Protein AF-0000000075092125 (afdb_homodimer)

InterPro domains:
  IPR002656 Acyltransferase 3 domain [PF01757] (256-634)
  IPR006621 Nose resistant-to-fluoxetine protein, N-terminal [PF20146] (38-159)
  IPR052728 Oxygen and lipid transport regulator [PTHR11161] (35-660)

Foldseek 3Di:
DDPPPPDPPPPPPPPQDLLNVLLVLLVPDDDDPLAVVQNVVLNVLSVVVVVVHDLSVLQVQQFDADDLLLLQWQEAARNPCSLQCDPCCPVCVQSWKKKWKKKWFLDDLVPADADPDDDPVDDVVNSQSHAFQQRRHSRMHIGMHMGGPSGDQVNVFVSVLSVNCSVVVDNRRDGMGTDDMDIHPDDDDADPLQVVLVVQLVVLVVLLVVLQCCVVPPDDPPDDCFDPSNLSSVLLRLVVLVCVLLPDDPPDLLLLLLLLLVLLLVVLLVLLVLLLVLLTASRVNVVRVCCLPPVVLCLQVLLSLLLVLLQLLLCLLLVCLVDPDDLVVVLVLLLLLQLFLVVSLLSCLQRPLLNLFDEDLSVCSCVQARVLSVVQVVCVSVLNDLQCLRHHPNLCLVVSLSSVLSVVSSVLVVLCVVPVVRSVVVLVVLLVQLLQQLLVVCLVVVNALGDSSHSNVCSVQPSNPVCCSRQPSHNSNSNNSNSNSNVLSVVVNVDDDPLQQAQDEQVVLQVLLVVLVVLLSVLSCVSVVCSPDDRDSNVSSNSSSPSSNSNSNSSSSNSSSVRRYPDDPSVCSSSPSVSSSVSVLSSQLSSCLSSVSNRVSSNDSGRHHDDPVVSVVSSVVSNVVSSVVSSVSSSSINSSSSSSCCSPPPPPPPPPPPPPPPPPPPPPPPPDPPPDDDD/DDPPPPDPPPPPPPPQDLLNVLLVLLVPDDDDPLAVVQNVVSNVLSVVVVVVHDLSVLQVQQFDADDLLLLQWQEAARNPCSLQCDPCCPVCVQSWKKKWKKKWFLDDLVPADADPDDDPVDDVVNSQRHAFQQRRHSRMHIGMHMGGPSGDQVNVQVSVQSVNCSVVVDPSTTRMGTDDMDIHPDDDDADPLQVVLVVQLVVLVVLLVVLQCCVVPPDDPPDDCFDPSNLSSVLLRLVVLVCVLLPDDPPDLLLLLLLLLVLLLVVLLVLLVLLLVLLTASRVNVVRVCCLPPVVLCLQVLLSLLLVLLQLLLCLLLVCLVDPDDLVVVLVLLLLLQLFLVVSLLSCLQRPLLNLFDEDLSVCSCVQARVLSVVQVVCVSVLNDLQCLRHHPNLCLSVSLSSVLSVVSSVLVVLCVVPVVRSVVVLVVLLVQLLQQLLVVCLVVVNALGDSSHSNVCSVQPSNPVCCSRQPSHNSLSNNSNSNSNVLSVVVNPDDDPLQQAQDEQVVLQVLLVVLVVLLSVLSCVSVVCSPDDRDSNVSSNSSSPSSNSNSNSSSSNSSSVRRYPHPPSVCSSSPSVSSSVSVLSSQLSSCLSSVSNRVSSNDSGRHHDDPVVSVVSSVVSNVVSSVVSSVSSSSINSSSSSSCCSPPPPPPPPPPPPPPPPPPPPVPDPPPDDDDDD

Sequence (1358 aa):
MPWHVYPLATNKPQADTFLDSLAHKLKLEKWEKDEVPCLENILNIFENVKNHTLWATWILNANALPTGNLYGSYVHYASFDQCMKPPWLLTHPELKTKYCMTEVQLSDISNMKKLPNYDPFGPSKEFINSPTASGMPVNYILWGVCIPASCSSSAVSKLSRVVYEAATFSTIASDVTVKHCQEAGESLPYSTGFYIFIAMTLSLAAIAVASTYYRMHVSSEDQSSNSLITIITKSFCMYKNREDLIKDNKDEIRVMNGIKFLNAVTVISVHVLFYMALSGISNSRDYDLAIEGMGGLFLHIDIIVDTFFAISGLLHIKGLLGRRQNLLSVLLKRYIRLIGPFAVIIFYLISVSKHTGDGPGWYLGVEEETNVCEKTWPKSLLMINTDIKEICHAVTWYVPCDYQLAILGTVLFFFYQKNRRFGFGVYAAAAVFSIIIPGVLTYWFRLPAVHFMDIGKIIREIRDAWEVTYTYTSPFSRASAYLVGVAMGYFMAIYKPADYRKSVSMAWSIFGTALSLGAMLAMLSIGYITKYREYNPLEAAFLAGTNRIVWAAAICCIIGMCEYGTVPIVSHILGWSVFTPLSRLSYGIYMIHPIIVQRHKFAQRVPHKFDPYGVVLDTTSTLVISIVLSYAMWLFVEAPLINITNQLFFNKSKNPQPDKGRGENGIQHQNGVTKTKVSMPWHVYPLATNKPQADTFLDSLAHKLKLEKWEKDEVPCLENILNIFENVKNHTLWATWILNANALPTGNLYGSYVHYASFDQCMKPPWLLTHPELKTKYCMTEVQLSDISNMKKLPNYDPFGPSKEFINSPTASGMPVNYILWGVCIPASCSSSAVSKLSRVVYEAATFSTIASDVTVKHCQEAGESLPYSTGFYIFIAMTLSLAAIAVASTYYRMHVSSEDQSSNSLITIITKSFCMYKNREDLIKDNKDEIRVMNGIKFLNAVTVISVHVLFYMALSGISNSRDYDLAIEGMGGLFLHIDIIVDTFFAISGLLHIKGLLGRRQNLLSVLLKRYIRLIGPFAVIIFYLISVSKHTGDGPGWYLGVEEETNVCEKTWPKSLLMINTDIKEICHAVTWYVPCDYQLAILGTVLFFFYQKNRRFGFGVYAAAAVFSIIIPGVLTYWFRLPAVHFMDIGKIIREIRDAWEVTYTYTSPFSRASAYLVGVAMGYFMAIYKPADYRKSVSMAWSIFGTALSLGAMLAMLSIGYITKYREYNPLEAAFLAGTNRIVWAAAICCIIGMCEYGTVPIVSHILGWSVFTPLSRLSYGIYMIHPIIVQRHKFAQRVPHKFDPYGVVLDTTSTLVISIVLSYAMWLFVEAPLINITNQLFFNKSKNPQPDKGRGENGIQHQNGVTKTKVS

Structure (mmCIF, N/CA/C/O backbone):
data_AF-0000000075092125-model_v1
#
loop_
_entity.id
_entity.type
_entity.pdbx_description
1 polymer 'Nose resistant to fluoxetine protein 6-like'
#
loop_
_atom_site.group_PDB
_atom_site.id
_atom_site.type_symbol
_atom_site.label_atom_id
_atom_site.label_alt_id
_atom_site.label_comp_id
_atom_site.label_asym_id
_atom_site.label_entity_id
_atom_site.label_seq_id
_atom_site.pdbx_PDB_ins_code
_atom_site.Cartn_x
_atom_site.Cartn_y
_atom_site.Cartn_z
_atom_site.occupancy
_atom_site.B_iso_or_equiv
_atom_site.auth_seq_id
_atom_site.auth_comp_id
_atom_site.auth_asym_id
_atom_site.auth_atom_id
_atom_site.pdbx_PDB_model_num
ATOM 1 N N . MET A 1 1 ? -19.141 -40.125 -45.469 1 22.38 1 MET A N 1
ATOM 2 C CA . MET A 1 1 ? -17.75 -40.375 -45.125 1 22.38 1 MET A CA 1
ATOM 3 C C . MET A 1 1 ? -17.625 -40.969 -43.719 1 22.38 1 MET A C 1
ATOM 5 O O . MET A 1 1 ? -18.266 -40.469 -42.781 1 22.38 1 MET A O 1
ATOM 9 N N . PRO A 1 2 ? -17.188 -42.25 -43.594 1 23.75 2 PRO A N 1
ATOM 10 C CA . PRO A 1 2 ? -17.25 -43.062 -42.344 1 23.75 2 PRO A CA 1
ATOM 11 C C . PRO A 1 2 ? -16.5 -42.406 -41.188 1 23.75 2 PRO A C 1
ATOM 13 O O . PRO A 1 2 ? -15.5 -41.719 -41.406 1 23.75 2 PRO A O 1
ATOM 16 N N . TRP A 1 3 ? -17.203 -42.125 -40.125 1 25.88 3 TRP A N 1
ATOM 17 C CA . TRP A 1 3 ? -16.812 -41.625 -38.812 1 25.88 3 TRP A CA 1
ATOM 18 C C . TRP A 1 3 ? -15.773 -42.562 -38.156 1 25.88 3 TRP A C 1
ATOM 20 O O . TRP A 1 3 ? -16.016 -43.75 -38 1 25.88 3 TRP A O 1
ATOM 30 N N . HIS A 1 4 ? -14.5 -42.469 -38.594 1 27.33 4 HIS A N 1
ATOM 31 C CA . HIS A 1 4 ? -13.43 -43.281 -38 1 27.33 4 HIS A CA 1
ATOM 32 C C . HIS A 1 4 ? -13.531 -43.344 -36.5 1 27.33 4 HIS A C 1
ATOM 34 O O . HIS A 1 4 ? -13.352 -42.312 -35.812 1 27.33 4 HIS A O 1
ATOM 40 N N . VAL A 1 5 ? -14.367 -44.156 -35.938 1 29.06 5 VAL A N 1
ATOM 41 C CA . VAL A 1 5 ? -14.398 -44.594 -34.562 1 29.06 5 VAL A CA 1
ATOM 42 C C . VAL A 1 5 ? -13.031 -45.125 -34.156 1 29.06 5 VAL A C 1
ATOM 44 O O . VAL A 1 5 ? -12.523 -46.062 -34.75 1 29.06 5 VAL A O 1
ATOM 47 N N . TYR A 1 6 ? -12.156 -44.344 -33.656 1 30.52 6 TYR A N 1
ATOM 48 C CA . TYR A 1 6 ? -10.922 -44.906 -33.094 1 30.52 6 TYR A CA 1
ATOM 49 C C . TYR A 1 6 ? -11.219 -46.062 -32.156 1 30.52 6 TYR A C 1
ATOM 51 O O . TYR A 1 6 ? -12.164 -46.031 -31.375 1 30.52 6 TYR A O 1
ATOM 59 N N . PRO A 1 7 ? -10.875 -47.344 -32.562 1 29.94 7 PRO A N 1
ATOM 60 C CA . PRO A 1 7 ? -11.102 -48.531 -31.75 1 29.94 7 PRO A CA 1
ATOM 61 C C . PRO A 1 7 ? -10.68 -48.344 -30.297 1 29.94 7 PRO A C 1
ATOM 63 O O . PRO A 1 7 ? -9.75 -47.594 -30.016 1 29.94 7 PRO A O 1
ATOM 66 N N . LEU A 1 8 ? -11.578 -48.719 -29.344 1 32.59 8 LEU A N 1
ATOM 67 C CA . LEU A 1 8 ? -11.414 -48.781 -27.891 1 32.59 8 LEU A CA 1
ATOM 68 C C . LEU A 1 8 ? -10.305 -49.75 -27.5 1 32.59 8 LEU A C 1
ATOM 70 O O . LEU A 1 8 ? -10.406 -50.938 -27.75 1 32.59 8 LEU A O 1
ATOM 74 N N . ALA A 1 9 ? -9.008 -49.562 -27.672 1 34.97 9 ALA A N 1
ATOM 75 C CA . ALA A 1 9 ? -7.973 -50.469 -27.172 1 34.97 9 ALA A CA 1
ATOM 76 C C . ALA A 1 9 ? -8.258 -50.906 -25.734 1 34.97 9 ALA A C 1
ATOM 78 O O . ALA A 1 9 ? -8.398 -50.062 -24.844 1 34.97 9 ALA A O 1
ATOM 79 N N . THR A 1 10 ? -8.781 -52 -25.438 1 32.81 10 THR A N 1
ATOM 80 C CA . THR A 1 10 ? -9.125 -52.656 -24.172 1 32.81 10 THR A CA 1
ATOM 81 C C . THR A 1 10 ? -7.922 -52.719 -23.25 1 32.81 10 THR A C 1
ATOM 83 O O . THR A 1 10 ? -8.078 -52.781 -22.016 1 32.81 10 THR A O 1
ATOM 86 N N . ASN A 1 11 ? -6.82 -53.5 -23.641 1 34.22 11 ASN A N 1
ATOM 87 C CA . ASN A 1 11 ? -5.789 -53.812 -22.656 1 34.22 11 ASN A CA 1
ATOM 88 C C . ASN A 1 11 ? -5.023 -52.562 -22.234 1 34.22 11 ASN A C 1
ATOM 90 O O . ASN A 1 11 ? -4.223 -52.031 -23 1 34.22 11 ASN A O 1
ATOM 94 N N . LYS A 1 12 ? -5.477 -51.812 -21.328 1 41.41 12 LYS A N 1
ATOM 95 C CA . LYS A 1 12 ? -4.949 -50.5 -21.016 1 41.41 12 LYS A CA 1
ATOM 96 C C . LYS A 1 12 ? -3.533 -50.594 -20.453 1 41.41 12 LYS A C 1
ATOM 98 O O . LYS A 1 12 ? -3.336 -51.031 -19.328 1 41.41 12 LYS A O 1
ATOM 103 N N . PRO A 1 13 ? -2.543 -51.031 -21.172 1 37.97 13 PRO A N 1
ATOM 104 C CA . PRO A 1 13 ? -1.256 -50.906 -20.5 1 37.97 13 PRO A CA 1
ATOM 105 C C . PRO A 1 13 ? -1.191 -49.656 -19.609 1 37.97 13 PRO A C 1
ATOM 107 O O . PRO A 1 13 ? -1.675 -48.594 -20 1 37.97 13 PRO A O 1
ATOM 110 N N . GLN A 1 14 ? -1.151 -49.812 -18.266 1 43.62 14 GLN A N 1
ATOM 111 C CA . GLN A 1 14 ? -1.014 -48.719 -17.328 1 43.62 14 GLN A CA 1
ATOM 112 C C . GLN A 1 14 ? 0.028 -47.719 -17.812 1 43.62 14 GLN A C 1
ATOM 114 O O . GLN A 1 14 ? 1.22 -48.031 -17.875 1 43.62 14 GLN A O 1
ATOM 119 N N . ALA A 1 15 ? -0.141 -47 -18.828 1 48.59 15 ALA A N 1
ATOM 120 C CA . ALA A 1 15 ? 0.672 -45.906 -19.344 1 48.59 15 ALA A CA 1
ATOM 121 C C . ALA A 1 15 ? 1.474 -45.25 -18.219 1 48.59 15 ALA A C 1
ATOM 123 O O . ALA A 1 15 ? 0.938 -44.969 -17.141 1 48.59 15 ALA A O 1
ATOM 124 N N . ASP A 1 16 ? 2.805 -45.406 -18.297 1 57.84 16 ASP A N 1
ATOM 125 C CA . ASP A 1 16 ? 3.783 -44.812 -17.391 1 57.84 16 ASP A CA 1
ATOM 126 C C . ASP A 1 16 ? 3.426 -43.344 -17.094 1 57.84 16 ASP A C 1
ATOM 128 O O . ASP A 1 16 ? 3.105 -42.594 -18 1 57.84 16 ASP A O 1
ATOM 132 N N . THR A 1 17 ? 3.168 -43.062 -15.734 1 71.56 17 THR A N 1
ATOM 133 C CA . THR A 1 17 ? 2.863 -41.719 -15.266 1 71.56 17 THR A CA 1
ATOM 134 C C . THR A 1 17 ? 4.086 -40.812 -15.406 1 71.56 17 THR A C 1
ATOM 136 O O . THR A 1 17 ? 5.184 -41.281 -15.695 1 71.56 17 THR A O 1
ATOM 139 N N . PHE A 1 18 ? 3.906 -39.625 -15.602 1 75.62 18 PHE A N 1
ATOM 140 C CA . PHE A 1 18 ? 4.977 -38.625 -15.625 1 75.62 18 PHE A CA 1
ATOM 141 C C . PHE A 1 18 ? 6.012 -38.938 -14.547 1 75.62 18 PHE A C 1
ATOM 143 O O . PHE A 1 18 ? 7.215 -38.844 -14.797 1 75.62 18 PHE A O 1
ATOM 150 N N . LEU A 1 19 ? 5.566 -39.406 -13.414 1 85.56 19 LEU A N 1
ATOM 151 C CA . LEU A 1 19 ? 6.469 -39.656 -12.297 1 85.56 19 LEU A CA 1
ATOM 152 C C . LEU A 1 19 ? 7.344 -40.875 -12.57 1 85.56 19 LEU A C 1
ATOM 154 O O . LEU A 1 19 ? 8.5 -40.938 -12.156 1 85.56 19 LEU A O 1
ATOM 158 N N . ASP A 1 20 ? 6.789 -41.812 -13.258 1 84.12 20 ASP A N 1
ATOM 159 C CA . ASP A 1 20 ? 7.574 -43 -13.609 1 84.12 20 ASP A CA 1
ATOM 160 C C . ASP A 1 20 ? 8.688 -42.656 -14.594 1 84.12 20 ASP A C 1
ATOM 162 O O . ASP A 1 20 ? 9.812 -43.156 -14.469 1 84.12 20 ASP A O 1
ATOM 166 N N . SER A 1 21 ? 8.273 -41.812 -15.547 1 81.94 21 SER A N 1
ATOM 167 C CA . SER A 1 21 ? 9.273 -41.375 -16.516 1 81.94 21 SER A CA 1
ATOM 168 C C . SER A 1 21 ? 10.375 -40.562 -15.836 1 81.94 21 SER A C 1
ATOM 170 O O . SER A 1 21 ? 11.547 -40.719 -16.172 1 81.94 21 SER A O 1
ATOM 172 N N . LEU A 1 22 ? 10.008 -39.781 -14.953 1 87.62 22 LEU A N 1
ATOM 173 C CA . LEU A 1 22 ? 10.969 -38.969 -14.219 1 87.62 22 LEU A CA 1
ATOM 174 C C . LEU A 1 22 ? 11.859 -39.844 -13.344 1 87.62 22 LEU A C 1
ATOM 176 O O . LEU A 1 22 ? 13.07 -39.625 -13.258 1 87.62 22 LEU A O 1
ATOM 180 N N . ALA A 1 23 ? 11.266 -40.781 -12.664 1 90.75 23 ALA A N 1
ATOM 181 C CA . ALA A 1 23 ? 12.031 -41.719 -11.828 1 90.75 23 ALA A CA 1
ATOM 182 C C . ALA A 1 23 ? 13.078 -42.438 -12.656 1 90.75 23 ALA A C 1
ATOM 184 O O . ALA A 1 23 ? 14.211 -42.625 -12.203 1 90.75 23 ALA A O 1
ATOM 185 N N . HIS A 1 24 ? 12.688 -42.844 -13.797 1 88.25 24 HIS A N 1
ATOM 186 C CA . HIS A 1 24 ? 13.602 -43.562 -14.68 1 88.25 24 HIS A CA 1
ATOM 187 C C . HIS A 1 24 ? 14.773 -42.656 -15.086 1 88.25 24 HIS A C 1
ATOM 189 O O . HIS A 1 24 ? 15.93 -43.094 -15.078 1 88.25 24 HIS A O 1
ATOM 195 N N . LYS A 1 25 ? 14.492 -41.438 -15.414 1 88.12 25 LYS A N 1
ATOM 196 C CA . LYS A 1 25 ? 15.539 -40.5 -15.805 1 88.12 25 LYS A CA 1
ATOM 197 C C . LYS A 1 25 ? 16.484 -40.219 -14.641 1 88.12 25 LYS A C 1
ATOM 199 O O . LYS A 1 25 ? 17.688 -40.062 -14.844 1 88.12 25 LYS A O 1
ATOM 204 N N . LEU A 1 26 ? 15.93 -40.156 -13.523 1 92.06 26 LEU A N 1
ATOM 205 C CA . LEU A 1 26 ? 16.734 -39.875 -12.336 1 92.06 26 LEU A CA 1
ATOM 206 C C . LEU A 1 26 ? 17.656 -41.062 -12.031 1 92.06 26 LEU A C 1
ATOM 208 O O . LEU A 1 26 ? 18.812 -40.844 -11.625 1 92.06 26 LEU A O 1
ATOM 212 N N . LYS A 1 27 ? 17.203 -42.219 -12.227 1 91.94 27 LYS A N 1
ATOM 213 C CA . LYS A 1 27 ? 17.984 -43.406 -11.945 1 91.94 27 LYS A CA 1
ATOM 214 C C . LYS A 1 27 ? 19.141 -43.562 -12.938 1 91.94 27 LYS A C 1
ATOM 216 O O . LYS A 1 27 ? 20.156 -44.188 -12.641 1 91.94 27 LYS A O 1
ATOM 221 N N . LEU A 1 28 ? 19 -42.906 -14.102 1 90.19 28 LEU A N 1
ATOM 222 C CA . LEU A 1 28 ? 20.016 -43.031 -15.148 1 90.19 28 LEU A CA 1
ATOM 223 C C . LEU A 1 28 ? 21.141 -42.031 -14.891 1 90.19 28 LEU A C 1
ATOM 225 O O . LEU A 1 28 ? 22.234 -42.188 -15.453 1 90.19 28 LEU A O 1
ATOM 229 N N . GLU A 1 29 ? 20.922 -41.125 -14.016 1 91.06 29 GLU A N 1
ATOM 230 C CA . GLU A 1 29 ? 21.953 -40.125 -13.695 1 91.06 29 GLU A CA 1
ATOM 231 C C . GLU A 1 29 ? 23.016 -40.719 -12.766 1 91.06 29 GLU A C 1
ATOM 233 O O . GLU A 1 29 ? 22.734 -41.656 -12.023 1 91.06 29 GLU A O 1
ATOM 238 N N . LYS A 1 30 ? 24.281 -40.125 -12.805 1 92.69 30 LYS A N 1
ATOM 239 C CA . LYS A 1 30 ? 25.344 -40.5 -11.883 1 92.69 30 LYS A CA 1
ATOM 240 C C . LYS A 1 30 ? 25.234 -39.75 -10.562 1 92.69 30 LYS A C 1
ATOM 242 O O . LYS A 1 30 ? 25.344 -38.531 -10.531 1 92.69 30 LYS A O 1
ATOM 247 N N . TRP A 1 31 ? 24.969 -40.531 -9.516 1 94.12 31 TRP A N 1
ATOM 248 C CA . TRP A 1 31 ? 24.828 -39.906 -8.195 1 94.12 31 TRP A CA 1
ATOM 249 C C . TRP A 1 31 ? 26.031 -40.25 -7.316 1 94.12 31 TRP A C 1
ATOM 251 O O . TRP A 1 31 ? 26.453 -41.406 -7.238 1 94.12 31 TRP A O 1
ATOM 261 N N . GLU A 1 32 ? 26.578 -39.25 -6.707 1 94.69 32 GLU A N 1
ATOM 262 C CA . GLU A 1 32 ? 27.656 -39.469 -5.734 1 94.69 32 GLU A CA 1
ATOM 263 C C . GLU A 1 32 ? 27.094 -40.062 -4.438 1 94.69 32 GLU A C 1
ATOM 265 O O . GLU A 1 32 ? 25.891 -40.062 -4.215 1 94.69 32 GLU A O 1
ATOM 270 N N . LYS A 1 33 ? 28.031 -40.5 -3.607 1 93.44 33 LYS A N 1
ATOM 271 C CA . LYS A 1 33 ? 27.641 -41.188 -2.373 1 93.44 33 LYS A CA 1
ATOM 272 C C . LYS A 1 33 ? 26.812 -40.25 -1.476 1 93.44 33 LYS A C 1
ATOM 274 O O . LYS A 1 33 ? 25.844 -40.688 -0.859 1 93.44 33 LYS A O 1
ATOM 279 N N . ASP A 1 34 ? 27.172 -39.062 -1.425 1 92.69 34 ASP A N 1
ATOM 280 C CA . ASP A 1 34 ? 26.5 -38.094 -0.547 1 92.69 34 ASP A CA 1
ATOM 281 C C . ASP A 1 34 ? 25.156 -37.656 -1.14 1 92.69 34 ASP A C 1
ATOM 283 O O . ASP A 1 34 ? 24.312 -37.094 -0.437 1 92.69 34 ASP A O 1
ATOM 287 N N . GLU A 1 35 ? 24.875 -38.062 -2.346 1 94.88 35 GLU A N 1
ATOM 288 C CA . GLU A 1 35 ? 23.656 -37.625 -3.045 1 94.88 35 GLU A CA 1
ATOM 289 C C . GLU A 1 35 ? 22.609 -38.75 -3.049 1 94.88 35 GLU A C 1
ATOM 291 O O . GLU A 1 35 ? 21.422 -38.5 -3.287 1 94.88 35 GLU A O 1
ATOM 296 N N . VAL A 1 36 ? 22.984 -39.906 -2.799 1 94.31 36 VAL A N 1
ATOM 297 C CA . VAL A 1 36 ? 22.141 -41.094 -2.969 1 94.31 36 VAL A CA 1
ATOM 298 C C . VAL A 1 36 ? 20.953 -41.031 -2.025 1 94.31 36 VAL A C 1
ATOM 300 O O . VAL A 1 36 ? 19.828 -41.375 -2.408 1 94.31 36 VAL A O 1
ATOM 303 N N . PRO A 1 37 ? 21.188 -40.594 -0.769 1 94.38 37 PRO A N 1
ATOM 304 C CA . PRO A 1 37 ? 20.031 -40.5 0.111 1 94.38 37 PRO A CA 1
ATOM 305 C C . PRO A 1 37 ? 18.938 -39.594 -0.458 1 94.38 37 PRO A C 1
ATOM 307 O O . PRO A 1 37 ? 17.75 -39.875 -0.267 1 94.38 37 PRO A O 1
ATOM 310 N N . CYS A 1 38 ? 19.281 -38.562 -1.055 1 95.81 38 CYS A N 1
ATOM 311 C CA . CYS A 1 38 ? 18.312 -37.688 -1.667 1 95.81 38 CYS A CA 1
ATOM 312 C C . CYS A 1 38 ? 17.531 -38.406 -2.76 1 95.81 38 CYS A C 1
ATOM 314 O O . CYS A 1 38 ? 16.297 -38.312 -2.811 1 95.81 38 CYS A O 1
ATOM 316 N N . LEU A 1 39 ? 18.219 -39.125 -3.621 1 95.69 39 LEU A N 1
ATOM 317 C CA . LEU A 1 39 ? 17.578 -39.875 -4.695 1 95.69 39 LEU A CA 1
ATOM 318 C C . LEU A 1 39 ? 16.594 -40.875 -4.137 1 95.69 39 LEU A C 1
ATOM 320 O O . LEU A 1 39 ? 15.461 -40.969 -4.621 1 95.69 39 LEU A O 1
ATOM 324 N N . GLU A 1 40 ? 17.016 -41.594 -3.129 1 95.81 40 GLU A N 1
ATOM 325 C CA . GLU A 1 40 ? 16.156 -42.625 -2.529 1 95.81 40 GLU A CA 1
ATOM 326 C C . GLU A 1 40 ? 14.883 -42 -1.942 1 95.81 40 GLU A C 1
ATOM 328 O O . GLU A 1 40 ? 13.789 -42.531 -2.088 1 95.81 40 GLU A O 1
ATOM 333 N N . ASN A 1 41 ? 15.062 -40.938 -1.287 1 96.44 41 ASN A N 1
ATOM 334 C CA . ASN A 1 41 ? 13.906 -40.25 -0.703 1 96.44 41 ASN A CA 1
ATOM 335 C C . ASN A 1 41 ? 12.953 -39.75 -1.777 1 96.44 41 ASN A C 1
ATOM 337 O O . ASN A 1 41 ? 11.734 -39.781 -1.598 1 96.44 41 ASN A O 1
ATOM 341 N N . ILE A 1 42 ? 13.508 -39.25 -2.848 1 96.19 42 ILE A N 1
ATOM 342 C CA . ILE A 1 42 ? 12.68 -38.719 -3.938 1 96.19 42 ILE A CA 1
ATOM 343 C C . ILE A 1 42 ? 11.891 -39.875 -4.57 1 96.19 42 ILE A C 1
ATOM 345 O O . ILE A 1 42 ? 10.703 -39.719 -4.855 1 96.19 42 ILE A O 1
ATOM 349 N N . LEU A 1 43 ? 12.562 -40.938 -4.777 1 95.56 43 LEU A N 1
ATOM 350 C CA . LEU A 1 43 ? 11.883 -42.125 -5.34 1 95.56 43 LEU A CA 1
ATOM 351 C C . LEU A 1 43 ? 10.797 -42.625 -4.395 1 95.56 43 LEU A C 1
ATOM 353 O O . LEU A 1 43 ? 9.727 -43.031 -4.84 1 95.56 43 LEU A O 1
ATOM 357 N N . ASN A 1 44 ? 11.102 -42.531 -3.156 1 95.69 44 ASN A N 1
ATOM 358 C CA . ASN A 1 44 ? 10.109 -42.906 -2.15 1 95.69 44 ASN A CA 1
ATOM 359 C C . ASN A 1 44 ? 8.898 -41.969 -2.203 1 95.69 44 ASN A C 1
ATOM 361 O O . ASN A 1 44 ? 7.766 -42.406 -2.037 1 95.69 44 ASN A O 1
ATOM 365 N N . ILE A 1 45 ? 9.125 -40.75 -2.395 1 95.62 45 ILE A N 1
ATOM 366 C CA . ILE A 1 45 ? 8.055 -39.75 -2.518 1 95.62 45 ILE A CA 1
ATOM 367 C C . ILE A 1 45 ? 7.18 -40.094 -3.727 1 95.62 45 ILE A C 1
ATOM 369 O O . ILE A 1 45 ? 5.953 -40.094 -3.633 1 95.62 45 ILE A O 1
ATOM 373 N N . PHE A 1 46 ? 7.812 -40.406 -4.84 1 92.88 46 PHE A N 1
ATOM 374 C CA . PHE A 1 46 ? 7.066 -40.719 -6.055 1 92.88 46 PHE A CA 1
ATOM 375 C C . PHE A 1 46 ? 6.16 -41.906 -5.844 1 92.88 46 PHE A C 1
ATOM 377 O O . PHE A 1 46 ? 4.996 -41.906 -6.258 1 92.88 46 PHE A O 1
ATOM 384 N N . GLU A 1 47 ? 6.652 -42.875 -5.145 1 92.56 47 GLU A N 1
ATOM 385 C CA . GLU A 1 47 ? 5.867 -44.094 -4.883 1 92.56 47 GLU A CA 1
ATOM 386 C C . GLU A 1 47 ? 4.691 -43.781 -3.953 1 92.56 47 GLU A C 1
ATOM 388 O O . GLU A 1 47 ? 3.582 -44.281 -4.176 1 92.56 47 GLU A O 1
ATOM 393 N N . ASN A 1 48 ? 4.953 -43.031 -2.996 1 93.75 48 ASN A N 1
ATOM 394 C CA . ASN A 1 48 ? 3.912 -42.719 -2.018 1 93.75 48 ASN A CA 1
ATOM 395 C C . ASN A 1 48 ? 2.879 -41.75 -2.576 1 93.75 48 ASN A C 1
ATOM 397 O O . ASN A 1 48 ? 1.727 -41.75 -2.137 1 93.75 48 ASN A O 1
ATOM 401 N N . VAL A 1 49 ? 3.258 -40.906 -3.527 1 92.5 49 VAL A N 1
ATOM 402 C CA . VAL A 1 49 ? 2.303 -40.031 -4.199 1 92.5 49 VAL A CA 1
ATOM 403 C C . VAL A 1 49 ? 1.302 -40.875 -4.992 1 92.5 49 VAL A C 1
ATOM 405 O O . VAL A 1 49 ? 0.105 -40.594 -5.004 1 92.5 49 VAL A O 1
ATOM 408 N N . LYS A 1 50 ? 1.799 -41.875 -5.656 1 87.38 50 LYS A N 1
ATOM 409 C CA . LYS A 1 50 ? 0.937 -42.75 -6.43 1 87.38 50 LYS A CA 1
ATOM 410 C C . LYS A 1 50 ? -0.07 -43.469 -5.527 1 87.38 50 LYS A C 1
ATOM 412 O O . LYS A 1 50 ? -1.188 -43.781 -5.949 1 87.38 50 LYS A O 1
ATOM 417 N N . ASN A 1 51 ? 0.381 -43.625 -4.25 1 88.44 51 ASN A N 1
ATOM 418 C CA . ASN A 1 51 ? -0.501 -44.25 -3.273 1 88.44 51 ASN A CA 1
ATOM 419 C C . ASN A 1 51 ? -1.37 -43.219 -2.557 1 88.44 51 ASN A C 1
ATOM 421 O O . ASN A 1 51 ? -2.072 -43.562 -1.6 1 88.44 51 ASN A O 1
ATOM 425 N N . HIS A 1 52 ? -1.252 -42 -2.855 1 89.94 52 HIS A N 1
ATOM 426 C CA . HIS A 1 52 ? -2.045 -40.906 -2.322 1 89.94 52 HIS A CA 1
ATOM 427 C C . HIS A 1 52 ? -1.8 -40.719 -0.829 1 89.94 52 HIS A C 1
ATOM 429 O O . HIS A 1 52 ? -2.742 -40.5 -0.064 1 89.94 52 HIS A O 1
ATOM 435 N N . THR A 1 53 ? -0.577 -40.938 -0.474 1 93.25 53 THR A N 1
ATOM 436 C CA . THR A 1 53 ? -0.191 -40.656 0.908 1 93.25 53 THR A CA 1
ATOM 437 C C . THR A 1 53 ? -0.025 -39.188 1.15 1 93.25 53 THR A C 1
ATOM 439 O O . THR A 1 53 ? 0.48 -38.438 0.288 1 93.25 53 THR A O 1
ATOM 442 N N . LEU A 1 54 ? -0.357 -38.688 2.279 1 94.38 54 LEU A N 1
ATOM 443 C CA . LEU A 1 54 ? -0.47 -37.25 2.553 1 94.38 54 LEU A CA 1
ATOM 444 C C . LEU A 1 54 ? 0.9 -36.594 2.527 1 94.38 54 LEU A C 1
ATOM 446 O O . LEU A 1 54 ? 1.085 -35.562 1.862 1 94.38 54 LEU A O 1
ATOM 450 N N . TRP A 1 55 ? 1.909 -37.094 3.287 1 96.5 55 TRP A N 1
ATOM 451 C CA . TRP A 1 55 ? 3.201 -36.438 3.398 1 96.5 55 TRP A CA 1
ATOM 452 C C . TRP A 1 55 ? 3.863 -36.281 2.033 1 96.5 55 TRP A C 1
ATOM 454 O O . TRP A 1 55 ? 4.457 -35.25 1.728 1 96.5 55 TRP A O 1
ATOM 464 N N . ALA A 1 56 ? 3.791 -37.344 1.184 1 95.81 56 ALA A N 1
ATOM 465 C CA . ALA A 1 56 ? 4.402 -37.312 -0.144 1 95.81 56 ALA A CA 1
ATOM 466 C C . ALA A 1 56 ? 3.648 -36.375 -1.082 1 95.81 56 ALA A C 1
ATOM 468 O O . ALA A 1 56 ? 4.262 -35.625 -1.824 1 95.81 56 ALA A O 1
ATOM 469 N N . THR A 1 57 ? 2.338 -36.438 -1.006 1 94.31 57 THR A N 1
ATOM 470 C CA . THR A 1 57 ? 1.517 -35.531 -1.812 1 94.31 57 THR A CA 1
ATOM 471 C C . THR A 1 57 ? 1.755 -34.094 -1.416 1 94.31 57 THR A C 1
ATOM 473 O O . THR A 1 57 ? 1.758 -33.188 -2.27 1 94.31 57 THR A O 1
ATOM 476 N N . TRP A 1 58 ? 1.939 -33.875 -0.115 1 95.75 58 TRP A N 1
ATOM 477 C CA . TRP A 1 58 ? 2.229 -32.562 0.43 1 95.75 58 TRP A CA 1
ATOM 478 C C . TRP A 1 58 ? 3.494 -31.969 -0.194 1 95.75 58 TRP A C 1
ATOM 480 O O . TRP A 1 58 ? 3.5 -30.828 -0.642 1 95.75 58 TRP A O 1
ATOM 490 N N . ILE A 1 59 ? 4.512 -32.75 -0.272 1 96.81 59 ILE A N 1
ATOM 491 C CA . ILE A 1 59 ? 5.801 -32.281 -0.773 1 96.81 59 ILE A CA 1
ATOM 492 C C . ILE A 1 59 ? 5.711 -32.031 -2.277 1 96.81 59 ILE A C 1
ATOM 494 O O . ILE A 1 59 ? 6.168 -31.016 -2.773 1 96.81 59 ILE A O 1
ATOM 498 N N . LEU A 1 60 ? 5.117 -32.969 -3.01 1 94.5 60 LEU A N 1
ATOM 499 C CA . LEU A 1 60 ? 4.977 -32.781 -4.449 1 94.5 60 LEU A CA 1
ATOM 500 C C . LEU A 1 60 ? 4.137 -31.547 -4.77 1 94.5 60 LEU A C 1
ATOM 502 O O . LEU A 1 60 ? 4.484 -30.766 -5.656 1 94.5 60 LEU A O 1
ATOM 506 N N . ASN A 1 61 ? 3.047 -31.391 -4.027 1 94.5 61 ASN A N 1
ATOM 507 C CA . ASN A 1 61 ? 2.119 -30.297 -4.242 1 94.5 61 ASN A CA 1
ATOM 508 C C . ASN A 1 61 ? 2.752 -28.953 -3.883 1 94.5 61 ASN A C 1
ATOM 510 O O . ASN A 1 61 ? 2.277 -27.906 -4.316 1 94.5 61 ASN A O 1
ATOM 514 N N . ALA A 1 62 ? 3.803 -28.938 -3.109 1 97 62 ALA A N 1
ATOM 515 C CA . ALA A 1 62 ? 4.5 -27.719 -2.738 1 97 62 ALA A CA 1
ATOM 516 C C . ALA A 1 62 ? 5.41 -27.234 -3.865 1 97 62 ALA A C 1
ATOM 518 O O . ALA A 1 62 ? 5.895 -26.109 -3.844 1 97 62 ALA A O 1
ATOM 519 N N . ASN A 1 63 ? 5.629 -28.078 -4.828 1 96 63 ASN A N 1
ATOM 520 C CA . ASN A 1 63 ? 6.516 -27.75 -5.941 1 96 63 ASN A CA 1
ATOM 521 C C . ASN A 1 63 ? 5.73 -27.281 -7.16 1 96 63 ASN A C 1
ATOM 523 O O . ASN A 1 63 ? 4.547 -27.594 -7.301 1 96 63 ASN A O 1
ATOM 527 N N . ALA A 1 64 ? 6.332 -26.438 -7.938 1 93.75 64 ALA A N 1
ATOM 528 C CA . ALA A 1 64 ? 5.77 -25.938 -9.188 1 93.75 64 ALA A CA 1
ATOM 529 C C . ALA A 1 64 ? 6.855 -25.75 -10.242 1 93.75 64 ALA A C 1
ATOM 531 O O . ALA A 1 64 ? 7.965 -25.297 -9.938 1 93.75 64 ALA A O 1
ATOM 532 N N . LEU A 1 65 ? 6.555 -26.125 -11.445 1 91.56 65 LEU A N 1
ATOM 533 C CA . LEU A 1 65 ? 7.48 -25.875 -12.539 1 91.56 65 LEU A CA 1
ATOM 534 C C . LEU A 1 65 ? 7.453 -24.406 -12.945 1 91.56 65 LEU A C 1
ATOM 536 O O . LEU A 1 65 ? 6.41 -23.75 -12.852 1 91.56 65 LEU A O 1
ATOM 540 N N . PRO A 1 66 ? 8.562 -23.859 -13.352 1 91.44 66 PRO A N 1
ATOM 541 C CA . PRO A 1 66 ? 8.57 -22.469 -13.805 1 91.44 66 PRO A CA 1
ATOM 542 C C . PRO A 1 66 ? 7.703 -22.25 -15.039 1 91.44 66 PRO A C 1
ATOM 544 O O . PRO A 1 66 ? 7.789 -23.016 -16 1 91.44 66 PRO A O 1
ATOM 547 N N . THR A 1 67 ? 6.859 -21.344 -14.969 1 91.56 67 THR A N 1
ATOM 548 C CA . THR A 1 67 ? 5.992 -20.969 -16.078 1 91.56 67 THR A CA 1
ATOM 549 C C . THR A 1 67 ? 5.922 -19.453 -16.219 1 91.56 67 THR A C 1
ATOM 551 O O . THR A 1 67 ? 6.32 -18.719 -15.305 1 91.56 67 THR A O 1
ATOM 554 N N . GLY A 1 68 ? 5.625 -18.953 -17.375 1 93.12 68 GLY A N 1
ATOM 555 C CA . GLY A 1 68 ? 5.422 -17.531 -17.594 1 93.12 68 GLY A CA 1
ATOM 556 C C . GLY A 1 68 ? 6.715 -16.781 -17.844 1 93.12 68 GLY A C 1
ATOM 557 O O . GLY A 1 68 ? 6.703 -15.562 -18.031 1 93.12 68 GLY A O 1
ATOM 558 N N . ASN A 1 69 ? 7.848 -17.484 -17.906 1 91.56 69 ASN A N 1
ATOM 559 C CA . ASN A 1 69 ? 9.133 -16.812 -18.047 1 91.56 69 ASN A CA 1
ATOM 560 C C . ASN A 1 69 ? 9.289 -16.203 -19.438 1 91.56 69 ASN A C 1
ATOM 562 O O . ASN A 1 69 ? 10.07 -15.266 -19.641 1 91.56 69 ASN A O 1
ATOM 566 N N . LEU A 1 70 ? 8.508 -16.703 -20.422 1 92.88 70 LEU A N 1
ATOM 567 C CA . LEU A 1 70 ? 8.594 -16.125 -21.766 1 92.88 70 LEU A CA 1
ATOM 568 C C . LEU A 1 70 ? 7.988 -14.734 -21.797 1 92.88 70 LEU A C 1
ATOM 570 O O . LEU A 1 70 ? 8.25 -13.961 -22.719 1 92.88 70 LEU A O 1
ATOM 574 N N . TYR A 1 71 ? 7.227 -14.453 -20.797 1 94.12 71 TYR A N 1
ATOM 575 C CA . TYR A 1 71 ? 6.707 -13.094 -20.688 1 94.12 71 TYR A CA 1
ATOM 576 C C . TYR A 1 71 ? 7.453 -12.305 -19.625 1 94.12 71 TYR A C 1
ATOM 578 O O . TYR A 1 71 ? 6.926 -11.336 -19.078 1 94.12 71 TYR A O 1
ATOM 586 N N . GLY A 1 72 ? 8.523 -12.805 -19.234 1 90.88 72 GLY A N 1
ATOM 587 C CA . GLY A 1 72 ? 9.469 -12.047 -18.422 1 90.88 72 GLY A CA 1
ATOM 588 C C . GLY A 1 72 ? 9.359 -12.352 -16.938 1 90.88 72 GLY A C 1
ATOM 589 O O . GLY A 1 72 ? 9.922 -11.641 -16.109 1 90.88 72 GLY A O 1
ATOM 590 N N . SER A 1 73 ? 8.617 -13.359 -16.484 1 92.62 73 SER A N 1
ATOM 591 C CA . SER A 1 73 ? 8.602 -13.781 -15.094 1 92.62 73 SER A CA 1
ATOM 592 C C . SER A 1 73 ? 9.82 -14.641 -14.758 1 92.62 73 SER A C 1
ATOM 594 O O . SER A 1 73 ? 9.82 -15.844 -15 1 92.62 73 SER A O 1
ATOM 596 N N . TYR A 1 74 ? 10.797 -14.109 -14.148 1 91.06 74 TYR A N 1
ATOM 597 C CA . TYR A 1 74 ? 12.031 -14.875 -13.984 1 91.06 74 TYR A CA 1
ATOM 598 C C . TYR A 1 74 ? 12.086 -15.508 -12.594 1 91.06 74 TYR A C 1
ATOM 600 O O . TYR A 1 74 ? 12.969 -16.328 -12.32 1 91.06 74 TYR A O 1
ATOM 608 N N . VAL A 1 75 ? 11.188 -15.188 -11.727 1 93.25 75 VAL A N 1
ATOM 609 C CA . VAL A 1 75 ? 11.195 -15.758 -10.383 1 93.25 75 VAL A CA 1
ATOM 610 C C . VAL A 1 75 ? 9.984 -16.672 -10.203 1 93.25 75 VAL A C 1
ATOM 612 O O . VAL A 1 75 ? 8.852 -16.281 -10.484 1 93.25 75 VAL A O 1
ATOM 615 N N . HIS A 1 76 ? 10.188 -17.812 -9.734 1 94.56 76 HIS A N 1
ATOM 616 C CA . HIS A 1 76 ? 9.164 -18.812 -9.43 1 94.56 76 HIS A CA 1
ATOM 617 C C . HIS A 1 76 ? 9.406 -19.453 -8.062 1 94.56 76 HIS A C 1
ATOM 619 O O . HIS A 1 76 ? 10.172 -20.406 -7.941 1 94.56 76 HIS A O 1
ATOM 625 N N . TYR A 1 77 ? 8.641 -19.047 -7.086 1 95.62 77 TYR A N 1
ATOM 626 C CA . TYR A 1 77 ? 8.922 -19.391 -5.695 1 95.62 77 TYR A CA 1
ATOM 627 C C . TYR A 1 77 ? 8.234 -20.688 -5.301 1 95.62 77 TYR A C 1
ATOM 629 O O . TYR A 1 77 ? 8.516 -21.25 -4.234 1 95.62 77 TYR A O 1
ATOM 637 N N . ALA A 1 78 ? 7.406 -21.234 -6.16 1 95.69 78 ALA A N 1
ATOM 638 C CA . ALA A 1 78 ? 6.582 -22.359 -5.738 1 95.69 78 ALA A CA 1
ATOM 639 C C . ALA A 1 78 ? 5.875 -22.062 -4.418 1 95.69 78 ALA A C 1
ATOM 641 O O . ALA A 1 78 ? 5.434 -20.938 -4.184 1 95.69 78 ALA A O 1
ATOM 642 N N . SER A 1 79 ? 5.535 -23.125 -3.609 1 96.62 79 SER A N 1
ATOM 643 C CA . SER A 1 79 ? 4.82 -22.875 -2.361 1 96.62 79 SER A CA 1
ATOM 644 C C . SER A 1 79 ? 5.758 -22.953 -1.163 1 96.62 79 SER A C 1
ATOM 646 O O . SER A 1 79 ? 5.879 -24.016 -0.528 1 96.62 79 SER A O 1
ATOM 648 N N . PHE A 1 80 ? 6.398 -21.906 -0.841 1 97 80 PHE A N 1
ATOM 649 C CA . PHE A 1 80 ? 7.383 -21.812 0.23 1 97 80 PHE A CA 1
ATOM 650 C C . PHE A 1 80 ? 6.777 -22.219 1.563 1 97 80 PHE A C 1
ATOM 652 O O . PHE A 1 80 ? 7.363 -23.016 2.297 1 97 80 PHE A O 1
ATOM 659 N N . ASP A 1 81 ? 5.602 -21.656 1.901 1 96.81 81 ASP A N 1
ATOM 660 C CA . ASP A 1 81 ? 4.98 -21.891 3.201 1 96.81 81 ASP A CA 1
ATOM 661 C C . ASP A 1 81 ? 4.57 -23.344 3.365 1 96.81 81 ASP A C 1
ATOM 663 O O . ASP A 1 81 ? 4.727 -23.922 4.441 1 96.81 81 ASP A O 1
ATOM 667 N N . GLN A 1 82 ? 4.012 -23.922 2.311 1 96.94 82 GLN A N 1
ATOM 668 C CA . GLN A 1 82 ? 3.658 -25.344 2.371 1 96.94 82 GLN A CA 1
ATOM 669 C C . GLN A 1 82 ? 4.891 -26.203 2.627 1 96.94 82 GLN A C 1
ATOM 671 O O . GLN A 1 82 ? 4.816 -27.203 3.352 1 96.94 82 GLN A O 1
ATOM 676 N N . CYS A 1 83 ? 5.992 -25.828 2.037 1 97.81 83 CYS A N 1
ATOM 677 C CA . CYS A 1 83 ? 7.242 -26.562 2.199 1 97.81 83 CYS A CA 1
ATOM 678 C C . CYS A 1 83 ? 7.785 -26.406 3.615 1 97.81 83 CYS A C 1
ATOM 680 O O . CYS A 1 83 ? 8.273 -27.375 4.203 1 97.81 83 CYS A O 1
ATOM 682 N N . MET A 1 84 ? 7.656 -25.25 4.184 1 96.94 84 MET A N 1
ATOM 683 C CA . MET A 1 84 ? 8.375 -24.922 5.414 1 96.94 84 MET A CA 1
ATOM 684 C C . MET A 1 84 ? 7.52 -25.234 6.641 1 96.94 84 MET A C 1
ATOM 686 O O . MET A 1 84 ? 8.039 -25.328 7.754 1 96.94 84 MET A O 1
ATOM 690 N N . LYS A 1 85 ? 6.176 -25.438 6.426 1 95.06 85 LYS A N 1
ATOM 691 C CA . LYS A 1 85 ? 5.312 -25.547 7.598 1 95.06 85 LYS A CA 1
ATOM 692 C C . LYS A 1 85 ? 4.395 -26.766 7.484 1 95.06 85 LYS A C 1
ATOM 694 O O . LYS A 1 85 ? 3.18 -26.641 7.656 1 95.06 85 LYS A O 1
ATOM 699 N N . PRO A 1 86 ? 4.969 -27.922 7.328 1 95.38 86 PRO A N 1
ATOM 700 C CA . PRO A 1 86 ? 4.094 -29.094 7.398 1 95.38 86 PRO A CA 1
ATOM 701 C C . PRO A 1 86 ? 3.496 -29.312 8.789 1 95.38 86 PRO A C 1
ATOM 703 O O . PRO A 1 86 ? 4.164 -29.062 9.797 1 95.38 86 PRO A O 1
ATOM 706 N N . PRO A 1 87 ? 2.262 -29.719 8.883 1 91.56 87 PRO A N 1
ATOM 707 C CA . PRO A 1 87 ? 1.6 -29.859 10.18 1 91.56 87 PRO A CA 1
ATOM 708 C C . PRO A 1 87 ? 2.256 -30.906 11.07 1 91.56 87 PRO A C 1
ATOM 710 O O . PRO A 1 87 ? 2.062 -30.906 12.289 1 91.56 87 PRO A O 1
ATOM 713 N N . TRP A 1 88 ? 3.055 -31.797 10.594 1 94.06 88 TRP A N 1
ATOM 714 C CA . TRP A 1 88 ? 3.656 -32.906 11.352 1 94.06 88 TRP A CA 1
ATOM 715 C C . TRP A 1 88 ? 5.129 -32.625 11.633 1 94.06 88 TRP A C 1
ATOM 717 O O . TRP A 1 88 ? 5.887 -33.531 11.969 1 94.06 88 TRP A O 1
ATOM 727 N N . LEU A 1 89 ? 5.551 -31.438 11.469 1 92.62 89 LEU A N 1
ATOM 728 C CA . LEU A 1 89 ? 6.953 -31.047 11.578 1 92.62 89 LEU A CA 1
ATOM 729 C C . LEU A 1 89 ? 7.527 -31.484 12.93 1 92.62 89 LEU A C 1
ATOM 731 O O . LEU A 1 89 ? 8.672 -31.938 13 1 92.62 89 LEU A O 1
ATOM 735 N N . LEU A 1 90 ? 6.785 -31.406 14.047 1 90.31 90 LEU A N 1
ATOM 736 C CA . LEU A 1 90 ? 7.258 -31.719 15.391 1 90.31 90 LEU A CA 1
ATOM 737 C C . LEU A 1 90 ? 7.07 -33.188 15.711 1 90.31 90 LEU A C 1
ATOM 739 O O . LEU A 1 90 ? 7.906 -33.812 16.391 1 90.31 90 LEU A O 1
ATOM 743 N N . THR A 1 91 ? 6.039 -33.812 15.18 1 92.44 91 THR A N 1
ATOM 744 C CA . THR A 1 91 ? 5.703 -35.188 15.523 1 92.44 91 THR A CA 1
ATOM 745 C C . THR A 1 91 ? 6.484 -36.156 14.648 1 92.44 91 THR A C 1
ATOM 747 O O . THR A 1 91 ? 6.793 -37.281 15.078 1 92.44 91 THR A O 1
ATOM 750 N N . HIS A 1 92 ? 6.812 -35.688 13.391 1 94.56 92 HIS A N 1
ATOM 751 C CA . HIS A 1 92 ? 7.535 -36.562 12.461 1 94.56 92 HIS A CA 1
ATOM 752 C C . HIS A 1 92 ? 8.734 -35.844 11.867 1 94.56 92 HIS A C 1
ATOM 754 O O . HIS A 1 92 ? 8.758 -35.531 10.664 1 94.56 92 HIS A O 1
ATOM 760 N N . PRO A 1 93 ? 9.797 -35.688 12.648 1 92.75 93 PRO A N 1
ATOM 761 C CA . PRO A 1 93 ? 10.977 -34.938 12.172 1 92.75 93 PRO A CA 1
ATOM 762 C C . PRO A 1 93 ? 11.672 -35.656 11.008 1 92.75 93 PRO A C 1
ATOM 764 O O . PRO A 1 93 ? 12.438 -35.031 10.273 1 92.75 93 PRO A O 1
ATOM 767 N N . GLU A 1 94 ? 11.422 -36.938 10.766 1 92.62 94 GLU A N 1
ATOM 768 C CA . GLU A 1 94 ? 12.023 -37.688 9.672 1 92.62 94 GLU A CA 1
ATOM 769 C C . GLU A 1 94 ? 11.516 -37.219 8.32 1 92.62 94 GLU A C 1
ATOM 771 O O . GLU A 1 94 ? 12.148 -37.438 7.289 1 92.62 94 GLU A O 1
ATOM 776 N N . LEU A 1 95 ? 10.367 -36.531 8.344 1 95.44 95 LEU A N 1
ATOM 777 C CA . LEU A 1 95 ? 9.766 -36.062 7.105 1 95.44 95 LEU A CA 1
ATOM 778 C C . LEU A 1 95 ? 10.07 -34.594 6.891 1 95.44 95 LEU A C 1
ATOM 780 O O . LEU A 1 95 ? 9.383 -33.906 6.125 1 95.44 95 LEU A O 1
ATOM 784 N N . LYS A 1 96 ? 11.078 -34.125 7.531 1 95.44 96 LYS A N 1
ATOM 785 C CA . LYS A 1 96 ? 11.461 -32.719 7.445 1 95.44 96 LYS A CA 1
ATOM 786 C C . LYS A 1 96 ? 11.82 -32.344 6.012 1 95.44 96 LYS A C 1
ATOM 788 O O . LYS A 1 96 ? 12.484 -33.125 5.309 1 95.44 96 LYS A O 1
ATOM 793 N N . THR A 1 97 ? 11.32 -31.125 5.59 1 97.5 97 THR A N 1
ATOM 794 C CA . THR A 1 97 ? 11.57 -30.641 4.238 1 97.5 97 THR A CA 1
ATOM 795 C C . THR A 1 97 ? 12.539 -29.453 4.258 1 97.5 97 THR A C 1
ATOM 797 O O . THR A 1 97 ? 12.836 -28.922 5.32 1 97.5 97 THR A O 1
ATOM 800 N N . LYS A 1 98 ? 13.039 -29.25 3.127 1 96.69 98 LYS A N 1
ATOM 801 C CA . LYS A 1 98 ? 13.93 -28.125 2.887 1 96.69 98 LYS A CA 1
ATOM 802 C C . LYS A 1 98 ? 13.531 -27.375 1.623 1 96.69 98 LYS A C 1
ATOM 804 O O . LYS A 1 98 ? 13.102 -27.969 0.641 1 96.69 98 LYS A O 1
ATOM 809 N N . TYR A 1 99 ? 13.562 -26.031 1.751 1 97.62 99 TYR A N 1
ATOM 810 C CA . TYR A 1 99 ? 13.281 -25.172 0.609 1 97.62 99 TYR A CA 1
ATOM 811 C C . TYR A 1 99 ? 14.562 -24.562 0.051 1 97.62 99 TYR A C 1
ATOM 813 O O . TYR A 1 99 ? 15.297 -23.891 0.771 1 97.62 99 TYR A O 1
ATOM 821 N N . CYS A 1 100 ? 14.859 -24.766 -1.232 1 97.69 100 CYS A N 1
ATOM 822 C CA . CYS A 1 100 ? 16.078 -24.25 -1.847 1 97.69 100 CYS A CA 1
ATOM 823 C C . CYS A 1 100 ? 15.758 -23.375 -3.053 1 97.69 100 CYS A C 1
ATOM 825 O O . CYS A 1 100 ? 14.922 -23.734 -3.885 1 97.69 100 CYS A O 1
ATOM 827 N N . MET A 1 101 ? 16.344 -22.234 -3.072 1 95.81 101 MET A N 1
ATOM 828 C CA . MET A 1 101 ? 16.281 -21.375 -4.25 1 95.81 101 MET A CA 1
ATOM 829 C C . MET A 1 101 ? 17.375 -21.719 -5.246 1 95.81 101 MET A C 1
ATOM 831 O O . MET A 1 101 ? 18.562 -21.688 -4.914 1 95.81 101 MET A O 1
ATOM 835 N N . THR A 1 102 ? 16.984 -22.078 -6.453 1 95.38 102 THR A N 1
ATOM 836 C CA . THR A 1 102 ? 17.938 -22.469 -7.477 1 95.38 102 THR A CA 1
ATOM 837 C C . THR A 1 102 ? 17.953 -21.484 -8.633 1 95.38 102 THR A C 1
ATOM 839 O O . THR A 1 102 ? 16.953 -20.797 -8.883 1 95.38 102 THR A O 1
ATOM 842 N N . GLU A 1 103 ? 19.047 -21.328 -9.234 1 91.62 103 GLU A N 1
ATOM 843 C CA . GLU A 1 103 ? 19.234 -20.516 -10.438 1 91.62 103 GLU A CA 1
ATOM 844 C C . GLU A 1 103 ? 19.391 -21.406 -11.672 1 91.62 103 GLU A C 1
ATOM 846 O O . GLU A 1 103 ? 20.266 -22.266 -11.711 1 91.62 103 GLU A O 1
ATOM 851 N N . VAL A 1 104 ? 18.516 -21.203 -12.602 1 90.56 104 VAL A N 1
ATOM 852 C CA . VAL A 1 104 ? 18.531 -22 -13.828 1 90.56 104 VAL A CA 1
ATOM 853 C C . VAL A 1 104 ? 18.906 -21.109 -15.008 1 90.56 104 VAL A C 1
ATOM 855 O O . VAL A 1 104 ? 18.188 -20.172 -15.352 1 90.56 104 VAL A O 1
ATOM 858 N N . GLN A 1 105 ? 19.984 -21.406 -15.641 1 86.62 105 GLN A N 1
ATOM 859 C CA . GLN A 1 105 ? 20.406 -20.688 -16.844 1 86.62 105 GLN A CA 1
ATOM 860 C C . GLN A 1 105 ? 20.016 -21.453 -18.094 1 86.62 105 GLN A C 1
ATOM 862 O O . GLN A 1 105 ? 20.422 -22.594 -18.297 1 86.62 105 GLN A O 1
ATOM 867 N N . LEU A 1 106 ? 19.203 -20.828 -18.906 1 83.5 106 LEU A N 1
ATOM 868 C CA . LEU A 1 106 ? 18.672 -21.5 -20.094 1 83.5 106 LEU A CA 1
ATOM 869 C C . LEU A 1 106 ? 19.625 -21.344 -21.281 1 83.5 106 LEU A C 1
ATOM 871 O O . LEU A 1 106 ? 19.609 -22.156 -22.203 1 83.5 106 LEU A O 1
ATOM 875 N N . SER A 1 107 ? 20.297 -20.266 -21.375 1 77.12 107 SER A N 1
ATOM 876 C CA . SER A 1 107 ? 21.266 -20.062 -22.438 1 77.12 107 SER A CA 1
ATOM 877 C C . SER A 1 107 ? 22.391 -19.141 -21.969 1 77.12 107 SER A C 1
ATOM 879 O O . SER A 1 107 ? 22.328 -18.547 -20.891 1 77.12 107 SER A O 1
ATOM 881 N N . ASP A 1 108 ? 23.391 -19.234 -22.797 1 65.88 108 ASP A N 1
ATOM 882 C CA . ASP A 1 108 ? 24.516 -18.375 -22.484 1 65.88 108 ASP A CA 1
ATOM 883 C C . ASP A 1 108 ? 24.141 -16.891 -22.672 1 65.88 108 ASP A C 1
ATOM 885 O O . ASP A 1 108 ? 23.625 -16.516 -23.719 1 65.88 108 ASP A O 1
ATOM 889 N N . ILE A 1 109 ? 24.188 -16.188 -21.672 1 61.34 109 ILE A N 1
ATOM 890 C CA . ILE A 1 109 ? 23.844 -14.773 -21.609 1 61.34 109 ILE A CA 1
ATOM 891 C C . ILE A 1 109 ? 24.672 -14 -22.625 1 61.34 109 ILE A C 1
ATOM 893 O O . ILE A 1 109 ? 24.219 -12.977 -23.156 1 61.34 109 ILE A O 1
ATOM 897 N N . SER A 1 110 ? 25.828 -14.5 -22.953 1 60.88 110 SER A N 1
ATOM 898 C CA . SER A 1 110 ? 26.766 -13.766 -23.781 1 60.88 110 SER A CA 1
ATOM 899 C C . SER A 1 110 ? 26.312 -13.766 -25.25 1 60.88 110 SER A C 1
ATOM 901 O O . SER A 1 110 ? 26.734 -12.906 -26.031 1 60.88 110 SER A O 1
ATOM 903 N N . ASN A 1 111 ? 25.359 -14.578 -25.562 1 63.31 111 ASN A N 1
ATOM 904 C CA . ASN A 1 111 ? 25.016 -14.695 -26.969 1 63.31 111 ASN A CA 1
ATOM 905 C C . ASN A 1 111 ? 23.641 -14.109 -27.266 1 63.31 111 ASN A C 1
ATOM 907 O O . ASN A 1 111 ? 22.891 -14.633 -28.109 1 63.31 111 ASN A O 1
ATOM 911 N N . MET A 1 112 ? 23.328 -13.008 -26.625 1 71.44 112 MET A N 1
ATOM 912 C CA . MET A 1 112 ? 22 -12.445 -26.859 1 71.44 112 MET A CA 1
ATOM 913 C C . MET A 1 112 ? 22 -11.594 -28.125 1 71.44 112 MET A C 1
ATOM 915 O O . MET A 1 112 ? 22.906 -10.789 -28.344 1 71.44 112 MET A O 1
ATOM 919 N N . LYS A 1 113 ? 21.156 -11.906 -29.078 1 70.5 113 LYS A N 1
ATOM 920 C CA . LYS A 1 113 ? 20.984 -11.164 -30.328 1 70.5 113 LYS A CA 1
ATOM 921 C C . LYS A 1 113 ? 19.562 -10.609 -30.453 1 70.5 113 LYS A C 1
ATOM 923 O O . LYS A 1 113 ? 18.594 -11.32 -30.188 1 70.5 113 LYS A O 1
ATOM 928 N N . LYS A 1 114 ? 19.531 -9.305 -30.766 1 66.81 114 LYS A N 1
ATOM 929 C CA . LYS A 1 114 ? 18.234 -8.656 -30.938 1 66.81 114 LYS A CA 1
ATOM 930 C C . LYS A 1 114 ? 17.562 -9.078 -32.25 1 66.81 114 LYS A C 1
ATOM 932 O O . LYS A 1 114 ? 18.188 -9.008 -33.312 1 66.81 114 LYS A O 1
ATOM 937 N N . LEU A 1 115 ? 16.391 -9.711 -32.062 1 66.94 115 LEU A N 1
ATOM 938 C CA . LEU A 1 115 ? 15.625 -10.016 -33.25 1 66.94 115 LEU A CA 1
ATOM 939 C C . LEU A 1 115 ? 14.516 -9 -33.469 1 66.94 115 LEU A C 1
ATOM 941 O O . LEU A 1 115 ? 13.812 -8.625 -32.531 1 66.94 115 LEU A O 1
ATOM 945 N N . PRO A 1 116 ? 14.43 -8.438 -34.656 1 63.44 116 PRO A N 1
ATOM 946 C CA . PRO A 1 116 ? 13.406 -7.422 -34.906 1 63.44 116 PRO A CA 1
ATOM 947 C C . PRO A 1 116 ? 11.984 -7.973 -34.812 1 63.44 116 PRO A C 1
ATOM 949 O O . PRO A 1 116 ? 11.086 -7.285 -34.312 1 63.44 116 PRO A O 1
ATOM 952 N N . ASN A 1 117 ? 11.734 -9.102 -35.438 1 75.81 117 ASN A N 1
ATOM 953 C CA . ASN A 1 117 ? 10.414 -9.727 -35.438 1 75.81 117 ASN A CA 1
ATOM 954 C C . ASN A 1 117 ? 10.492 -11.195 -35.062 1 75.81 117 ASN A C 1
ATOM 956 O O . ASN A 1 117 ? 11.383 -11.922 -35.531 1 75.81 117 ASN A O 1
ATOM 960 N N . TYR A 1 118 ? 9.625 -11.438 -34.188 1 83.75 118 TYR A N 1
ATOM 961 C CA . TYR A 1 118 ? 9.617 -12.836 -33.781 1 83.75 118 TYR A CA 1
ATOM 962 C C . TYR A 1 118 ? 8.727 -13.672 -34.688 1 83.75 118 TYR A C 1
ATOM 964 O O . TYR A 1 118 ? 7.566 -13.32 -34.938 1 83.75 118 TYR A O 1
ATOM 972 N N . ASP A 1 119 ? 9.297 -14.672 -35.281 1 89.94 119 ASP A N 1
ATOM 973 C CA . ASP A 1 119 ? 8.531 -15.664 -36.031 1 89.94 119 ASP A CA 1
ATOM 974 C C . ASP A 1 119 ? 7.961 -16.734 -35.094 1 89.94 119 ASP A C 1
ATOM 976 O O . ASP A 1 119 ? 8.719 -17.5 -34.5 1 89.94 119 ASP A O 1
ATOM 980 N N . PRO A 1 120 ? 6.664 -16.781 -35.031 1 95.06 120 PRO A N 1
ATOM 981 C CA . PRO A 1 120 ? 6.078 -17.766 -34.125 1 95.06 120 PRO A CA 1
ATOM 982 C C . PR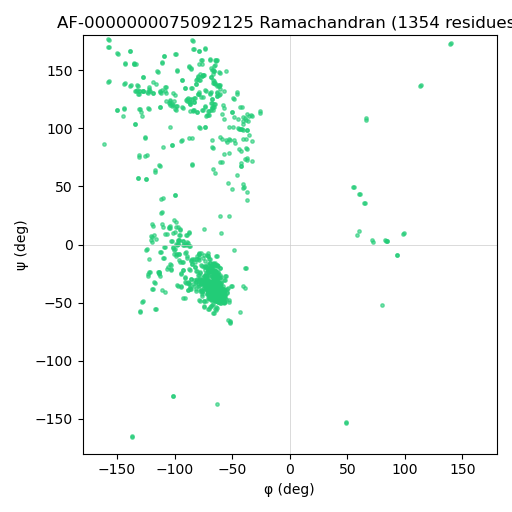O A 1 120 ? 6.387 -19.203 -34.531 1 95.06 120 PRO A C 1
ATOM 984 O O . PRO A 1 120 ? 6.355 -20.109 -33.688 1 95.06 120 PRO A O 1
ATOM 987 N N . PHE A 1 121 ? 6.684 -19.453 -35.781 1 94.81 121 PHE A N 1
ATOM 988 C CA . PHE A 1 121 ? 6.953 -20.812 -36.25 1 94.81 121 PHE A CA 1
ATOM 989 C C . PHE A 1 121 ? 8.445 -21.109 -36.188 1 94.81 121 PHE A C 1
ATOM 991 O O . PHE A 1 121 ? 8.867 -22.234 -36.5 1 94.81 121 PHE A O 1
ATOM 998 N N . GLY A 1 122 ? 9.234 -20.156 -35.688 1 92.06 122 GLY A N 1
ATOM 999 C CA . GLY A 1 122 ? 10.656 -20.344 -35.5 1 92.06 122 GLY A CA 1
ATOM 1000 C C . GLY A 1 122 ? 11 -21.016 -34.188 1 92.06 122 GLY A C 1
ATOM 1001 O O . GLY A 1 122 ? 10.109 -21.344 -33.406 1 92.06 122 GLY A O 1
ATOM 1002 N N . PRO A 1 123 ? 12.273 -21.297 -33.969 1 89.94 123 PRO A N 1
ATOM 1003 C CA . PRO A 1 123 ? 12.703 -21.922 -32.719 1 89.94 123 PRO A CA 1
ATOM 1004 C C . PRO A 1 123 ? 12.516 -21.016 -31.516 1 89.94 123 PRO A C 1
ATOM 1006 O O . PRO A 1 123 ? 12.789 -19.812 -31.594 1 89.94 123 PRO A O 1
ATOM 1009 N N . SER A 1 124 ? 12.055 -21.594 -30.422 1 89.62 124 SER A N 1
ATOM 1010 C CA . SER A 1 124 ? 11.82 -20.828 -29.188 1 89.62 124 SER A CA 1
ATOM 1011 C C . SER A 1 124 ? 13.125 -20.297 -28.609 1 89.62 124 SER A C 1
ATOM 1013 O O . SER A 1 124 ? 13.125 -19.266 -27.922 1 89.62 124 SER A O 1
ATOM 1015 N N . LYS A 1 125 ? 14.227 -20.906 -28.906 1 86.12 125 LYS A N 1
ATOM 1016 C CA . LYS A 1 125 ? 15.539 -20.531 -28.391 1 86.12 125 LYS A CA 1
ATOM 1017 C C . LYS A 1 125 ? 15.906 -19.109 -28.828 1 86.12 125 LYS A C 1
ATOM 1019 O O . LYS A 1 125 ? 16.562 -18.375 -28.078 1 86.12 125 LYS A O 1
ATOM 1024 N N . GLU A 1 126 ? 15.477 -18.766 -29.938 1 86.56 126 GLU A N 1
ATOM 1025 C CA . GLU A 1 126 ? 15.781 -17.438 -30.438 1 86.56 126 GLU A CA 1
ATOM 1026 C C . GLU A 1 126 ? 15.086 -16.359 -29.594 1 86.56 126 GLU A C 1
ATOM 1028 O O . GLU A 1 126 ? 15.664 -15.305 -29.328 1 86.56 126 GLU A O 1
ATOM 1033 N N . PHE A 1 127 ? 13.93 -16.688 -29.234 1 88.75 127 PHE A N 1
ATOM 1034 C CA . PHE A 1 127 ? 13.188 -15.742 -28.406 1 88.75 127 PHE A CA 1
ATOM 1035 C C . PHE A 1 127 ? 13.797 -15.664 -27.016 1 88.75 127 PHE A C 1
ATOM 1037 O O . PHE A 1 127 ? 13.945 -14.578 -26.453 1 88.75 127 PHE A O 1
ATOM 1044 N N . ILE A 1 128 ? 14.156 -16.766 -26.438 1 87.69 128 ILE A N 1
ATOM 1045 C CA . ILE A 1 128 ? 14.703 -16.875 -25.094 1 87.69 128 ILE A CA 1
ATOM 1046 C C . ILE A 1 128 ? 16.031 -16.125 -25.031 1 87.69 128 ILE A C 1
ATOM 1048 O O . ILE A 1 128 ? 16.359 -15.5 -24.016 1 87.69 128 ILE A O 1
ATOM 1052 N N . ASN A 1 129 ? 16.75 -16.062 -26.125 1 84.69 129 ASN A N 1
ATOM 1053 C CA . ASN A 1 129 ? 18.062 -15.422 -26.156 1 84.69 129 ASN A CA 1
ATOM 1054 C C . ASN A 1 129 ? 17.969 -13.984 -26.672 1 84.69 129 ASN A C 1
ATOM 1056 O O . ASN A 1 129 ? 19 -13.367 -26.969 1 84.69 129 ASN A O 1
ATOM 1060 N N . SER A 1 130 ? 16.828 -13.445 -26.719 1 83.38 130 SER A N 1
ATOM 1061 C CA . SER A 1 130 ? 16.672 -12.07 -27.172 1 83.38 130 SER A CA 1
ATOM 1062 C C . SER A 1 130 ? 16.75 -11.086 -26 1 83.38 130 SER A C 1
ATOM 1064 O O . SER A 1 130 ? 16.203 -11.336 -24.938 1 83.38 130 SER A O 1
ATOM 1066 N N . PRO A 1 131 ? 17.5 -10.055 -26.234 1 78 131 PRO A N 1
ATOM 1067 C CA . PRO A 1 131 ? 17.578 -9.047 -25.172 1 78 131 PRO A CA 1
ATOM 1068 C C . PRO A 1 131 ? 16.266 -8.297 -24.969 1 78 131 PRO A C 1
ATOM 1070 O O . PRO A 1 131 ? 15.531 -8.062 -25.953 1 78 131 PRO A O 1
ATOM 1073 N N . THR A 1 132 ? 15.93 -7.957 -23.766 1 82.69 132 THR A N 1
ATOM 1074 C CA . THR A 1 132 ? 14.75 -7.156 -23.453 1 82.69 132 THR A CA 1
ATOM 1075 C C . THR A 1 132 ? 15.133 -5.699 -23.219 1 82.69 132 THR A C 1
ATOM 1077 O O . THR A 1 132 ? 16.297 -5.383 -23 1 82.69 132 THR A O 1
ATOM 1080 N N . ALA A 1 133 ? 14.195 -4.793 -23.25 1 77.38 133 ALA A N 1
ATOM 1081 C CA . ALA A 1 133 ? 14.453 -3.365 -23.078 1 77.38 133 ALA A CA 1
ATOM 1082 C C . ALA A 1 133 ? 14.992 -3.059 -21.688 1 77.38 133 ALA A C 1
ATOM 1084 O O . ALA A 1 133 ? 15.859 -2.197 -21.531 1 77.38 133 ALA A O 1
ATOM 1085 N N . SER A 1 134 ? 14.523 -3.676 -20.703 1 76.81 134 SER A N 1
ATOM 1086 C CA . SER A 1 134 ? 14.938 -3.43 -19.328 1 76.81 134 SER A CA 1
ATOM 1087 C C . SER A 1 134 ? 16.125 -4.301 -18.938 1 76.81 134 SER A C 1
ATOM 1089 O O . SER A 1 134 ? 16.734 -4.094 -17.891 1 76.81 134 SER A O 1
ATOM 1091 N N . GLY A 1 135 ? 16.422 -5.223 -19.781 1 76.88 135 GLY A N 1
ATOM 1092 C CA . GLY A 1 135 ? 17.484 -6.156 -19.469 1 76.88 135 GLY A CA 1
ATOM 1093 C C . GLY A 1 135 ? 17.031 -7.297 -18.578 1 76.88 135 GLY A C 1
ATOM 1094 O O . GLY A 1 135 ? 17.844 -8.148 -18.188 1 76.88 135 GLY A O 1
ATOM 1095 N N . MET A 1 136 ? 15.734 -7.312 -18.281 1 82.25 136 MET A N 1
ATOM 1096 C CA . MET A 1 136 ? 15.234 -8.445 -17.5 1 82.25 136 MET A CA 1
ATOM 1097 C C . MET A 1 136 ? 15.422 -9.75 -18.25 1 82.25 136 MET A C 1
ATOM 1099 O O . MET A 1 136 ? 15.188 -9.812 -19.469 1 82.25 136 MET A O 1
ATOM 1103 N N . PRO A 1 137 ? 15.82 -10.688 -17.594 1 77.5 137 PRO A N 1
ATOM 1104 C CA . PRO A 1 137 ? 16.219 -11.922 -18.281 1 77.5 137 PRO A CA 1
ATOM 1105 C C . PRO A 1 137 ? 15.023 -12.805 -18.641 1 77.5 137 PRO A C 1
ATOM 1107 O O . PRO A 1 137 ? 14.055 -12.883 -17.875 1 77.5 137 PRO A O 1
ATOM 1110 N N . VAL A 1 138 ? 15.125 -13.383 -19.781 1 85.38 138 VAL A N 1
ATOM 1111 C CA . VAL A 1 138 ? 14.18 -14.43 -20.172 1 85.38 138 VAL A CA 1
ATOM 1112 C C . VAL A 1 138 ? 14.867 -15.797 -20.109 1 85.38 138 VAL A C 1
ATOM 1114 O O . VAL A 1 138 ? 14.211 -16.812 -19.891 1 85.38 138 VAL A O 1
ATOM 1117 N N . ASN A 1 139 ? 16.188 -15.734 -20.156 1 85.5 139 ASN A N 1
ATOM 1118 C CA . ASN A 1 139 ? 16.969 -16.969 -20.203 1 85.5 139 ASN A CA 1
ATOM 1119 C C . ASN A 1 139 ? 17.516 -17.328 -18.828 1 85.5 139 ASN A C 1
ATOM 1121 O O . ASN A 1 139 ? 18.469 -18.125 -18.734 1 85.5 139 ASN A O 1
ATOM 1125 N N . TYR A 1 140 ? 17.078 -16.688 -17.891 1 85.81 140 TYR A N 1
ATOM 1126 C CA . TYR A 1 140 ? 17.469 -16.891 -16.5 1 85.81 140 TYR A CA 1
ATOM 1127 C C . TYR A 1 140 ? 16.25 -16.969 -15.594 1 85.81 140 TYR A C 1
ATOM 1129 O O . TYR A 1 140 ? 15.352 -16.141 -15.664 1 85.81 140 TYR A O 1
ATOM 1137 N N . ILE A 1 141 ? 16.25 -18.047 -14.766 1 90.25 141 ILE A N 1
ATOM 1138 C CA . ILE A 1 141 ? 15.086 -18.219 -13.898 1 90.25 141 ILE A CA 1
ATOM 1139 C C . ILE A 1 141 ? 15.539 -18.547 -12.477 1 90.25 141 ILE A C 1
ATOM 1141 O O . ILE A 1 141 ? 16.5 -19.297 -12.281 1 90.25 141 ILE A O 1
ATOM 1145 N N . LEU A 1 142 ? 15.016 -17.906 -11.523 1 92.88 142 LEU A N 1
ATOM 1146 C CA . LEU A 1 142 ? 15.109 -18.312 -10.133 1 92.88 142 LEU A CA 1
ATOM 1147 C C . LEU A 1 142 ? 13.953 -19.234 -9.758 1 92.88 142 LEU A C 1
ATOM 1149 O O . LEU A 1 142 ? 12.781 -18.875 -9.922 1 92.88 142 LEU A O 1
ATOM 1153 N N . TRP A 1 143 ? 14.297 -20.406 -9.281 1 95.25 143 TRP A N 1
ATOM 1154 C CA . TRP A 1 143 ? 13.297 -21.453 -9.102 1 95.25 143 TRP A CA 1
ATOM 1155 C C . TRP A 1 143 ? 13.391 -22.047 -7.703 1 95.25 143 TRP A C 1
ATOM 1157 O O . TRP A 1 143 ? 14.43 -22.609 -7.332 1 95.25 143 TRP A O 1
ATOM 1167 N N . GLY A 1 144 ? 12.266 -21.859 -6.918 1 96.69 144 GLY A N 1
ATOM 1168 C CA . GLY A 1 144 ? 12.203 -22.5 -5.609 1 96.69 144 GLY A CA 1
ATOM 1169 C C . GLY A 1 144 ? 11.773 -23.953 -5.664 1 96.69 144 GLY A C 1
ATOM 1170 O O . GLY A 1 144 ? 10.852 -24.297 -6.398 1 96.69 144 GLY A O 1
ATOM 1171 N N . VAL A 1 145 ? 12.492 -24.828 -4.82 1 97.06 145 VAL A N 1
ATOM 1172 C CA . VAL A 1 145 ? 12.211 -26.266 -4.816 1 97.06 145 VAL A CA 1
ATOM 1173 C C . VAL A 1 145 ? 12.047 -26.75 -3.381 1 97.06 145 VAL A C 1
ATOM 1175 O O . VAL A 1 145 ? 12.797 -26.359 -2.492 1 97.06 145 VAL A O 1
ATOM 1178 N N . CYS A 1 146 ? 11.016 -27.484 -3.174 1 98 146 CYS A N 1
ATOM 1179 C CA . CYS A 1 146 ? 10.758 -28.125 -1.889 1 98 146 CYS A CA 1
ATOM 1180 C C . CYS A 1 146 ? 11.195 -29.578 -1.908 1 98 146 CYS A C 1
ATOM 1182 O O . CYS A 1 146 ? 10.648 -30.391 -2.664 1 98 146 CYS A O 1
ATOM 1184 N N . ILE A 1 147 ? 12.164 -29.984 -1.116 1 97.5 147 ILE A N 1
ATOM 1185 C CA . ILE A 1 147 ? 12.742 -31.328 -1.121 1 97.5 147 ILE A CA 1
ATOM 1186 C C . ILE A 1 147 ? 12.969 -31.797 0.315 1 97.5 147 ILE A C 1
ATOM 1188 O O . ILE A 1 147 ? 12.867 -31.016 1.257 1 97.5 147 ILE A O 1
ATOM 1192 N N . PRO A 1 148 ? 13.211 -33.062 0.448 1 96.69 148 PRO A N 1
ATOM 1193 C CA . PRO A 1 148 ? 13.547 -33.562 1.788 1 96.69 148 PRO A CA 1
ATOM 1194 C C . PRO A 1 148 ? 14.805 -32.906 2.354 1 96.69 148 PRO A C 1
ATOM 1196 O O . PRO A 1 148 ? 15.742 -32.594 1.607 1 96.69 148 PRO A O 1
ATOM 1199 N N . ALA A 1 149 ? 14.828 -32.75 3.639 1 95.62 149 ALA A N 1
ATOM 1200 C CA . ALA A 1 149 ? 15.914 -32.062 4.316 1 95.62 149 ALA A CA 1
ATOM 1201 C C . ALA A 1 149 ? 17.234 -32.781 4.125 1 95.62 149 ALA A C 1
ATOM 1203 O O . ALA A 1 149 ? 18.312 -32.188 4.23 1 95.62 149 ALA A O 1
ATOM 1204 N N . SER A 1 150 ? 17.25 -34.031 3.75 1 93.38 150 SER A N 1
ATOM 1205 C CA . SER A 1 150 ? 18.453 -34.844 3.619 1 93.38 150 SER A CA 1
ATOM 1206 C C . SER A 1 150 ? 19.203 -34.562 2.324 1 93.38 150 SER A C 1
ATOM 1208 O O . SER A 1 150 ? 20.344 -34.938 2.154 1 93.38 150 SER A O 1
ATOM 1210 N N . CYS A 1 151 ? 18.625 -33.812 1.497 1 96.25 151 CYS A N 1
ATOM 1211 C CA . CYS A 1 151 ? 19.219 -33.562 0.185 1 96.25 151 CYS A CA 1
ATOM 1212 C C . CYS A 1 151 ? 20.328 -32.531 0.268 1 96.25 151 CYS A C 1
ATOM 1214 O O . CYS A 1 151 ? 20.125 -31.438 0.81 1 96.25 151 CYS A O 1
ATOM 1216 N N . SER A 1 152 ? 21.422 -32.844 -0.267 1 95.31 152 SER A N 1
ATOM 1217 C CA . SER A 1 152 ? 22.516 -31.906 -0.361 1 95.31 152 SER A CA 1
ATOM 1218 C C . SER A 1 152 ? 22.312 -30.922 -1.507 1 95.31 152 SER A C 1
ATOM 1220 O O . SER A 1 152 ? 21.453 -31.141 -2.367 1 95.31 152 SER A O 1
ATOM 1222 N N . SER A 1 153 ? 23.094 -29.875 -1.515 1 94.94 153 SER A N 1
ATOM 1223 C CA . SER A 1 153 ? 22.969 -28.844 -2.545 1 94.94 153 SER A CA 1
ATOM 1224 C C . SER A 1 153 ? 23.281 -29.422 -3.928 1 94.94 153 SER A C 1
ATOM 1226 O O . SER A 1 153 ? 22.641 -29.047 -4.91 1 94.94 153 SER A O 1
ATOM 1228 N N . SER A 1 154 ? 24.281 -30.266 -3.982 1 94.62 154 SER A N 1
ATOM 1229 C CA . SER A 1 154 ? 24.656 -30.859 -5.262 1 94.62 154 SER A CA 1
ATOM 1230 C C . SER A 1 154 ? 23.547 -31.766 -5.781 1 94.62 154 SER A C 1
ATOM 1232 O O . SER A 1 154 ? 23.266 -31.797 -6.984 1 94.62 154 SER A O 1
ATOM 1234 N N . ALA A 1 155 ? 22.922 -32.469 -4.895 1 96.06 155 ALA A N 1
ATOM 1235 C CA . ALA A 1 155 ? 21.812 -33.344 -5.273 1 96.06 155 ALA A CA 1
ATOM 1236 C C . ALA A 1 155 ? 20.641 -32.531 -5.789 1 96.06 155 ALA A C 1
ATOM 1238 O O . ALA A 1 155 ? 19.969 -32.906 -6.754 1 96.06 155 ALA A O 1
ATOM 1239 N N . VAL A 1 156 ? 20.438 -31.438 -5.109 1 96.31 156 VAL A N 1
ATOM 1240 C CA . VAL A 1 156 ? 19.328 -30.562 -5.5 1 96.31 156 VAL A CA 1
ATOM 1241 C C . VAL A 1 156 ? 19.578 -30.016 -6.902 1 96.31 156 VAL A C 1
ATOM 1243 O O . VAL A 1 156 ? 18.656 -29.922 -7.715 1 96.31 156 VAL A O 1
ATOM 1246 N N . SER A 1 157 ? 20.766 -29.578 -7.168 1 94.88 157 SER A N 1
ATOM 1247 C CA . SER A 1 157 ? 21.125 -29.062 -8.484 1 94.88 157 SER A CA 1
ATOM 1248 C C . SER A 1 157 ? 20.875 -30.109 -9.57 1 94.88 157 SER A C 1
ATOM 1250 O O . SER A 1 157 ? 20.281 -29.781 -10.609 1 94.88 157 SER A O 1
ATOM 1252 N N . LYS A 1 158 ? 21.25 -31.328 -9.359 1 92.75 158 LYS A N 1
ATOM 1253 C CA . LYS A 1 158 ? 21.062 -32.406 -10.328 1 92.75 158 LYS A CA 1
ATOM 1254 C C . LYS A 1 158 ? 19.578 -32.719 -10.5 1 92.75 158 LYS A C 1
ATOM 1256 O O . LYS A 1 158 ? 19.109 -32.906 -11.625 1 92.75 158 LYS A O 1
ATOM 1261 N N . LEU A 1 159 ? 18.938 -32.844 -9.383 1 93.81 159 LEU A N 1
ATOM 1262 C CA . LEU A 1 159 ? 17.5 -33.125 -9.414 1 93.81 159 LEU A CA 1
ATOM 1263 C C . LEU A 1 159 ? 16.75 -32.062 -10.211 1 93.81 159 LEU A C 1
ATOM 1265 O O . LEU A 1 159 ? 15.93 -32.406 -11.07 1 93.81 159 LEU A O 1
ATOM 1269 N N . SER A 1 160 ? 17.031 -30.797 -9.883 1 93.25 160 SER A N 1
ATOM 1270 C CA . SER A 1 160 ? 16.344 -29.703 -10.547 1 93.25 160 SER A CA 1
ATOM 1271 C C . SER A 1 160 ? 16.625 -29.688 -12.039 1 93.25 160 SER A C 1
ATOM 1273 O O . SER A 1 160 ? 15.75 -29.375 -12.852 1 93.25 160 SER A O 1
ATOM 1275 N N . ARG A 1 161 ? 17.812 -29.969 -12.414 1 91.44 161 ARG A N 1
ATOM 1276 C CA . ARG A 1 161 ? 18.172 -30.016 -13.828 1 91.44 161 ARG A CA 1
ATOM 1277 C C . ARG A 1 161 ? 17.375 -31.094 -14.555 1 91.44 161 ARG A C 1
ATOM 1279 O O . ARG A 1 161 ? 16.828 -30.844 -15.625 1 91.44 161 ARG A O 1
ATOM 1286 N N . VAL A 1 162 ? 17.281 -32.281 -13.969 1 90.31 162 VAL A N 1
ATOM 1287 C CA . VAL A 1 162 ? 16.594 -33.406 -14.594 1 90.31 162 VAL A CA 1
ATOM 1288 C C . VAL A 1 162 ? 15.102 -33.125 -14.703 1 90.31 162 VAL A C 1
ATOM 1290 O O . VAL A 1 162 ? 14.484 -33.375 -15.742 1 90.31 162 VAL A O 1
ATOM 1293 N N . VAL A 1 163 ? 14.57 -32.594 -13.664 1 89.62 163 VAL A N 1
ATOM 1294 C CA . VAL A 1 163 ? 13.141 -32.281 -13.648 1 89.62 163 VAL A CA 1
ATOM 1295 C C . VAL A 1 163 ? 12.836 -31.219 -14.695 1 89.62 163 VAL A C 1
ATOM 1297 O O . VAL A 1 163 ? 11.844 -31.312 -15.422 1 89.62 163 VAL A O 1
ATOM 1300 N N . TYR A 1 164 ? 13.648 -30.188 -14.734 1 88.88 164 TYR A N 1
ATOM 1301 C CA . TYR A 1 164 ? 13.43 -29.109 -15.688 1 88.88 164 TYR A CA 1
ATOM 1302 C C . TYR A 1 164 ? 13.516 -29.625 -17.125 1 88.88 164 TYR A C 1
ATOM 1304 O O . TYR A 1 164 ? 12.68 -29.266 -17.953 1 88.88 164 TYR A O 1
ATOM 1312 N N . GLU A 1 165 ? 14.469 -30.406 -17.422 1 85.06 165 GLU A N 1
ATOM 1313 C CA . GLU A 1 165 ? 14.656 -30.953 -18.766 1 85.06 165 GLU A CA 1
ATOM 1314 C C . GLU A 1 165 ? 13.484 -31.844 -19.156 1 85.06 165 GLU A C 1
ATOM 1316 O O . GLU A 1 165 ? 13.023 -31.797 -20.297 1 85.06 165 GLU A O 1
ATOM 1321 N N . ALA A 1 166 ? 13.086 -32.594 -18.203 1 80.88 166 ALA A N 1
ATOM 1322 C CA . ALA A 1 166 ? 11.969 -33.469 -18.469 1 80.88 166 ALA A CA 1
ATOM 1323 C C . ALA A 1 166 ? 10.68 -32.688 -18.719 1 80.88 166 ALA A C 1
ATOM 1325 O O . ALA A 1 166 ? 9.859 -33.094 -19.547 1 80.88 166 ALA A O 1
ATOM 1326 N N . ALA A 1 167 ? 10.57 -31.625 -18.062 1 77.12 167 ALA A N 1
ATOM 1327 C CA . ALA A 1 167 ? 9.32 -30.875 -18.125 1 77.12 167 ALA A CA 1
ATOM 1328 C C . ALA A 1 167 ? 9.297 -29.969 -19.359 1 77.12 167 ALA A C 1
ATOM 1330 O O . ALA A 1 167 ? 8.227 -29.688 -19.906 1 77.12 167 ALA A O 1
ATOM 1331 N N . THR A 1 168 ? 10.453 -29.406 -19.75 1 74.25 168 THR A N 1
ATOM 1332 C CA . THR A 1 168 ? 10.477 -28.422 -20.844 1 74.25 168 THR A CA 1
ATOM 1333 C C . THR A 1 168 ? 10.922 -29.078 -22.141 1 74.25 168 THR A C 1
ATOM 1335 O O . THR A 1 168 ? 10.875 -28.453 -23.203 1 74.25 168 THR A O 1
ATOM 1338 N N . PHE A 1 169 ? 11.258 -30.25 -22.141 1 63.5 169 PHE A N 1
ATOM 1339 C CA . PHE A 1 169 ? 11.703 -31 -23.312 1 63.5 169 PHE A CA 1
ATOM 1340 C C . PHE A 1 169 ? 12.945 -30.359 -23.922 1 63.5 169 PHE A C 1
ATOM 1342 O O . PHE A 1 169 ? 13.07 -30.297 -25.141 1 63.5 169 PHE A O 1
ATOM 1349 N N . SER A 1 170 ? 13.484 -29.484 -23.219 1 63.75 170 SER A N 1
ATOM 1350 C CA . SER A 1 170 ? 14.641 -28.781 -23.75 1 63.75 170 SER A CA 1
ATOM 1351 C C . SER A 1 170 ? 15.93 -29.219 -23.047 1 63.75 170 SER A C 1
ATOM 1353 O O . SER A 1 170 ? 15.914 -29.484 -21.844 1 63.75 170 SER A O 1
ATOM 1355 N N . THR A 1 171 ? 16.797 -29.656 -23.875 1 59.22 171 THR A N 1
ATOM 1356 C CA . THR A 1 171 ? 18.109 -29.969 -23.312 1 59.22 171 THR A CA 1
ATOM 1357 C C . THR A 1 171 ? 18.891 -28.688 -23 1 59.22 171 THR A C 1
ATOM 1359 O O . THR A 1 171 ? 20.094 -28.734 -22.812 1 59.22 171 THR A O 1
ATOM 1362 N N . ILE A 1 172 ? 18.109 -27.641 -23.047 1 56.41 172 ILE A N 1
ATOM 1363 C CA . ILE A 1 172 ? 18.766 -26.344 -22.984 1 56.41 172 ILE A CA 1
ATOM 1364 C C . ILE A 1 172 ? 19.266 -26.078 -21.562 1 56.41 172 ILE A C 1
ATOM 1366 O O . ILE A 1 172 ? 20.094 -25.219 -21.328 1 56.41 172 ILE A O 1
ATOM 1370 N N . ALA A 1 173 ? 18.625 -26.812 -20.484 1 59.5 173 ALA A N 1
ATOM 1371 C CA . ALA A 1 173 ? 19 -26.391 -19.141 1 59.5 173 ALA A CA 1
ATOM 1372 C C . ALA A 1 173 ? 20.469 -26.734 -18.859 1 59.5 173 ALA A C 1
ATOM 1374 O O . ALA A 1 173 ? 20.828 -27.922 -18.797 1 59.5 173 ALA A O 1
ATOM 1375 N N . SER A 1 174 ? 21.484 -25.781 -19.172 1 61.16 174 SER A N 1
ATOM 1376 C CA . SER A 1 174 ? 22.922 -26.062 -19.062 1 61.16 174 SER A CA 1
ATOM 1377 C C . SER A 1 174 ? 23.359 -26.125 -17.609 1 61.16 174 SER A C 1
ATOM 1379 O O . SER A 1 174 ? 24.125 -27.016 -17.219 1 61.16 174 SER A O 1
ATOM 1381 N N . ASP A 1 175 ? 22.984 -25.141 -16.766 1 78.25 175 ASP A N 1
ATOM 1382 C CA . ASP A 1 175 ? 23.641 -25.078 -15.461 1 78.25 175 ASP A CA 1
ATOM 1383 C C . ASP A 1 175 ? 22.672 -24.609 -14.383 1 78.25 175 ASP A C 1
ATOM 1385 O O . ASP A 1 175 ? 21.969 -23.609 -14.555 1 78.25 175 ASP A O 1
ATOM 1389 N N . VAL A 1 176 ? 22.281 -25.594 -13.406 1 90.88 176 VAL A N 1
ATOM 1390 C CA . VAL A 1 176 ? 21.469 -25.234 -12.25 1 90.88 176 VAL A CA 1
ATOM 1391 C C . VAL A 1 176 ? 22.359 -25.078 -11.016 1 90.88 176 VAL A C 1
ATOM 1393 O O . VAL A 1 176 ? 23.156 -25.969 -10.703 1 90.88 176 VAL A O 1
ATOM 1396 N N . THR A 1 177 ? 22.312 -23.953 -10.391 1 93.12 177 THR A N 1
ATOM 1397 C CA . THR A 1 177 ? 23.078 -23.703 -9.172 1 93.12 177 THR A CA 1
ATOM 1398 C C . THR A 1 177 ? 22.141 -23.391 -8.008 1 93.12 177 THR A C 1
ATOM 1400 O O . THR A 1 177 ? 21.125 -22.719 -8.188 1 93.12 177 THR A O 1
ATOM 1403 N N . VAL A 1 178 ? 22.453 -23.922 -6.836 1 95.62 178 VAL A N 1
ATOM 1404 C CA . VAL A 1 178 ? 21.672 -23.656 -5.637 1 95.62 178 VAL A CA 1
ATOM 1405 C C . VAL A 1 178 ? 22.172 -22.375 -4.969 1 95.62 178 VAL A C 1
ATOM 1407 O O . VAL A 1 178 ? 23.359 -22.266 -4.645 1 95.62 178 VAL A O 1
ATOM 1410 N N . LYS A 1 179 ? 21.312 -21.422 -4.734 1 91.94 179 LYS A N 1
ATOM 1411 C CA . LYS A 1 179 ? 21.703 -20.141 -4.148 1 91.94 179 LYS A CA 1
ATOM 1412 C C . LYS A 1 179 ? 21.562 -20.172 -2.629 1 91.94 179 LYS A C 1
ATOM 1414 O O . LYS A 1 179 ? 22.453 -19.703 -1.912 1 91.94 179 LYS A O 1
ATOM 1419 N N . HIS A 1 180 ? 20.453 -20.672 -2.191 1 93.88 180 HIS A N 1
ATOM 1420 C CA . HIS A 1 180 ? 20.156 -20.656 -0.762 1 93.88 180 HIS A CA 1
ATOM 1421 C C . HIS A 1 180 ? 19.141 -21.734 -0.39 1 93.88 180 HIS A C 1
ATOM 1423 O O . HIS A 1 180 ? 18.188 -21.969 -1.13 1 93.88 180 HIS A O 1
ATOM 1429 N N . CYS A 1 181 ? 19.359 -22.359 0.732 1 96 181 CYS A N 1
ATOM 1430 C CA . CYS A 1 181 ? 18.406 -23.344 1.235 1 96 181 CYS A CA 1
ATOM 1431 C C . CYS A 1 181 ? 18.016 -23.031 2.674 1 96 181 CYS A C 1
ATOM 1433 O O . CYS A 1 181 ? 18.812 -22.469 3.432 1 96 181 CYS A O 1
ATOM 1435 N N . GLN A 1 182 ? 16.797 -23.281 2.971 1 94.5 182 GLN A N 1
ATOM 1436 C CA . GLN A 1 182 ? 16.25 -23.141 4.309 1 94.5 182 GLN A CA 1
ATOM 1437 C C . GLN A 1 182 ? 15.539 -24.422 4.758 1 94.5 182 GLN A C 1
ATOM 1439 O O . GLN A 1 182 ? 14.75 -24.984 4.008 1 94.5 182 GLN A O 1
ATOM 1444 N N . GLU A 1 183 ? 15.828 -24.875 5.926 1 95.5 183 GLU A N 1
ATOM 1445 C CA . GLU A 1 183 ? 15.203 -26.094 6.449 1 95.5 183 GLU A CA 1
ATOM 1446 C C . GLU A 1 183 ? 13.961 -25.75 7.277 1 95.5 183 GLU A C 1
ATOM 1448 O O . GLU A 1 183 ? 13.953 -24.781 8.023 1 95.5 183 GLU A O 1
ATOM 1453 N N . ALA A 1 184 ? 12.938 -26.562 7.148 1 95.94 184 ALA A N 1
ATOM 1454 C CA . ALA A 1 184 ? 11.695 -26.375 7.895 1 95.94 184 ALA A CA 1
ATOM 1455 C C . ALA A 1 184 ? 11.93 -26.516 9.398 1 95.94 184 ALA A C 1
ATOM 1457 O O . ALA A 1 184 ? 12.602 -27.438 9.844 1 95.94 184 ALA A O 1
ATOM 1458 N N . GLY A 1 185 ? 11.43 -25.547 10.156 1 90.25 185 GLY A N 1
ATOM 1459 C CA . GLY A 1 185 ? 11.531 -25.578 11.609 1 90.25 185 GLY A CA 1
ATOM 1460 C C . GLY A 1 185 ? 12.742 -24.844 12.141 1 90.25 185 GLY A C 1
ATOM 1461 O O . GLY A 1 185 ? 12.898 -24.688 13.352 1 90.25 185 GLY A O 1
ATOM 1462 N N . GLU A 1 186 ? 13.586 -24.469 11.266 1 86.19 186 GLU A N 1
ATOM 1463 C CA . GLU A 1 186 ? 14.75 -23.703 11.695 1 86.19 186 GLU A CA 1
ATOM 1464 C C . GLU A 1 186 ? 14.359 -22.297 12.117 1 86.19 186 GLU A C 1
ATOM 1466 O O . GLU A 1 186 ? 13.656 -21.594 11.383 1 86.19 186 GLU A O 1
ATOM 1471 N N . SER A 1 187 ? 14.461 -22 13.367 1 83.12 187 SER A N 1
ATOM 1472 C CA . SER A 1 187 ? 14.164 -20.656 13.844 1 83.12 187 SER A CA 1
ATOM 1473 C C . SER A 1 187 ? 15.445 -19.922 14.242 1 83.12 187 SER A C 1
ATOM 1475 O O . SER A 1 187 ? 16.391 -20.547 14.75 1 83.12 187 SER A O 1
ATOM 1477 N N . LEU A 1 188 ? 15.578 -18.75 13.883 1 86.75 188 LEU A N 1
ATOM 1478 C CA . LEU A 1 188 ? 16.703 -17.906 14.281 1 86.75 188 LEU A CA 1
ATOM 1479 C C . LEU A 1 188 ? 16.484 -17.344 15.688 1 86.75 188 LEU A C 1
ATOM 1481 O O . LEU A 1 188 ? 15.562 -16.562 15.906 1 86.75 188 LEU A O 1
ATOM 1485 N N . PRO A 1 189 ? 17.328 -17.766 16.594 1 91.75 189 PRO A N 1
ATOM 1486 C CA . PRO A 1 189 ? 17.156 -17.219 17.938 1 91.75 189 PRO A CA 1
ATOM 1487 C C . PRO A 1 189 ? 17.438 -15.719 18.016 1 91.75 189 PRO A C 1
ATOM 1489 O O . PRO A 1 189 ? 18.234 -15.195 17.234 1 91.75 189 PRO A O 1
ATOM 1492 N N . TYR A 1 190 ? 16.797 -15.062 18.875 1 94 190 TYR A N 1
ATOM 1493 C CA . TYR A 1 190 ? 17.016 -13.641 19.078 1 94 190 TYR A CA 1
ATOM 1494 C C . TYR A 1 190 ? 18.375 -13.383 19.703 1 94 190 TYR A C 1
ATOM 1496 O O . TYR A 1 190 ? 18.766 -14.047 20.672 1 94 190 TYR A O 1
ATOM 1504 N N . SER A 1 191 ? 19.172 -12.547 19.219 1 93.06 191 SER A N 1
ATOM 1505 C CA . SER A 1 191 ? 20.5 -12.227 19.703 1 93.06 191 SER A CA 1
ATOM 1506 C C . SER A 1 191 ? 20.453 -11.227 20.844 1 93.06 191 SER A C 1
ATOM 1508 O O . SER A 1 191 ? 19.406 -10.648 21.125 1 93.06 191 SER A O 1
ATOM 1510 N N . THR A 1 192 ? 21.578 -11.086 21.484 1 95.69 192 THR A N 1
ATOM 1511 C CA . THR A 1 192 ? 21.719 -10.07 22.531 1 95.69 192 THR A CA 1
ATOM 1512 C C . THR A 1 192 ? 21.484 -8.672 21.953 1 95.69 192 THR A C 1
ATOM 1514 O O . THR A 1 192 ? 20.906 -7.812 22.625 1 95.69 192 THR A O 1
ATOM 1517 N N . GLY A 1 193 ? 21.922 -8.562 20.703 1 96.38 193 GLY A N 1
ATOM 1518 C CA . GLY A 1 193 ? 21.719 -7.281 20.047 1 96.38 193 GLY A CA 1
ATOM 1519 C C . GLY A 1 193 ? 20.25 -6.918 19.891 1 96.38 193 GLY A C 1
ATOM 1520 O O . GLY A 1 193 ? 19.875 -5.75 20 1 96.38 193 GLY A O 1
ATOM 1521 N N . PHE A 1 194 ? 19.469 -7.91 19.656 1 97.06 194 PHE A N 1
ATOM 1522 C CA . PHE A 1 194 ? 18.031 -7.699 19.516 1 97.06 194 PHE A CA 1
ATOM 1523 C C . PHE A 1 194 ? 17.438 -7.125 20.797 1 97.06 194 PHE A C 1
ATOM 1525 O O . PHE A 1 194 ? 16.734 -6.117 20.766 1 97.06 194 PHE A O 1
ATOM 1532 N N . TYR A 1 195 ? 17.75 -7.648 21.969 1 97.56 195 TYR A N 1
ATOM 1533 C CA . TYR A 1 195 ? 17.203 -7.223 23.25 1 97.56 195 TYR A CA 1
ATOM 1534 C C . TYR A 1 195 ? 17.734 -5.848 23.641 1 97.56 195 TYR A C 1
ATOM 1536 O O . TYR A 1 195 ? 17 -5.039 24.219 1 97.56 195 TYR A O 1
ATOM 1544 N N . ILE A 1 196 ? 18.969 -5.602 23.312 1 98.06 196 ILE A N 1
ATOM 1545 C CA . ILE A 1 196 ? 19.547 -4.297 23.609 1 98.06 196 ILE A CA 1
ATOM 1546 C C . ILE A 1 196 ? 18.844 -3.219 22.797 1 98.06 196 ILE A C 1
ATOM 1548 O O . ILE A 1 196 ? 18.562 -2.129 23.297 1 98.06 196 ILE A O 1
ATOM 1552 N N . PHE A 1 197 ? 18.625 -3.568 21.562 1 97.94 197 PHE A N 1
ATOM 1553 C CA . PHE A 1 197 ? 17.938 -2.605 20.703 1 97.94 197 PHE A CA 1
ATOM 1554 C C . PHE A 1 197 ? 16.547 -2.281 21.25 1 97.94 197 PHE A C 1
ATOM 1556 O O . PHE A 1 197 ? 16.156 -1.115 21.297 1 97.94 197 PHE A O 1
ATOM 1563 N N . ILE A 1 198 ? 15.805 -3.301 21.625 1 97.75 198 ILE A N 1
ATOM 1564 C CA . ILE A 1 198 ? 14.453 -3.113 22.141 1 97.75 198 ILE A CA 1
ATOM 1565 C C . ILE A 1 198 ? 14.516 -2.316 23.438 1 97.75 198 ILE A C 1
ATOM 1567 O O . ILE A 1 198 ? 13.727 -1.389 23.641 1 97.75 198 ILE A O 1
ATOM 1571 N N . ALA A 1 199 ? 15.43 -2.658 24.297 1 97.81 199 ALA A N 1
ATOM 1572 C CA . ALA A 1 199 ? 15.594 -1.947 25.562 1 97.81 199 ALA A CA 1
ATOM 1573 C C . ALA A 1 199 ? 15.953 -0.483 25.328 1 97.81 199 ALA A C 1
ATOM 1575 O O . ALA A 1 199 ? 15.453 0.405 26.016 1 97.81 199 ALA A O 1
ATOM 1576 N N . MET A 1 200 ? 16.812 -0.299 24.375 1 97.56 200 MET A N 1
ATOM 1577 C CA . MET A 1 200 ? 17.234 1.062 24.047 1 97.56 200 MET A CA 1
ATOM 1578 C C . MET A 1 200 ? 16.047 1.886 23.547 1 97.56 200 MET A C 1
ATOM 1580 O O . MET A 1 200 ? 15.844 3.02 23.984 1 97.56 200 MET A O 1
ATOM 1584 N N . THR A 1 201 ? 15.289 1.358 22.625 1 97.19 201 THR A N 1
ATOM 1585 C CA . THR A 1 201 ? 14.156 2.064 22.047 1 97.19 201 THR A CA 1
ATOM 1586 C C . THR A 1 201 ? 13.102 2.365 23.094 1 97.19 201 THR A C 1
ATOM 1588 O O . THR A 1 201 ? 12.578 3.479 23.156 1 97.19 201 THR A O 1
ATOM 1591 N N . LEU A 1 202 ? 12.844 1.433 23.984 1 97.44 202 LEU A N 1
ATOM 1592 C CA . LEU A 1 202 ? 11.859 1.621 25.047 1 97.44 202 LEU A CA 1
ATOM 1593 C C . LEU A 1 202 ? 12.359 2.625 26.078 1 97.44 202 LEU A C 1
ATOM 1595 O O . LEU A 1 202 ? 11.578 3.422 26.609 1 97.44 202 LEU A O 1
ATOM 1599 N N . SER A 1 203 ? 13.625 2.568 26.375 1 97.5 203 SER A N 1
ATOM 1600 C CA . SER A 1 203 ? 14.203 3.506 27.328 1 97.5 203 SER A CA 1
ATOM 1601 C C . SER A 1 203 ? 14.148 4.938 26.797 1 97.5 203 SER A C 1
ATOM 1603 O O . SER A 1 203 ? 13.812 5.863 27.531 1 97.5 203 SER A O 1
ATOM 1605 N N . LEU A 1 204 ? 14.492 5.109 25.547 1 97.31 204 LEU A N 1
ATOM 1606 C CA . LEU A 1 204 ? 14.445 6.441 24.953 1 97.31 204 LEU A CA 1
ATOM 1607 C C . LEU A 1 204 ? 13.016 6.984 24.953 1 97.31 204 LEU A C 1
ATOM 1609 O O . LEU A 1 204 ? 12.797 8.156 25.25 1 97.31 204 LEU A O 1
ATOM 1613 N N . ALA A 1 205 ? 12.078 6.113 24.625 1 97 205 ALA A N 1
ATOM 1614 C CA . ALA A 1 205 ? 10.672 6.516 24.641 1 97 205 ALA A CA 1
ATOM 1615 C C . ALA A 1 205 ? 10.219 6.863 26.047 1 97 205 ALA A C 1
ATOM 1617 O O . ALA A 1 205 ? 9.523 7.859 26.266 1 97 205 ALA A O 1
ATOM 1618 N N . ALA A 1 206 ? 10.664 6.086 27.016 1 97.25 206 ALA A N 1
ATOM 1619 C CA . ALA A 1 206 ? 10.297 6.316 28.422 1 97.25 206 ALA A CA 1
ATOM 1620 C C . ALA A 1 206 ? 10.891 7.625 28.922 1 97.25 206 ALA A C 1
ATOM 1622 O O . ALA A 1 206 ? 10.227 8.383 29.641 1 97.25 206 ALA A O 1
ATOM 1623 N N . ILE A 1 207 ? 12.086 7.887 28.578 1 96.88 207 ILE A N 1
ATOM 1624 C CA . ILE A 1 207 ? 12.75 9.117 28.984 1 96.88 207 ILE A CA 1
ATOM 1625 C C . ILE A 1 207 ? 12.023 10.32 28.375 1 96.88 207 ILE A C 1
ATOM 1627 O O . ILE A 1 207 ? 11.828 11.336 29.047 1 96.88 207 ILE A O 1
ATOM 1631 N N . ALA A 1 208 ? 11.688 10.211 27.109 1 97.06 208 ALA A N 1
ATOM 1632 C CA . ALA A 1 208 ? 10.984 11.305 26.422 1 97.06 208 ALA A CA 1
ATOM 1633 C C . ALA A 1 208 ? 9.641 11.578 27.094 1 97.06 208 ALA A C 1
ATOM 1635 O O . ALA A 1 208 ? 9.281 12.734 27.312 1 97.06 208 ALA A O 1
ATOM 1636 N N . VAL A 1 209 ? 8.914 10.508 27.438 1 94.88 209 VAL A N 1
ATOM 1637 C CA . VAL A 1 209 ? 7.605 10.656 28.062 1 94.88 209 VAL A CA 1
ATOM 1638 C C . VAL A 1 209 ? 7.77 11.234 29.469 1 94.88 209 VAL A C 1
ATOM 1640 O O . VAL A 1 209 ? 7.035 12.141 29.859 1 94.88 209 VAL A O 1
ATOM 1643 N N . ALA A 1 210 ? 8.719 10.734 30.234 1 95.38 210 ALA A N 1
ATOM 1644 C CA . ALA A 1 210 ? 8.969 11.203 31.594 1 95.38 210 ALA A CA 1
ATOM 1645 C C . ALA A 1 210 ? 9.414 12.664 31.594 1 95.38 210 ALA A C 1
ATOM 1647 O O . ALA A 1 210 ? 8.977 13.453 32.438 1 95.38 210 ALA A O 1
ATOM 1648 N N . SER A 1 211 ? 10.289 12.961 30.656 1 95.69 211 SER A N 1
ATOM 1649 C CA . SER A 1 211 ? 10.766 14.336 30.562 1 95.69 211 SER A CA 1
ATOM 1650 C C . SER A 1 211 ? 9.641 15.289 30.172 1 95.69 211 SER A C 1
ATOM 1652 O O . SER A 1 211 ? 9.57 16.406 30.688 1 95.69 211 SER A O 1
ATOM 1654 N N . THR A 1 212 ? 8.805 14.914 29.281 1 94.12 212 THR A N 1
ATOM 1655 C CA . THR A 1 212 ? 7.664 15.734 28.875 1 94.12 212 THR A CA 1
ATOM 1656 C C . THR A 1 212 ? 6.707 15.938 30.047 1 94.12 212 THR A C 1
ATOM 1658 O O . THR A 1 212 ? 6.25 17.062 30.297 1 94.12 212 THR A O 1
ATOM 1661 N N . TYR A 1 213 ? 6.418 14.852 30.812 1 91.75 213 TYR A N 1
ATOM 1662 C CA . TYR A 1 213 ? 5.555 14.945 31.984 1 91.75 213 TYR A CA 1
ATOM 1663 C C . TYR A 1 213 ? 6.164 15.859 33.031 1 91.75 213 TYR A C 1
ATOM 1665 O O . TYR A 1 213 ? 5.473 16.688 33.625 1 91.75 213 TYR A O 1
ATOM 1673 N N . TYR A 1 214 ? 7.445 15.719 33.281 1 91.56 214 TYR A N 1
ATOM 1674 C CA . TYR A 1 214 ? 8.156 16.516 34.281 1 91.56 214 TYR A CA 1
ATOM 1675 C C . TYR A 1 214 ? 8.117 18 33.906 1 91.56 214 TYR A C 1
ATOM 1677 O O . TYR A 1 214 ? 7.867 18.844 34.781 1 91.56 214 TYR A O 1
ATOM 1685 N N . ARG A 1 215 ? 8.336 18.328 32.688 1 90.81 215 ARG A N 1
ATOM 1686 C CA . ARG A 1 215 ? 8.383 19.719 32.25 1 90.81 215 ARG A CA 1
ATOM 1687 C C . ARG A 1 215 ? 6.984 20.328 32.219 1 90.81 215 ARG A C 1
ATOM 1689 O O . ARG A 1 215 ? 6.828 21.531 32.469 1 90.81 215 ARG A O 1
ATOM 1696 N N . MET A 1 216 ? 6.043 19.578 31.953 1 87.06 216 MET A N 1
ATOM 1697 C CA . MET A 1 216 ? 4.684 20.109 31.828 1 87.06 216 MET A CA 1
ATOM 1698 C C . MET A 1 216 ? 4.031 20.234 33.219 1 87.06 216 MET A C 1
ATOM 1700 O O . MET A 1 216 ? 3.24 21.141 33.438 1 87.06 216 MET A O 1
ATOM 1704 N N . HIS A 1 217 ? 4.344 19.406 34.188 1 85.81 217 HIS A N 1
ATOM 1705 C CA . HIS A 1 217 ? 3.547 19.359 35.406 1 85.81 217 HIS A CA 1
ATOM 1706 C C . HIS A 1 217 ? 4.406 19.625 36.656 1 85.81 217 HIS A C 1
ATOM 1708 O O . HIS A 1 217 ? 3.889 20 37.719 1 85.81 217 HIS A O 1
ATOM 1714 N N . VAL A 1 218 ? 5.703 19.359 36.594 1 83.38 218 VAL A N 1
ATOM 1715 C CA . VAL A 1 218 ? 6.504 19.375 37.812 1 83.38 218 VAL A CA 1
ATOM 1716 C C . VAL A 1 218 ? 7.461 20.562 37.781 1 83.38 218 VAL A C 1
ATOM 1718 O O . VAL A 1 218 ? 7.684 21.203 38.812 1 83.38 218 VAL A O 1
ATOM 1721 N N . SER A 1 219 ? 8.023 20.828 36.562 1 78.31 219 SER A N 1
ATOM 1722 C CA . SER A 1 219 ? 9.133 21.766 36.5 1 78.31 219 SER A CA 1
ATOM 1723 C C . SER A 1 219 ? 8.688 23.172 36.844 1 78.31 219 SER A C 1
ATOM 1725 O O . SER A 1 219 ? 7.641 23.641 36.406 1 78.31 219 SER A O 1
ATOM 1727 N N . SER A 1 220 ? 9.305 23.656 37.938 1 69.94 220 SER A N 1
ATOM 1728 C CA . SER A 1 220 ? 9.133 25.062 38.312 1 69.94 220 SER A CA 1
ATOM 1729 C C . SER A 1 220 ? 10.016 25.969 37.469 1 69.94 220 SER A C 1
ATOM 1731 O O . SER A 1 220 ? 11.062 25.547 36.969 1 69.94 220 SER A O 1
ATOM 1733 N N . GLU A 1 221 ? 9.539 27.047 36.875 1 61.94 221 GLU A N 1
ATOM 1734 C CA . GLU A 1 221 ? 10.219 28.047 36.062 1 61.94 221 GLU A CA 1
ATOM 1735 C C . GLU A 1 221 ? 11.602 28.359 36.625 1 61.94 221 GLU A C 1
ATOM 1737 O O . GLU A 1 221 ? 12.5 28.766 35.875 1 61.94 221 GLU A O 1
ATOM 1742 N N . ASP A 1 222 ? 11.914 28.062 37.938 1 59.5 222 ASP A N 1
ATOM 1743 C CA . ASP A 1 222 ? 13.109 28.594 38.594 1 59.5 222 ASP A CA 1
ATOM 1744 C C . ASP A 1 222 ? 14.258 27.578 38.531 1 59.5 222 ASP A C 1
ATOM 1746 O O . ASP A 1 222 ? 15.258 27.75 39.25 1 59.5 222 ASP A O 1
ATOM 1750 N N . GLN A 1 223 ? 14.18 26.578 37.875 1 64.88 223 GLN A N 1
ATOM 1751 C CA . GLN A 1 223 ? 15.25 25.594 37.906 1 64.88 223 GLN A CA 1
ATOM 1752 C C . GLN A 1 223 ? 16.484 26.078 37.156 1 64.88 223 GLN A C 1
ATOM 1754 O O . GLN A 1 223 ? 16.359 26.812 36.156 1 64.88 223 GLN A O 1
ATOM 1759 N N . SER A 1 224 ? 17.625 25.938 37.812 1 67.31 224 SER A N 1
ATOM 1760 C CA . SER A 1 224 ? 18.891 26.344 37.188 1 67.31 224 SER A CA 1
ATOM 1761 C C . SER A 1 224 ? 19.031 25.781 35.781 1 67.31 224 SER A C 1
ATOM 1763 O O . SER A 1 224 ? 18.797 24.594 35.562 1 67.31 224 SER A O 1
ATOM 1765 N N . SER A 1 225 ? 19.281 26.578 34.812 1 67.19 225 SER A N 1
ATOM 1766 C CA . SER A 1 225 ? 19.344 26.297 33.375 1 67.19 225 SER A CA 1
ATOM 1767 C C . SER A 1 225 ? 20.484 25.328 33.062 1 67.19 225 SER A C 1
ATOM 1769 O O . SER A 1 225 ? 20.438 24.641 32.031 1 67.19 225 SER A O 1
ATOM 1771 N N . ASN A 1 226 ? 21.406 25.031 34.125 1 74.75 226 ASN A N 1
ATOM 1772 C CA . ASN A 1 226 ? 22.609 24.312 33.719 1 74.75 226 ASN A CA 1
ATOM 1773 C C . ASN A 1 226 ? 22.672 22.938 34.406 1 74.75 226 ASN A C 1
ATOM 1775 O O . ASN A 1 226 ? 23.672 22.219 34.25 1 74.75 226 ASN A O 1
ATOM 1779 N N . SER A 1 227 ? 21.734 22.562 35.031 1 83.88 227 SER A N 1
ATOM 1780 C CA . SER A 1 227 ? 21.781 21.234 35.656 1 83.88 227 SER A CA 1
ATOM 1781 C C . SER A 1 227 ? 21.531 20.141 34.594 1 83.88 227 SER A C 1
ATOM 1783 O O . SER A 1 227 ? 20.859 20.375 33.594 1 83.88 227 SER A O 1
ATOM 1785 N N . LEU A 1 228 ? 22.219 19.016 34.844 1 86.06 228 LEU A N 1
ATOM 1786 C CA . LEU A 1 228 ? 22.109 17.891 33.938 1 86.06 228 LEU A CA 1
ATOM 1787 C C . LEU A 1 228 ? 20.656 17.469 33.781 1 86.06 228 LEU A C 1
ATOM 1789 O O . LEU A 1 228 ? 20.234 17.094 32.656 1 86.06 228 LEU A O 1
ATOM 1793 N N . ILE A 1 229 ? 19.953 17.5 34.781 1 86.62 229 ILE A N 1
ATOM 1794 C CA . ILE A 1 229 ? 18.562 17.094 34.75 1 86.62 229 ILE A CA 1
ATOM 1795 C C . ILE A 1 229 ? 17.766 18.062 33.875 1 86.62 229 ILE A C 1
ATOM 1797 O O . ILE A 1 229 ? 16.875 17.641 33.125 1 86.62 229 ILE A O 1
ATOM 1801 N N . THR A 1 230 ? 18.125 19.297 33.969 1 89 230 THR A N 1
ATOM 1802 C CA . THR A 1 230 ? 17.438 20.281 33.156 1 89 230 THR A CA 1
ATOM 1803 C C . THR A 1 230 ? 17.781 20.109 31.688 1 89 230 THR A C 1
ATOM 1805 O O . THR A 1 230 ? 16.906 20.219 30.812 1 89 230 THR A O 1
ATOM 1808 N N . ILE A 1 231 ? 19.016 19.766 31.5 1 91 231 ILE A N 1
ATOM 1809 C CA . ILE A 1 231 ? 19.453 19.594 30.125 1 91 231 ILE A CA 1
ATOM 1810 C C . ILE A 1 231 ? 18.75 18.391 29.5 1 91 231 ILE A C 1
ATOM 1812 O O . ILE A 1 231 ? 18.219 18.484 28.391 1 91 231 ILE A O 1
ATOM 1816 N N . ILE A 1 232 ? 18.688 17.375 30.219 1 92.44 232 ILE A N 1
ATOM 1817 C CA . ILE A 1 232 ? 18.094 16.141 29.703 1 92.44 232 ILE A CA 1
ATOM 1818 C C . ILE A 1 232 ? 16.578 16.328 29.531 1 92.44 232 ILE A C 1
ATOM 1820 O O . ILE A 1 232 ? 16.016 15.977 28.5 1 92.44 232 ILE A O 1
ATOM 1824 N N . THR A 1 233 ? 15.93 16.859 30.484 1 93.31 233 THR A N 1
ATOM 1825 C CA . THR A 1 233 ? 14.477 17 30.438 1 93.31 233 THR A CA 1
ATOM 1826 C C . THR A 1 233 ? 14.062 17.984 29.359 1 93.31 233 THR A C 1
ATOM 1828 O O . THR A 1 233 ? 13.039 17.797 28.688 1 93.31 233 THR A O 1
ATOM 1831 N N . LYS A 1 234 ? 14.867 19 29.125 1 92.69 234 LYS A N 1
ATOM 1832 C CA . LYS A 1 234 ? 14.555 19.953 28.078 1 92.69 234 LYS A CA 1
ATOM 1833 C C . LYS A 1 234 ? 14.812 19.359 26.688 1 92.69 234 LYS A C 1
ATOM 1835 O O . LYS A 1 234 ? 14.062 19.609 25.75 1 92.69 234 LYS A O 1
ATOM 1840 N N . SER A 1 235 ? 15.852 18.594 26.641 1 95.19 235 SER A N 1
ATOM 1841 C CA . SER A 1 235 ? 16.25 18.031 25.359 1 95.19 235 SER A CA 1
ATOM 1842 C C . SER A 1 235 ? 15.273 16.953 24.906 1 95.19 235 SER A C 1
ATOM 1844 O O . SER A 1 235 ? 15.023 16.797 23.703 1 95.19 235 SER A O 1
ATOM 1846 N N . PHE A 1 236 ? 14.68 16.188 25.844 1 96.81 236 PHE A N 1
ATOM 1847 C CA . PHE A 1 236 ? 13.812 15.07 25.5 1 96.81 236 PHE A CA 1
ATOM 1848 C C . PHE A 1 236 ? 12.344 15.477 25.547 1 96.81 236 PHE A C 1
ATOM 1850 O O . PHE A 1 236 ? 11.453 14.656 25.328 1 96.81 236 PHE A O 1
ATOM 1857 N N . CYS A 1 237 ? 12.07 16.781 25.812 1 96.06 237 CYS A N 1
ATOM 1858 C CA . CYS A 1 237 ? 10.688 17.234 25.891 1 96.06 237 CYS A CA 1
ATOM 1859 C C . CYS A 1 237 ? 10.023 17.172 24.516 1 96.06 237 CYS A C 1
ATOM 1861 O O . CYS A 1 237 ? 10.383 17.938 23.609 1 96.06 237 CYS A O 1
ATOM 1863 N N . MET A 1 238 ? 9.055 16.359 24.391 1 95.94 238 MET A N 1
ATOM 1864 C CA . MET A 1 238 ? 8.422 16.094 23.094 1 95.94 238 MET A CA 1
ATOM 1865 C C . MET A 1 238 ? 7.637 17.312 22.625 1 95.94 238 MET A C 1
ATOM 1867 O O . MET A 1 238 ? 7.547 17.562 21.422 1 95.94 238 MET A O 1
ATOM 1871 N N . TYR A 1 239 ? 7.09 18.062 23.469 1 93.38 239 TYR A N 1
ATOM 1872 C CA . TYR A 1 239 ? 6.332 19.266 23.094 1 93.38 239 TYR A CA 1
ATOM 1873 C C . TYR A 1 239 ? 7.242 20.312 22.469 1 93.38 239 TYR A C 1
ATOM 1875 O O . TYR A 1 239 ? 6.91 20.875 21.422 1 93.38 239 TYR A O 1
ATOM 1883 N N . LYS A 1 240 ? 8.312 20.516 23.109 1 93.88 240 LYS A N 1
ATOM 1884 C CA . LYS A 1 240 ? 9.273 21.484 22.578 1 93.88 240 LYS A CA 1
ATOM 1885 C C . LYS A 1 240 ? 9.836 21.031 21.234 1 93.88 240 LYS A C 1
ATOM 1887 O O . LYS A 1 240 ? 9.938 21.812 20.297 1 93.88 240 LYS A O 1
ATOM 1892 N N . ASN A 1 241 ? 10.172 19.734 21.172 1 96.25 241 ASN A N 1
ATOM 1893 C CA . ASN A 1 241 ? 10.758 19.188 19.953 1 96.25 241 ASN A CA 1
ATOM 1894 C C . ASN A 1 241 ? 9.75 19.219 18.797 1 96.25 241 ASN A C 1
ATOM 1896 O O . ASN A 1 241 ? 10.133 19.391 17.641 1 96.25 241 ASN A O 1
ATOM 1900 N N . ARG A 1 242 ? 8.484 18.969 19.125 1 94.88 242 ARG A N 1
ATOM 1901 C CA . ARG A 1 242 ? 7.438 19.078 18.109 1 94.88 242 ARG A CA 1
ATOM 1902 C C . ARG A 1 242 ? 7.305 20.516 17.609 1 94.88 242 ARG A C 1
ATOM 1904 O O . ARG A 1 242 ? 7.188 20.75 16.406 1 94.88 242 ARG A O 1
ATOM 1911 N N . GLU A 1 243 ? 7.367 21.516 18.469 1 93.94 243 GLU A N 1
ATOM 1912 C CA . GLU A 1 243 ? 7.258 22.922 18.109 1 93.94 243 GLU A CA 1
ATOM 1913 C C . GLU A 1 243 ? 8.438 23.359 17.234 1 93.94 243 GLU A C 1
ATOM 1915 O O . GLU A 1 243 ? 8.266 24.141 16.297 1 93.94 243 GLU A O 1
ATOM 1920 N N . ASP A 1 244 ? 9.539 22.766 17.609 1 93.31 244 ASP A N 1
ATOM 1921 C CA . ASP A 1 244 ? 10.734 23.094 16.828 1 93.31 244 ASP A CA 1
ATOM 1922 C C . ASP A 1 244 ? 10.617 22.578 15.398 1 93.31 244 ASP A C 1
ATOM 1924 O O . ASP A 1 244 ? 11.148 23.172 14.461 1 93.31 244 ASP A O 1
ATOM 1928 N N . LEU A 1 245 ? 9.984 21.531 15.258 1 94.06 245 LEU A N 1
ATOM 1929 C CA . LEU A 1 245 ? 9.82 20.891 13.953 1 94.06 245 LEU A CA 1
ATOM 1930 C C . LEU A 1 245 ? 8.883 21.719 13.07 1 94.06 245 LEU A C 1
ATOM 1932 O O . LEU A 1 245 ? 9.109 21.828 11.867 1 94.06 245 LEU A O 1
ATOM 1936 N N . ILE A 1 246 ? 7.824 22.328 13.664 1 92.56 246 ILE A N 1
ATOM 1937 C CA . ILE A 1 246 ? 6.777 23 12.898 1 92.56 246 ILE A CA 1
ATOM 1938 C C . ILE A 1 246 ? 7.086 24.484 12.797 1 92.56 246 ILE A C 1
ATOM 1940 O O . ILE A 1 246 ? 6.547 25.188 11.93 1 92.56 246 ILE A O 1
ATOM 1944 N N . LYS A 1 247 ? 7.961 24.969 13.57 1 89.88 247 LYS A N 1
ATOM 1945 C CA . LYS A 1 247 ? 8.234 26.406 13.672 1 89.88 247 LYS A CA 1
ATOM 1946 C C . LYS A 1 247 ? 8.695 26.969 12.328 1 89.88 247 LYS A C 1
ATOM 1948 O O . LYS A 1 247 ? 9.547 26.375 11.664 1 89.88 247 LYS A O 1
ATOM 1953 N N . ASP A 1 248 ? 8.047 28.016 11.969 1 84.75 248 ASP A N 1
ATOM 1954 C CA . ASP A 1 248 ? 8.391 28.688 10.727 1 84.75 248 ASP A CA 1
ATOM 1955 C C . ASP A 1 248 ? 9.578 29.641 10.93 1 84.75 248 ASP A C 1
ATOM 1957 O O . ASP A 1 248 ? 9.672 30.312 11.953 1 84.75 248 ASP A O 1
ATOM 1961 N N . ASN A 1 249 ? 10.562 29.422 10.086 1 80.81 249 ASN A N 1
ATOM 1962 C CA . ASN A 1 249 ? 11.711 30.312 10.078 1 80.81 249 ASN A CA 1
ATOM 1963 C C . ASN A 1 249 ? 11.641 31.297 8.914 1 80.81 249 ASN A C 1
ATOM 1965 O O . ASN A 1 249 ? 11.57 30.891 7.754 1 80.81 249 ASN A O 1
ATOM 1969 N N . LYS A 1 250 ? 11.602 32.625 9.242 1 76.75 250 LYS A N 1
ATOM 1970 C CA . LYS A 1 250 ? 11.469 33.656 8.25 1 76.75 250 LYS A CA 1
ATOM 1971 C C . LYS A 1 250 ? 12.656 33.688 7.293 1 76.75 250 LYS A C 1
ATOM 1973 O O . LYS A 1 250 ? 12.523 34.094 6.137 1 76.75 250 LYS A O 1
ATOM 1978 N N . ASP A 1 251 ? 13.781 33.219 7.738 1 77.12 251 ASP A N 1
ATOM 1979 C CA . ASP A 1 251 ? 14.992 33.25 6.918 1 77.12 251 ASP A CA 1
ATOM 1980 C C . ASP A 1 251 ? 15.094 32.031 6.023 1 77.12 251 ASP A C 1
ATOM 1982 O O . ASP A 1 251 ? 15.977 31.938 5.168 1 77.12 251 ASP A O 1
ATOM 1986 N N . GLU A 1 252 ? 14.172 31.219 6.145 1 85.94 252 GLU A N 1
ATOM 1987 C CA . GLU A 1 252 ? 14.227 29.969 5.387 1 85.94 252 GLU A CA 1
ATOM 1988 C C . GLU A 1 252 ? 13.656 30.141 3.984 1 85.94 252 GLU A C 1
ATOM 1990 O O . GLU A 1 252 ? 12.695 30.891 3.789 1 85.94 252 GLU A O 1
ATOM 1995 N N . ILE A 1 253 ? 14.359 29.625 3.029 1 90.81 253 ILE A N 1
ATOM 1996 C CA . ILE A 1 253 ? 13.867 29.609 1.655 1 90.81 253 ILE A CA 1
ATOM 1997 C C . ILE A 1 253 ? 12.766 28.562 1.522 1 90.81 253 ILE A C 1
ATOM 1999 O O . ILE A 1 253 ? 13.039 27.375 1.309 1 90.81 253 ILE A O 1
ATOM 2003 N N . ARG A 1 254 ? 11.602 28.953 1.518 1 90.69 254 ARG A N 1
ATOM 2004 C CA . ARG A 1 254 ? 10.445 28.078 1.637 1 90.69 254 ARG A CA 1
ATOM 2005 C C . ARG A 1 254 ? 10.32 27.156 0.421 1 90.69 254 ARG A C 1
ATOM 2007 O O . ARG A 1 254 ? 9.906 26 0.545 1 90.69 254 ARG A O 1
ATOM 2014 N N . VAL A 1 255 ? 10.695 27.688 -0.732 1 94.12 255 VAL A N 1
ATOM 2015 C CA . VAL A 1 255 ? 10.531 26.922 -1.965 1 94.12 255 VAL A CA 1
ATOM 2016 C C . VAL A 1 255 ? 11.398 25.672 -1.923 1 94.12 255 VAL A C 1
ATOM 2018 O O . VAL A 1 255 ? 11.047 24.641 -2.506 1 94.12 255 VAL A O 1
ATOM 2021 N N . MET A 1 256 ? 12.469 25.703 -1.225 1 95.69 256 MET A N 1
ATOM 2022 C CA . MET A 1 256 ? 13.367 24.562 -1.117 1 95.69 256 MET A CA 1
ATOM 2023 C C . MET A 1 256 ? 12.703 23.422 -0.357 1 95.69 256 MET A C 1
ATOM 2025 O O . MET A 1 256 ? 13.008 22.25 -0.603 1 95.69 256 MET A O 1
ATOM 2029 N N . ASN A 1 257 ? 11.805 23.781 0.568 1 95.56 257 ASN A N 1
ATOM 2030 C CA . ASN A 1 257 ? 11.109 22.75 1.334 1 95.56 257 ASN A CA 1
ATOM 2031 C C . ASN A 1 257 ? 10.227 21.891 0.439 1 95.56 257 ASN A C 1
ATOM 2033 O O . ASN A 1 257 ? 10.219 20.656 0.56 1 95.56 257 ASN A O 1
ATOM 2037 N N . GLY A 1 258 ? 9.57 22.547 -0.439 1 96.31 258 GLY A N 1
ATOM 2038 C CA . GLY A 1 258 ? 8.742 21.797 -1.38 1 96.31 258 GLY A CA 1
ATOM 2039 C C . GLY A 1 258 ? 9.547 20.953 -2.342 1 96.31 258 GLY A C 1
ATOM 2040 O O . GLY A 1 258 ? 9.172 19.812 -2.633 1 96.31 258 GLY A O 1
ATOM 2041 N N . ILE A 1 259 ? 10.648 21.453 -2.789 1 96.88 259 ILE A N 1
ATOM 2042 C CA . ILE A 1 259 ? 11.508 20.734 -3.721 1 96.88 259 ILE A CA 1
ATOM 2043 C C . ILE A 1 259 ? 12.07 19.484 -3.041 1 96.88 259 ILE A C 1
ATOM 2045 O O . ILE A 1 259 ? 12.055 18.406 -3.617 1 96.88 259 ILE A O 1
ATOM 2049 N N . LYS A 1 260 ? 12.492 19.656 -1.841 1 96.5 260 LYS A N 1
ATOM 2050 C CA . LYS A 1 260 ? 13.062 18.531 -1.095 1 96.5 260 LYS A CA 1
ATOM 2051 C C . LYS A 1 260 ? 12.039 17.422 -0.892 1 96.5 260 LYS A C 1
ATOM 2053 O O . LYS A 1 260 ? 12.328 16.25 -1.132 1 96.5 260 LYS A O 1
ATOM 2058 N N . PHE A 1 261 ? 10.898 17.828 -0.48 1 96.25 261 PHE A N 1
ATOM 2059 C CA . PHE A 1 261 ? 9.891 16.828 -0.158 1 96.25 261 PHE A CA 1
ATOM 2060 C C . PHE A 1 261 ? 9.438 16.094 -1.414 1 96.25 261 PHE A C 1
ATOM 2062 O O . PHE A 1 261 ? 9.312 14.867 -1.412 1 96.25 261 PHE A O 1
ATOM 2069 N N . LEU A 1 262 ? 9.172 16.781 -2.477 1 95.62 262 LEU A N 1
ATOM 2070 C CA . LEU A 1 262 ? 8.711 16.172 -3.713 1 95.62 262 LEU A CA 1
ATOM 2071 C C . LEU A 1 262 ? 9.781 15.242 -4.297 1 95.62 262 LEU A C 1
ATOM 2073 O O . LEU A 1 262 ? 9.461 14.195 -4.863 1 95.62 262 LEU A O 1
ATOM 2077 N N . ASN A 1 263 ? 11 15.664 -4.156 1 95.81 263 ASN A N 1
ATOM 2078 C CA . ASN A 1 263 ? 12.094 14.797 -4.582 1 95.81 263 ASN A CA 1
ATOM 2079 C C . ASN A 1 263 ? 12.188 13.547 -3.707 1 95.81 263 ASN A C 1
ATOM 2081 O O . ASN A 1 263 ? 12.516 12.461 -4.195 1 95.81 263 ASN A O 1
ATOM 2085 N N . ALA A 1 264 ? 11.906 13.727 -2.432 1 96.44 264 ALA A N 1
ATOM 2086 C CA . ALA A 1 264 ? 11.898 12.57 -1.538 1 96.44 264 ALA A CA 1
ATOM 2087 C C . ALA A 1 264 ? 10.82 11.562 -1.955 1 96.44 264 ALA A C 1
ATOM 2089 O O . ALA A 1 264 ? 11.055 10.352 -1.938 1 96.44 264 ALA A O 1
ATOM 2090 N N . VAL A 1 265 ? 9.68 12.016 -2.316 1 96.62 265 VAL A N 1
ATOM 2091 C CA . VAL A 1 265 ? 8.594 11.156 -2.773 1 96.62 265 VAL A CA 1
ATOM 2092 C C . VAL A 1 265 ? 9.031 10.383 -4.016 1 96.62 265 VAL A C 1
ATOM 2094 O O . VAL A 1 265 ? 8.766 9.188 -4.137 1 96.62 265 VAL A O 1
ATOM 2097 N N . THR A 1 266 ? 9.719 11.086 -4.879 1 95.75 266 THR A N 1
ATOM 2098 C CA . THR A 1 266 ? 10.195 10.453 -6.105 1 95.75 266 THR A CA 1
ATOM 2099 C C . THR A 1 266 ? 11.227 9.375 -5.797 1 95.75 266 THR A C 1
ATOM 2101 O O . THR A 1 266 ? 11.211 8.297 -6.395 1 95.75 266 THR A O 1
ATOM 2104 N N . VAL A 1 267 ? 12.086 9.648 -4.875 1 96 267 VAL A N 1
ATOM 2105 C CA . VAL A 1 267 ? 13.094 8.68 -4.469 1 96 267 VAL A CA 1
ATOM 2106 C C . VAL A 1 267 ? 12.414 7.426 -3.924 1 96 267 VAL A C 1
ATOM 2108 O O . VAL A 1 267 ? 12.82 6.305 -4.242 1 96 267 VAL A O 1
ATOM 2111 N N . ILE A 1 268 ? 11.391 7.57 -3.129 1 97.5 268 ILE A N 1
ATOM 2112 C CA . ILE A 1 268 ? 10.656 6.441 -2.574 1 97.5 268 ILE A CA 1
ATOM 2113 C C . ILE A 1 268 ? 10.039 5.617 -3.707 1 97.5 268 ILE A C 1
ATOM 2115 O O . ILE A 1 268 ? 10.133 4.391 -3.709 1 97.5 268 ILE A O 1
ATOM 2119 N N . SER A 1 269 ? 9.461 6.27 -4.66 1 96.25 269 SER A N 1
ATOM 2120 C CA . SER A 1 269 ? 8.82 5.586 -5.781 1 96.25 269 SER A CA 1
ATOM 2121 C C . SER A 1 269 ? 9.828 4.758 -6.57 1 96.25 269 SER A C 1
ATOM 2123 O O . SER A 1 269 ? 9.531 3.635 -6.98 1 96.25 269 SER A O 1
ATOM 2125 N N . VAL A 1 270 ? 10.984 5.332 -6.777 1 93.38 270 VAL A N 1
ATOM 2126 C CA . VAL A 1 270 ? 12.031 4.641 -7.523 1 93.38 270 VAL A CA 1
ATOM 2127 C C . VAL A 1 270 ? 12.469 3.395 -6.758 1 93.38 270 VAL A C 1
ATOM 2129 O O . VAL A 1 270 ? 12.688 2.336 -7.355 1 93.38 270 VAL A O 1
ATOM 2132 N N . HIS A 1 271 ? 12.586 3.512 -5.492 1 95.12 271 HIS A N 1
ATOM 2133 C CA . HIS A 1 271 ? 13.031 2.369 -4.703 1 95.12 271 HIS A CA 1
ATOM 2134 C C . HIS A 1 271 ? 11.938 1.313 -4.594 1 95.12 271 HIS A C 1
ATOM 2136 O O . HIS A 1 271 ? 12.234 0.118 -4.512 1 95.12 271 HIS A O 1
ATOM 2142 N N . VAL A 1 272 ? 10.703 1.719 -4.621 1 96.12 272 VAL A N 1
ATOM 2143 C CA . VAL A 1 272 ? 9.609 0.754 -4.68 1 96.12 272 VAL A CA 1
ATOM 2144 C C . VAL A 1 272 ? 9.719 -0.075 -5.957 1 96.12 272 VAL A C 1
ATOM 2146 O O . VAL A 1 272 ? 9.633 -1.305 -5.914 1 96.12 272 VAL A O 1
ATOM 2149 N N . LEU A 1 273 ? 9.969 0.605 -7.035 1 92.06 273 LEU A N 1
ATOM 2150 C CA . LEU A 1 273 ? 10.086 -0.075 -8.32 1 92.06 273 LEU A CA 1
ATOM 2151 C C . LEU A 1 273 ? 11.336 -0.957 -8.359 1 92.06 273 LEU A C 1
ATOM 2153 O O . LEU A 1 273 ? 11.289 -2.074 -8.883 1 92.06 273 LEU A O 1
ATOM 2157 N N . PHE A 1 274 ? 12.391 -0.476 -7.816 1 90.38 274 PHE A N 1
ATOM 2158 C CA . PHE A 1 274 ? 13.656 -1.2 -7.824 1 90.38 274 PHE A CA 1
ATOM 2159 C C . PHE A 1 274 ? 13.539 -2.508 -7.051 1 90.38 274 PHE A C 1
ATOM 2161 O O . PHE A 1 274 ? 13.922 -3.568 -7.555 1 90.38 274 PHE A O 1
ATOM 2168 N N . TYR A 1 275 ? 13.008 -2.453 -5.871 1 93.38 275 TYR A N 1
ATOM 2169 C CA . TYR A 1 275 ? 12.906 -3.65 -5.047 1 93.38 275 TYR A CA 1
ATOM 2170 C C . TYR A 1 275 ? 11.82 -4.582 -5.562 1 93.38 275 TYR A C 1
ATOM 2172 O O . TYR A 1 275 ? 11.891 -5.801 -5.375 1 93.38 275 TYR A O 1
ATOM 2180 N N . MET A 1 276 ? 10.852 -4.027 -6.203 1 92.75 276 MET A N 1
ATOM 2181 C CA . MET A 1 276 ? 9.875 -4.859 -6.895 1 92.75 276 MET A CA 1
ATOM 2182 C C . MET A 1 276 ? 10.547 -5.688 -7.988 1 92.75 276 MET A C 1
ATOM 2184 O O . MET A 1 276 ? 10.273 -6.883 -8.117 1 92.75 276 MET A O 1
ATOM 2188 N N . ALA A 1 277 ? 11.406 -5.051 -8.727 1 89.81 277 ALA A N 1
ATOM 2189 C CA . ALA A 1 277 ? 12.125 -5.746 -9.797 1 89.81 277 ALA A CA 1
ATOM 2190 C C . ALA A 1 277 ? 13.062 -6.805 -9.227 1 89.81 277 ALA A C 1
ATOM 2192 O O . ALA A 1 277 ? 13.18 -7.902 -9.773 1 89.81 277 ALA A O 1
ATOM 2193 N N . LEU A 1 278 ? 13.695 -6.469 -8.133 1 89.25 278 LEU A N 1
ATOM 2194 C CA . LEU A 1 278 ? 14.633 -7.395 -7.504 1 89.25 278 LEU A CA 1
ATOM 2195 C C . LEU A 1 278 ? 13.906 -8.625 -6.98 1 89.25 278 LEU A C 1
ATOM 2197 O O . LEU A 1 278 ? 14.461 -9.727 -6.984 1 89.25 278 LEU A O 1
ATOM 2201 N N . SER A 1 279 ? 12.664 -8.422 -6.52 1 91 279 SER A N 1
ATOM 2202 C CA . SER A 1 279 ? 11.891 -9.516 -5.941 1 91 279 SER A CA 1
ATOM 2203 C C . SER A 1 279 ? 11.156 -10.305 -7.02 1 91 279 SER A C 1
ATOM 2205 O O . SER A 1 279 ? 10.672 -11.414 -6.77 1 91 279 SER A O 1
ATOM 2207 N N . GLY A 1 280 ? 11.07 -9.773 -8.188 1 91.19 280 GLY A N 1
ATOM 2208 C CA . GLY A 1 280 ? 10.461 -10.477 -9.305 1 91.19 280 GLY A CA 1
ATOM 2209 C C . GLY A 1 280 ? 9.18 -9.836 -9.789 1 91.19 280 GLY A C 1
ATOM 2210 O O . GLY A 1 280 ? 8.336 -9.43 -8.984 1 91.19 280 GLY A O 1
ATOM 2211 N N . ILE A 1 281 ? 9.078 -9.773 -11.078 1 92.56 281 ILE A N 1
ATOM 2212 C CA . ILE A 1 281 ? 7.891 -9.234 -11.742 1 92.56 281 ILE A CA 1
ATOM 2213 C C . ILE A 1 281 ? 7.289 -10.297 -12.656 1 92.56 281 ILE A C 1
ATOM 2215 O O . ILE A 1 281 ? 8.008 -10.93 -13.438 1 92.56 281 ILE A O 1
ATOM 2219 N N . SER A 1 282 ? 5.996 -10.492 -12.562 1 93.44 282 SER A N 1
ATOM 2220 C CA . SER A 1 282 ? 5.332 -11.539 -13.336 1 93.44 282 SER A CA 1
ATOM 2221 C C . SER A 1 282 ? 5.105 -11.102 -14.781 1 93.44 282 SER A C 1
ATOM 2223 O O . SER A 1 282 ? 5.016 -11.945 -15.68 1 93.44 282 SER A O 1
ATOM 2225 N N . ASN A 1 283 ? 5.004 -9.82 -15.047 1 94.19 283 ASN A N 1
ATOM 2226 C CA . ASN A 1 283 ? 4.75 -9.281 -16.375 1 94.19 283 ASN A CA 1
ATOM 2227 C C . ASN A 1 283 ? 5.816 -8.266 -1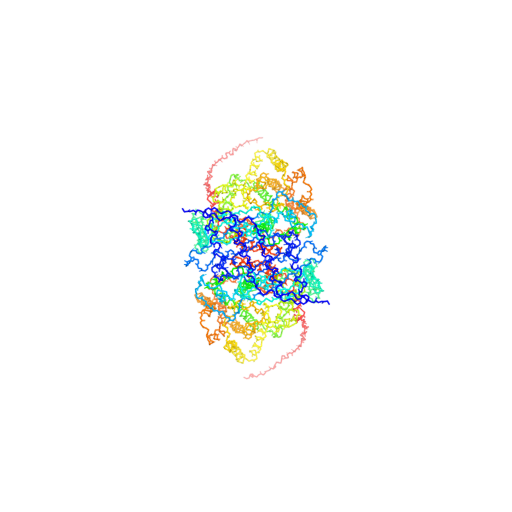6.781 1 94.19 283 ASN A C 1
ATOM 2229 O O . ASN A 1 283 ? 5.496 -7.152 -17.203 1 94.19 283 ASN A O 1
ATOM 2233 N N . SER A 1 284 ? 7.043 -8.688 -16.766 1 92.56 284 SER A N 1
ATOM 2234 C CA . SER A 1 284 ? 8.172 -7.805 -17.031 1 92.56 284 SER A CA 1
ATOM 2235 C C . SER A 1 284 ? 8.117 -7.234 -18.438 1 92.56 284 SER A C 1
ATOM 2237 O O . SER A 1 284 ? 8.664 -6.16 -18.703 1 92.56 284 SER A O 1
ATOM 2239 N N . ARG A 1 285 ? 7.453 -7.895 -19.328 1 92.69 285 ARG A N 1
ATOM 2240 C CA . ARG A 1 285 ? 7.316 -7.371 -20.688 1 92.69 285 ARG A CA 1
ATOM 2241 C C . ARG A 1 285 ? 6.523 -6.07 -20.688 1 92.69 285 ARG A C 1
ATOM 2243 O O . ARG A 1 285 ? 6.793 -5.172 -21.5 1 92.69 285 ARG A O 1
ATOM 2250 N N . ASP A 1 286 ? 5.527 -6.027 -19.828 1 93 286 ASP A N 1
ATOM 2251 C CA . ASP A 1 286 ? 4.789 -4.773 -19.703 1 93 286 ASP A CA 1
ATOM 2252 C C . ASP A 1 286 ? 5.695 -3.648 -19.203 1 93 286 ASP A C 1
ATOM 2254 O O . ASP A 1 286 ? 5.535 -2.494 -19.609 1 93 286 ASP A O 1
ATOM 2258 N N . TYR A 1 287 ? 6.566 -3.979 -18.312 1 90.88 287 TYR A N 1
ATOM 2259 C CA . TYR A 1 287 ? 7.555 -3.014 -17.859 1 90.88 287 TYR A CA 1
ATOM 2260 C C . TYR A 1 287 ? 8.453 -2.561 -19 1 90.88 287 TYR A C 1
ATOM 2262 O O . TYR A 1 287 ? 8.766 -1.371 -19.125 1 90.88 287 TYR A O 1
ATOM 2270 N N . ASP A 1 288 ? 8.844 -3.455 -19.844 1 90.75 288 ASP A N 1
ATOM 2271 C CA . ASP A 1 288 ? 9.656 -3.146 -21.016 1 90.75 288 ASP A CA 1
ATOM 2272 C C . ASP A 1 288 ? 8.914 -2.205 -21.969 1 90.75 288 ASP A C 1
ATOM 2274 O O . ASP A 1 288 ? 9.5 -1.258 -22.5 1 90.75 288 ASP A O 1
ATOM 2278 N N . LEU A 1 289 ? 7.688 -2.482 -22.156 1 90.19 289 LEU A N 1
ATOM 2279 C CA . LEU A 1 289 ? 6.883 -1.64 -23.047 1 90.19 289 LEU A CA 1
ATOM 2280 C C . LEU A 1 289 ? 6.746 -0.233 -22.469 1 90.19 289 LEU A C 1
ATOM 2282 O O . LEU A 1 289 ? 6.738 0.748 -23.219 1 90.19 289 LEU A O 1
ATOM 2286 N N . ALA A 1 290 ? 6.645 -0.198 -21.188 1 89.81 290 ALA A N 1
ATOM 2287 C CA . ALA A 1 290 ? 6.578 1.107 -20.531 1 89.81 290 ALA A CA 1
ATOM 2288 C C . ALA A 1 290 ? 7.871 1.892 -20.734 1 89.81 290 ALA A C 1
ATOM 2290 O O . ALA A 1 290 ? 7.836 3.1 -20.984 1 89.81 290 ALA A O 1
ATOM 2291 N N . ILE A 1 291 ? 8.977 1.241 -20.641 1 86.56 291 ILE A N 1
ATOM 2292 C CA . ILE A 1 291 ? 10.281 1.86 -20.812 1 86.56 291 ILE A CA 1
ATOM 2293 C C . ILE A 1 291 ? 10.445 2.33 -22.25 1 86.56 291 ILE A C 1
ATOM 2295 O O . ILE A 1 291 ? 11.031 3.383 -22.516 1 86.56 291 ILE A O 1
ATOM 2299 N N . GLU A 1 292 ? 9.906 1.573 -23.141 1 86.88 292 GLU A N 1
ATOM 2300 C CA . GLU A 1 292 ? 9.977 1.931 -24.562 1 86.88 292 GLU A CA 1
ATOM 2301 C C . GLU A 1 292 ? 9.094 3.143 -24.859 1 86.88 292 GLU A C 1
ATOM 2303 O O . GLU A 1 292 ? 9.328 3.852 -25.844 1 86.88 292 GLU A O 1
ATOM 2308 N N . GLY A 1 293 ? 8.148 3.363 -23.969 1 86.75 293 GLY A N 1
ATOM 2309 C CA . GLY A 1 293 ? 7.293 4.527 -24.109 1 86.75 293 GLY A CA 1
ATOM 2310 C C . GLY A 1 293 ? 7.695 5.672 -23.188 1 86.75 293 GLY A C 1
ATOM 2311 O O . GLY A 1 293 ? 8.867 6.055 -23.141 1 86.75 293 GLY A O 1
ATOM 2312 N N . MET A 1 294 ? 6.762 6.215 -22.484 1 84.25 294 MET A N 1
ATOM 2313 C CA . MET A 1 294 ? 6.98 7.391 -21.641 1 84.25 294 MET A CA 1
ATOM 2314 C C . MET A 1 294 ? 7.836 7.035 -20.438 1 84.25 294 MET A C 1
ATOM 2316 O O . MET A 1 294 ? 8.508 7.902 -19.875 1 84.25 294 MET A O 1
ATOM 2320 N N . GLY A 1 295 ? 7.812 5.82 -20.125 1 85.12 295 GLY A N 1
ATOM 2321 C CA . GLY A 1 295 ? 8.609 5.371 -19 1 85.12 295 GLY A CA 1
ATOM 2322 C C . GLY A 1 295 ? 10.102 5.496 -19.234 1 85.12 295 GLY A C 1
ATOM 2323 O O . GLY A 1 295 ? 10.891 5.488 -18.281 1 85.12 295 GLY A O 1
ATOM 2324 N N . GLY A 1 296 ? 10.453 5.652 -20.453 1 84.56 296 GLY A N 1
ATOM 2325 C CA . GLY A 1 296 ? 11.859 5.836 -20.781 1 84.56 296 GLY A CA 1
ATOM 2326 C C . GLY A 1 296 ? 12.469 7.062 -20.141 1 84.56 296 GLY A C 1
ATOM 2327 O O . GLY A 1 296 ? 13.68 7.109 -19.891 1 84.56 296 GLY A O 1
ATOM 2328 N N . LEU A 1 297 ? 11.641 8.008 -19.734 1 84.62 297 LEU A N 1
ATOM 2329 C CA . LEU A 1 297 ? 12.094 9.219 -19.062 1 84.62 297 LEU A CA 1
ATOM 2330 C C . LEU A 1 297 ? 12.625 8.906 -17.672 1 84.62 297 LEU A C 1
ATOM 2332 O O . LEU A 1 297 ? 13.398 9.68 -17.109 1 84.62 297 LEU A O 1
ATOM 2336 N N . PHE A 1 298 ? 12.344 7.711 -17.25 1 82.31 298 PHE A N 1
ATOM 2337 C CA . PHE A 1 298 ? 12.703 7.363 -15.883 1 82.31 298 PHE A CA 1
ATOM 2338 C C . PHE A 1 298 ? 14.008 6.574 -15.852 1 82.31 298 PHE A C 1
ATOM 2340 O O . PHE A 1 298 ? 14.531 6.277 -14.781 1 82.31 298 PHE A O 1
ATOM 2347 N N . LEU A 1 299 ? 14.547 6.379 -17.031 1 84.75 299 LEU A N 1
ATOM 2348 C CA . LEU A 1 299 ? 15.805 5.648 -17.094 1 84.75 299 LEU A CA 1
ATOM 2349 C C . LEU A 1 299 ? 16.938 6.453 -16.453 1 84.75 299 LEU A C 1
ATOM 2351 O O . LEU A 1 299 ? 17.891 5.879 -15.914 1 84.75 299 LEU A O 1
ATOM 2355 N N . HIS A 1 300 ? 16.797 7.777 -16.469 1 88.75 300 HIS A N 1
ATOM 2356 C CA . HIS A 1 300 ? 17.797 8.641 -15.875 1 88.75 300 HIS A CA 1
ATOM 2357 C C . HIS A 1 300 ? 17.266 9.328 -14.617 1 88.75 300 HIS A C 1
ATOM 2359 O O . HIS A 1 300 ? 17.75 10.398 -14.242 1 88.75 300 HIS A O 1
ATOM 2365 N N . ILE A 1 301 ? 16.328 8.672 -13.961 1 87.44 301 ILE A N 1
ATOM 2366 C CA . ILE A 1 301 ? 15.656 9.281 -12.82 1 87.44 301 ILE A CA 1
ATOM 2367 C C . ILE A 1 301 ? 16.625 9.359 -11.633 1 87.44 301 ILE A C 1
ATOM 2369 O O . ILE A 1 301 ? 16.359 10.078 -10.664 1 87.44 301 ILE A O 1
ATOM 2373 N N . ASP A 1 302 ? 17.781 8.727 -11.711 1 88.25 302 ASP A N 1
ATOM 2374 C CA . ASP A 1 302 ? 18.781 8.773 -10.648 1 88.25 302 ASP A CA 1
ATOM 2375 C C . ASP A 1 302 ? 19.328 10.188 -10.484 1 88.25 302 ASP A C 1
ATOM 2377 O O . ASP A 1 302 ? 19.906 10.523 -9.445 1 88.25 302 ASP A O 1
ATOM 2381 N N . ILE A 1 303 ? 19.125 11.031 -11.438 1 93.19 303 ILE A N 1
ATOM 2382 C CA . ILE A 1 303 ? 19.641 12.398 -11.438 1 93.19 303 ILE A CA 1
ATOM 2383 C C . ILE A 1 303 ? 18.922 13.227 -10.375 1 93.19 303 ILE A C 1
ATOM 2385 O O . ILE A 1 303 ? 19.406 14.281 -9.969 1 93.19 303 ILE A O 1
ATOM 2389 N N . ILE A 1 304 ? 17.812 12.75 -9.891 1 94.44 304 ILE A N 1
ATOM 2390 C CA . ILE A 1 304 ? 17 13.492 -8.938 1 94.44 304 ILE A CA 1
ATOM 2391 C C . ILE A 1 304 ? 17.75 13.633 -7.613 1 94.44 304 ILE A C 1
ATOM 2393 O O . ILE A 1 304 ? 17.516 14.57 -6.852 1 94.44 304 ILE A O 1
ATOM 2397 N N . VAL A 1 305 ? 18.672 12.75 -7.301 1 94.94 305 VAL A N 1
ATOM 2398 C CA . VAL A 1 305 ? 19.453 12.789 -6.07 1 94.94 305 VAL A CA 1
ATOM 2399 C C . VAL A 1 305 ? 20.344 14.023 -6.062 1 94.94 305 VAL A C 1
ATOM 2401 O O . VAL A 1 305 ? 20.656 14.578 -5 1 94.94 305 VAL A O 1
ATOM 2404 N N . ASP A 1 306 ? 20.734 14.5 -7.219 1 97.19 306 ASP A N 1
ATOM 2405 C CA . ASP A 1 306 ? 21.625 15.656 -7.348 1 97.19 306 ASP A CA 1
ATOM 2406 C C . ASP A 1 306 ? 20.922 16.938 -6.883 1 97.19 306 ASP A C 1
ATOM 2408 O O . ASP A 1 306 ? 21.578 17.922 -6.566 1 97.19 306 ASP A O 1
ATOM 2412 N N . THR A 1 307 ? 19.594 16.875 -6.871 1 97.94 307 THR A N 1
ATOM 2413 C CA . THR A 1 307 ? 18.859 17.984 -6.285 1 97.94 307 THR A CA 1
ATOM 2414 C C . THR A 1 307 ? 19.25 18.188 -4.824 1 97.94 307 THR A C 1
ATOM 2416 O O . THR A 1 307 ? 19.438 19.328 -4.383 1 97.94 307 THR A O 1
ATOM 2419 N N . PHE A 1 308 ? 19.422 17.141 -4.125 1 97.5 308 PHE A N 1
ATOM 2420 C CA . PHE A 1 308 ? 19.766 17.203 -2.709 1 97.5 308 PHE A CA 1
ATOM 2421 C C . PHE A 1 308 ? 21.188 17.719 -2.523 1 97.5 308 PHE A C 1
ATOM 2423 O O . PHE A 1 308 ? 21.469 18.469 -1.588 1 97.5 308 PHE A O 1
ATOM 2430 N N . PHE A 1 309 ? 22.094 17.312 -3.404 1 98.19 309 PHE A N 1
ATOM 2431 C CA . PHE A 1 309 ? 23.469 17.781 -3.318 1 98.19 309 PHE A CA 1
ATOM 2432 C C . PHE A 1 309 ? 23.547 19.281 -3.598 1 98.19 309 PHE A C 1
ATOM 2434 O O . PHE A 1 309 ? 24.281 20 -2.922 1 98.19 309 PHE A O 1
ATOM 2441 N N . ALA A 1 310 ? 22.781 19.703 -4.598 1 98.5 310 ALA A N 1
ATOM 2442 C CA . ALA A 1 310 ? 22.766 21.125 -4.918 1 98.5 310 ALA A CA 1
ATOM 2443 C C . ALA A 1 310 ? 22.25 21.953 -3.744 1 98.5 310 ALA A C 1
ATOM 2445 O O . ALA A 1 310 ? 22.844 22.969 -3.381 1 98.5 310 ALA A O 1
ATOM 2446 N N . ILE A 1 311 ? 21.188 21.484 -3.15 1 97.62 311 ILE A N 1
ATOM 2447 C CA . ILE A 1 311 ? 20.578 22.203 -2.029 1 97.62 311 ILE A CA 1
ATOM 2448 C C . ILE A 1 311 ? 21.516 22.172 -0.83 1 97.62 311 ILE A C 1
ATOM 2450 O O . ILE A 1 311 ? 21.656 23.172 -0.116 1 97.62 311 ILE A O 1
ATOM 2454 N N . SER A 1 312 ? 22.172 21.062 -0.601 1 97.38 312 SER A N 1
ATOM 2455 C CA . SER A 1 312 ? 23.125 20.922 0.492 1 97.38 312 SER A CA 1
ATOM 2456 C C . SER A 1 312 ? 24.281 21.922 0.352 1 97.38 312 SER A C 1
ATOM 2458 O O . SER A 1 312 ? 24.641 22.578 1.319 1 97.38 312 SER A O 1
ATOM 2460 N N . GLY A 1 313 ? 24.844 22.031 -0.867 1 98.19 313 GLY A N 1
ATOM 2461 C CA . GLY A 1 313 ? 25.906 23 -1.11 1 98.19 313 GLY A CA 1
ATOM 2462 C C . GLY A 1 313 ? 25.453 24.422 -0.906 1 98.19 313 GLY A C 1
ATOM 2463 O O . GLY A 1 313 ? 26.188 25.234 -0.311 1 98.19 313 GLY A O 1
ATOM 2464 N N . LEU A 1 314 ? 24.281 24.703 -1.366 1 97.88 314 LEU A N 1
ATOM 2465 C CA . LEU A 1 314 ? 23.703 26.047 -1.249 1 97.88 314 LEU A CA 1
ATOM 2466 C C . LEU A 1 314 ? 23.562 26.453 0.215 1 97.88 314 LEU A C 1
ATOM 2468 O O . LEU A 1 314 ? 24.031 27.5 0.626 1 97.88 314 LEU A O 1
ATOM 2472 N N . LEU A 1 315 ? 22.953 25.578 1.015 1 94.81 315 LEU A N 1
ATOM 2473 C CA . LEU A 1 315 ? 22.688 25.875 2.416 1 94.81 315 LEU A CA 1
ATOM 2474 C C . LEU A 1 315 ? 23.984 25.922 3.223 1 94.81 315 LEU A C 1
ATOM 2476 O O . LEU A 1 315 ? 24.109 26.719 4.156 1 94.81 315 LEU A O 1
ATOM 2480 N N . HIS A 1 316 ? 24.922 25.047 2.859 1 96.06 316 HIS A N 1
ATOM 2481 C CA . HIS A 1 316 ? 26.188 24.969 3.578 1 96.06 316 HIS A CA 1
ATOM 2482 C C . HIS A 1 316 ? 26.953 26.281 3.459 1 96.06 316 HIS A C 1
ATOM 2484 O O . HIS A 1 316 ? 27.375 26.859 4.469 1 96.06 316 HIS A O 1
ATOM 2490 N N . ILE A 1 317 ? 27.109 26.844 2.266 1 96.06 317 ILE A N 1
ATOM 2491 C CA . ILE A 1 317 ? 27.906 28.047 2.035 1 96.06 317 ILE A CA 1
ATOM 2492 C C . ILE A 1 317 ? 27.141 29.281 2.506 1 96.06 317 ILE A C 1
ATOM 2494 O O . ILE A 1 317 ? 27.719 30.203 3.08 1 96.06 317 ILE A O 1
ATOM 2498 N N . LYS A 1 318 ? 25.859 29.297 2.26 1 93.56 318 LYS A N 1
ATOM 2499 C CA . LYS A 1 318 ? 25.031 30.406 2.75 1 93.56 318 LYS A CA 1
ATOM 2500 C C . LYS A 1 318 ? 25.109 30.516 4.27 1 93.56 318 LYS A C 1
ATOM 2502 O O . LYS A 1 318 ? 25.203 31.625 4.812 1 93.56 318 LYS A O 1
ATOM 2507 N N . GLY A 1 319 ? 25.109 29.406 4.938 1 91.62 319 GLY A N 1
ATOM 2508 C CA . GLY A 1 319 ? 25.219 29.375 6.387 1 91.62 319 GLY A CA 1
ATOM 2509 C C . GLY A 1 319 ? 26.578 29.859 6.887 1 91.62 319 GLY A C 1
ATOM 2510 O O . GLY A 1 319 ? 26.656 30.562 7.891 1 91.62 319 GLY A O 1
ATOM 2511 N N . LEU A 1 320 ? 27.609 29.516 6.199 1 93.75 320 LEU A N 1
ATOM 2512 C CA . LEU A 1 320 ? 28.969 29.875 6.594 1 93.75 320 LEU A CA 1
ATOM 2513 C C . LEU A 1 320 ? 29.219 31.359 6.391 1 93.75 320 LEU A C 1
ATOM 2515 O O . LEU A 1 320 ? 29.953 31.984 7.168 1 93.75 320 LEU A O 1
ATOM 2519 N N . LEU A 1 321 ? 28.656 31.922 5.398 1 91.88 321 LEU A N 1
ATOM 2520 C CA . LEU A 1 321 ? 28.844 33.344 5.094 1 91.88 321 LEU A CA 1
ATOM 2521 C C . LEU A 1 321 ? 28 34.219 6.012 1 91.88 321 LEU A C 1
ATOM 2523 O O . LEU A 1 321 ? 28.328 35.375 6.23 1 91.88 321 LEU A O 1
ATOM 2527 N N . GLY A 1 322 ? 26.969 33.719 6.527 1 83.62 322 GLY A N 1
ATOM 2528 C CA . GLY A 1 322 ? 26.078 34.5 7.352 1 83.62 322 GLY A CA 1
ATOM 2529 C C . GLY A 1 322 ? 26.562 34.688 8.781 1 83.62 322 GLY A C 1
ATOM 2530 O O . GLY A 1 322 ? 26.188 35.625 9.461 1 83.62 322 GLY A O 1
ATOM 2531 N N . ARG A 1 323 ? 27.266 33.75 9.305 1 78.5 323 ARG A N 1
ATOM 2532 C CA . ARG A 1 323 ? 27.703 33.812 10.703 1 78.5 323 ARG A CA 1
ATOM 2533 C C . ARG A 1 323 ? 29.141 33.344 10.852 1 78.5 323 ARG A C 1
ATOM 2535 O O . ARG A 1 323 ? 29.578 32.406 10.18 1 78.5 323 ARG A O 1
ATOM 2542 N N . ARG A 1 324 ? 29.828 34.156 11.664 1 80.12 324 ARG A N 1
ATOM 2543 C CA . ARG A 1 324 ? 31.188 33.719 11.984 1 80.12 324 ARG A CA 1
ATOM 2544 C C . ARG A 1 324 ? 31.172 32.531 12.922 1 80.12 324 ARG A C 1
ATOM 2546 O O . ARG A 1 324 ? 30.594 32.594 14 1 80.12 324 ARG A O 1
ATOM 2553 N N . GLN A 1 325 ? 31.609 31.375 12.352 1 83.56 325 GLN A N 1
ATOM 2554 C CA . GLN A 1 325 ? 31.625 30.156 13.148 1 83.56 325 GLN A CA 1
ATOM 2555 C C . GLN A 1 325 ? 32.938 29.391 12.953 1 83.56 325 GLN A C 1
ATOM 2557 O O . GLN A 1 325 ? 33.656 29.625 11.984 1 83.56 325 GLN A O 1
ATOM 2562 N N . ASN A 1 326 ? 33.219 28.609 14.016 1 91.31 326 ASN A N 1
ATOM 2563 C CA . ASN A 1 326 ? 34.312 27.672 13.891 1 91.31 326 ASN A CA 1
ATOM 2564 C C . ASN A 1 326 ? 34 26.562 12.883 1 91.31 326 ASN A C 1
ATOM 2566 O O . ASN A 1 326 ? 32.969 25.891 12.992 1 91.31 326 ASN A O 1
ATOM 2570 N N . LEU A 1 327 ? 34.844 26.484 11.891 1 94.12 327 LEU A N 1
ATOM 2571 C CA . LEU A 1 327 ? 34.625 25.562 10.781 1 94.12 327 LEU A CA 1
ATOM 2572 C C . LEU A 1 327 ? 34.531 24.125 11.281 1 94.12 327 LEU A C 1
ATOM 2574 O O . LEU A 1 327 ? 33.719 23.328 10.766 1 94.12 327 LEU A O 1
ATOM 2578 N N . LEU A 1 328 ? 35.344 23.766 12.25 1 93.94 328 LEU A N 1
ATOM 2579 C CA . LEU A 1 328 ? 35.281 22.406 12.812 1 93.94 328 LEU A CA 1
ATOM 2580 C C . LEU A 1 328 ? 34 22.172 13.555 1 93.94 328 LEU A C 1
ATOM 2582 O O . LEU A 1 328 ? 33.438 21.062 13.516 1 93.94 328 LEU A O 1
ATOM 2586 N N . SER A 1 329 ? 33.531 23.156 14.219 1 92.81 329 SER A N 1
ATOM 2587 C CA . SER A 1 329 ? 32.25 23.031 14.938 1 92.81 329 SER A CA 1
ATOM 2588 C C . SER A 1 329 ? 31.094 22.828 13.984 1 92.81 329 SER A C 1
ATOM 2590 O O . SER A 1 329 ? 30.141 22.109 14.289 1 92.81 329 SER A O 1
ATOM 2592 N N . VAL A 1 330 ? 31.25 23.469 12.844 1 93.88 330 VAL A N 1
ATOM 2593 C CA . VAL A 1 330 ? 30.188 23.328 11.852 1 93.88 330 VAL A CA 1
ATOM 2594 C C . VAL A 1 330 ? 30.141 21.891 11.344 1 93.88 330 VAL A C 1
ATOM 2596 O O . VAL A 1 330 ? 29.047 21.312 11.234 1 93.88 330 VAL A O 1
ATOM 2599 N N . LEU A 1 331 ? 31.266 21.344 11.055 1 95.75 331 LEU A N 1
ATOM 2600 C CA . LEU A 1 331 ? 31.328 19.969 10.555 1 95.75 331 LEU A CA 1
ATOM 2601 C C . LEU A 1 331 ? 30.891 18.984 11.633 1 95.75 331 LEU A C 1
ATOM 2603 O O . LEU A 1 331 ? 30.234 17.984 11.336 1 95.75 331 LEU A O 1
ATOM 2607 N N . LEU A 1 332 ? 31.219 19.312 12.867 1 95.12 332 LEU A N 1
ATOM 2608 C CA . LEU A 1 332 ? 30.828 18.422 13.961 1 95.12 332 LEU A CA 1
ATOM 2609 C C . LEU A 1 332 ? 29.328 18.469 14.203 1 95.12 332 LEU A C 1
ATOM 2611 O O . LEU A 1 332 ? 28.719 17.438 14.492 1 95.12 332 LEU A O 1
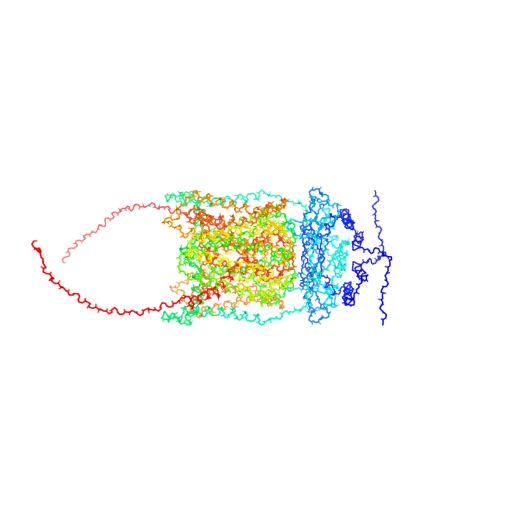ATOM 2615 N N . LYS A 1 333 ? 28.781 19.594 14.156 1 93.81 333 LYS A N 1
ATOM 2616 C CA . LYS A 1 333 ? 27.328 19.719 14.305 1 93.81 333 LYS A CA 1
ATOM 2617 C C . LYS A 1 333 ? 26.594 18.953 13.219 1 93.81 333 LYS A C 1
ATOM 2619 O O . LYS A 1 333 ? 25.594 18.297 13.492 1 93.81 333 LYS A O 1
ATOM 2624 N N . ARG A 1 334 ? 27.109 19.062 12.031 1 95 334 ARG A N 1
ATOM 2625 C CA . ARG A 1 334 ? 26.516 18.312 10.93 1 95 334 ARG A CA 1
ATOM 2626 C C . ARG A 1 334 ? 26.641 16.812 11.156 1 95 334 ARG A C 1
ATOM 2628 O O . ARG A 1 334 ? 25.688 16.062 10.906 1 95 334 ARG A O 1
ATOM 2635 N N . TYR A 1 335 ? 27.828 16.422 11.586 1 96.19 335 TYR A N 1
ATOM 2636 C CA . TYR A 1 335 ? 28.047 15.016 11.883 1 96.19 335 TYR A CA 1
ATOM 2637 C C . TYR A 1 335 ? 27.047 14.508 12.914 1 96.19 335 TYR A C 1
ATOM 2639 O O . TYR A 1 335 ? 26.469 13.43 12.758 1 96.19 335 TYR A O 1
ATOM 2647 N N . ILE A 1 336 ? 26.812 15.258 13.922 1 94.88 336 ILE A N 1
ATOM 2648 C CA . ILE A 1 336 ? 25.922 14.867 15.008 1 94.88 336 ILE A CA 1
ATOM 2649 C C . ILE A 1 336 ? 24.5 14.781 14.484 1 94.88 336 ILE A C 1
ATOM 2651 O O . ILE A 1 336 ? 23.75 13.867 14.859 1 94.88 336 ILE A O 1
ATOM 2655 N N . ARG A 1 337 ? 24.125 15.617 13.641 1 93.56 337 ARG A N 1
ATOM 2656 C CA . ARG A 1 337 ? 22.781 15.625 13.055 1 93.56 337 ARG A CA 1
ATOM 2657 C C . ARG A 1 337 ? 22.547 14.375 12.211 1 93.56 337 ARG A C 1
ATOM 2659 O O . ARG A 1 337 ? 21.438 13.852 12.156 1 93.56 337 ARG A O 1
ATOM 2666 N N . LEU A 1 338 ? 23.562 13.852 11.594 1 95.5 338 LEU A N 1
ATOM 2667 C CA . LEU A 1 338 ? 23.438 12.734 10.672 1 95.5 338 LEU A CA 1
ATOM 2668 C C . LEU A 1 338 ? 23.578 11.406 11.406 1 95.5 338 LEU A C 1
ATOM 2670 O O . LEU A 1 338 ? 22.938 10.414 11.039 1 95.5 338 LEU A O 1
ATOM 2674 N N . ILE A 1 339 ? 24.391 11.375 12.453 1 95.44 339 ILE A N 1
ATOM 2675 C CA . ILE A 1 339 ? 24.812 10.102 13.023 1 95.44 339 ILE A CA 1
ATOM 2676 C C . ILE A 1 339 ? 23.688 9.5 13.867 1 95.44 339 ILE A C 1
ATOM 2678 O O . ILE A 1 339 ? 23.562 8.281 13.953 1 95.44 339 ILE A O 1
ATOM 2682 N N . GLY A 1 340 ? 22.844 10.305 14.531 1 94.56 340 GLY A N 1
ATOM 2683 C CA . GLY A 1 340 ? 21.781 9.797 15.383 1 94.56 340 GLY A CA 1
ATOM 2684 C C . GLY A 1 340 ? 20.906 8.781 14.688 1 94.56 340 GLY A C 1
ATOM 2685 O O . GLY A 1 340 ? 20.938 7.59 15.008 1 94.56 340 GLY A O 1
ATOM 2686 N N . PRO A 1 341 ? 20.141 9.203 13.656 1 95.56 341 PRO A N 1
ATOM 2687 C CA . PRO A 1 341 ? 19.281 8.273 12.922 1 95.56 341 PRO A CA 1
ATOM 2688 C C . PRO A 1 341 ? 20.062 7.168 12.219 1 95.56 341 PRO A C 1
ATOM 2690 O O . PRO A 1 341 ? 19.609 6.023 12.164 1 95.56 341 PRO A O 1
ATOM 2693 N N . PHE A 1 342 ? 21.25 7.504 11.719 1 96.31 342 PHE A N 1
ATOM 2694 C CA . PHE A 1 342 ? 22.078 6.539 10.992 1 96.31 342 PHE A CA 1
ATOM 2695 C C . PHE A 1 342 ? 22.484 5.387 11.898 1 96.31 342 PHE A C 1
ATOM 2697 O O . PHE A 1 342 ? 22.422 4.223 11.5 1 96.31 342 PHE A O 1
ATOM 2704 N N . ALA A 1 343 ? 22.875 5.707 13.078 1 96.69 343 ALA A N 1
ATOM 2705 C CA . ALA A 1 343 ? 23.297 4.691 14.039 1 96.69 343 ALA A CA 1
ATOM 2706 C C . ALA A 1 343 ? 22.125 3.787 14.422 1 96.69 343 ALA A C 1
ATOM 2708 O O . ALA A 1 343 ? 22.297 2.574 14.57 1 96.69 343 ALA A O 1
ATOM 2709 N N . VAL A 1 344 ? 20.938 4.328 14.625 1 96.94 344 VAL A N 1
ATOM 2710 C CA . VAL A 1 344 ? 19.766 3.553 14.992 1 96.94 344 VAL A CA 1
ATOM 2711 C C . VAL A 1 344 ? 19.422 2.582 13.867 1 96.94 344 VAL A C 1
ATOM 2713 O O . VAL A 1 344 ? 19.109 1.412 14.117 1 96.94 344 VAL A O 1
ATOM 2716 N N . ILE A 1 345 ? 19.5 3.01 12.648 1 96.5 345 ILE A N 1
ATOM 2717 C CA . ILE A 1 345 ? 19.141 2.188 11.5 1 96.5 345 ILE A CA 1
ATOM 2718 C C . ILE A 1 345 ? 20.156 1.064 11.328 1 96.5 345 ILE A C 1
ATOM 2720 O O . ILE A 1 345 ? 19.797 -0.073 11.023 1 96.5 345 ILE A O 1
ATOM 2724 N N . ILE A 1 346 ? 21.422 1.41 11.484 1 96.19 346 ILE A N 1
ATOM 2725 C CA . ILE A 1 346 ? 22.484 0.405 11.398 1 96.19 346 ILE A CA 1
ATOM 2726 C C . ILE A 1 346 ? 22.266 -0.664 12.461 1 96.19 346 ILE A C 1
ATOM 2728 O O . ILE A 1 346 ? 22.312 -1.861 12.172 1 96.19 346 ILE A O 1
ATOM 2732 N N . PHE A 1 347 ? 22.016 -0.212 13.656 1 97.19 347 PHE A N 1
ATOM 2733 C CA . PHE A 1 347 ? 21.766 -1.141 14.758 1 97.19 347 PHE A CA 1
ATOM 2734 C C . PHE A 1 347 ? 20.547 -1.998 14.469 1 97.19 347 PHE A C 1
ATOM 2736 O O . PHE A 1 347 ? 20.547 -3.203 14.734 1 97.19 347 PHE A O 1
ATOM 2743 N N . TYR A 1 348 ? 19.531 -1.454 13.961 1 97.31 348 TYR A N 1
ATOM 2744 C CA . TYR A 1 348 ? 18.328 -2.176 13.586 1 97.31 348 TYR A CA 1
ATOM 2745 C C . TYR A 1 348 ? 18.625 -3.238 12.539 1 97.31 348 TYR A C 1
ATOM 2747 O O . TYR A 1 348 ? 18.156 -4.371 12.641 1 97.31 348 TYR A O 1
ATOM 2755 N N . LEU A 1 349 ? 19.391 -2.865 11.523 1 96.44 349 LEU A N 1
ATOM 2756 C CA . LEU A 1 349 ? 19.703 -3.766 10.414 1 96.44 349 LEU A CA 1
ATOM 2757 C C . LEU A 1 349 ? 20.516 -4.965 10.906 1 96.44 349 LEU A C 1
ATOM 2759 O O . LEU A 1 349 ? 20.281 -6.094 10.453 1 96.44 349 LEU A O 1
ATOM 2763 N N . ILE A 1 350 ? 21.344 -4.742 11.797 1 96.38 350 ILE A N 1
ATOM 2764 C CA . ILE A 1 350 ? 22.25 -5.793 12.266 1 96.38 350 ILE A CA 1
ATOM 2765 C C . ILE A 1 350 ? 21.516 -6.715 13.234 1 96.38 350 ILE A C 1
ATOM 2767 O O . ILE A 1 350 ? 21.641 -7.938 13.156 1 96.38 350 ILE A O 1
ATOM 2771 N N . SER A 1 351 ? 20.609 -6.156 14.055 1 96.69 351 SER A N 1
ATOM 2772 C CA . SER A 1 351 ? 20.156 -6.922 15.211 1 96.69 351 SER A CA 1
ATOM 2773 C C . SER A 1 351 ? 18.672 -7.293 15.086 1 96.69 351 SER A C 1
ATOM 2775 O O . SER A 1 351 ? 18.219 -8.273 15.68 1 96.69 351 SER A O 1
ATOM 2777 N N . VAL A 1 352 ? 17.906 -6.57 14.336 1 97 352 VAL A N 1
ATOM 2778 C CA . VAL A 1 352 ? 16.469 -6.746 14.422 1 97 352 VAL A CA 1
ATOM 2779 C C . VAL A 1 352 ? 15.914 -7.18 13.062 1 97 352 VAL A C 1
ATOM 2781 O O . VAL A 1 352 ? 15.023 -8.031 12.984 1 97 352 VAL A O 1
ATOM 2784 N N . SER A 1 353 ? 16.406 -6.668 11.984 1 95.44 353 SER A N 1
ATOM 2785 C CA . SER A 1 353 ? 15.836 -6.797 10.648 1 95.44 353 SER A CA 1
ATOM 2786 C C . SER A 1 353 ? 15.633 -8.266 10.273 1 95.44 353 SER A C 1
ATOM 2788 O O . SER A 1 353 ? 14.609 -8.625 9.68 1 95.44 353 SER A O 1
ATOM 2790 N N . LYS A 1 354 ? 16.562 -9.156 10.57 1 94.12 354 LYS A N 1
ATOM 2791 C CA . LYS A 1 354 ? 16.516 -10.555 10.156 1 94.12 354 LYS A CA 1
ATOM 2792 C C . LYS A 1 354 ? 15.336 -11.281 10.812 1 94.12 354 LYS A C 1
ATOM 2794 O O . LYS A 1 354 ? 14.891 -12.32 10.32 1 94.12 354 LYS A O 1
ATOM 2799 N N . HIS A 1 355 ? 14.758 -10.719 11.906 1 94.5 355 HIS A N 1
ATOM 2800 C CA . HIS A 1 355 ? 13.695 -11.375 12.664 1 94.5 355 HIS A CA 1
ATOM 2801 C C . HIS A 1 355 ? 12.328 -10.867 12.234 1 94.5 355 HIS A C 1
ATOM 2803 O O . HIS A 1 355 ? 11.305 -11.336 12.742 1 94.5 355 HIS A O 1
ATOM 2809 N N . THR A 1 356 ? 12.203 -9.992 11.32 1 93.69 356 THR A N 1
ATOM 2810 C CA . THR A 1 356 ? 10.945 -9.305 11.062 1 93.69 356 THR A CA 1
ATOM 2811 C C . THR A 1 356 ? 10.234 -9.914 9.852 1 93.69 356 THR A C 1
ATOM 2813 O O . THR A 1 356 ? 9.102 -9.539 9.539 1 93.69 356 THR A O 1
ATOM 2816 N N . GLY A 1 357 ? 10.844 -10.859 9.219 1 91.94 357 GLY A N 1
ATOM 2817 C CA . GLY A 1 357 ? 10.219 -11.438 8.047 1 91.94 357 GLY A CA 1
ATOM 2818 C C . GLY A 1 357 ? 10.719 -12.828 7.719 1 91.94 357 GLY A C 1
ATOM 2819 O O . GLY A 1 357 ? 11.523 -13.398 8.469 1 91.94 357 GLY A O 1
ATOM 2820 N N . ASP A 1 358 ? 10.156 -13.414 6.738 1 93.25 358 ASP A N 1
ATOM 2821 C CA . ASP A 1 358 ? 10.531 -14.695 6.148 1 93.25 358 ASP A CA 1
ATOM 2822 C C . ASP A 1 358 ? 10.023 -14.805 4.715 1 93.25 358 ASP A C 1
ATOM 2824 O O . ASP A 1 358 ? 9.32 -13.922 4.227 1 93.25 358 ASP A O 1
ATOM 2828 N N . GLY A 1 359 ? 10.492 -15.812 4.066 1 93.56 359 GLY A N 1
ATOM 2829 C CA . GLY A 1 359 ? 10.078 -16.016 2.688 1 93.56 359 GLY A CA 1
ATOM 2830 C C . GLY A 1 359 ? 11.211 -16.453 1.782 1 93.56 359 GLY A C 1
ATOM 2831 O O . GLY A 1 359 ? 12.367 -16.516 2.209 1 93.56 359 GLY A O 1
ATOM 2832 N N . PRO A 1 360 ? 10.836 -16.797 0.565 1 94.75 360 PRO A N 1
ATOM 2833 C CA . PRO A 1 360 ? 11.844 -17.281 -0.376 1 94.75 360 PRO A CA 1
ATOM 2834 C C . PRO A 1 360 ? 12.914 -16.25 -0.7 1 94.75 360 PRO A C 1
ATOM 2836 O O . PRO A 1 360 ? 14.086 -16.594 -0.868 1 94.75 360 PRO A O 1
ATOM 2839 N N . GLY A 1 361 ? 12.516 -14.992 -0.772 1 92.94 361 GLY A N 1
ATOM 2840 C CA . GLY A 1 361 ? 13.445 -13.93 -1.128 1 92.94 361 GLY A CA 1
ATOM 2841 C C . GLY A 1 361 ? 14.023 -13.219 0.078 1 92.94 361 GLY A C 1
ATOM 2842 O O . GLY A 1 361 ? 14.812 -12.281 -0.068 1 92.94 361 GLY A O 1
ATOM 2843 N N . TRP A 1 362 ? 13.711 -13.648 1.278 1 93.5 362 TRP A N 1
ATOM 2844 C CA . TRP A 1 362 ? 14.102 -12.953 2.498 1 93.5 362 TRP A CA 1
ATOM 2845 C C . TRP A 1 362 ? 15.609 -12.984 2.686 1 93.5 362 TRP A C 1
ATOM 2847 O O . TRP A 1 362 ? 16.203 -12.055 3.234 1 93.5 362 TRP A O 1
ATOM 2857 N N . TYR A 1 363 ? 16.297 -14.023 2.148 1 91.69 363 TYR A N 1
ATOM 2858 C CA . TYR A 1 363 ? 17.734 -14.18 2.297 1 91.69 363 TYR A CA 1
ATOM 2859 C C . TYR A 1 363 ? 18.484 -13.047 1.609 1 91.69 363 TYR A C 1
ATOM 2861 O O . TYR A 1 363 ? 19.609 -12.703 1.999 1 91.69 363 TYR A O 1
ATOM 2869 N N . LEU A 1 364 ? 17.875 -12.453 0.612 1 89.94 364 LEU A N 1
ATOM 2870 C CA . LEU A 1 364 ? 18.5 -11.328 -0.071 1 89.94 364 LEU A CA 1
ATOM 2871 C C . LEU A 1 364 ? 18.719 -10.164 0.892 1 89.94 364 LEU A C 1
ATOM 2873 O O . LEU A 1 364 ? 19.781 -9.547 0.891 1 89.94 364 LEU A O 1
ATOM 2877 N N . GLY A 1 365 ? 17.703 -9.875 1.712 1 90.06 365 GLY A N 1
ATOM 2878 C CA . GLY A 1 365 ? 17.844 -8.82 2.705 1 90.06 365 GLY A CA 1
ATOM 2879 C C . GLY A 1 365 ? 18.875 -9.141 3.773 1 90.06 365 GLY A C 1
ATOM 2880 O O . GLY A 1 365 ? 19.609 -8.258 4.223 1 90.06 365 GLY A O 1
ATOM 2881 N N . VAL A 1 366 ? 19 -10.398 4.07 1 92 366 VAL A N 1
ATOM 2882 C CA . VAL A 1 366 ? 19.922 -10.805 5.117 1 92 366 VAL A CA 1
ATOM 2883 C C . VAL A 1 366 ? 21.344 -10.812 4.57 1 92 366 VAL A C 1
ATOM 2885 O O . VAL A 1 366 ? 22.25 -10.188 5.148 1 92 366 VAL A O 1
ATOM 2888 N N . GLU A 1 367 ? 21.531 -11.406 3.426 1 90.31 367 GLU A N 1
ATOM 2889 C CA . GLU A 1 367 ? 22.875 -11.562 2.857 1 90.31 367 GLU A CA 1
ATOM 2890 C C . GLU A 1 367 ? 23.406 -10.234 2.342 1 90.31 367 GLU A C 1
ATOM 2892 O O . GLU A 1 367 ? 24.594 -9.922 2.533 1 90.31 367 GLU A O 1
ATOM 2897 N N . GLU A 1 368 ? 22.516 -9.461 1.754 1 89.75 368 GLU A N 1
ATOM 2898 C CA . GLU A 1 368 ? 23 -8.258 1.067 1 89.75 368 GLU A CA 1
ATOM 2899 C C . GLU A 1 368 ? 22.969 -7.047 1.992 1 89.75 368 GLU A C 1
ATOM 2901 O O . GLU A 1 368 ? 23.672 -6.066 1.758 1 89.75 368 GLU A O 1
ATOM 2906 N N . GLU A 1 369 ? 22.203 -7.023 3.014 1 92.69 369 GLU A N 1
ATOM 2907 C CA . GLU A 1 369 ? 22.078 -5.844 3.867 1 92.69 369 GLU A CA 1
ATOM 2908 C C . GLU A 1 369 ? 22.578 -6.133 5.277 1 92.69 369 GLU A C 1
ATOM 2910 O O . GLU A 1 369 ? 23.578 -5.547 5.727 1 92.69 369 GLU A O 1
ATOM 2915 N N . THR A 1 370 ? 22.062 -7.141 5.957 1 93.56 370 THR A N 1
ATOM 2916 C CA . THR A 1 370 ? 22.391 -7.426 7.352 1 93.56 370 THR A CA 1
ATOM 2917 C C . THR A 1 370 ? 23.844 -7.887 7.484 1 93.56 370 THR A C 1
ATOM 2919 O O . THR A 1 370 ? 24.609 -7.324 8.273 1 93.56 370 THR A O 1
ATOM 2922 N N . ASN A 1 371 ? 24.25 -8.875 6.719 1 93.81 371 ASN A N 1
ATOM 2923 C CA . ASN A 1 371 ? 25.594 -9.43 6.82 1 93.81 371 ASN A CA 1
ATOM 2924 C C . ASN A 1 371 ? 26.656 -8.414 6.422 1 93.81 371 ASN A C 1
ATOM 2926 O O . ASN A 1 371 ? 27.703 -8.312 7.066 1 93.81 371 ASN A O 1
ATOM 2930 N N . VAL A 1 372 ? 26.406 -7.656 5.414 1 93.56 372 VAL A N 1
ATOM 2931 C CA . VAL A 1 372 ? 27.344 -6.629 4.973 1 93.56 372 VAL A CA 1
ATOM 2932 C C . VAL A 1 372 ? 27.469 -5.551 6.047 1 93.56 372 VAL A C 1
ATOM 2934 O O . VAL A 1 372 ? 28.578 -5.121 6.375 1 93.56 372 VAL A O 1
ATOM 2937 N N . CYS A 1 373 ? 26.375 -5.16 6.578 1 94.56 373 CYS A N 1
ATOM 2938 C CA . CYS A 1 373 ? 26.375 -4.109 7.59 1 94.56 373 CYS A CA 1
ATOM 2939 C C . CYS A 1 373 ? 27.125 -4.562 8.844 1 94.56 373 CYS A C 1
ATOM 2941 O O . CYS A 1 373 ? 27.781 -3.762 9.5 1 94.56 373 CYS A O 1
ATOM 2943 N N . GLU A 1 374 ? 27 -5.812 9.195 1 95 374 GLU A N 1
ATOM 2944 C CA . GLU A 1 374 ? 27.688 -6.355 10.359 1 95 374 GLU A CA 1
ATOM 2945 C C . GLU A 1 374 ? 29.203 -6.242 10.211 1 95 374 GLU A C 1
ATOM 2947 O O . GLU A 1 374 ? 29.922 -6.012 11.188 1 95 374 GLU A O 1
ATOM 2952 N N . LYS A 1 375 ? 29.641 -6.27 9.031 1 94.44 375 LYS A N 1
ATOM 2953 C CA . LYS A 1 375 ? 31.078 -6.242 8.773 1 94.44 375 LYS A CA 1
ATOM 2954 C C . LYS A 1 375 ? 31.578 -4.812 8.594 1 94.44 375 LYS A C 1
ATOM 2956 O O . LYS A 1 375 ? 32.719 -4.504 8.922 1 94.44 375 LYS A O 1
ATOM 2961 N N . THR A 1 376 ? 30.734 -3.91 8.133 1 94.38 376 THR A N 1
ATOM 2962 C CA . THR A 1 376 ? 31.25 -2.633 7.664 1 94.38 376 THR A CA 1
ATOM 2963 C C . THR A 1 376 ? 30.656 -1.479 8.469 1 94.38 376 THR A C 1
ATOM 2965 O O . THR A 1 376 ? 30.906 -0.31 8.156 1 94.38 376 THR A O 1
ATOM 2968 N N . TRP A 1 377 ? 29.891 -1.664 9.539 1 94.88 377 TRP A N 1
ATOM 2969 C CA . TRP A 1 377 ? 29.125 -0.632 10.242 1 94.88 377 TRP A CA 1
ATOM 2970 C C . TRP A 1 377 ? 30.062 0.436 10.805 1 94.88 377 TRP A C 1
ATOM 2972 O O . TRP A 1 377 ? 29.734 1.623 10.805 1 94.88 377 TRP A O 1
ATOM 2982 N N . PRO A 1 378 ? 31.344 0.13 11.25 1 95.25 378 PRO A N 1
ATOM 2983 C CA . PRO A 1 378 ? 32.188 1.201 11.773 1 95.25 378 PRO A CA 1
ATOM 2984 C C . PRO A 1 378 ? 32.594 2.225 10.703 1 95.25 378 PRO A C 1
ATOM 2986 O O . PRO A 1 378 ? 32.594 3.428 10.977 1 95.25 378 PRO A O 1
ATOM 2989 N N . LYS A 1 379 ? 32.812 1.725 9.477 1 94.62 379 LYS A N 1
ATOM 2990 C CA . LYS A 1 379 ? 33.188 2.625 8.391 1 94.62 379 LYS A CA 1
ATOM 2991 C C . LYS A 1 379 ? 32 3.514 7.996 1 94.62 379 LYS A C 1
ATOM 2993 O O . LYS A 1 379 ? 32.188 4.664 7.594 1 94.62 379 LYS A O 1
ATOM 2998 N N . SER A 1 380 ? 30.875 2.971 8.109 1 93.75 380 SER A N 1
ATOM 2999 C CA . SER A 1 380 ? 29.672 3.746 7.785 1 93.75 380 SER A CA 1
ATOM 3000 C C . SER A 1 380 ? 29.422 4.828 8.828 1 93.75 380 SER A C 1
ATOM 3002 O O . SER A 1 380 ? 29.062 5.957 8.492 1 93.75 380 SER A O 1
ATOM 3004 N N . LEU A 1 381 ? 29.656 4.531 10.102 1 94.44 381 LEU A N 1
ATOM 3005 C CA . LEU A 1 381 ? 29.438 5.512 11.164 1 94.44 381 LEU A CA 1
ATOM 3006 C C . LEU A 1 381 ? 30.484 6.617 11.102 1 94.44 381 LEU A C 1
ATOM 3008 O O . LEU A 1 381 ? 30.234 7.746 11.516 1 94.44 381 LEU A O 1
ATOM 3012 N N . LEU A 1 382 ? 31.609 6.281 10.492 1 95.31 382 LEU A N 1
ATOM 3013 C CA . LEU A 1 382 ? 32.656 7.273 10.336 1 95.31 382 LEU A CA 1
ATOM 3014 C C . LEU A 1 382 ? 32.5 8.062 9.047 1 95.31 382 LEU A C 1
ATOM 3016 O O . LEU A 1 382 ? 33.281 8.953 8.742 1 95.31 382 LEU A O 1
ATOM 3020 N N . MET A 1 383 ? 31.516 7.844 8.281 1 95.25 383 MET A N 1
ATOM 3021 C CA . MET A 1 383 ? 31.141 8.539 7.055 1 95.25 383 MET A CA 1
ATOM 3022 C C . MET A 1 383 ? 32.25 8.445 6.016 1 95.25 383 MET A C 1
ATOM 3024 O O . MET A 1 383 ? 32.562 9.422 5.324 1 95.25 383 MET A O 1
ATOM 3028 N N . ILE A 1 384 ? 32.844 7.219 5.875 1 92.19 384 ILE A N 1
ATOM 3029 C CA . ILE A 1 384 ? 33.969 7.062 4.945 1 92.19 384 ILE A CA 1
ATOM 3030 C C . ILE A 1 384 ? 33.562 6.184 3.773 1 92.19 384 ILE A C 1
ATOM 3032 O O . ILE A 1 384 ? 34.031 6.367 2.648 1 92.19 384 ILE A O 1
ATOM 3036 N N . ASN A 1 385 ? 32.656 5.359 3.979 1 90.31 385 ASN A N 1
ATOM 3037 C CA . ASN A 1 385 ? 32.344 4.336 2.994 1 90.31 385 ASN A CA 1
ATOM 3038 C C . ASN A 1 385 ? 31.219 4.797 2.051 1 90.31 385 ASN A C 1
ATOM 3040 O O . ASN A 1 385 ? 30.094 5.043 2.484 1 90.31 385 ASN A O 1
ATOM 3044 N N . THR A 1 386 ? 31.547 4.902 0.704 1 91.88 386 THR A N 1
ATOM 3045 C CA . THR A 1 386 ? 30.562 5.223 -0.314 1 91.88 386 THR A CA 1
ATOM 3046 C C . THR A 1 386 ? 30.453 4.102 -1.346 1 91.88 386 THR A C 1
ATOM 3048 O O . THR A 1 386 ? 29.719 4.211 -2.318 1 91.88 386 THR A O 1
ATOM 3051 N N . ASP A 1 387 ? 31.25 3.037 -1.07 1 90.69 387 ASP A N 1
ATOM 3052 C CA . ASP A 1 387 ? 31.25 1.894 -1.979 1 90.69 387 ASP A CA 1
ATOM 3053 C C . ASP A 1 387 ? 29.984 1.049 -1.8 1 90.69 387 ASP A C 1
ATOM 3055 O O . ASP A 1 387 ? 29.719 0.562 -0.701 1 90.69 387 ASP A O 1
ATOM 3059 N N . ILE A 1 388 ? 29.359 0.839 -2.854 1 88 388 ILE A N 1
ATOM 3060 C CA . ILE A 1 388 ? 28.094 0.128 -2.803 1 88 388 ILE A CA 1
ATOM 3061 C C . ILE A 1 388 ? 28.312 -1.305 -2.328 1 88 388 ILE A C 1
ATOM 3063 O O . ILE A 1 388 ? 27.438 -1.911 -1.719 1 88 388 ILE A O 1
ATOM 3067 N N . LYS A 1 389 ? 29.469 -1.841 -2.584 1 88.06 389 LYS A N 1
ATOM 3068 C CA . LYS A 1 389 ? 29.797 -3.213 -2.199 1 88.06 389 LYS A CA 1
ATOM 3069 C C . LYS A 1 389 ? 29.953 -3.338 -0.688 1 88.06 389 LYS A C 1
ATOM 3071 O O . LYS A 1 389 ? 29.656 -4.383 -0.109 1 88.06 389 LYS A O 1
ATOM 3076 N N . GLU A 1 390 ? 30.328 -2.193 -0.075 1 89.19 390 GLU A N 1
ATOM 3077 C CA . GLU A 1 390 ? 30.734 -2.326 1.321 1 89.19 390 GLU A CA 1
ATOM 3078 C C . GLU A 1 390 ? 29.922 -1.407 2.223 1 89.19 390 GLU A C 1
ATOM 3080 O O . GLU A 1 390 ? 30.047 -1.455 3.449 1 89.19 390 GLU A O 1
ATOM 3085 N N . ILE A 1 391 ? 29.156 -0.682 1.72 1 89.31 391 ILE A N 1
ATOM 3086 C CA . ILE A 1 391 ? 28.438 0.28 2.553 1 89.31 391 ILE A CA 1
ATOM 3087 C C . ILE A 1 391 ? 27.297 -0.419 3.285 1 89.31 391 ILE A C 1
ATOM 3089 O O . ILE A 1 391 ? 26.688 -1.346 2.75 1 89.31 391 ILE A O 1
ATOM 3093 N N . CYS A 1 392 ? 27.141 0.02 4.516 1 91.19 392 CYS A N 1
ATOM 3094 C CA . CYS A 1 392 ? 26.016 -0.495 5.285 1 91.19 392 CYS A CA 1
ATOM 3095 C C . CYS A 1 392 ? 24.688 0.055 4.754 1 91.19 392 CYS A C 1
ATOM 3097 O O . CYS A 1 392 ? 24.453 1.26 4.82 1 91.19 392 CYS A O 1
ATOM 3099 N N . HIS A 1 393 ? 23.891 -0.828 4.238 1 90 393 HIS A N 1
ATOM 3100 C CA . HIS A 1 393 ? 22.625 -0.505 3.578 1 90 393 HIS A CA 1
ATOM 3101 C C . HIS A 1 393 ? 22.875 0.274 2.289 1 90 393 HIS A C 1
ATOM 3103 O O . HIS A 1 393 ? 23.062 1.491 2.322 1 90 393 HIS A O 1
ATOM 3109 N N . ALA A 1 394 ? 22.703 -0.21 1.257 1 87.25 394 ALA A N 1
ATOM 3110 C CA . ALA A 1 394 ? 23.141 0.273 -0.053 1 87.25 394 ALA A CA 1
ATOM 3111 C C . ALA A 1 394 ? 22.562 1.658 -0.342 1 87.25 394 ALA A C 1
ATOM 3113 O O . ALA A 1 394 ? 23.266 2.523 -0.88 1 87.25 394 ALA A O 1
ATOM 3114 N N . VAL A 1 395 ? 21.375 1.948 0.072 1 90 395 VAL A N 1
ATOM 3115 C CA . VAL A 1 395 ? 20.688 3.191 -0.266 1 90 395 VAL A CA 1
ATOM 3116 C C . VAL A 1 395 ? 21.312 4.352 0.514 1 90 395 VAL A C 1
ATOM 3118 O O . VAL A 1 395 ? 21.234 5.504 0.083 1 90 395 VAL A O 1
ATOM 3121 N N . THR A 1 396 ? 22.062 4.109 1.602 1 92.81 396 THR A N 1
ATOM 3122 C CA . THR A 1 396 ? 22.531 5.164 2.488 1 92.81 396 THR A CA 1
ATOM 3123 C C . THR A 1 396 ? 23.859 5.73 1.995 1 92.81 396 THR A C 1
ATOM 3125 O O . THR A 1 396 ? 24.484 6.547 2.676 1 92.81 396 THR A O 1
ATOM 3128 N N . TRP A 1 397 ? 24.312 5.383 0.793 1 92.94 397 TRP A N 1
ATOM 3129 C CA . TRP A 1 397 ? 25.562 5.895 0.237 1 92.94 397 TRP A CA 1
ATOM 3130 C C . TRP A 1 397 ? 25.562 7.418 0.199 1 92.94 397 TRP A C 1
ATOM 3132 O O . TRP A 1 397 ? 26.609 8.055 0.288 1 92.94 397 TRP A O 1
ATOM 3142 N N . TYR A 1 398 ? 24.422 7.996 0.049 1 95.06 398 TYR A N 1
ATOM 3143 C CA . TYR A 1 398 ? 24.266 9.445 -0.063 1 95.06 398 TYR A CA 1
ATOM 3144 C C . TYR A 1 398 ? 24.797 10.148 1.18 1 95.06 398 TYR A C 1
ATOM 3146 O O . TYR A 1 398 ? 25.359 11.242 1.089 1 95.06 398 TYR A O 1
ATOM 3154 N N . VAL A 1 399 ? 24.688 9.531 2.359 1 95.62 399 VAL A N 1
ATOM 3155 C CA . VAL A 1 399 ? 24.969 10.188 3.631 1 95.62 399 VAL A CA 1
ATOM 3156 C C . VAL A 1 399 ? 26.469 10.445 3.762 1 95.62 399 VAL A C 1
ATOM 3158 O O . VAL A 1 399 ? 26.891 11.586 3.953 1 95.62 399 VAL A O 1
ATOM 3161 N N . PRO A 1 400 ? 27.297 9.406 3.635 1 95.81 400 PRO A N 1
ATOM 3162 C CA . PRO A 1 400 ? 28.719 9.703 3.686 1 95.81 400 PRO A CA 1
ATOM 3163 C C . PRO A 1 400 ? 29.188 10.594 2.533 1 95.81 400 PRO A C 1
ATOM 3165 O O . PRO A 1 400 ? 30.078 11.422 2.707 1 95.81 400 PRO A O 1
ATOM 3168 N N . CYS A 1 401 ? 28.594 10.461 1.42 1 96.12 401 CYS A N 1
ATOM 3169 C CA . CYS A 1 401 ? 28.938 11.297 0.276 1 96.12 401 CYS A CA 1
ATOM 3170 C C . CYS A 1 401 ? 28.641 12.766 0.564 1 96.12 401 CYS A C 1
ATOM 3172 O O . CYS A 1 401 ? 29.469 13.633 0.298 1 96.12 401 CYS A O 1
ATOM 3174 N N . ASP A 1 402 ? 27.5 13.047 1.088 1 96.12 402 ASP A N 1
ATOM 3175 C CA . ASP A 1 402 ? 27.094 14.406 1.437 1 96.12 402 ASP A CA 1
ATOM 3176 C C . ASP A 1 402 ? 28.016 15 2.5 1 96.12 402 ASP A C 1
ATOM 3178 O O . ASP A 1 402 ? 28.391 16.172 2.426 1 96.12 402 ASP A O 1
ATOM 3182 N N . TYR A 1 403 ? 28.344 14.219 3.48 1 97.25 403 TYR A N 1
ATOM 3183 C CA . TYR A 1 403 ? 29.234 14.688 4.539 1 97.25 403 TYR A CA 1
ATOM 3184 C C . TYR A 1 403 ? 30.625 15.016 3.984 1 97.25 403 TYR A C 1
ATOM 3186 O O . TYR A 1 403 ? 31.219 16.031 4.359 1 97.25 403 TYR A O 1
ATOM 3194 N N . GLN A 1 404 ? 31.156 14.18 3.111 1 97.5 404 GLN A N 1
ATOM 3195 C CA . GLN A 1 404 ? 32.469 14.414 2.498 1 97.5 404 GLN A CA 1
ATOM 3196 C C . GLN A 1 404 ? 32.438 15.672 1.635 1 97.5 404 GLN A C 1
ATOM 3198 O O . GLN A 1 404 ? 33.406 16.422 1.605 1 97.5 404 GLN A O 1
ATOM 3203 N N . LEU A 1 405 ? 31.375 15.891 0.981 1 97.94 405 LEU A N 1
ATOM 3204 C CA . LEU A 1 405 ? 31.25 17.109 0.181 1 97.94 405 LEU A CA 1
ATOM 3205 C C . LEU A 1 405 ? 31.125 18.328 1.074 1 97.94 405 LEU A C 1
ATOM 3207 O O . LEU A 1 405 ? 31.594 19.422 0.718 1 97.94 405 LEU A O 1
ATOM 3211 N N . ALA A 1 406 ? 30.484 18.172 2.203 1 97.5 406 ALA A N 1
ATOM 3212 C CA . ALA A 1 406 ? 30.438 19.266 3.166 1 97.5 406 ALA A CA 1
ATOM 3213 C C . ALA A 1 406 ? 31.844 19.625 3.658 1 97.5 406 ALA A C 1
ATOM 3215 O O . ALA A 1 406 ? 32.125 20.797 3.906 1 97.5 406 ALA A O 1
ATOM 3216 N N . ILE A 1 407 ? 32.625 18.594 3.822 1 97.62 407 ILE A N 1
ATOM 3217 C CA . ILE A 1 407 ? 34 18.844 4.172 1 97.62 407 ILE A CA 1
ATOM 3218 C C . ILE A 1 407 ? 34.688 19.641 3.059 1 97.62 407 ILE A C 1
ATOM 3220 O O . ILE A 1 407 ? 35.375 20.609 3.324 1 97.62 407 ILE A O 1
ATOM 3224 N N . LEU A 1 408 ? 34.438 19.234 1.844 1 97.44 408 LEU A N 1
ATOM 3225 C CA . LEU A 1 408 ? 34.969 19.969 0.703 1 97.44 408 LEU A CA 1
ATOM 3226 C C . LEU A 1 408 ? 34.531 21.422 0.727 1 97.44 408 LEU A C 1
ATOM 3228 O O . LEU A 1 408 ? 35.312 22.328 0.547 1 97.44 408 LEU A O 1
ATOM 3232 N N . GLY A 1 409 ? 33.219 21.609 0.917 1 97.56 409 GLY A N 1
ATOM 3233 C CA . GLY A 1 409 ? 32.688 22.969 0.999 1 97.56 409 GLY A CA 1
ATOM 3234 C C . GLY A 1 409 ? 33.344 23.797 2.092 1 97.56 409 GLY A C 1
ATOM 3235 O O . GLY A 1 409 ? 33.625 24.969 1.894 1 97.56 409 GLY A O 1
ATOM 3236 N N . THR A 1 410 ? 33.562 23.203 3.244 1 97.06 410 THR A N 1
ATOM 3237 C CA . THR A 1 410 ? 34.188 23.891 4.367 1 97.06 410 THR A CA 1
ATOM 3238 C C . THR A 1 410 ? 35.656 24.25 4.039 1 97.06 410 THR A C 1
ATOM 3240 O O . THR A 1 410 ? 36.125 25.344 4.387 1 97.06 410 THR A O 1
ATOM 3243 N N . VAL A 1 411 ? 36.344 23.375 3.379 1 96.88 411 VAL A N 1
ATOM 3244 C CA . VAL A 1 411 ? 37.75 23.609 2.984 1 96.88 411 VAL A CA 1
ATOM 3245 C C . VAL A 1 411 ? 37.781 24.75 1.968 1 96.88 411 VAL A C 1
ATOM 3247 O O . VAL A 1 411 ? 38.656 25.625 2.053 1 96.88 411 VAL A O 1
ATOM 3250 N N . LEU A 1 412 ? 36.906 24.734 1.013 1 97.38 412 LEU A N 1
ATOM 3251 C CA . LEU A 1 412 ? 36.812 25.812 0.034 1 97.38 412 LEU A CA 1
ATOM 3252 C C . LEU A 1 412 ? 36.594 27.141 0.721 1 97.38 412 LEU A C 1
ATOM 3254 O O . LEU A 1 412 ? 37.219 28.156 0.372 1 97.38 412 LEU A O 1
ATOM 3258 N N . PHE A 1 413 ? 35.688 27.156 1.648 1 96.69 413 PHE A N 1
ATOM 3259 C CA . PHE A 1 413 ? 35.406 28.375 2.389 1 96.69 413 PHE A CA 1
ATOM 3260 C C . PHE A 1 413 ? 36.594 28.844 3.193 1 96.69 413 PHE A C 1
ATOM 3262 O O . PHE A 1 413 ? 36.844 30.047 3.318 1 96.69 413 PHE A O 1
ATOM 3269 N N . PHE A 1 414 ? 37.312 27.906 3.785 1 96 414 PHE A N 1
ATOM 3270 C CA . PHE A 1 414 ? 38.531 28.219 4.527 1 96 414 PHE A CA 1
ATOM 3271 C C . PHE A 1 414 ? 39.531 28.984 3.652 1 96 414 PHE A C 1
ATOM 3273 O O . PHE A 1 414 ? 40.062 30.016 4.07 1 96 414 PHE A O 1
ATOM 3280 N N . PHE A 1 415 ? 39.75 28.531 2.467 1 96.62 415 PHE A N 1
ATOM 3281 C CA . PHE A 1 415 ? 40.656 29.203 1.546 1 96.62 415 PHE A CA 1
ATOM 3282 C C . PHE A 1 415 ? 40.094 30.547 1.121 1 96.62 415 PHE A C 1
ATOM 3284 O O . PHE A 1 415 ? 40.875 31.5 0.921 1 96.62 415 PHE A O 1
ATOM 3291 N N . TYR A 1 416 ? 38.844 30.625 0.959 1 95.69 416 TYR A N 1
ATOM 3292 C CA . TYR A 1 416 ? 38.188 31.891 0.618 1 95.69 416 TYR A CA 1
ATOM 3293 C C . TYR A 1 416 ? 38.375 32.938 1.724 1 95.69 416 TYR A C 1
ATOM 3295 O O . TYR A 1 416 ? 38.625 34.094 1.447 1 95.69 416 TYR A O 1
ATOM 3303 N N . GLN A 1 417 ? 38.312 32.5 2.986 1 93.69 417 GLN A N 1
ATOM 3304 C CA . GLN A 1 417 ? 38.469 33.406 4.129 1 93.69 417 GLN A CA 1
ATOM 3305 C C . GLN A 1 417 ? 39.906 33.906 4.234 1 93.69 417 GLN A C 1
ATOM 3307 O O . GLN A 1 417 ? 40.125 35.062 4.645 1 93.69 417 GLN A O 1
ATOM 3312 N N . LYS A 1 418 ? 40.812 33.094 3.879 1 94.62 418 LYS A N 1
ATOM 3313 C CA . LYS A 1 418 ? 42.219 33.5 3.957 1 94.62 418 LYS A CA 1
ATOM 3314 C C . LYS A 1 418 ? 42.594 34.469 2.846 1 94.62 418 LYS A C 1
ATOM 3316 O O . LYS A 1 418 ? 43.281 35.469 3.084 1 94.62 418 LYS A O 1
ATOM 3321 N N . ASN A 1 419 ? 42.281 34 1.662 1 96.44 419 ASN A N 1
ATOM 3322 C CA . ASN A 1 419 ? 42.5 34.844 0.478 1 96.44 419 ASN A CA 1
ATOM 3323 C C . ASN A 1 419 ? 41.406 34.625 -0.556 1 96.44 419 ASN A C 1
ATOM 3325 O O . ASN A 1 419 ? 41.281 33.562 -1.155 1 96.44 419 ASN A O 1
ATOM 3329 N N . ARG A 1 420 ? 40.656 35.656 -0.836 1 95.06 420 ARG A N 1
ATOM 3330 C CA . ARG A 1 420 ? 39.469 35.594 -1.697 1 95.06 420 ARG A CA 1
ATOM 3331 C C . ARG A 1 420 ? 39.844 35.094 -3.088 1 95.06 420 ARG A C 1
ATOM 3333 O O . ARG A 1 420 ? 39.188 34.219 -3.641 1 95.06 420 ARG A O 1
ATOM 3340 N N . ARG A 1 421 ? 40.938 35.625 -3.656 1 96.75 421 ARG A N 1
ATOM 3341 C CA . ARG A 1 421 ? 41.375 35.25 -4.996 1 96.75 421 ARG A CA 1
ATOM 3342 C C . ARG A 1 421 ? 41.781 33.781 -5.027 1 96.75 421 ARG A C 1
ATOM 3344 O O . ARG A 1 421 ? 41.469 33.062 -5.969 1 96.75 421 ARG A O 1
ATOM 3351 N N . PHE A 1 422 ? 42.5 33.375 -4.012 1 95.69 422 PHE A N 1
ATOM 3352 C CA . PHE A 1 422 ? 42.906 31.984 -3.91 1 95.69 422 PHE A CA 1
ATOM 3353 C C . PHE A 1 422 ? 41.719 31.062 -3.717 1 95.69 422 PHE A C 1
ATOM 3355 O O . PHE A 1 422 ? 41.656 29.969 -4.293 1 95.69 422 PHE A O 1
ATOM 3362 N N . GLY A 1 423 ? 40.812 31.531 -2.896 1 96.06 423 GLY A N 1
ATOM 3363 C CA . GLY A 1 423 ? 39.594 30.766 -2.682 1 96.06 423 GLY A CA 1
ATOM 3364 C C . GLY A 1 423 ? 38.812 30.516 -3.959 1 96.06 423 GLY A C 1
ATOM 3365 O O . GLY A 1 423 ? 38.344 29.391 -4.207 1 96.06 423 GLY A O 1
ATOM 3366 N N . PHE A 1 424 ? 38.656 31.5 -4.77 1 97.56 424 PHE A N 1
ATOM 3367 C CA . PHE A 1 424 ? 37.969 31.359 -6.043 1 97.56 424 PHE A CA 1
ATOM 3368 C C . PHE A 1 424 ? 38.75 30.469 -6.996 1 97.56 424 PHE A C 1
ATOM 3370 O O . PHE A 1 424 ? 38.156 29.734 -7.785 1 97.56 424 PHE A O 1
ATOM 3377 N N . GLY A 1 425 ? 40.062 30.578 -6.957 1 97.5 425 GLY A N 1
ATOM 3378 C CA . GLY A 1 425 ? 40.906 29.703 -7.762 1 97.5 425 GLY A CA 1
ATOM 3379 C C . GLY A 1 425 ? 40.75 28.234 -7.41 1 97.5 425 GLY A C 1
ATOM 3380 O O . GLY A 1 425 ? 40.625 27.391 -8.297 1 97.5 425 GLY A O 1
ATOM 3381 N N . VAL A 1 426 ? 40.656 27.938 -6.145 1 97.62 426 VAL A N 1
ATOM 3382 C CA . VAL A 1 426 ? 40.5 26.562 -5.688 1 97.62 426 VAL A CA 1
ATOM 3383 C C . VAL A 1 426 ? 39.094 26.062 -6.066 1 97.62 426 VAL A C 1
ATOM 3385 O O . VAL A 1 426 ? 38.938 24.906 -6.445 1 97.62 426 VAL A O 1
ATOM 3388 N N . TYR A 1 427 ? 38.094 26.906 -5.914 1 98.06 427 TYR A N 1
ATOM 3389 C CA . TYR A 1 427 ? 36.75 26.547 -6.328 1 98.06 427 TYR A CA 1
ATOM 3390 C C . TYR A 1 427 ? 36.719 26.203 -7.812 1 98.06 427 TYR A C 1
ATOM 3392 O O . TYR A 1 427 ? 36.094 25.203 -8.203 1 98.06 427 TYR A O 1
ATOM 3400 N N . ALA A 1 428 ? 37.312 27.016 -8.594 1 98 428 ALA A N 1
ATOM 3401 C CA . ALA A 1 428 ? 37.344 26.797 -10.039 1 98 428 ALA A CA 1
ATOM 3402 C C . ALA A 1 428 ? 38.062 25.484 -10.375 1 98 428 ALA A C 1
ATOM 3404 O O . ALA A 1 428 ? 37.594 24.75 -11.266 1 98 428 ALA A O 1
ATOM 3405 N N . ALA A 1 429 ? 39.094 25.234 -9.727 1 97.62 429 ALA A N 1
ATOM 3406 C CA . ALA A 1 429 ? 39.812 23.969 -9.93 1 97.62 429 ALA A CA 1
ATOM 3407 C C . ALA A 1 429 ? 38.938 22.781 -9.562 1 97.62 429 ALA A C 1
ATOM 3409 O O . ALA A 1 429 ? 38.875 21.797 -10.305 1 97.62 429 ALA A O 1
ATOM 3410 N N . ALA A 1 430 ? 38.312 22.875 -8.414 1 97.75 430 ALA A N 1
ATOM 3411 C CA . ALA A 1 430 ? 37.406 21.812 -7.984 1 97.75 430 ALA A CA 1
ATOM 3412 C C . ALA A 1 430 ? 36.281 21.594 -8.992 1 97.75 430 ALA A C 1
ATOM 3414 O O . ALA A 1 430 ? 35.875 20.469 -9.273 1 97.75 430 ALA A O 1
ATOM 3415 N N . ALA A 1 431 ? 35.688 22.641 -9.516 1 97.56 431 ALA A N 1
ATOM 3416 C CA . ALA A 1 431 ? 34.625 22.578 -10.5 1 97.56 431 ALA A CA 1
ATOM 3417 C C . ALA A 1 431 ? 35.094 21.891 -11.781 1 97.56 431 ALA A C 1
ATOM 3419 O O . ALA A 1 431 ? 34.375 21.047 -12.328 1 97.56 431 ALA A O 1
ATOM 3420 N N . VAL A 1 432 ? 36.25 22.266 -12.188 1 96.88 432 VAL A N 1
ATOM 3421 C CA . VAL A 1 432 ? 36.781 21.688 -13.414 1 96.88 432 VAL A CA 1
ATOM 3422 C C . VAL A 1 432 ? 37.062 20.188 -13.211 1 96.88 432 VAL A C 1
ATOM 3424 O O . VAL A 1 432 ? 36.719 19.375 -14.062 1 96.88 432 VAL A O 1
ATOM 3427 N N . PHE A 1 433 ? 37.625 19.828 -12.094 1 96.31 433 PHE A N 1
ATOM 3428 C CA . PHE A 1 433 ? 37.906 18.422 -11.805 1 96.31 433 PHE A CA 1
ATOM 3429 C C . PHE A 1 433 ? 36.625 17.625 -11.68 1 96.31 433 PHE A C 1
ATOM 3431 O O . PHE A 1 433 ? 36.562 16.453 -12.047 1 96.31 433 PHE A O 1
ATOM 3438 N N . SER A 1 434 ? 35.594 18.234 -11.148 1 95.81 434 SER A N 1
ATOM 3439 C CA . SER A 1 434 ? 34.312 17.547 -10.992 1 95.81 434 SER A CA 1
ATOM 3440 C C . SER A 1 434 ? 33.688 17.219 -12.344 1 95.81 434 SER A C 1
ATOM 3442 O O . SER A 1 434 ? 32.844 16.312 -12.445 1 95.81 434 SER A O 1
ATOM 3444 N N . ILE A 1 435 ? 34.062 17.922 -13.383 1 95.69 435 ILE A N 1
ATOM 3445 C CA . ILE A 1 435 ? 33.594 17.656 -14.734 1 95.69 435 ILE A CA 1
ATOM 3446 C C . ILE A 1 435 ? 34.5 16.641 -15.414 1 95.69 435 ILE A C 1
ATOM 3448 O O . ILE A 1 435 ? 34 15.695 -16.047 1 95.69 435 ILE A O 1
ATOM 3452 N N . ILE A 1 436 ? 35.781 16.734 -15.203 1 95.81 436 ILE A N 1
ATOM 3453 C CA . ILE A 1 436 ? 36.781 15.969 -15.93 1 95.81 436 ILE A CA 1
ATOM 3454 C C . ILE A 1 436 ? 36.812 14.531 -15.414 1 95.81 436 ILE A C 1
ATOM 3456 O O . ILE A 1 436 ? 36.906 13.586 -16.203 1 95.81 436 ILE A O 1
ATOM 3460 N N . ILE A 1 437 ? 36.719 14.281 -14.172 1 94.94 437 ILE A N 1
ATOM 3461 C CA . ILE A 1 437 ? 36.906 12.961 -13.578 1 94.94 437 ILE A CA 1
ATOM 3462 C C . ILE A 1 437 ? 35.812 12.016 -14.078 1 94.94 437 ILE A C 1
ATOM 3464 O O . ILE A 1 437 ? 36.094 10.961 -14.648 1 94.94 437 ILE A O 1
ATOM 3468 N N . PRO A 1 438 ? 34.531 12.359 -13.945 1 93.25 438 PRO A N 1
ATOM 3469 C CA . PRO A 1 438 ? 33.5 11.438 -14.461 1 93.25 438 PRO A CA 1
ATOM 3470 C C . PRO A 1 438 ? 33.594 11.25 -15.977 1 93.25 438 PRO A C 1
ATOM 3472 O O . PRO A 1 438 ? 33.344 10.156 -16.484 1 93.25 438 PRO A O 1
ATOM 3475 N N . GLY A 1 439 ? 33.938 12.32 -16.688 1 93.94 439 GLY A N 1
ATOM 3476 C CA . GLY A 1 439 ? 34.125 12.203 -18.125 1 93.94 439 GLY A CA 1
ATOM 3477 C C . GLY A 1 439 ? 35.219 11.25 -18.531 1 93.94 439 GLY A C 1
ATOM 3478 O O . GLY A 1 439 ? 35.031 10.391 -19.391 1 93.94 439 GLY A O 1
ATOM 3479 N N . VAL A 1 440 ? 36.312 11.375 -17.875 1 94.88 440 VAL A N 1
ATOM 3480 C CA . VAL A 1 440 ? 37.469 10.547 -18.188 1 94.88 440 VAL A CA 1
ATOM 3481 C C . VAL A 1 440 ? 37.188 9.094 -17.797 1 94.88 440 VAL A C 1
ATOM 3483 O O . VAL A 1 440 ? 37.531 8.172 -18.547 1 94.88 440 VAL A O 1
ATOM 3486 N N . LEU A 1 441 ? 36.594 8.883 -16.688 1 92.56 441 LEU A N 1
ATOM 3487 C CA . LEU A 1 441 ? 36.219 7.531 -16.266 1 92.56 441 LEU A CA 1
ATOM 3488 C C . LEU A 1 441 ? 35.25 6.887 -17.25 1 92.56 441 LEU A C 1
ATOM 3490 O O . LEU A 1 441 ? 35.438 5.719 -17.609 1 92.56 441 LEU A O 1
ATOM 3494 N N . THR A 1 442 ? 34.281 7.633 -17.703 1 92.38 442 THR A N 1
ATOM 3495 C CA . THR A 1 442 ? 33.281 7.117 -18.641 1 92.38 442 THR A CA 1
ATOM 3496 C C . THR A 1 442 ? 33.938 6.797 -19.984 1 92.38 442 THR A C 1
ATOM 3498 O O . THR A 1 442 ? 33.656 5.766 -20.594 1 92.38 442 THR A O 1
ATOM 3501 N N . TYR A 1 443 ? 34.844 7.676 -20.391 1 93.88 443 TYR A N 1
ATOM 3502 C CA . TYR A 1 443 ? 35.531 7.477 -21.672 1 93.88 443 TYR A CA 1
ATOM 3503 C C . TYR A 1 443 ? 36.469 6.285 -21.594 1 93.88 443 TYR A C 1
ATOM 3505 O O . TYR A 1 443 ? 36.469 5.422 -22.484 1 93.88 443 TYR A O 1
ATOM 3513 N N . TRP A 1 444 ? 37.219 6.176 -20.578 1 93.19 444 TRP A N 1
ATOM 3514 C CA . TRP A 1 444 ? 38.281 5.18 -20.453 1 93.19 444 TRP A CA 1
ATOM 3515 C C . TRP A 1 444 ? 37.688 3.783 -20.266 1 93.19 444 TRP A C 1
ATOM 3517 O O . TRP A 1 444 ? 38.219 2.807 -20.797 1 93.19 444 TRP A O 1
ATOM 3527 N N . PHE A 1 445 ? 36.625 3.676 -19.531 1 90.06 445 PHE A N 1
ATOM 3528 C CA . PHE A 1 445 ? 36.062 2.367 -19.25 1 90.06 445 PHE A CA 1
ATOM 3529 C C . PHE A 1 445 ? 34.844 2.1 -20.109 1 90.06 445 PHE A C 1
ATOM 3531 O O . PHE A 1 445 ? 34.156 1.093 -19.922 1 90.06 445 PHE A O 1
ATOM 3538 N N . ARG A 1 446 ? 34.469 2.932 -20.969 1 89.38 446 ARG A N 1
ATOM 3539 C CA . ARG A 1 446 ? 33.344 2.783 -21.891 1 89.38 446 ARG A CA 1
ATOM 3540 C C . ARG A 1 446 ? 32.062 2.512 -21.141 1 89.38 446 ARG A C 1
ATOM 3542 O O . ARG A 1 446 ? 31.359 1.545 -21.438 1 89.38 446 ARG A O 1
ATOM 3549 N N . LEU A 1 447 ? 31.922 3.354 -20.203 1 88.19 447 LEU A N 1
ATOM 3550 C CA . LEU A 1 447 ? 30.719 3.223 -19.359 1 88.19 447 LEU A CA 1
ATOM 3551 C C . LEU A 1 447 ? 29.547 3.957 -20 1 88.19 447 LEU A C 1
ATOM 3553 O O . LEU A 1 447 ? 29.734 4.867 -20.797 1 88.19 447 LEU A O 1
ATOM 3557 N N . PRO A 1 448 ? 28.344 3.428 -19.688 1 84.56 448 PRO A N 1
ATOM 3558 C CA . PRO A 1 448 ? 27.188 4.164 -20.188 1 84.56 448 PRO A CA 1
ATOM 3559 C C . PRO A 1 448 ? 27.047 5.551 -19.547 1 84.56 448 PRO A C 1
ATOM 3561 O O . PRO A 1 448 ? 27.516 5.766 -18.438 1 84.56 448 PRO A O 1
ATOM 3564 N N . ALA A 1 449 ? 26.406 6.41 -20.312 1 82.94 449 ALA A N 1
ATOM 3565 C CA . ALA A 1 449 ? 26.203 7.773 -19.828 1 82.94 449 ALA A CA 1
ATOM 3566 C C . ALA A 1 449 ? 25.266 7.793 -18.625 1 82.94 449 ALA A C 1
ATOM 3568 O O . ALA A 1 449 ? 25.375 8.664 -17.766 1 82.94 449 ALA A O 1
ATOM 3569 N N . VAL A 1 450 ? 24.266 6.762 -18.703 1 81 450 VAL A N 1
ATOM 3570 C CA . VAL A 1 450 ? 23.266 6.668 -17.625 1 81 450 VAL A CA 1
ATOM 3571 C C . VAL A 1 450 ? 23.328 5.285 -17 1 81 450 VAL A C 1
ATOM 3573 O O . VAL A 1 450 ? 23.453 4.273 -17.688 1 81 450 VAL A O 1
ATOM 3576 N N . HIS A 1 451 ? 23.328 5.191 -15.703 1 70.88 451 HIS A N 1
ATOM 3577 C CA . HIS A 1 451 ? 23.609 3.967 -14.969 1 70.88 451 HIS A CA 1
ATOM 3578 C C . HIS A 1 451 ? 22.422 3.02 -14.977 1 70.88 451 HIS A C 1
ATOM 3580 O O . HIS A 1 451 ? 22.594 1.799 -15.008 1 70.88 451 HIS A O 1
ATOM 3586 N N . PHE A 1 452 ? 21.25 3.414 -14.867 1 65.38 452 PHE A N 1
ATOM 3587 C CA . PHE A 1 452 ? 20.156 2.504 -14.586 1 65.38 452 PHE A CA 1
ATOM 3588 C C . PHE A 1 452 ? 19.406 2.148 -15.867 1 65.38 452 PHE A C 1
ATOM 3590 O O . PHE A 1 452 ? 18.203 1.905 -15.836 1 65.38 452 PHE A O 1
ATOM 3597 N N . MET A 1 453 ? 20.281 1.913 -16.875 1 65.44 453 MET A N 1
ATOM 3598 C CA . MET A 1 453 ? 19.703 1.553 -18.156 1 65.44 453 MET A CA 1
ATOM 3599 C C . MET A 1 453 ? 19.469 0.047 -18.25 1 65.44 453 MET A C 1
ATOM 3601 O O . MET A 1 453 ? 18.625 -0.411 -19.031 1 65.44 453 MET A O 1
ATOM 3605 N N . ASP A 1 454 ? 20.219 -0.688 -17.391 1 72.38 454 ASP A N 1
ATOM 3606 C CA . ASP A 1 454 ? 20.125 -2.145 -17.406 1 72.38 454 ASP A CA 1
ATOM 3607 C C . ASP A 1 454 ? 19.797 -2.678 -16.016 1 72.38 454 ASP A C 1
ATOM 3609 O O . ASP A 1 454 ? 20.688 -3.059 -15.258 1 72.38 454 ASP A O 1
ATOM 3613 N N . ILE A 1 455 ? 18.562 -2.816 -15.789 1 74.62 455 ILE A N 1
ATOM 3614 C CA . ILE A 1 455 ? 18.094 -3.266 -14.484 1 74.62 455 ILE A CA 1
ATOM 3615 C C . ILE A 1 455 ? 18.438 -4.742 -14.297 1 74.62 455 ILE A C 1
ATOM 3617 O O . ILE A 1 455 ? 18.734 -5.18 -13.188 1 74.62 455 ILE A O 1
ATOM 3621 N N . GLY A 1 456 ? 18.453 -5.449 -15.422 1 75.12 456 GLY A N 1
ATOM 3622 C CA . GLY A 1 456 ? 18.797 -6.863 -15.359 1 75.12 456 GLY A CA 1
ATOM 3623 C C . GLY A 1 456 ? 20.203 -7.109 -14.867 1 75.12 456 GLY A C 1
ATOM 3624 O O . GLY A 1 456 ? 20.438 -8.016 -14.07 1 75.12 456 GLY A O 1
ATOM 3625 N N . LYS A 1 457 ? 21.047 -6.293 -15.312 1 74.75 457 LYS A N 1
ATOM 3626 C CA . LYS A 1 457 ? 22.438 -6.414 -14.859 1 74.75 457 LYS A CA 1
ATOM 3627 C C . LYS A 1 457 ? 22.562 -6.09 -13.375 1 74.75 457 LYS A C 1
ATOM 3629 O O . LYS A 1 457 ? 23.266 -6.785 -12.641 1 74.75 457 LYS A O 1
ATOM 3634 N N . ILE A 1 458 ? 21.828 -5.125 -13.031 1 74.06 458 ILE A N 1
ATOM 3635 C CA . ILE A 1 458 ? 21.891 -4.699 -11.633 1 74.06 458 ILE A CA 1
ATOM 3636 C C . ILE A 1 458 ? 21.328 -5.797 -10.734 1 74.06 458 ILE A C 1
ATOM 3638 O O . ILE A 1 458 ? 21.844 -6.043 -9.648 1 74.06 458 ILE A O 1
ATOM 3642 N N . ILE A 1 459 ? 20.391 -6.457 -11.242 1 74 459 ILE A N 1
ATOM 3643 C CA . ILE A 1 459 ? 19.75 -7.527 -10.492 1 74 459 ILE A CA 1
ATOM 3644 C C . ILE A 1 459 ? 20.688 -8.719 -10.359 1 74 459 ILE A C 1
ATOM 3646 O O . ILE A 1 459 ? 20.781 -9.328 -9.297 1 74 459 ILE A O 1
ATOM 3650 N N . ARG A 1 460 ? 21.422 -8.93 -11.352 1 73.19 460 ARG A N 1
ATOM 3651 C CA . ARG A 1 460 ? 22.297 -10.094 -11.367 1 73.19 460 ARG A CA 1
ATOM 3652 C C . ARG A 1 460 ? 23.562 -9.828 -10.562 1 73.19 460 ARG A C 1
ATOM 3654 O O . ARG A 1 460 ? 24.125 -10.734 -9.945 1 73.19 460 ARG A O 1
ATOM 3661 N N . GLU A 1 461 ? 23.906 -8.555 -10.578 1 76.75 461 GLU A N 1
ATOM 3662 C CA . GLU A 1 461 ? 25.109 -8.156 -9.867 1 76.75 461 GLU A CA 1
ATOM 3663 C C . GLU A 1 461 ? 24.797 -7.191 -8.734 1 76.75 461 GLU A C 1
ATOM 3665 O O . GLU A 1 461 ? 25.359 -6.094 -8.672 1 76.75 461 GLU A O 1
ATOM 3670 N N . ILE A 1 462 ? 24.078 -7.758 -7.867 1 69.38 462 ILE A N 1
ATOM 3671 C CA . ILE A 1 462 ? 23.641 -6.887 -6.785 1 69.38 462 ILE A CA 1
ATOM 3672 C C . ILE A 1 462 ? 24.844 -6.434 -5.957 1 69.38 462 ILE A C 1
ATOM 3674 O O . ILE A 1 462 ? 25.641 -7.262 -5.516 1 69.38 462 ILE A O 1
ATOM 3678 N N . ARG A 1 463 ? 25.125 -5.293 -5.82 1 74.56 463 ARG A N 1
ATOM 3679 C CA . ARG A 1 463 ? 26.172 -4.652 -5.035 1 74.56 463 ARG A CA 1
ATOM 3680 C C . ARG A 1 463 ? 27.547 -4.895 -5.648 1 74.56 463 ARG A C 1
ATOM 3682 O O . ARG A 1 463 ? 28.562 -4.527 -5.062 1 74.56 463 ARG A O 1
ATOM 3689 N N . ASP A 1 464 ? 27.609 -5.562 -6.82 1 75.31 464 ASP A N 1
ATOM 3690 C CA . ASP A 1 464 ? 28.906 -5.844 -7.43 1 75.31 464 ASP A CA 1
ATOM 3691 C C . ASP A 1 464 ? 29.094 -5.035 -8.711 1 75.31 464 ASP A C 1
ATOM 3693 O O . ASP A 1 464 ? 29.969 -5.352 -9.523 1 75.31 464 ASP A O 1
ATOM 3697 N N . ALA A 1 465 ? 28.344 -4.129 -8.773 1 74.75 465 ALA A N 1
ATOM 3698 C CA . ALA A 1 465 ? 28.484 -3.271 -9.953 1 74.75 465 ALA A CA 1
ATOM 3699 C C . ALA A 1 465 ? 29.516 -2.174 -9.703 1 74.75 465 ALA A C 1
ATOM 3701 O O . ALA A 1 465 ? 29.172 -1.093 -9.219 1 74.75 465 ALA A O 1
ATOM 3702 N N . TRP A 1 466 ? 30.812 -2.41 -10.047 1 75.31 466 TRP A N 1
ATOM 3703 C CA . TRP A 1 466 ? 31.906 -1.475 -9.797 1 75.31 466 TRP A CA 1
ATOM 3704 C C . TRP A 1 466 ? 31.656 -0.149 -10.508 1 75.31 466 TRP A C 1
ATOM 3706 O O . TRP A 1 466 ? 32.094 0.907 -10.023 1 75.31 466 TRP A O 1
ATOM 3716 N N . GLU A 1 467 ? 30.953 -0.181 -11.562 1 79.88 467 GLU A N 1
ATOM 3717 C CA . GLU A 1 467 ? 30.656 1.023 -12.336 1 79.88 467 GLU A CA 1
ATOM 3718 C C . GLU A 1 467 ? 29.797 2 -11.539 1 79.88 467 GLU A C 1
ATOM 3720 O O . GLU A 1 467 ? 29.969 3.215 -11.641 1 79.88 467 GLU A O 1
ATOM 3725 N N . VAL A 1 468 ? 28.984 1.445 -10.68 1 81.5 468 VAL A N 1
ATOM 3726 C CA . VAL A 1 468 ? 28.109 2.289 -9.891 1 81.5 468 VAL A CA 1
ATOM 3727 C C . VAL A 1 468 ? 28.906 3.002 -8.797 1 81.5 468 VAL A C 1
ATOM 3729 O O . VAL A 1 468 ? 28.656 4.172 -8.5 1 81.5 468 VAL A O 1
ATOM 3732 N N . THR A 1 469 ? 29.922 2.361 -8.273 1 83.38 469 THR A N 1
ATOM 3733 C CA . THR A 1 469 ? 30.734 2.938 -7.215 1 83.38 469 THR A CA 1
ATOM 3734 C C . THR A 1 469 ? 31.547 4.121 -7.742 1 83.38 469 THR A C 1
ATOM 3736 O O . THR A 1 469 ? 31.641 5.152 -7.078 1 83.38 469 THR A O 1
ATOM 3739 N N . TYR A 1 470 ? 32 4.055 -8.922 1 81.56 470 TYR A N 1
ATOM 3740 C CA . TYR A 1 470 ? 32.938 5.086 -9.398 1 81.56 470 TYR A CA 1
ATOM 3741 C C . TYR A 1 470 ? 32.188 6.191 -10.125 1 81.56 470 TYR A C 1
ATOM 3743 O O . TYR A 1 470 ? 32.594 7.348 -10.117 1 81.56 470 TYR A O 1
ATOM 3751 N N . THR A 1 471 ? 31.062 5.836 -10.617 1 84.25 471 THR A N 1
ATOM 3752 C CA . THR A 1 471 ? 30.438 6.855 -11.445 1 84.25 471 THR A CA 1
ATOM 3753 C C . THR A 1 471 ? 29.156 7.379 -10.781 1 84.25 471 THR A C 1
ATOM 3755 O O . THR A 1 471 ? 28.609 8.391 -11.211 1 84.25 471 THR A O 1
ATOM 3758 N N . TYR A 1 472 ? 28.781 6.754 -9.711 1 88.38 472 TYR A N 1
ATOM 3759 C CA . TYR A 1 472 ? 27.5 7.156 -9.164 1 88.38 472 TYR A CA 1
ATOM 3760 C C . TYR A 1 472 ? 27.609 7.5 -7.68 1 88.38 472 TYR A C 1
ATOM 3762 O O . TYR A 1 472 ? 27.219 8.586 -7.25 1 88.38 472 TYR A O 1
ATOM 3770 N N . THR A 1 473 ? 28.234 6.648 -6.855 1 91.38 473 THR A N 1
ATOM 3771 C CA . THR A 1 473 ? 28.156 6.812 -5.406 1 91.38 473 THR A CA 1
ATOM 3772 C C . THR A 1 473 ? 29.375 7.566 -4.879 1 91.38 473 THR A C 1
ATOM 3774 O O . THR A 1 473 ? 29.406 7.992 -3.725 1 91.38 473 THR A O 1
ATOM 3777 N N . SER A 1 474 ? 30.375 7.824 -5.707 1 91.94 474 SER A N 1
ATOM 3778 C CA . SER A 1 474 ? 31.578 8.508 -5.262 1 91.94 474 SER A CA 1
ATOM 3779 C C . SER A 1 474 ? 31.375 10.016 -5.18 1 91.94 474 SER A C 1
ATOM 3781 O O . SER A 1 474 ? 30.656 10.594 -6.004 1 91.94 474 SER A O 1
ATOM 3783 N N . PRO A 1 475 ? 32 10.641 -4.199 1 94.38 475 PRO A N 1
ATOM 3784 C CA . PRO A 1 475 ? 31.875 12.086 -4.047 1 94.38 475 PRO A CA 1
ATOM 3785 C C . PRO A 1 475 ? 32.406 12.859 -5.25 1 94.38 475 PRO A C 1
ATOM 3787 O O . PRO A 1 475 ? 31.875 13.922 -5.59 1 94.38 475 PRO A O 1
ATOM 3790 N N . PHE A 1 476 ? 33.438 12.32 -5.895 1 92.06 476 PHE A N 1
ATOM 3791 C CA . PHE A 1 476 ? 34 13.062 -7.012 1 92.06 476 PHE A CA 1
ATOM 3792 C C . PHE A 1 476 ? 33.062 13.062 -8.211 1 92.06 476 PHE A C 1
ATOM 3794 O O . PHE A 1 476 ? 33.125 13.945 -9.062 1 92.06 476 PHE A O 1
ATOM 3801 N N . SER A 1 477 ? 32.188 12.07 -8.289 1 90.69 477 SER A N 1
ATOM 3802 C CA . SER A 1 477 ? 31.219 12.023 -9.375 1 90.69 477 SER A CA 1
ATOM 3803 C C . SER A 1 477 ? 30.016 12.914 -9.078 1 90.69 477 SER A C 1
ATOM 3805 O O . SER A 1 477 ? 29.281 13.312 -9.992 1 90.69 477 SER A O 1
ATOM 3807 N N . ARG A 1 478 ? 29.781 13.273 -7.809 1 94.56 478 ARG A N 1
ATOM 3808 C CA . ARG A 1 478 ? 28.594 14.039 -7.422 1 94.56 478 ARG A CA 1
ATOM 3809 C C . ARG A 1 478 ? 28.969 15.469 -7.051 1 94.56 478 ARG A C 1
ATOM 3811 O O . ARG A 1 478 ? 28.078 16.297 -6.789 1 94.56 478 ARG A O 1
ATOM 3818 N N . ALA A 1 479 ? 30.234 15.766 -7.09 1 97.44 479 ALA A N 1
ATOM 3819 C CA . ALA A 1 479 ? 30.75 17.062 -6.637 1 97.44 479 ALA A CA 1
ATOM 3820 C C . ALA A 1 479 ? 30.234 18.188 -7.516 1 97.44 479 ALA A C 1
ATOM 3822 O O . ALA A 1 479 ? 30.047 19.312 -7.039 1 97.44 479 ALA A O 1
ATOM 3823 N N . SER A 1 480 ? 30.031 17.906 -8.789 1 97.44 480 SER A N 1
ATOM 3824 C CA . SER A 1 480 ? 29.609 18.953 -9.711 1 97.44 480 SER A CA 1
ATOM 3825 C C . SER A 1 480 ? 28.281 19.562 -9.258 1 97.44 480 SER A C 1
ATOM 3827 O O . SER A 1 480 ? 28.141 20.781 -9.227 1 97.44 480 SER A O 1
ATOM 3829 N N . ALA A 1 481 ? 27.312 18.719 -8.922 1 98.06 481 ALA A N 1
ATOM 3830 C CA . ALA A 1 481 ? 26.016 19.219 -8.469 1 98.06 481 ALA A CA 1
ATOM 3831 C C . ALA A 1 481 ? 26.156 20.016 -7.168 1 98.06 481 ALA A C 1
ATOM 3833 O O . ALA A 1 481 ? 25.547 21.062 -7.012 1 98.06 481 ALA A O 1
ATOM 3834 N N . TYR A 1 482 ? 26.953 19.547 -6.246 1 98.5 482 TYR A N 1
ATOM 3835 C CA . TYR A 1 482 ? 27.203 20.203 -4.973 1 98.5 482 TYR A CA 1
ATOM 3836 C C . TYR A 1 482 ? 27.844 21.578 -5.191 1 98.5 482 TYR A C 1
ATOM 3838 O O . TYR A 1 482 ? 27.453 22.562 -4.547 1 98.5 482 TYR A O 1
ATOM 3846 N N . LEU A 1 483 ? 28.781 21.672 -6.098 1 98.62 483 LEU A N 1
ATOM 3847 C CA . LEU A 1 483 ? 29.516 22.906 -6.34 1 98.62 483 LEU A CA 1
ATOM 3848 C C . LEU A 1 483 ? 28.641 23.938 -7.012 1 98.62 483 LEU A C 1
ATOM 3850 O O . LEU A 1 483 ? 28.797 25.141 -6.781 1 98.62 483 LEU A O 1
ATOM 3854 N N . VAL A 1 484 ? 27.719 23.453 -7.832 1 98.62 484 VAL A N 1
ATOM 3855 C CA . VAL A 1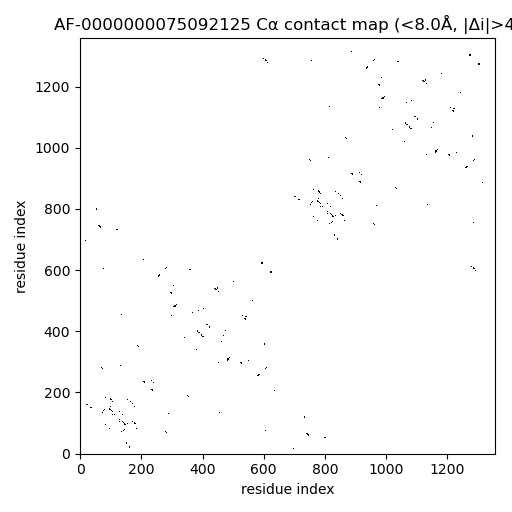 484 ? 26.734 24.391 -8.367 1 98.62 484 VAL A CA 1
ATOM 3856 C C . VAL A 1 484 ? 25.922 25 -7.23 1 98.62 484 VAL A C 1
ATOM 3858 O O . VAL A 1 484 ? 25.641 26.203 -7.227 1 98.62 484 VAL A O 1
ATOM 3861 N N . GLY A 1 485 ? 25.547 24.188 -6.281 1 98.62 485 GLY A N 1
ATOM 3862 C CA . GLY A 1 485 ? 24.875 24.672 -5.094 1 98.62 485 GLY A CA 1
ATOM 3863 C C . GLY A 1 485 ? 25.703 25.672 -4.297 1 98.62 485 GLY A C 1
ATOM 3864 O O . GLY A 1 485 ? 25.188 26.688 -3.838 1 98.62 485 GLY A O 1
ATOM 3865 N N . VAL A 1 486 ? 26.953 25.391 -4.23 1 98.31 486 VAL A N 1
ATOM 3866 C CA . VAL A 1 486 ? 27.891 26.281 -3.533 1 98.31 486 VAL A CA 1
ATOM 3867 C C . VAL A 1 486 ? 27.891 27.656 -4.199 1 98.31 486 VAL A C 1
ATOM 3869 O O . VAL A 1 486 ? 27.828 28.688 -3.52 1 98.31 486 VAL A O 1
ATOM 3872 N N . ALA A 1 487 ? 27.953 27.641 -5.496 1 98.06 487 ALA A N 1
ATOM 3873 C CA . ALA A 1 487 ? 27.953 28.891 -6.242 1 98.06 487 ALA A CA 1
ATOM 3874 C C . ALA A 1 487 ? 26.656 29.688 -5.988 1 98.06 487 ALA A C 1
ATOM 3876 O O . ALA A 1 487 ? 26.703 30.891 -5.785 1 98.06 487 ALA A O 1
ATOM 3877 N N . MET A 1 488 ? 25.578 29 -6.02 1 97.75 488 MET A N 1
ATOM 3878 C CA . MET A 1 488 ? 24.312 29.656 -5.781 1 97.75 488 MET A CA 1
ATOM 3879 C C . MET A 1 488 ? 24.219 30.188 -4.355 1 97.75 488 MET A C 1
ATOM 3881 O O . MET A 1 488 ? 23.703 31.281 -4.121 1 97.75 488 MET A O 1
ATOM 3885 N N . GLY A 1 489 ? 24.688 29.375 -3.381 1 96.62 489 GLY A N 1
ATOM 3886 C CA . GLY A 1 489 ? 24.719 29.828 -2 1 96.62 489 GLY A CA 1
ATOM 3887 C C . GLY A 1 489 ? 25.547 31.078 -1.801 1 96.62 489 GLY A C 1
ATOM 3888 O O . GLY A 1 489 ? 25.141 31.984 -1.062 1 96.62 489 GLY A O 1
ATOM 3889 N N . TYR A 1 490 ? 26.672 31.125 -2.471 1 96.56 490 TYR A N 1
ATOM 3890 C CA . TYR A 1 490 ? 27.531 32.312 -2.438 1 96.56 490 TYR A CA 1
ATOM 3891 C C . TYR A 1 490 ? 26.812 33.5 -3.021 1 96.56 490 TYR A C 1
ATOM 3893 O O . TYR A 1 490 ? 26.797 34.594 -2.42 1 96.56 490 TYR A O 1
ATOM 3901 N N . PHE A 1 491 ? 26.234 33.281 -4.117 1 95.25 491 PHE A N 1
ATOM 3902 C CA . PHE A 1 491 ? 25.516 34.344 -4.797 1 95.25 491 PHE A CA 1
ATOM 3903 C C . PHE A 1 491 ? 24.391 34.875 -3.916 1 95.25 491 PHE A C 1
ATOM 3905 O O . PHE A 1 491 ? 24.234 36.094 -3.785 1 95.25 491 PHE A O 1
ATOM 3912 N N . MET A 1 492 ? 23.641 34.094 -3.266 1 93 492 MET A N 1
ATOM 3913 C CA . MET A 1 492 ? 22.5 34.5 -2.451 1 93 492 MET A CA 1
ATOM 3914 C C . MET A 1 492 ? 22.953 35.188 -1.167 1 93 492 MET A C 1
ATOM 3916 O O . MET A 1 492 ? 22.234 36 -0.606 1 93 492 MET A O 1
ATOM 3920 N N . ALA A 1 493 ? 24.109 34.844 -0.737 1 91.88 493 ALA A N 1
ATOM 3921 C CA . ALA A 1 493 ? 24.625 35.469 0.481 1 91.88 493 ALA A CA 1
ATOM 3922 C C . ALA A 1 493 ? 25.109 36.875 0.222 1 91.88 493 ALA A C 1
ATOM 3924 O O . ALA A 1 493 ? 25 37.75 1.092 1 91.88 493 ALA A O 1
ATOM 3925 N N . ILE A 1 494 ? 25.578 37.125 -0.958 1 90.62 494 ILE A N 1
ATOM 3926 C CA . ILE A 1 494 ? 26.172 38.438 -1.251 1 90.62 494 ILE A CA 1
ATOM 3927 C C . ILE A 1 494 ? 25.109 39.344 -1.863 1 90.62 494 ILE A C 1
ATOM 3929 O O . ILE A 1 494 ? 25.109 40.562 -1.6 1 90.62 494 ILE A O 1
ATOM 3933 N N . TYR A 1 495 ? 24.312 38.75 -2.615 1 89.56 495 TYR A N 1
ATOM 3934 C CA . TYR A 1 495 ? 23.328 39.562 -3.314 1 89.56 495 TYR A CA 1
ATOM 3935 C C . TYR A 1 495 ? 22.031 39.625 -2.525 1 89.56 495 TYR A C 1
ATOM 3937 O O . TYR A 1 495 ? 21.109 38.844 -2.76 1 89.56 495 TYR A O 1
ATOM 3945 N N . LYS A 1 496 ? 21.891 40.625 -1.619 1 85.44 496 LYS A N 1
ATOM 3946 C CA . LYS A 1 496 ? 20.688 40.844 -0.819 1 85.44 496 LYS A CA 1
ATOM 3947 C C . LYS A 1 496 ? 20.172 42.281 -0.994 1 85.44 496 LYS A C 1
ATOM 3949 O O . LYS A 1 496 ? 20.297 43.094 -0.087 1 85.44 496 LYS A O 1
ATOM 3954 N N . PRO A 1 497 ? 19.562 42.469 -2.102 1 80.44 497 PRO A N 1
ATOM 3955 C CA . PRO A 1 497 ? 19.016 43.844 -2.27 1 80.44 497 PRO A CA 1
ATOM 3956 C C . PRO A 1 497 ? 17.844 44.125 -1.328 1 80.44 497 PRO A C 1
ATOM 3958 O O . PRO A 1 497 ? 17.312 43.188 -0.715 1 80.44 497 PRO A O 1
ATOM 3961 N N . ALA A 1 498 ? 17.453 45.375 -1.008 1 75 498 ALA A N 1
ATOM 3962 C CA . ALA A 1 498 ? 16.422 45.812 -0.072 1 75 498 ALA A CA 1
ATOM 3963 C C . ALA A 1 498 ? 15.094 45.125 -0.377 1 75 498 ALA A C 1
ATOM 3965 O O . ALA A 1 498 ? 14.445 44.562 0.522 1 75 498 ALA A O 1
ATOM 3966 N N . ASP A 1 499 ? 14.672 45.156 -1.697 1 81.62 499 ASP A N 1
ATOM 3967 C CA . ASP A 1 499 ? 13.469 44.469 -2.121 1 81.62 499 ASP A CA 1
ATOM 3968 C C . ASP A 1 499 ? 13.805 43.312 -3.043 1 81.62 499 ASP A C 1
ATOM 3970 O O . ASP A 1 499 ? 13.375 43.281 -4.199 1 81.62 499 ASP A O 1
ATOM 3974 N N . TYR A 1 500 ? 14.453 42.344 -2.396 1 79.31 500 TYR A N 1
ATOM 3975 C CA . TYR A 1 500 ? 15.055 41.312 -3.262 1 79.31 500 TYR A CA 1
ATOM 3976 C C . TYR A 1 500 ? 13.992 40.406 -3.859 1 79.31 500 TYR A C 1
ATOM 3978 O O . TYR A 1 500 ? 14.188 39.844 -4.934 1 79.31 500 TYR A O 1
ATOM 3986 N N . ARG A 1 501 ? 12.781 40.375 -3.256 1 79.69 501 ARG A N 1
ATOM 3987 C CA . ARG A 1 501 ? 11.727 39.5 -3.779 1 79.69 501 ARG A CA 1
ATOM 3988 C C . ARG A 1 501 ? 11.141 40.062 -5.066 1 79.69 501 ARG A C 1
ATOM 3990 O O . ARG A 1 501 ? 10.422 39.375 -5.789 1 79.69 501 ARG A O 1
ATOM 3997 N N . LYS A 1 502 ? 11.547 41.312 -5.387 1 83.56 502 LYS A N 1
ATOM 3998 C CA . LYS A 1 502 ? 11.062 41.969 -6.605 1 83.56 502 LYS A CA 1
ATOM 3999 C C . LYS A 1 502 ? 12.219 42.281 -7.547 1 83.56 502 LYS A C 1
ATOM 4001 O O . LYS A 1 502 ? 12.062 43.125 -8.453 1 83.56 502 LYS A O 1
ATOM 4006 N N . SER A 1 503 ? 13.297 41.688 -7.332 1 89 503 SER A N 1
ATOM 4007 C CA . SER A 1 503 ? 14.492 42 -8.109 1 89 503 SER A CA 1
ATOM 4008 C C . SER A 1 503 ? 14.359 41.469 -9.547 1 89 503 SER A C 1
ATOM 4010 O O . SER A 1 503 ? 14.992 42.031 -10.453 1 89 503 SER A O 1
ATOM 4012 N N . VAL A 1 504 ? 13.664 40.406 -9.719 1 92.19 504 VAL A N 1
ATOM 4013 C CA . VAL A 1 504 ? 13.438 39.844 -11.047 1 92.19 504 VAL A CA 1
ATOM 4014 C C . VAL A 1 504 ? 11.969 39.969 -11.43 1 92.19 504 VAL A C 1
ATOM 4016 O O . VAL A 1 504 ? 11.078 39.75 -10.609 1 92.19 504 VAL A O 1
ATOM 4019 N N . SER A 1 505 ? 11.727 40.438 -12.609 1 93.06 505 SER A N 1
ATOM 4020 C CA . SER A 1 505 ? 10.352 40.625 -13.07 1 93.06 505 SER A CA 1
ATOM 4021 C C . SER A 1 505 ? 9.617 39.312 -13.156 1 93.06 505 SER A C 1
ATOM 4023 O O . SER A 1 505 ? 10.234 38.25 -13.258 1 93.06 505 SER A O 1
ATOM 4025 N N . MET A 1 506 ? 8.336 39.375 -13.133 1 92.56 506 MET A N 1
ATOM 4026 C CA . MET A 1 506 ? 7.496 38.188 -13.188 1 92.56 506 MET A CA 1
ATOM 4027 C C . MET A 1 506 ? 7.688 37.438 -14.5 1 92.56 506 MET A C 1
ATOM 4029 O O . MET A 1 506 ? 7.773 36.219 -14.516 1 92.56 506 MET A O 1
ATOM 4033 N N . ALA A 1 507 ? 7.762 38.156 -15.594 1 93.94 507 ALA A N 1
ATOM 4034 C CA . ALA A 1 507 ? 7.914 37.531 -16.906 1 93.94 507 ALA A CA 1
ATOM 4035 C C . ALA A 1 507 ? 9.219 36.75 -17 1 93.94 507 ALA A C 1
ATOM 4037 O O . ALA A 1 507 ? 9.242 35.625 -17.5 1 93.94 507 ALA A O 1
ATOM 4038 N N . TRP A 1 508 ? 10.211 37.375 -16.469 1 94.56 508 TRP A N 1
ATOM 4039 C CA . TRP A 1 508 ? 11.516 36.719 -16.5 1 94.56 508 TRP A CA 1
ATOM 4040 C C . TRP A 1 508 ? 11.57 35.531 -15.539 1 94.56 508 TRP A C 1
ATOM 4042 O O . TRP A 1 508 ? 12.234 34.531 -15.812 1 94.56 508 TRP A O 1
ATOM 4052 N N . SER A 1 509 ? 10.898 35.719 -14.445 1 95.5 509 SER A N 1
ATOM 4053 C CA . SER A 1 509 ? 10.844 34.625 -13.484 1 95.5 509 SER A CA 1
ATOM 4054 C C . SER A 1 509 ? 10.117 33.438 -14.062 1 95.5 509 SER A C 1
ATOM 4056 O O . SER A 1 509 ? 10.562 32.281 -13.891 1 95.5 509 SER A O 1
ATOM 4058 N N . ILE A 1 510 ? 9.031 33.656 -14.734 1 95.38 510 ILE A N 1
ATOM 4059 C CA . ILE A 1 510 ? 8.266 32.594 -15.359 1 95.38 510 ILE A CA 1
ATOM 4060 C C . ILE A 1 510 ? 9.078 31.969 -16.484 1 95.38 510 ILE A C 1
ATOM 4062 O O . ILE A 1 510 ? 9.133 30.734 -16.609 1 95.38 510 ILE A O 1
ATOM 4066 N N . PHE A 1 511 ? 9.711 32.812 -17.234 1 96.5 511 PHE A N 1
ATOM 4067 C CA . PHE A 1 511 ? 10.531 32.312 -18.328 1 96.5 511 PHE A CA 1
ATOM 4068 C C . PHE A 1 511 ? 11.695 31.484 -17.812 1 96.5 511 PHE A C 1
ATOM 4070 O O . PHE A 1 511 ? 11.984 30.406 -18.344 1 96.5 511 PHE A O 1
ATOM 4077 N N . GLY A 1 512 ? 12.375 32 -16.828 1 96.75 512 GLY A N 1
ATOM 4078 C CA . GLY A 1 512 ? 13.484 31.281 -16.234 1 96.75 512 GLY A CA 1
ATOM 4079 C C . GLY A 1 512 ? 13.078 29.938 -15.664 1 96.75 512 GLY A C 1
ATOM 4080 O O . GLY A 1 512 ? 13.797 28.938 -15.812 1 96.75 512 GLY A O 1
ATOM 4081 N N . THR A 1 513 ? 12 29.906 -15.023 1 96.81 513 THR A N 1
ATOM 4082 C CA . THR A 1 513 ? 11.492 28.656 -14.461 1 96.81 513 THR A CA 1
ATOM 4083 C C . THR A 1 513 ? 11.117 27.688 -15.57 1 96.81 513 THR A C 1
ATOM 4085 O O . THR A 1 513 ? 11.422 26.484 -15.477 1 96.81 513 THR A O 1
ATOM 4088 N N . ALA A 1 514 ? 10.438 28.141 -16.609 1 97.12 514 ALA A N 1
ATOM 4089 C CA . ALA A 1 514 ? 10.062 27.281 -17.719 1 97.12 514 ALA A CA 1
ATOM 4090 C C . ALA A 1 514 ? 11.297 26.719 -18.422 1 97.12 514 ALA A C 1
ATOM 4092 O O . ALA A 1 514 ? 11.32 25.547 -18.797 1 97.12 514 ALA A O 1
ATOM 4093 N N . LEU A 1 515 ? 12.273 27.578 -18.594 1 97.75 515 LEU A N 1
ATOM 4094 C CA . LEU A 1 515 ? 13.523 27.141 -19.203 1 97.75 515 LEU A CA 1
ATOM 4095 C C . LEU A 1 515 ? 14.203 26.078 -18.344 1 97.75 515 LEU A C 1
ATOM 4097 O O . LEU A 1 515 ? 14.773 25.125 -18.859 1 97.75 515 LEU A O 1
ATOM 4101 N N . SER A 1 516 ? 14.172 26.297 -17.062 1 97.94 516 SER A N 1
ATOM 4102 C CA . SER A 1 516 ? 14.758 25.344 -16.141 1 97.94 516 SER A CA 1
ATOM 4103 C C . SER A 1 516 ? 14.031 24 -16.188 1 97.94 516 SER A C 1
ATOM 4105 O O . SER A 1 516 ? 14.664 22.938 -16.203 1 97.94 516 SER A O 1
ATOM 4107 N N . LEU A 1 517 ? 12.727 24.016 -16.203 1 96.81 517 LEU A N 1
ATOM 4108 C CA . LEU A 1 517 ? 11.945 22.797 -16.312 1 96.81 517 LEU A CA 1
ATOM 4109 C C . LEU A 1 517 ? 12.219 22.094 -17.625 1 96.81 517 LEU A C 1
ATOM 4111 O O . LEU A 1 517 ? 12.281 20.859 -17.688 1 96.81 517 LEU A O 1
ATOM 4115 N N . GLY A 1 518 ? 12.305 22.906 -18.688 1 97.38 518 GLY A N 1
ATOM 4116 C CA . GLY A 1 518 ? 12.672 22.344 -19.969 1 97.38 518 GLY A CA 1
ATOM 4117 C C . GLY A 1 518 ? 14.031 21.656 -19.953 1 97.38 518 GLY A C 1
ATOM 4118 O O . GLY A 1 518 ? 14.203 20.594 -20.531 1 97.38 518 GLY A O 1
ATOM 4119 N N . ALA A 1 519 ? 15 22.281 -19.297 1 97.69 519 ALA A N 1
ATOM 4120 C CA . ALA A 1 519 ? 16.344 21.703 -19.172 1 97.69 519 ALA A CA 1
ATOM 4121 C C . ALA A 1 519 ? 16.297 20.406 -18.375 1 97.69 519 ALA A C 1
ATOM 4123 O O . ALA A 1 519 ? 17.016 19.453 -18.703 1 97.69 519 ALA A O 1
ATOM 4124 N N . MET A 1 520 ? 15.539 20.359 -17.359 1 96.94 520 MET A N 1
ATOM 4125 C CA . MET A 1 520 ? 15.391 19.156 -16.547 1 96.94 520 MET A CA 1
ATOM 4126 C C . MET A 1 520 ? 14.789 18.016 -17.375 1 96.94 520 MET A C 1
ATOM 4128 O O . MET A 1 520 ? 15.242 16.875 -17.297 1 96.94 520 MET A O 1
ATOM 4132 N N . LEU A 1 521 ? 13.773 18.359 -18.156 1 95.44 521 LEU A N 1
ATOM 4133 C CA . LEU A 1 521 ? 13.148 17.359 -19.016 1 95.44 521 LEU A CA 1
ATOM 4134 C C . LEU A 1 521 ? 14.141 16.844 -20.062 1 95.44 521 LEU A C 1
ATOM 4136 O O . LEU A 1 521 ? 14.133 15.664 -20.406 1 95.44 521 LEU A O 1
ATOM 4140 N N . ALA A 1 522 ? 14.93 17.734 -20.531 1 95 522 ALA A N 1
ATOM 4141 C CA . ALA A 1 522 ? 15.953 17.344 -21.484 1 95 522 ALA A CA 1
ATOM 4142 C C . ALA A 1 522 ? 16.953 16.375 -20.859 1 95 522 ALA A C 1
ATOM 4144 O O . ALA A 1 522 ? 17.359 15.398 -21.5 1 95 522 ALA A O 1
ATOM 4145 N N . MET A 1 523 ? 17.328 16.641 -19.656 1 94.56 523 MET A N 1
ATOM 4146 C CA . MET A 1 523 ? 18.266 15.742 -18.969 1 94.56 523 MET A CA 1
ATOM 4147 C C . MET A 1 523 ? 17.625 14.383 -18.719 1 94.56 523 MET A C 1
ATOM 4149 O O . MET A 1 523 ? 18.281 13.344 -18.844 1 94.56 523 MET A O 1
ATOM 4153 N N . LEU A 1 524 ? 16.375 14.367 -18.391 1 92.88 524 LEU A N 1
ATOM 4154 C CA . LEU A 1 524 ? 15.672 13.109 -18.156 1 92.88 524 LEU A CA 1
ATOM 4155 C C . LEU A 1 524 ? 15.57 12.297 -19.438 1 92.88 524 LEU A C 1
ATOM 4157 O O . LEU A 1 524 ? 15.531 11.062 -19.406 1 92.88 524 LEU A O 1
ATOM 4161 N N . SER A 1 525 ? 15.562 12.977 -20.547 1 91.38 525 SER A N 1
ATOM 4162 C CA . SER A 1 525 ? 15.391 12.32 -21.844 1 91.38 525 SER A CA 1
ATOM 4163 C C . SER A 1 525 ? 16.688 11.68 -22.312 1 91.38 525 SER A C 1
ATOM 4165 O O . SER A 1 525 ? 16.688 10.875 -23.25 1 91.38 525 SER A O 1
ATOM 4167 N N . ILE A 1 526 ? 17.781 11.977 -21.656 1 89.81 526 ILE A N 1
ATOM 4168 C CA . ILE A 1 526 ? 19.078 11.469 -22.062 1 89.81 526 ILE A CA 1
ATOM 4169 C C . ILE A 1 526 ? 19.078 9.945 -22.016 1 89.81 526 ILE A C 1
ATOM 4171 O O . ILE A 1 526 ? 19.656 9.289 -22.891 1 89.81 526 ILE A O 1
ATOM 4175 N N . GLY A 1 527 ? 18.438 9.398 -21 1 83.75 527 GLY A N 1
ATOM 4176 C CA . GLY A 1 527 ? 18.375 7.949 -20.906 1 83.75 527 GLY A CA 1
ATOM 4177 C C . GLY A 1 527 ? 17.703 7.297 -22.094 1 83.75 527 GLY A C 1
ATOM 4178 O O . GLY A 1 527 ? 18.219 6.324 -22.641 1 83.75 527 GLY A O 1
ATOM 4179 N N . TYR A 1 528 ? 16.688 7.859 -22.484 1 82.69 528 TYR A N 1
ATOM 4180 C CA . TYR A 1 528 ? 15.922 7.34 -23.609 1 82.69 528 TYR A CA 1
ATOM 4181 C C . TYR A 1 528 ? 16.703 7.496 -24.922 1 82.69 528 TYR A C 1
ATOM 4183 O O . TYR A 1 528 ? 16.75 6.57 -25.734 1 82.69 528 TYR A O 1
ATOM 4191 N N . ILE A 1 529 ? 17.359 8.578 -25.109 1 85.69 529 ILE A N 1
ATOM 4192 C CA . ILE A 1 529 ? 18.062 8.898 -26.344 1 85.69 529 ILE A CA 1
ATOM 4193 C C . ILE A 1 529 ? 19.297 8.016 -26.469 1 85.69 529 ILE A C 1
ATOM 4195 O O . ILE A 1 529 ? 19.578 7.492 -27.547 1 85.69 529 ILE A O 1
ATOM 4199 N N . THR A 1 530 ? 19.953 7.77 -25.406 1 86.56 530 THR A N 1
ATOM 4200 C CA . THR A 1 530 ? 21.203 7.02 -25.453 1 86.56 530 THR A CA 1
ATOM 4201 C C . THR A 1 530 ? 20.938 5.516 -25.516 1 86.56 530 THR A C 1
ATOM 4203 O O . THR A 1 530 ? 21.797 4.742 -25.953 1 86.56 530 THR A O 1
ATOM 4206 N N . LYS A 1 531 ? 19.781 5.129 -25.062 1 82.56 531 LYS A N 1
ATOM 4207 C CA . LYS A 1 531 ? 19.453 3.707 -25.094 1 82.56 531 LYS A CA 1
ATOM 4208 C C . LYS A 1 531 ? 19.266 3.213 -26.516 1 82.56 531 LYS A C 1
ATOM 4210 O O . LYS A 1 531 ? 19.656 2.094 -26.859 1 82.56 531 LYS A O 1
ATOM 4215 N N . TYR A 1 532 ? 18.719 4.012 -27.375 1 80.5 532 TYR A N 1
ATOM 4216 C CA . TYR A 1 532 ? 18.328 3.535 -28.703 1 80.5 532 TYR A CA 1
ATOM 4217 C C . TYR A 1 532 ? 19.266 4.09 -29.781 1 80.5 532 TYR A C 1
ATOM 4219 O O . TYR A 1 532 ? 19.062 3.867 -30.969 1 80.5 532 TYR A O 1
ATOM 4227 N N . ARG A 1 533 ? 20.312 4.703 -29.281 1 84.5 533 ARG A N 1
ATOM 4228 C CA . ARG A 1 533 ? 21.344 5.18 -30.203 1 84.5 533 ARG A CA 1
ATOM 4229 C C . ARG A 1 533 ? 22.625 4.383 -30.047 1 84.5 533 ARG A C 1
ATOM 4231 O O . ARG A 1 533 ? 22.875 3.799 -28.984 1 84.5 533 ARG A O 1
ATOM 4238 N N . GLU A 1 534 ? 23.406 4.387 -31.062 1 88.31 534 GLU A N 1
ATOM 4239 C CA . GLU A 1 534 ? 24.703 3.707 -31 1 88.31 534 GLU A CA 1
ATOM 4240 C C . GLU A 1 534 ? 25.625 4.371 -29.984 1 88.31 534 GLU A C 1
ATOM 4242 O O . GLU A 1 534 ? 25.656 5.598 -29.875 1 88.31 534 GLU A O 1
ATOM 4247 N N . TYR A 1 535 ? 26.281 3.564 -29.281 1 89.25 535 TYR A N 1
ATOM 4248 C CA . TYR A 1 535 ? 27.156 4.047 -28.219 1 89.25 535 TYR A CA 1
ATOM 4249 C C . TYR A 1 535 ? 28.344 4.816 -28.797 1 89.25 535 TYR A C 1
ATOM 4251 O O . TYR A 1 535 ? 29.016 4.34 -29.719 1 89.25 535 TYR A O 1
ATOM 4259 N N . ASN A 1 536 ? 28.516 6.012 -28.359 1 92.56 536 ASN A N 1
ATOM 4260 C CA . ASN A 1 536 ? 29.656 6.863 -28.656 1 92.56 536 ASN A CA 1
ATOM 4261 C C . ASN A 1 536 ? 30.375 7.309 -27.375 1 92.56 536 ASN A C 1
ATOM 4263 O O . ASN A 1 536 ? 29.812 8.086 -26.594 1 92.56 536 ASN A O 1
ATOM 4267 N N . PRO A 1 537 ? 31.609 6.906 -27.234 1 93.56 537 PRO A N 1
ATOM 4268 C CA . PRO A 1 537 ? 32.312 7.172 -25.984 1 93.56 537 PRO A CA 1
ATOM 4269 C C . PRO A 1 537 ? 32.469 8.664 -25.688 1 93.56 537 PRO A C 1
ATOM 4271 O O . PRO A 1 537 ? 32.406 9.086 -24.531 1 93.56 537 PRO A O 1
ATOM 4274 N N . LEU A 1 538 ? 32.781 9.453 -26.688 1 94.56 538 LEU A N 1
ATOM 4275 C CA . LEU A 1 538 ? 32.969 10.891 -26.484 1 94.56 538 LEU A CA 1
ATOM 4276 C C . LEU A 1 538 ? 31.656 11.547 -26.062 1 94.56 538 LEU A C 1
ATOM 4278 O O . LEU A 1 538 ? 31.641 12.43 -25.188 1 94.56 538 LEU A O 1
ATOM 4282 N N . GLU A 1 539 ? 30.641 11.102 -26.688 1 93.88 539 GLU A N 1
ATOM 4283 C CA . GLU A 1 539 ? 29.344 11.617 -26.312 1 93.88 539 GLU A CA 1
ATOM 4284 C C . GLU A 1 539 ? 28.984 11.211 -24.891 1 93.88 539 GLU A C 1
ATOM 4286 O O . GLU A 1 539 ? 28.484 12.023 -24.109 1 93.88 539 GLU A O 1
ATOM 4291 N N . ALA A 1 540 ? 29.234 9.953 -24.609 1 93.19 540 ALA A N 1
ATOM 4292 C CA . ALA A 1 540 ? 28.953 9.453 -23.266 1 93.19 540 ALA A CA 1
ATOM 4293 C C . ALA A 1 540 ? 29.766 10.203 -22.219 1 93.19 540 ALA A C 1
ATOM 4295 O O . ALA A 1 540 ? 29.25 10.547 -21.156 1 93.19 540 ALA A O 1
ATOM 4296 N N . ALA A 1 541 ? 30.984 10.469 -22.531 1 94.62 541 ALA A N 1
ATOM 4297 C CA . ALA A 1 541 ? 31.859 11.18 -21.609 1 94.62 541 ALA A CA 1
ATOM 4298 C C . ALA A 1 541 ? 31.391 12.609 -21.375 1 94.62 541 ALA A C 1
ATOM 4300 O O . ALA A 1 541 ? 31.406 13.109 -20.25 1 94.62 541 ALA A O 1
ATOM 4301 N N . PHE A 1 542 ? 31.016 13.281 -22.391 1 94.88 542 PHE A N 1
ATOM 4302 C CA . PHE A 1 542 ? 30.516 14.648 -22.297 1 94.88 542 PHE A CA 1
ATOM 4303 C C . PHE A 1 542 ? 29.25 14.719 -21.469 1 94.88 542 PHE A C 1
ATOM 4305 O O . PHE A 1 542 ? 29.125 15.57 -20.594 1 94.88 542 PHE A O 1
ATOM 4312 N N . LEU A 1 543 ? 28.359 13.789 -21.766 1 93.5 543 LEU A N 1
ATOM 4313 C CA . LEU A 1 543 ? 27.094 13.758 -21.031 1 93.5 543 LEU A CA 1
ATOM 4314 C C . LEU A 1 543 ? 27.328 13.406 -19.578 1 93.5 543 LEU A C 1
ATOM 4316 O O . LEU A 1 543 ? 26.688 13.984 -18.688 1 93.5 543 LEU A O 1
ATOM 4320 N N . ALA A 1 544 ? 28.203 12.508 -19.297 1 92.56 544 ALA A N 1
ATOM 4321 C CA . ALA A 1 544 ? 28.5 12.102 -17.922 1 92.56 544 ALA A CA 1
ATOM 4322 C C . ALA A 1 544 ? 29.094 13.266 -17.125 1 92.56 544 ALA A C 1
ATOM 4324 O O . ALA A 1 544 ? 28.828 13.398 -15.93 1 92.56 544 ALA A O 1
ATOM 4325 N N . GLY A 1 545 ? 29.812 14.086 -17.766 1 93.31 545 GLY A N 1
ATOM 4326 C CA . GLY A 1 545 ? 30.469 15.195 -17.094 1 93.31 545 GLY A CA 1
ATOM 4327 C C . GLY A 1 545 ? 29.578 16.406 -16.938 1 93.31 545 GLY A C 1
ATOM 4328 O O . GLY A 1 545 ? 29.812 17.25 -16.078 1 93.31 545 GLY A O 1
ATOM 4329 N N . THR A 1 546 ? 28.469 16.453 -17.703 1 95.06 546 THR A N 1
ATOM 4330 C CA . THR A 1 546 ? 27.766 17.734 -17.734 1 95.06 546 THR A CA 1
ATOM 4331 C C . THR A 1 546 ? 26.328 17.578 -17.266 1 95.06 546 THR A C 1
ATOM 4333 O O . THR A 1 546 ? 25.672 18.547 -16.891 1 95.06 546 THR A O 1
ATOM 4336 N N . ASN A 1 547 ? 25.719 16.422 -17.344 1 94.81 547 ASN A N 1
ATOM 4337 C CA . ASN A 1 547 ? 24.297 16.25 -17.094 1 94.81 547 ASN A CA 1
ATOM 4338 C C . ASN A 1 547 ? 23.922 16.703 -15.688 1 94.81 547 ASN A C 1
ATOM 4340 O O . ASN A 1 547 ? 22.906 17.375 -15.5 1 94.81 547 ASN A O 1
ATOM 4344 N N . ARG A 1 548 ? 24.75 16.391 -14.695 1 96.06 548 ARG A N 1
ATOM 4345 C CA . ARG A 1 548 ? 24.438 16.719 -13.305 1 96.06 548 ARG A CA 1
ATOM 4346 C C . ARG A 1 548 ? 24.562 18.219 -13.062 1 96.06 548 ARG A C 1
ATOM 4348 O O . ARG A 1 548 ? 23.844 18.781 -12.234 1 96.06 548 ARG A O 1
ATOM 4355 N N . ILE A 1 549 ? 25.438 18.891 -13.781 1 97.56 549 ILE A N 1
ATOM 4356 C CA . ILE A 1 549 ? 25.609 20.328 -13.688 1 97.56 549 ILE A CA 1
ATOM 4357 C C . ILE A 1 549 ? 24.359 21.031 -14.203 1 97.56 549 ILE A C 1
ATOM 4359 O O . ILE A 1 549 ? 23.859 21.969 -13.562 1 97.56 549 ILE A O 1
ATOM 4363 N N . VAL A 1 550 ? 23.938 20.547 -15.344 1 97.81 550 VAL A N 1
ATOM 4364 C CA . VAL A 1 550 ? 22.766 21.156 -15.953 1 97.81 550 VAL A CA 1
ATOM 4365 C C . VAL A 1 550 ? 21.547 20.984 -15.047 1 97.81 550 VAL A C 1
ATOM 4367 O O . VAL A 1 550 ? 20.781 21.922 -14.844 1 97.81 550 VAL A O 1
ATOM 4370 N N . TRP A 1 551 ? 21.359 19.812 -14.516 1 97.94 551 TRP A N 1
ATOM 4371 C CA . TRP A 1 551 ? 20.25 19.547 -13.602 1 97.94 551 TRP A CA 1
ATOM 4372 C C . TRP A 1 551 ? 20.328 20.438 -12.367 1 97.94 551 TRP A C 1
ATOM 4374 O O . TRP A 1 551 ? 19.359 21.094 -12 1 97.94 551 TRP A O 1
ATOM 4384 N N . ALA A 1 552 ? 21.5 20.469 -11.734 1 98.56 552 ALA A N 1
ATOM 4385 C CA . ALA A 1 552 ? 21.703 21.266 -10.531 1 98.56 552 ALA A CA 1
ATOM 4386 C C . ALA A 1 552 ? 21.484 22.75 -10.812 1 98.56 552 ALA A C 1
ATOM 4388 O O . ALA A 1 552 ? 20.891 23.469 -10 1 98.56 552 ALA A O 1
ATOM 4389 N N . ALA A 1 553 ? 21.969 23.188 -11.969 1 98.56 553 ALA A N 1
ATOM 4390 C CA . ALA A 1 553 ? 21.781 24.594 -12.359 1 98.56 553 ALA A CA 1
ATOM 4391 C C . ALA A 1 553 ? 20.297 24.922 -12.539 1 98.56 553 ALA A C 1
ATOM 4393 O O . ALA A 1 553 ? 19.859 26 -12.18 1 98.56 553 ALA A O 1
ATOM 4394 N N . ALA A 1 554 ? 19.609 24.016 -13.109 1 98.62 554 ALA A N 1
ATOM 4395 C CA . ALA A 1 554 ? 18.172 24.203 -13.297 1 98.62 554 ALA A CA 1
ATOM 4396 C C . ALA A 1 554 ? 17.453 24.328 -11.953 1 98.62 554 ALA A C 1
ATOM 4398 O O . ALA A 1 554 ? 16.625 25.203 -11.766 1 98.62 554 ALA A O 1
ATOM 4399 N N . ILE A 1 555 ? 17.781 23.484 -11.031 1 98.25 555 ILE A N 1
ATOM 4400 C CA . ILE A 1 555 ? 17.188 23.5 -9.703 1 98.25 555 ILE A CA 1
ATOM 4401 C C . ILE A 1 555 ? 17.5 24.844 -9.016 1 98.25 555 ILE A C 1
ATOM 4403 O O . ILE A 1 555 ? 16.609 25.469 -8.445 1 98.25 555 ILE A O 1
ATOM 4407 N N . CYS A 1 556 ? 18.766 25.219 -9.07 1 98.19 556 CYS A N 1
ATOM 4408 C CA . CYS A 1 556 ? 19.188 26.469 -8.453 1 98.19 556 CYS A CA 1
ATOM 4409 C C . CYS A 1 556 ? 18.5 27.656 -9.109 1 98.19 556 CYS A C 1
ATOM 4411 O O . CYS A 1 556 ? 18.141 28.625 -8.43 1 98.19 556 CYS A O 1
ATOM 4413 N N . CYS A 1 557 ? 18.344 27.562 -10.391 1 97.44 557 CYS A N 1
ATOM 4414 C CA . CYS A 1 557 ? 17.641 28.625 -11.109 1 97.44 557 CYS A CA 1
ATOM 4415 C C . CYS A 1 557 ? 16.188 28.719 -10.656 1 97.44 557 CYS A C 1
ATOM 4417 O O . CYS A 1 557 ? 15.68 29.828 -10.445 1 97.44 557 CYS A O 1
ATOM 4419 N N . ILE A 1 558 ? 15.531 27.641 -10.484 1 97.12 558 ILE A N 1
ATOM 4420 C CA . ILE A 1 558 ? 14.156 27.641 -9.992 1 97.12 558 ILE A CA 1
ATOM 4421 C C . ILE A 1 558 ? 14.102 28.281 -8.602 1 97.12 558 ILE A C 1
ATOM 4423 O O . ILE A 1 558 ? 13.25 29.125 -8.336 1 97.12 558 ILE A O 1
ATOM 4427 N N . ILE A 1 559 ? 15.008 27.906 -7.734 1 96.5 559 ILE A N 1
ATOM 4428 C CA . ILE A 1 559 ? 15.07 28.453 -6.387 1 96.5 559 ILE A CA 1
ATOM 4429 C C . ILE A 1 559 ? 15.297 29.969 -6.461 1 96.5 559 ILE A C 1
ATOM 4431 O O . ILE A 1 559 ? 14.602 30.734 -5.797 1 96.5 559 ILE A O 1
ATOM 4435 N N . GLY A 1 560 ? 16.234 30.391 -7.34 1 95.19 560 GLY A N 1
ATOM 4436 C CA . GLY A 1 560 ? 16.531 31.797 -7.496 1 95.19 560 GLY A CA 1
ATOM 4437 C C . GLY A 1 560 ? 15.367 32.594 -8.039 1 95.19 560 GLY A C 1
ATOM 4438 O O . GLY A 1 560 ? 15.062 33.688 -7.531 1 95.19 560 GLY A O 1
ATOM 4439 N N . MET A 1 561 ? 14.688 32.062 -9.031 1 95.38 561 MET A N 1
ATOM 4440 C CA . MET A 1 561 ? 13.57 32.75 -9.648 1 95.38 561 MET A CA 1
ATOM 4441 C C . MET A 1 561 ? 12.406 32.875 -8.672 1 95.38 561 MET A C 1
ATOM 4443 O O . MET A 1 561 ? 11.672 33.875 -8.703 1 95.38 561 MET A O 1
ATOM 4447 N N . CYS A 1 562 ? 12.266 31.953 -7.82 1 93.25 562 CYS A N 1
ATOM 4448 C CA . CYS A 1 562 ? 11.195 32 -6.832 1 93.25 562 CYS A CA 1
ATOM 4449 C C . CYS A 1 562 ? 11.555 32.938 -5.672 1 93.25 562 CYS A C 1
ATOM 4451 O O . CYS A 1 562 ? 10.688 33.562 -5.086 1 93.25 562 CYS A O 1
ATOM 4453 N N . GLU A 1 563 ? 12.852 32.969 -5.344 1 90.38 563 GLU A N 1
ATOM 4454 C CA . GLU A 1 563 ? 13.297 33.75 -4.203 1 90.38 563 GLU A CA 1
ATOM 4455 C C . GLU A 1 563 ? 13.445 35.219 -4.582 1 90.38 563 GLU A C 1
ATOM 4457 O O . GLU A 1 563 ? 13.102 36.125 -3.795 1 90.38 563 GLU A O 1
ATOM 4462 N N . TYR A 1 564 ? 13.93 35.5 -5.781 1 92.31 564 TYR A N 1
ATOM 4463 C CA . TYR A 1 564 ? 14.227 36.875 -6.191 1 92.31 564 TYR A CA 1
ATOM 4464 C C . TYR A 1 564 ? 13.109 37.406 -7.074 1 92.31 564 TYR A C 1
ATOM 4466 O O . TYR A 1 564 ? 13.086 38.625 -7.383 1 92.31 564 TYR A O 1
ATOM 4474 N N . GLY A 1 565 ? 12.242 36.531 -7.422 1 90.38 565 GLY A N 1
ATOM 4475 C CA . GLY A 1 565 ? 11.109 36.906 -8.242 1 90.38 565 GLY A CA 1
ATOM 4476 C C . GLY A 1 565 ? 9.805 36.281 -7.773 1 90.38 565 GLY A C 1
ATOM 4477 O O . GLY A 1 565 ? 9.609 36.062 -6.574 1 90.38 565 GLY A O 1
ATOM 4478 N N . THR A 1 566 ? 8.789 36.344 -8.719 1 83.5 566 THR A N 1
ATOM 4479 C CA . THR A 1 566 ? 7.508 35.75 -8.383 1 83.5 566 THR A CA 1
ATOM 4480 C C . THR A 1 566 ? 7.047 34.812 -9.492 1 83.5 566 THR A C 1
ATOM 4482 O O . THR A 1 566 ? 6.863 35.219 -10.633 1 83.5 566 THR A O 1
ATOM 4485 N N . VAL A 1 567 ? 7.023 33.719 -9.133 1 90.38 567 VAL A N 1
ATOM 4486 C CA . VAL A 1 567 ? 6.414 32.688 -10 1 90.38 567 VAL A CA 1
ATOM 4487 C C . VAL A 1 567 ? 5.113 32.219 -9.375 1 90.38 567 VAL A C 1
ATOM 4489 O O . VAL A 1 567 ? 5.113 31.25 -8.594 1 90.38 567 VAL A O 1
ATOM 4492 N N . PRO A 1 568 ? 4.047 32.844 -9.547 1 84 568 PRO A N 1
ATOM 4493 C CA . PRO A 1 568 ? 2.814 32.719 -8.766 1 84 568 PRO A CA 1
ATOM 4494 C C . PRO A 1 568 ? 2.473 31.266 -8.461 1 84 568 PRO A C 1
ATOM 4496 O O . PRO A 1 568 ? 2.27 30.906 -7.301 1 84 568 PRO A O 1
ATOM 4499 N N . ILE A 1 569 ? 2.273 30.266 -9.32 1 84.94 569 ILE A N 1
ATOM 4500 C CA . ILE A 1 569 ? 1.796 28.906 -9.086 1 84.94 569 ILE A CA 1
ATOM 4501 C C . ILE A 1 569 ? 2.918 28.062 -8.492 1 84.94 569 ILE A C 1
ATOM 4503 O O . ILE A 1 569 ? 2.723 27.391 -7.469 1 84.94 569 ILE A O 1
ATOM 4507 N N . VAL A 1 570 ? 4.031 28.203 -8.898 1 90.44 570 VAL A N 1
ATOM 4508 C CA . VAL A 1 570 ? 5.148 27.359 -8.484 1 90.44 570 VAL A CA 1
ATOM 4509 C C . VAL A 1 570 ? 5.617 27.75 -7.09 1 90.44 570 VAL A C 1
ATOM 4511 O O . VAL A 1 570 ? 5.828 26.906 -6.227 1 90.44 570 VAL A O 1
ATOM 4514 N N . SER A 1 571 ? 5.734 29.031 -6.824 1 90.75 571 SER A N 1
ATOM 4515 C CA . SER A 1 571 ? 6.188 29.516 -5.527 1 90.75 571 SER A CA 1
ATOM 4516 C C . SER A 1 571 ? 5.184 29.188 -4.426 1 90.75 571 SER A C 1
ATOM 4518 O O . SER A 1 571 ? 5.57 28.875 -3.301 1 90.75 571 SER A O 1
ATOM 4520 N N . HIS A 1 572 ? 3.943 29.25 -4.859 1 88.19 572 HIS A N 1
ATOM 4521 C CA . HIS A 1 572 ? 2.9 28.969 -3.881 1 88.19 572 HIS A CA 1
ATOM 4522 C C . HIS A 1 572 ? 2.855 27.5 -3.525 1 88.19 572 HIS A C 1
ATOM 4524 O O . HIS A 1 572 ? 2.68 27.141 -2.357 1 88.19 572 HIS A O 1
ATOM 4530 N N . ILE A 1 573 ? 3.037 26.672 -4.414 1 90.75 573 ILE A N 1
ATOM 4531 C CA . ILE A 1 573 ? 2.969 25.234 -4.195 1 90.75 573 ILE A CA 1
ATOM 4532 C C . ILE A 1 573 ? 4.219 24.766 -3.453 1 90.75 573 ILE A C 1
ATOM 4534 O O . ILE A 1 573 ? 4.121 24.078 -2.434 1 90.75 573 ILE A O 1
ATOM 4538 N N . LEU A 1 574 ? 5.312 25.156 -3.904 1 93.19 574 LEU A N 1
ATOM 4539 C CA . LEU A 1 574 ? 6.574 24.688 -3.334 1 93.19 574 LEU A CA 1
ATOM 4540 C C . LEU A 1 574 ? 6.824 25.328 -1.975 1 93.19 574 LEU A C 1
ATOM 4542 O O . LEU A 1 574 ? 7.539 24.781 -1.14 1 93.19 574 LEU A O 1
ATOM 4546 N N . GLY A 1 575 ? 6.266 26.5 -1.76 1 92.19 575 GLY A N 1
ATOM 4547 C CA . GLY A 1 575 ? 6.477 27.219 -0.513 1 92.19 575 GLY A CA 1
ATOM 4548 C C . GLY A 1 575 ? 5.387 26.984 0.51 1 92.19 575 GLY A C 1
ATOM 4549 O O . GLY A 1 575 ? 5.332 27.641 1.544 1 92.19 575 GLY A O 1
ATOM 4550 N N . TRP A 1 576 ? 4.57 25.984 0.244 1 91.12 576 TRP A N 1
ATOM 4551 C CA . TRP A 1 576 ? 3.477 25.672 1.154 1 91.12 576 TRP A CA 1
ATOM 4552 C C . TRP A 1 576 ? 4.008 25.281 2.531 1 91.12 576 TRP A C 1
ATOM 4554 O O . TRP A 1 576 ? 4.973 24.516 2.643 1 91.12 576 TRP A O 1
ATOM 4564 N N . SER A 1 577 ? 3.416 25.766 3.572 1 91.19 577 SER A N 1
ATOM 4565 C CA . SER A 1 577 ? 3.902 25.625 4.941 1 91.19 577 SER A CA 1
ATOM 4566 C C . SER A 1 577 ? 3.904 24.172 5.391 1 91.19 577 SER A C 1
ATOM 4568 O O . SER A 1 577 ? 4.648 23.797 6.301 1 91.19 577 SER A O 1
ATOM 4570 N N . VAL A 1 578 ? 3.111 23.375 4.766 1 90.62 578 VAL A N 1
ATOM 4571 C CA . VAL A 1 578 ? 3.031 21.953 5.133 1 90.62 578 VAL A CA 1
ATOM 4572 C C . VAL A 1 578 ? 4.359 21.266 4.836 1 90.62 578 VAL A C 1
ATOM 4574 O O . VAL A 1 578 ? 4.727 20.297 5.496 1 90.62 578 VAL A O 1
ATOM 4577 N N . PHE A 1 579 ? 5.117 21.828 3.924 1 94.75 579 PHE A N 1
ATOM 4578 C CA . PHE A 1 579 ? 6.359 21.203 3.502 1 94.75 579 PHE A CA 1
ATOM 4579 C C . PHE A 1 579 ? 7.484 21.516 4.484 1 94.75 579 PHE A C 1
ATOM 4581 O O . PHE A 1 579 ? 8.539 20.875 4.453 1 94.75 579 PHE A O 1
ATOM 4588 N N . THR A 1 580 ? 7.301 22.469 5.402 1 94.12 580 THR A N 1
ATOM 4589 C CA . THR A 1 580 ? 8.359 22.844 6.332 1 94.12 580 THR A CA 1
ATOM 4590 C C . THR A 1 580 ? 8.711 21.688 7.254 1 94.12 580 THR A C 1
ATOM 4592 O O . THR A 1 580 ? 9.844 21.203 7.258 1 94.12 580 THR A O 1
ATOM 4595 N N . PRO A 1 581 ? 7.703 21.156 7.977 1 95.19 581 PRO A N 1
ATOM 4596 C CA . PRO A 1 581 ? 8.055 20.016 8.812 1 95.19 581 PRO A CA 1
ATOM 4597 C C . PRO A 1 581 ? 8.406 18.766 7.996 1 95.19 581 PRO A C 1
ATOM 4599 O O . PRO A 1 581 ? 9.266 17.984 8.406 1 95.19 581 PRO A O 1
ATOM 4602 N N . LEU A 1 582 ? 7.816 18.578 6.875 1 96.06 582 LEU A N 1
ATOM 4603 C CA . LEU A 1 582 ? 8.062 17.406 6.047 1 96.06 582 LEU A CA 1
ATOM 4604 C C . LEU A 1 582 ? 9.477 17.422 5.48 1 96.06 582 LEU A C 1
ATOM 4606 O O . LEU A 1 582 ? 10.109 16.375 5.344 1 96.06 582 LEU A O 1
ATOM 4610 N N . SER A 1 583 ? 9.906 18.609 5.129 1 94.88 583 SER A N 1
ATOM 4611 C CA . SER A 1 583 ? 11.273 18.734 4.629 1 94.88 583 SER A CA 1
ATOM 4612 C C . SER A 1 583 ? 12.289 18.438 5.719 1 94.88 583 SER A C 1
ATOM 4614 O O . SER A 1 583 ? 13.328 17.828 5.457 1 94.88 583 SER A O 1
ATOM 4616 N N . ARG A 1 584 ? 12.008 18.844 6.934 1 94.19 584 ARG A N 1
ATOM 4617 C CA . ARG A 1 584 ? 12.906 18.578 8.055 1 94.19 584 ARG A CA 1
ATOM 4618 C C . ARG A 1 584 ? 12.938 17.094 8.406 1 94.19 584 ARG A C 1
ATOM 4620 O O . ARG A 1 584 ? 13.922 16.609 8.953 1 94.19 584 ARG A O 1
ATOM 4627 N N . LEU A 1 585 ? 11.867 16.391 8 1 96.44 585 LEU A N 1
ATOM 4628 C CA . LEU A 1 585 ? 11.789 14.961 8.25 1 96.44 585 LEU A CA 1
ATOM 4629 C C . LEU A 1 585 ? 12.344 14.172 7.062 1 96.44 585 LEU A C 1
ATOM 4631 O O . LEU A 1 585 ? 12.398 12.945 7.098 1 96.44 585 LEU A O 1
ATOM 4635 N N . SER A 1 586 ? 12.773 14.859 6.07 1 95.25 586 SER A N 1
ATOM 4636 C CA . SER A 1 586 ? 13.164 14.203 4.828 1 95.25 586 SER A CA 1
ATOM 4637 C C . SER A 1 586 ? 14.344 13.258 5.051 1 95.25 586 SER A C 1
ATOM 4639 O O . SER A 1 586 ? 14.422 12.195 4.426 1 95.25 586 SER A O 1
ATOM 4641 N N . TYR A 1 587 ? 15.289 13.633 5.938 1 94.94 587 TYR A N 1
ATOM 4642 C CA . TYR A 1 587 ? 16.422 12.766 6.219 1 94.94 587 TYR A CA 1
ATOM 4643 C C . TYR A 1 587 ? 15.969 11.469 6.883 1 94.94 587 TYR A C 1
ATOM 4645 O O . TYR A 1 587 ? 16.406 10.383 6.5 1 94.94 587 TYR A O 1
ATOM 4653 N N . GLY A 1 588 ? 15.086 11.594 7.863 1 96.44 588 GLY A N 1
ATOM 4654 C CA . GLY A 1 588 ? 14.523 10.406 8.484 1 96.44 588 GLY A CA 1
ATOM 4655 C C . GLY A 1 588 ? 13.75 9.531 7.508 1 96.44 588 GLY A C 1
ATOM 4656 O O . GLY A 1 588 ? 13.867 8.305 7.539 1 96.44 588 GLY A O 1
ATOM 4657 N N . ILE A 1 589 ? 12.945 10.172 6.652 1 97.5 589 ILE A N 1
ATOM 4658 C CA . ILE A 1 589 ? 12.188 9.453 5.629 1 97.5 589 ILE A CA 1
ATOM 4659 C C . ILE A 1 589 ? 13.148 8.695 4.715 1 97.5 589 ILE A C 1
ATOM 4661 O O . ILE A 1 589 ? 12.914 7.527 4.395 1 97.5 589 ILE A O 1
ATOM 4665 N N . TYR A 1 590 ? 14.258 9.352 4.387 1 96.25 590 TYR A N 1
ATOM 4666 C CA . TYR A 1 590 ? 15.273 8.758 3.52 1 96.25 590 TYR A CA 1
ATOM 4667 C C . TYR A 1 590 ? 15.898 7.527 4.172 1 96.25 590 TYR A C 1
ATOM 4669 O O . TYR A 1 590 ? 16.094 6.5 3.514 1 96.25 590 TYR A O 1
ATOM 4677 N N . MET A 1 591 ? 16.078 7.57 5.406 1 95.62 591 MET A N 1
ATOM 4678 C CA . MET A 1 591 ? 16.75 6.488 6.125 1 95.62 591 MET A CA 1
ATOM 4679 C C . MET A 1 591 ? 15.797 5.312 6.344 1 95.62 591 MET A C 1
ATOM 4681 O O . MET A 1 591 ? 16.219 4.156 6.316 1 95.62 591 MET A O 1
ATOM 4685 N N . ILE A 1 592 ? 14.586 5.547 6.457 1 97.5 592 ILE A N 1
ATOM 4686 C CA . ILE A 1 592 ? 13.648 4.543 6.945 1 97.5 592 ILE A CA 1
ATOM 4687 C C . ILE A 1 592 ? 12.961 3.859 5.762 1 97.5 592 ILE A C 1
ATOM 4689 O O . ILE A 1 592 ? 12.703 2.656 5.801 1 97.5 592 ILE A O 1
ATOM 4693 N N . HIS A 1 593 ? 12.672 4.527 4.684 1 98.06 593 HIS A N 1
ATOM 4694 C CA . HIS A 1 593 ? 11.781 4.043 3.633 1 98.06 593 HIS A CA 1
ATOM 4695 C C . HIS A 1 593 ? 12.305 2.752 3.018 1 98.06 593 HIS A C 1
ATOM 4697 O O . HIS A 1 593 ? 11.531 1.843 2.717 1 98.06 593 HIS A O 1
ATOM 4703 N N . PRO A 1 594 ? 13.648 2.59 2.836 1 96.56 594 PRO A N 1
ATOM 4704 C CA . PRO A 1 594 ? 14.078 1.341 2.207 1 96.56 594 PRO A CA 1
ATOM 4705 C C . PRO A 1 594 ? 13.781 0.114 3.066 1 96.56 594 PRO A C 1
ATOM 4707 O O . PRO A 1 594 ? 13.523 -0.97 2.535 1 96.56 594 PRO A O 1
ATOM 4710 N N . ILE A 1 595 ? 13.828 0.302 4.359 1 96.69 595 ILE A N 1
ATOM 4711 C CA . ILE A 1 595 ? 13.562 -0.8 5.277 1 96.69 595 ILE A CA 1
ATOM 4712 C C . ILE A 1 595 ? 12.117 -1.262 5.117 1 96.69 595 ILE A C 1
ATOM 4714 O O . ILE A 1 595 ? 11.836 -2.463 5.09 1 96.69 595 ILE A O 1
ATOM 4718 N N . ILE A 1 596 ? 11.219 -0.326 4.977 1 97.62 596 ILE A N 1
ATOM 4719 C CA . ILE A 1 596 ? 9.805 -0.634 4.824 1 97.62 596 ILE A CA 1
ATOM 4720 C C . ILE A 1 596 ? 9.578 -1.357 3.498 1 97.62 596 ILE A C 1
ATOM 4722 O O . ILE A 1 596 ? 8.875 -2.373 3.451 1 97.62 596 ILE A O 1
ATOM 4726 N N . VAL A 1 597 ? 10.188 -0.886 2.453 1 97.31 597 VAL A N 1
ATOM 4727 C CA . VAL A 1 597 ? 9.984 -1.446 1.121 1 97.31 597 VAL A CA 1
ATOM 4728 C C . VAL A 1 597 ? 10.609 -2.84 1.048 1 97.31 597 VAL A C 1
ATOM 4730 O O . VAL A 1 597 ? 9.992 -3.775 0.53 1 97.31 597 VAL A O 1
ATOM 4733 N N . GLN A 1 598 ? 11.828 -2.965 1.555 1 96.12 598 GLN A N 1
ATOM 4734 C CA . GLN A 1 598 ? 12.516 -4.25 1.526 1 96.12 598 GLN A CA 1
ATOM 4735 C C . GLN A 1 598 ? 11.734 -5.309 2.297 1 96.12 598 GLN A C 1
ATOM 4737 O O . GLN A 1 598 ? 11.57 -6.434 1.817 1 96.12 598 GLN A O 1
ATOM 4742 N N . ARG A 1 599 ? 11.258 -4.957 3.486 1 96.62 599 ARG A N 1
ATOM 4743 C CA . ARG A 1 599 ? 10.484 -5.91 4.273 1 96.62 599 ARG A CA 1
ATOM 4744 C C . ARG A 1 599 ? 9.227 -6.348 3.527 1 96.62 599 ARG A C 1
ATOM 4746 O O . ARG A 1 599 ? 8.844 -7.516 3.578 1 96.62 599 ARG A O 1
ATOM 4753 N N . HIS A 1 600 ? 8.633 -5.441 2.859 1 95.88 600 HIS A N 1
ATOM 4754 C CA . HIS A 1 600 ? 7.402 -5.727 2.129 1 95.88 600 HIS A CA 1
ATOM 4755 C C . HIS A 1 600 ? 7.684 -6.578 0.895 1 95.88 600 HIS A C 1
ATOM 4757 O O . HIS A 1 600 ? 6.969 -7.551 0.631 1 95.88 600 HIS A O 1
ATOM 4763 N N . LYS A 1 601 ? 8.727 -6.293 0.133 1 95.62 601 LYS A N 1
ATOM 4764 C CA . LYS A 1 601 ? 8.953 -6.918 -1.166 1 95.62 601 LYS A CA 1
ATOM 4765 C C . LYS A 1 601 ? 9.719 -8.234 -1.016 1 95.62 601 LYS A C 1
ATOM 4767 O O . LYS A 1 601 ? 9.43 -9.203 -1.718 1 95.62 601 LYS A O 1
ATOM 4772 N N . PHE A 1 602 ? 10.688 -8.336 -0.082 1 94.75 602 PHE A N 1
ATOM 4773 C CA . PHE A 1 602 ? 11.484 -9.547 0.063 1 94.75 602 PHE A CA 1
ATOM 4774 C C . PHE A 1 602 ? 10.695 -10.633 0.781 1 94.75 602 PHE A C 1
ATOM 4776 O O . PHE A 1 602 ? 11.07 -11.805 0.739 1 94.75 602 PHE A O 1
ATOM 4783 N N . ALA A 1 603 ? 9.625 -10.25 1.455 1 94.62 603 ALA A N 1
ATOM 4784 C CA . ALA A 1 603 ? 8.82 -11.219 2.191 1 94.62 603 ALA A CA 1
ATOM 4785 C C . ALA A 1 603 ? 7.711 -11.797 1.312 1 94.62 603 ALA A C 1
ATOM 4787 O O . ALA A 1 603 ? 6.898 -12.594 1.771 1 94.62 603 ALA A O 1
ATOM 4788 N N . GLN A 1 604 ? 7.707 -11.523 0.11 1 91.12 604 GLN A N 1
ATOM 4789 C CA . GLN A 1 604 ? 6.633 -11.961 -0.773 1 91.12 604 GLN A CA 1
ATOM 4790 C C . GLN A 1 604 ? 6.77 -13.445 -1.106 1 91.12 604 GLN A C 1
ATOM 4792 O O . GLN A 1 604 ? 7.844 -14.031 -0.939 1 91.12 604 GLN A O 1
ATOM 4797 N N . ARG A 1 605 ? 5.652 -14.055 -1.526 1 94.56 605 ARG A N 1
ATOM 4798 C CA . ARG A 1 605 ? 5.598 -15.477 -1.858 1 94.56 605 ARG A CA 1
ATOM 4799 C C . ARG A 1 605 ? 5.426 -15.68 -3.359 1 94.56 605 ARG A C 1
ATOM 4801 O O . ARG A 1 605 ? 5.57 -16.797 -3.859 1 94.56 605 ARG A O 1
ATOM 4808 N N . VAL A 1 606 ? 5.133 -14.625 -4.012 1 92.44 606 VAL A N 1
ATOM 4809 C CA . VAL A 1 606 ? 4.895 -14.656 -5.453 1 92.44 606 VAL A CA 1
ATOM 4810 C C . VAL A 1 606 ? 5.453 -13.383 -6.094 1 92.44 606 VAL A C 1
ATOM 4812 O O . VAL A 1 606 ? 5.656 -12.375 -5.418 1 92.44 606 VAL A O 1
ATOM 4815 N N . PRO A 1 607 ? 5.762 -13.477 -7.406 1 93.19 607 PRO A N 1
ATOM 4816 C CA . PRO A 1 607 ? 6.246 -12.266 -8.07 1 93.19 607 PRO A CA 1
ATOM 4817 C C . PRO A 1 607 ? 5.195 -11.156 -8.109 1 93.19 607 PRO A C 1
ATOM 4819 O O . PRO A 1 607 ? 3.998 -11.438 -7.988 1 93.19 607 PRO A O 1
ATOM 4822 N N . HIS A 1 608 ? 5.664 -9.977 -8.266 1 92.88 608 HIS A N 1
ATOM 4823 C CA . HIS A 1 608 ? 4.781 -8.812 -8.289 1 92.88 608 HIS A CA 1
ATOM 4824 C C . HIS A 1 608 ? 4.258 -8.555 -9.703 1 92.88 608 HIS A C 1
ATOM 4826 O O . HIS A 1 608 ? 4.895 -8.938 -10.688 1 92.88 608 HIS A O 1
ATOM 4832 N N . LYS A 1 609 ? 3.076 -7.93 -9.781 1 93.31 609 LYS A N 1
ATOM 4833 C CA . LYS A 1 609 ? 2.588 -7.363 -11.039 1 93.31 609 LYS A CA 1
ATOM 4834 C C . LYS A 1 609 ? 3.059 -5.922 -11.211 1 93.31 609 LYS A C 1
ATOM 4836 O O . LYS A 1 609 ? 2.906 -5.102 -10.297 1 93.31 609 LYS A O 1
ATOM 4841 N N . PHE A 1 610 ? 3.668 -5.738 -12.305 1 94 610 PHE A N 1
ATOM 4842 C CA . PHE A 1 610 ? 3.941 -4.34 -12.617 1 94 610 PHE A CA 1
ATOM 4843 C C . PHE A 1 610 ? 2.674 -3.631 -13.078 1 94 610 PHE A C 1
ATOM 4845 O O . PHE A 1 610 ? 2.082 -4.008 -14.094 1 94 610 PHE A O 1
ATOM 4852 N N . ASP A 1 611 ? 2.289 -2.656 -12.258 1 93.62 611 ASP A N 1
ATOM 4853 C CA . ASP A 1 611 ? 1.116 -1.812 -12.461 1 93.62 611 ASP A CA 1
ATOM 4854 C C . ASP A 1 611 ? 1.323 -0.427 -11.852 1 93.62 611 ASP A C 1
ATOM 4856 O O . ASP A 1 611 ? 1.475 -0.296 -10.633 1 93.62 611 ASP A O 1
ATOM 4860 N N . PRO A 1 612 ? 1.344 0.602 -12.75 1 93.38 612 PRO A N 1
ATOM 4861 C CA . PRO A 1 612 ? 1.541 1.947 -12.203 1 93.38 612 PRO A CA 1
ATOM 4862 C C . PRO A 1 612 ? 0.588 2.264 -11.055 1 93.38 612 PRO A C 1
ATOM 4864 O O . PRO A 1 612 ? 0.96 2.975 -10.117 1 93.38 612 PRO A O 1
ATOM 4867 N N . TYR A 1 613 ? -0.655 1.753 -11.156 1 95.06 613 TYR A N 1
ATOM 4868 C CA . TYR A 1 613 ? -1.623 1.935 -10.086 1 95.06 613 TYR A CA 1
ATOM 4869 C C . TYR A 1 613 ? -1.098 1.354 -8.773 1 95.06 613 TYR A C 1
ATOM 4871 O O . TYR A 1 613 ? -1.172 2.002 -7.727 1 95.06 613 TYR A O 1
ATOM 4879 N N . GLY A 1 614 ? -0.514 0.153 -8.812 1 94.94 614 GLY A N 1
ATOM 4880 C CA . GLY A 1 614 ? 0.063 -0.491 -7.641 1 94.94 614 GLY A CA 1
ATOM 4881 C C . GLY A 1 614 ? 1.293 0.223 -7.113 1 94.94 614 GLY A C 1
ATOM 4882 O O . GLY A 1 614 ? 1.499 0.303 -5.902 1 94.94 614 GLY A O 1
ATOM 4883 N N . VAL A 1 615 ? 2.076 0.785 -7.984 1 95.69 615 VAL A N 1
ATOM 4884 C CA . VAL A 1 615 ? 3.287 1.5 -7.59 1 95.69 615 VAL A CA 1
ATOM 4885 C C . VAL A 1 615 ? 2.914 2.758 -6.809 1 95.69 615 VAL A C 1
ATOM 4887 O O . VAL A 1 615 ? 3.543 3.074 -5.797 1 95.69 615 VAL A O 1
ATOM 4890 N N . VAL A 1 616 ? 1.888 3.438 -7.246 1 97.31 616 VAL A N 1
ATOM 4891 C CA . VAL A 1 616 ? 1.426 4.637 -6.555 1 97.31 616 VAL A CA 1
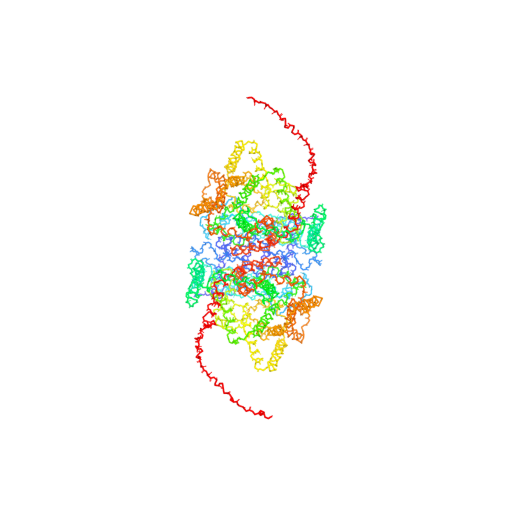ATOM 4892 C C . VAL A 1 616 ? 0.937 4.266 -5.156 1 97.31 616 VAL A C 1
ATOM 4894 O O . VAL A 1 616 ? 1.238 4.961 -4.18 1 97.31 616 VAL A O 1
ATOM 4897 N N . LEU A 1 617 ? 0.186 3.188 -5.031 1 97.69 617 LEU A N 1
ATOM 4898 C CA . LEU A 1 617 ? -0.309 2.748 -3.73 1 97.69 617 LEU A CA 1
ATOM 4899 C C . LEU A 1 617 ? 0.847 2.393 -2.801 1 97.69 617 LEU A C 1
ATOM 4901 O O . LEU A 1 617 ? 0.88 2.834 -1.649 1 97.69 617 LEU A O 1
ATOM 4905 N N . ASP A 1 618 ? 1.817 1.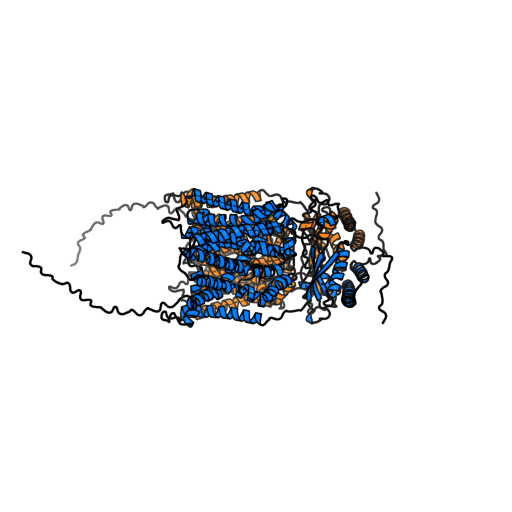66 -3.336 1 97.62 618 ASP A N 1
ATOM 4906 C CA . ASP A 1 618 ? 2.967 1.265 -2.527 1 97.62 618 ASP A CA 1
ATOM 4907 C C . ASP A 1 618 ? 3.785 2.482 -2.104 1 97.62 618 ASP A C 1
ATOM 4909 O O . ASP A 1 618 ? 4.285 2.539 -0.978 1 97.62 618 ASP A O 1
ATOM 4913 N N . THR A 1 619 ? 3.918 3.387 -3.016 1 98.31 619 THR A N 1
ATOM 4914 C CA . THR A 1 619 ? 4.66 4.602 -2.713 1 98.31 619 THR A CA 1
ATOM 4915 C C . THR A 1 619 ? 3.961 5.406 -1.623 1 98.31 619 THR A C 1
ATOM 4917 O O . THR A 1 619 ? 4.609 5.898 -0.694 1 98.31 619 THR A O 1
ATOM 4920 N N . THR A 1 620 ? 2.658 5.469 -1.723 1 98.44 620 THR A N 1
ATOM 4921 C CA . THR A 1 620 ? 1.865 6.246 -0.774 1 98.44 620 THR A CA 1
ATOM 4922 C C . THR A 1 620 ? 1.953 5.641 0.625 1 98.44 620 THR A C 1
ATOM 4924 O O . THR A 1 620 ? 2.174 6.359 1.603 1 98.44 620 THR A O 1
ATOM 4927 N N . SER A 1 621 ? 1.784 4.395 0.733 1 98.56 621 SER A N 1
ATOM 4928 C CA . SER A 1 621 ? 1.841 3.754 2.043 1 98.56 621 SER A CA 1
ATOM 4929 C C . SER A 1 621 ? 3.234 3.861 2.65 1 98.56 621 SER A C 1
ATOM 4931 O O . SER A 1 621 ? 3.379 4.156 3.838 1 98.56 621 SER A O 1
ATOM 4933 N N . THR A 1 622 ? 4.289 3.646 1.824 1 98.56 622 THR A N 1
ATOM 4934 C CA . THR A 1 622 ? 5.664 3.756 2.301 1 98.56 622 THR A CA 1
ATOM 4935 C C . THR A 1 622 ? 5.953 5.172 2.789 1 98.56 622 THR A C 1
ATOM 4937 O O . THR A 1 622 ? 6.598 5.359 3.824 1 98.56 622 THR A O 1
ATOM 4940 N N . LEU A 1 623 ? 5.473 6.117 2.018 1 98.44 623 LEU A N 1
ATOM 4941 C CA . LEU A 1 623 ? 5.684 7.516 2.377 1 98.44 623 LEU A CA 1
ATOM 4942 C C . LEU A 1 623 ? 5.051 7.832 3.727 1 98.44 623 LEU A C 1
ATOM 4944 O O . LEU A 1 623 ? 5.703 8.391 4.609 1 98.44 623 LEU A O 1
ATOM 4948 N N . VAL A 1 624 ? 3.82 7.438 3.955 1 98.25 624 VAL A N 1
ATOM 4949 C CA . VAL A 1 624 ? 3.082 7.781 5.168 1 98.25 624 VAL A CA 1
ATOM 4950 C C . VAL A 1 624 ? 3.721 7.102 6.375 1 98.25 624 VAL A C 1
ATOM 4952 O O . VAL A 1 624 ? 3.953 7.738 7.402 1 98.25 624 VAL A O 1
ATOM 4955 N N . ILE A 1 625 ? 4.059 5.859 6.227 1 98.31 625 ILE A N 1
ATOM 4956 C CA . ILE A 1 625 ? 4.652 5.137 7.344 1 98.31 625 ILE A CA 1
ATOM 4957 C C . ILE A 1 625 ? 6.047 5.688 7.637 1 98.31 625 ILE A C 1
ATOM 4959 O O . ILE A 1 625 ? 6.449 5.789 8.797 1 98.31 625 ILE A O 1
ATOM 4963 N N . SER A 1 626 ? 6.746 6.062 6.598 1 98.44 626 SER A N 1
ATOM 4964 C CA . SER A 1 626 ? 8.062 6.66 6.785 1 98.44 626 SER A CA 1
ATOM 4965 C C . SER A 1 626 ? 7.965 8.008 7.5 1 98.44 626 SER A C 1
ATOM 4967 O O . SER A 1 626 ? 8.836 8.352 8.297 1 98.44 626 SER A O 1
ATOM 4969 N N . ILE A 1 627 ? 6.957 8.773 7.16 1 98.12 627 ILE A N 1
ATOM 4970 C CA . ILE A 1 627 ? 6.758 10.062 7.816 1 98.12 627 ILE A CA 1
ATOM 4971 C C . ILE A 1 627 ? 6.504 9.844 9.305 1 98.12 627 ILE A C 1
ATOM 4973 O O . ILE A 1 627 ? 7.109 10.508 10.148 1 98.12 627 ILE A O 1
ATOM 4977 N N . VAL A 1 628 ? 5.672 8.867 9.656 1 97.62 628 VAL A N 1
ATOM 4978 C CA . VAL A 1 628 ? 5.309 8.602 11.039 1 97.62 628 VAL A CA 1
ATOM 4979 C C . VAL A 1 628 ? 6.535 8.125 11.812 1 97.62 628 VAL A C 1
ATOM 4981 O O . VAL A 1 628 ? 6.809 8.609 12.914 1 97.62 628 VAL A O 1
ATOM 4984 N N . LEU A 1 629 ? 7.266 7.27 11.234 1 97.94 629 LEU A N 1
ATOM 4985 C CA . LEU A 1 629 ? 8.438 6.723 11.906 1 97.94 629 LEU A CA 1
ATOM 4986 C C . LEU A 1 629 ? 9.555 7.758 11.977 1 97.94 629 LEU A C 1
ATOM 4988 O O . LEU A 1 629 ? 10.32 7.789 12.945 1 97.94 629 LEU A O 1
ATOM 4992 N N . SER A 1 630 ? 9.672 8.555 10.93 1 98.06 630 SER A N 1
ATOM 4993 C CA . SER A 1 630 ? 10.641 9.641 10.961 1 98.06 630 SER A CA 1
ATOM 4994 C C . SER A 1 630 ? 10.312 10.648 12.055 1 98.06 630 SER A C 1
ATOM 4996 O O . SER A 1 630 ? 11.211 11.203 12.688 1 98.06 630 SER A O 1
ATOM 4998 N N . TYR A 1 631 ? 9.039 10.945 12.273 1 97.44 631 TYR A N 1
ATOM 4999 C CA . TYR A 1 631 ? 8.602 11.828 13.352 1 97.44 631 TYR A CA 1
ATOM 5000 C C . TYR A 1 631 ? 9 11.258 14.711 1 97.44 631 TYR A C 1
ATOM 5002 O O . TYR A 1 631 ? 9.492 11.992 15.57 1 97.44 631 TYR A O 1
ATOM 5010 N N . ALA A 1 632 ? 8.82 9.969 14.859 1 97.25 632 ALA A N 1
ATOM 5011 C CA . ALA A 1 632 ? 9.258 9.312 16.094 1 97.25 632 ALA A CA 1
ATOM 5012 C C . ALA A 1 632 ? 10.773 9.406 16.25 1 97.25 632 ALA A C 1
ATOM 5014 O O . ALA A 1 632 ? 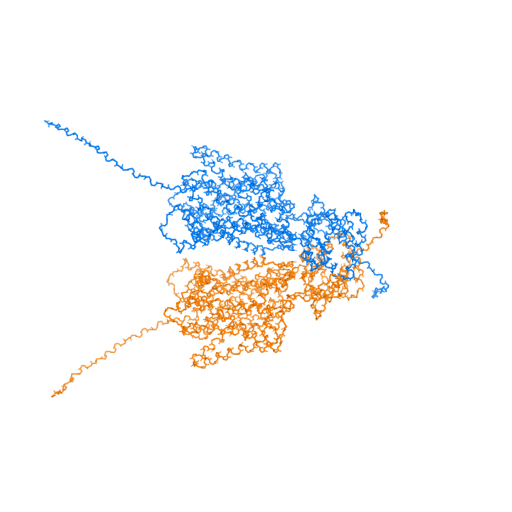11.266 9.672 17.359 1 97.25 632 ALA A O 1
ATOM 5015 N N . MET A 1 633 ? 11.5 9.195 15.18 1 97.44 633 MET A N 1
ATOM 5016 C CA . MET A 1 633 ? 12.961 9.312 15.195 1 97.44 633 MET A CA 1
ATOM 5017 C C . MET A 1 633 ? 13.391 10.711 15.602 1 97.44 633 MET A C 1
ATOM 5019 O O . MET A 1 633 ? 14.359 10.875 16.344 1 97.44 633 MET A O 1
ATOM 5023 N N . TRP A 1 634 ? 12.664 11.695 15.133 1 97.38 634 TRP A N 1
ATOM 5024 C CA . TRP A 1 634 ? 12.938 13.086 15.477 1 97.38 634 TRP A CA 1
ATOM 5025 C C . TRP A 1 634 ? 12.734 13.328 16.969 1 97.38 634 TRP A C 1
ATOM 5027 O O . TRP A 1 634 ? 13.594 13.914 17.641 1 97.38 634 TRP A O 1
ATOM 5037 N N . LEU A 1 635 ? 11.672 12.781 17.547 1 97.12 635 LEU A N 1
ATOM 5038 C CA . LEU A 1 635 ? 11.297 13.062 18.938 1 97.12 635 LEU A CA 1
ATOM 5039 C C . LEU A 1 635 ? 12.195 12.32 19.906 1 97.12 635 LEU A C 1
ATOM 5041 O O . LEU A 1 635 ? 12.531 12.844 20.969 1 97.12 635 LEU A O 1
ATOM 5045 N N . PHE A 1 636 ? 12.648 11.133 19.531 1 96.94 636 PHE A N 1
ATOM 5046 C CA . PHE A 1 636 ? 13.289 10.273 20.516 1 96.94 636 PHE A CA 1
ATOM 5047 C C . PHE A 1 636 ? 14.797 10.289 20.359 1 96.94 636 PHE A C 1
ATOM 5049 O O . PHE A 1 636 ? 15.531 9.945 21.281 1 96.94 636 PHE A O 1
ATOM 5056 N N . VAL A 1 637 ? 15.289 10.648 19.172 1 96.88 637 VAL A N 1
ATOM 5057 C CA . VAL A 1 637 ? 16.719 10.469 18.938 1 96.88 637 VAL A CA 1
ATOM 5058 C C . VAL A 1 637 ? 17.328 11.758 18.391 1 96.88 637 VAL A C 1
ATOM 5060 O O . VAL A 1 637 ? 18.172 12.375 19.047 1 96.88 637 VAL A O 1
ATOM 5063 N N . GLU A 1 638 ? 16.859 12.266 17.312 1 96.81 638 GLU A N 1
ATOM 5064 C CA . GLU A 1 638 ? 17.516 13.352 16.578 1 96.81 638 GLU A CA 1
ATOM 5065 C C . GLU A 1 638 ? 17.516 14.641 17.391 1 96.81 638 GLU A C 1
ATOM 5067 O O . GLU A 1 638 ? 18.578 15.188 17.688 1 96.81 638 GLU A O 1
ATOM 5072 N N . ALA A 1 639 ? 16.328 15.109 17.75 1 96.62 639 ALA A N 1
ATOM 5073 C CA . ALA A 1 639 ? 16.219 16.375 18.453 1 96.62 639 ALA A CA 1
ATOM 5074 C C . ALA A 1 639 ? 16.938 16.312 19.812 1 96.62 639 ALA A C 1
ATOM 5076 O O . ALA A 1 639 ? 17.719 17.203 20.141 1 96.62 639 ALA A O 1
ATOM 5077 N N . PRO A 1 640 ? 16.703 15.312 20.609 1 96.44 640 PRO A N 1
ATOM 5078 C CA . PRO A 1 640 ? 17.406 15.242 21.891 1 96.44 640 PRO A CA 1
ATOM 5079 C C . PRO A 1 640 ? 18.922 15.25 21.734 1 96.44 640 PRO A C 1
ATOM 5081 O O . PRO A 1 640 ? 19.625 15.906 22.5 1 96.44 640 PRO A O 1
ATOM 5084 N N . LEU A 1 641 ? 19.422 14.484 20.781 1 96 641 LEU A N 1
ATOM 5085 C CA . LEU A 1 641 ? 20.859 14.414 20.562 1 96 641 LEU A CA 1
ATOM 5086 C C . LEU A 1 641 ? 21.422 15.781 20.172 1 96 641 LEU A C 1
ATOM 5088 O O . LEU A 1 641 ? 22.469 16.203 20.672 1 96 641 LEU A O 1
ATOM 5092 N N . ILE A 1 642 ? 20.766 16.422 19.281 1 94.94 642 ILE A N 1
ATOM 5093 C CA . ILE A 1 642 ? 21.172 17.75 18.844 1 94.94 642 ILE A CA 1
ATOM 5094 C C . ILE A 1 642 ? 21.141 18.719 20.016 1 94.94 642 ILE A C 1
ATOM 5096 O O . ILE A 1 642 ? 22.094 19.469 20.234 1 94.94 642 ILE A O 1
ATOM 5100 N N . ASN A 1 643 ? 20.094 18.672 20.781 1 93.94 643 ASN A N 1
ATOM 5101 C CA . ASN A 1 643 ? 19.922 19.594 21.906 1 93.94 643 ASN A CA 1
ATOM 5102 C C . ASN A 1 643 ? 20.953 19.328 23 1 93.94 643 ASN A C 1
ATOM 5104 O O . ASN A 1 643 ? 21.516 20.281 23.547 1 93.94 643 ASN A O 1
ATOM 5108 N N . ILE A 1 644 ? 21.188 18.141 23.359 1 93.75 644 ILE A N 1
ATOM 5109 C CA . ILE A 1 644 ? 22.141 17.797 24.406 1 93.75 644 ILE A CA 1
ATOM 5110 C C . ILE A 1 644 ? 23.547 18.234 23.984 1 93.75 644 ILE A C 1
ATOM 5112 O O . ILE A 1 644 ? 24.266 18.859 24.781 1 93.75 644 ILE A O 1
ATOM 5116 N N . THR A 1 645 ? 23.906 17.969 22.781 1 92.31 645 THR A N 1
ATOM 5117 C CA . THR A 1 645 ? 25.25 18.297 22.312 1 92.31 645 THR A CA 1
ATOM 5118 C C . THR A 1 645 ? 25.422 19.812 22.203 1 92.31 645 THR A C 1
ATOM 5120 O O . THR A 1 645 ? 26.5 20.328 22.516 1 92.31 645 THR A O 1
ATOM 5123 N N . ASN A 1 646 ? 24.406 20.484 21.75 1 89.75 646 ASN A N 1
ATOM 5124 C CA . ASN A 1 646 ? 24.469 21.938 21.688 1 89.75 646 ASN A CA 1
ATOM 5125 C C . ASN A 1 646 ? 24.656 22.547 23.078 1 89.75 646 ASN A C 1
ATOM 5127 O O . ASN A 1 646 ? 25.422 23.484 23.25 1 89.75 646 ASN A O 1
ATOM 5131 N N . GLN A 1 647 ? 24 22.031 24.031 1 87.75 647 GLN A N 1
ATOM 5132 C CA . GLN A 1 647 ? 24.047 22.562 25.391 1 87.75 647 GLN A CA 1
ATOM 5133 C C . GLN A 1 647 ? 25.359 22.188 26.078 1 87.75 647 GLN A C 1
ATOM 5135 O O . GLN A 1 647 ? 25.922 22.984 26.844 1 87.75 647 GLN A O 1
ATOM 5140 N N . LEU A 1 648 ? 25.828 21.078 25.781 1 86.25 648 LEU A N 1
ATOM 5141 C CA . LEU A 1 648 ? 27.016 20.594 26.484 1 86.25 648 LEU A CA 1
ATOM 5142 C C . LEU A 1 648 ? 28.281 21.094 25.812 1 86.25 648 LEU A C 1
ATOM 5144 O O . LEU A 1 648 ? 29.266 21.422 26.484 1 86.25 648 LEU A O 1
ATOM 5148 N N . PHE A 1 649 ? 28.281 21.172 24.5 1 83.06 649 PHE A N 1
ATOM 5149 C CA . PHE A 1 649 ? 29.547 21.359 23.828 1 83.06 649 PHE A CA 1
ATOM 5150 C C . PHE A 1 649 ? 29.594 22.719 23.141 1 83.06 649 PHE A C 1
ATOM 5152 O O . PHE A 1 649 ? 30.672 23.281 22.906 1 83.06 649 PHE A O 1
ATOM 5159 N N . PHE A 1 650 ? 28.5 23.281 22.828 1 77.94 650 PHE A N 1
ATOM 5160 C CA . PHE A 1 650 ? 28.562 24.438 21.953 1 77.94 650 PHE A CA 1
ATOM 5161 C C . PHE A 1 650 ? 28.031 25.688 22.656 1 77.94 650 PHE A C 1
ATOM 5163 O O . PHE A 1 650 ? 28.375 26.812 22.297 1 77.94 650 PHE A O 1
ATOM 5170 N N . ASN A 1 651 ? 27.047 25.641 23.547 1 68.5 651 ASN A N 1
ATOM 5171 C CA . ASN A 1 651 ? 26.531 26.812 24.234 1 68.5 651 ASN A CA 1
ATOM 5172 C C . ASN A 1 651 ? 27.359 27.156 25.469 1 68.5 651 ASN A C 1
ATOM 5174 O O . ASN A 1 651 ? 27.453 26.359 26.406 1 68.5 651 ASN A O 1
ATOM 5178 N N . LYS A 1 652 ? 28.656 27.625 25.25 1 56.53 652 LYS A N 1
ATOM 5179 C CA . LYS A 1 652 ? 29.453 28.156 26.344 1 56.53 652 LYS A CA 1
ATOM 5180 C C . LYS A 1 652 ? 28.672 29.203 27.141 1 56.53 652 LYS A C 1
ATOM 5182 O O . LYS A 1 652 ? 28.031 30.078 26.562 1 56.53 652 LYS A O 1
ATOM 5187 N N . SER A 1 653 ? 28.391 28.844 28.391 1 48.69 653 SER A N 1
ATOM 5188 C CA . SER A 1 653 ? 27.906 29.797 29.391 1 48.69 653 SER A CA 1
ATOM 5189 C C . SER A 1 653 ? 28.578 31.156 29.219 1 48.69 653 SER A C 1
ATOM 5191 O O . SER A 1 653 ? 29.812 31.25 29.172 1 48.69 653 SER A O 1
ATOM 5193 N N . LYS A 1 654 ? 27.969 32.156 28.562 1 45.38 654 LYS A N 1
ATOM 5194 C CA . LYS A 1 654 ? 28.422 33.5 28.859 1 45.38 654 LYS A CA 1
ATOM 5195 C C . LYS A 1 654 ? 28.766 33.656 30.328 1 45.38 654 LYS A C 1
ATOM 5197 O O . LYS A 1 654 ? 27.906 33.562 31.203 1 45.38 654 LYS A O 1
ATOM 5202 N N . ASN A 1 655 ? 29.812 33.125 30.812 1 39.88 655 ASN A N 1
ATOM 5203 C CA . ASN A 1 655 ? 30.25 33.656 32.094 1 39.88 655 ASN A CA 1
ATOM 5204 C C . ASN A 1 655 ? 30.016 35.188 32.188 1 39.88 655 ASN A C 1
ATOM 5206 O O . ASN A 1 655 ? 30.391 35.938 31.297 1 39.88 655 ASN A O 1
ATOM 5210 N N . PRO A 1 656 ? 29.031 35.656 32.938 1 39.12 656 PRO A N 1
ATOM 5211 C CA . PRO A 1 656 ? 28.984 37.094 33.219 1 39.12 656 PRO A CA 1
ATOM 5212 C C . PRO A 1 656 ? 30.375 37.688 33.438 1 39.12 656 PRO A C 1
ATOM 5214 O O . PRO A 1 656 ? 31.188 37.125 34.156 1 39.12 656 PRO A O 1
ATOM 5217 N N . GLN A 1 657 ? 31 38.156 32.406 1 38.06 657 GLN A N 1
ATOM 5218 C CA . GLN A 1 657 ? 32.188 38.938 32.75 1 38.06 657 GLN A CA 1
ATOM 5219 C C . GLN A 1 657 ? 31.969 39.75 34 1 38.06 657 GLN A C 1
ATOM 5221 O O . GLN A 1 657 ? 30.906 40.375 34.188 1 38.06 657 GLN A O 1
ATOM 5226 N N . PRO A 1 658 ? 32.625 39.469 35.125 1 39.75 658 PRO A N 1
ATOM 5227 C CA . PRO A 1 658 ? 32.562 40.375 36.281 1 39.75 658 PRO A CA 1
ATOM 5228 C C . PRO A 1 658 ? 32.594 41.844 35.875 1 39.75 658 PRO A C 1
ATOM 5230 O O . PRO A 1 658 ? 33.281 42.219 34.938 1 39.75 658 PRO A O 1
ATOM 5233 N N . ASP A 1 659 ? 31.484 42.562 36 1 35.59 659 ASP A N 1
ATOM 5234 C CA . ASP A 1 659 ? 31.469 44 35.812 1 35.59 659 ASP A CA 1
ATOM 5235 C C . ASP A 1 659 ? 32.75 44.625 36.375 1 35.59 659 ASP A C 1
ATOM 5237 O O . ASP A 1 659 ? 33.062 44.5 37.562 1 35.59 659 ASP A O 1
ATOM 5241 N N . LYS A 1 660 ? 33.844 44.625 35.656 1 38.94 660 LYS A N 1
ATOM 5242 C CA . LYS A 1 660 ? 34.969 45.469 36.094 1 38.94 660 LYS A CA 1
ATOM 5243 C C . LYS A 1 660 ? 34.438 46.812 36.594 1 38.94 660 LYS A C 1
ATOM 5245 O O . LYS A 1 660 ? 33.75 47.531 35.875 1 38.94 660 LYS A O 1
ATOM 5250 N N . GLY A 1 661 ? 34.25 47.062 37.938 1 33.34 661 GLY A N 1
ATOM 5251 C CA . GLY A 1 661 ? 34.125 48.344 38.594 1 33.34 661 GLY A CA 1
ATOM 5252 C C . GLY A 1 661 ? 34.938 49.438 37.938 1 33.34 661 GLY A C 1
ATOM 5253 O O . GLY A 1 661 ? 36.125 49.25 37.656 1 33.34 661 GLY A O 1
ATOM 5254 N N . ARG A 1 662 ? 34.344 50.125 36.969 1 33.47 662 ARG A N 1
ATOM 5255 C CA . ARG A 1 662 ? 34.875 51.406 36.5 1 33.47 662 ARG A CA 1
ATOM 5256 C C . ARG A 1 662 ? 35.531 52.188 37.594 1 33.47 662 ARG A C 1
ATOM 5258 O O . ARG A 1 662 ? 34.844 52.625 38.562 1 33.47 662 ARG A O 1
ATOM 5265 N N . GLY A 1 663 ? 36.719 51.844 38.125 1 28.25 663 GLY A N 1
ATOM 5266 C CA . GLY A 1 663 ? 37.5 52.781 38.938 1 28.25 663 GLY A CA 1
ATOM 5267 C C . GLY A 1 663 ? 37.469 54.188 38.375 1 28.25 663 GLY A C 1
ATOM 5268 O O . GLY A 1 663 ? 37.625 54.375 37.156 1 28.25 663 GLY A O 1
ATOM 5269 N N . GLU A 1 664 ? 36.688 55.062 39 1 30.66 664 GLU A N 1
ATOM 5270 C CA . GLU A 1 664 ? 36.594 56.531 38.875 1 30.66 664 GLU A CA 1
ATOM 5271 C C . GLU A 1 664 ? 37.969 57.188 38.75 1 30.66 664 GLU A C 1
ATOM 5273 O O . GLU A 1 664 ? 38.688 57.25 39.75 1 30.66 664 GLU A O 1
ATOM 5278 N N . ASN A 1 665 ? 38.844 56.688 37.875 1 27.31 665 ASN A N 1
ATOM 5279 C CA . ASN A 1 665 ? 40 57.562 37.812 1 27.31 665 ASN A CA 1
ATOM 5280 C C . ASN A 1 665 ? 39.562 59 37.531 1 27.31 665 ASN A C 1
ATOM 5282 O O . ASN A 1 665 ? 38.906 59.281 36.531 1 27.31 665 ASN A O 1
ATOM 5286 N N . GLY A 1 666 ? 39.312 59.812 38.594 1 28.17 666 GLY A N 1
ATOM 5287 C CA . GLY A 1 666 ? 39.25 61.219 38.844 1 28.17 666 GLY A CA 1
ATOM 5288 C C . GLY A 1 666 ? 40.281 62.031 38.094 1 28.17 666 GLY A C 1
ATOM 5289 O O . GLY A 1 666 ? 41.375 62.312 38.594 1 28.17 666 GLY A O 1
ATOM 5290 N N . ILE A 1 667 ? 40.562 61.656 36.812 1 27.78 667 ILE A N 1
ATOM 5291 C CA . ILE A 1 667 ? 41.531 62.594 36.25 1 27.78 667 ILE A CA 1
ATOM 5292 C C . ILE A 1 667 ? 40.938 64 36.25 1 27.78 667 ILE A C 1
ATOM 5294 O O . ILE A 1 667 ? 39.875 64.25 35.688 1 27.78 667 ILE A O 1
ATOM 5298 N N . GLN A 1 668 ? 41.219 64.688 37.312 1 26.09 668 GLN A N 1
ATOM 5299 C CA . GLN A 1 668 ? 41.188 66.125 37.594 1 26.09 668 GLN A CA 1
ATOM 5300 C C . GLN A 1 668 ? 41.75 66.938 36.438 1 26.09 668 GLN A C 1
ATOM 5302 O O . GLN A 1 668 ? 42.938 66.812 36.125 1 26.09 668 GLN A O 1
ATOM 5307 N N . HIS A 1 669 ? 41.031 67 35.281 1 24.09 669 HIS A N 1
ATOM 5308 C CA . HIS A 1 669 ? 41.438 67.938 34.281 1 24.09 669 HIS A CA 1
ATOM 5309 C C . HIS A 1 669 ? 41.656 69.312 34.906 1 24.09 669 HIS A C 1
ATOM 5311 O O . HIS A 1 669 ? 40.75 69.875 35.531 1 24.09 669 HIS A O 1
ATOM 5317 N N . GLN A 1 670 ? 42.875 69.625 35.375 1 24.06 670 GLN A N 1
ATOM 5318 C CA . GLN A 1 670 ? 43.406 70.875 35.781 1 24.06 670 GLN A CA 1
ATOM 5319 C C . GLN A 1 670 ? 43.25 71.938 34.688 1 24.06 670 GLN A C 1
ATOM 5321 O O . GLN A 1 670 ? 43.906 71.875 33.656 1 24.06 670 GLN A O 1
ATOM 5326 N N . ASN A 1 671 ? 42 72.125 34.188 1 23.33 671 ASN A N 1
ATOM 5327 C CA . ASN A 1 671 ? 41.875 73.312 33.312 1 23.33 671 ASN A CA 1
ATOM 5328 C C . ASN A 1 671 ? 42.5 74.562 33.938 1 23.33 671 ASN A C 1
ATOM 5330 O O . ASN A 1 671 ? 42.125 74.938 35.062 1 23.33 671 ASN A O 1
ATOM 5334 N N . GLY A 1 672 ? 43.812 74.812 33.75 1 22.62 672 GLY A N 1
ATOM 5335 C CA . GLY A 1 672 ? 44.656 76 33.906 1 22.62 672 GLY A CA 1
ATOM 5336 C C . GLY A 1 672 ? 44.031 77.25 33.375 1 22.62 672 GLY A C 1
ATOM 5337 O O . GLY A 1 672 ? 43.531 77.312 32.25 1 22.62 672 GLY A O 1
ATOM 5338 N N . VAL A 1 673 ? 43.438 78.125 34.188 1 26.52 673 VAL A N 1
ATOM 5339 C CA . VAL A 1 673 ? 43.031 79.562 34.094 1 26.52 673 VAL A CA 1
ATOM 5340 C C . VAL A 1 673 ? 44.188 80.438 33.594 1 26.52 673 VAL A C 1
ATOM 5342 O O . VAL A 1 673 ? 45.125 80.625 34.344 1 26.52 673 VAL A O 1
ATOM 5345 N N . THR A 1 674 ? 44.906 80.062 32.5 1 23.16 674 THR A N 1
ATOM 5346 C CA . THR A 1 674 ? 45.812 81.188 32.219 1 23.16 674 THR A CA 1
ATOM 5347 C C . THR A 1 674 ? 45 82.5 32 1 23.16 674 THR A C 1
ATOM 5349 O O . THR A 1 674 ? 44.094 82.562 31.156 1 23.16 674 THR A O 1
ATOM 5352 N N . LYS A 1 675 ? 45 83.5 32.938 1 26.91 675 LYS A N 1
ATOM 5353 C CA . LYS A 1 675 ? 44.625 84.875 33.219 1 26.91 675 LYS A CA 1
ATOM 5354 C C . LYS A 1 675 ? 45.344 85.812 32.25 1 26.91 675 LYS A C 1
ATOM 5356 O O . LYS A 1 675 ? 45.312 87.062 32.469 1 26.91 675 LYS A O 1
ATOM 5361 N N . THR A 1 676 ? 45.781 85.375 31.031 1 24.12 676 THR A N 1
ATOM 5362 C CA . THR A 1 676 ? 46.469 86.562 30.531 1 24.12 676 THR A CA 1
ATOM 5363 C C . THR A 1 676 ? 45.5 87.688 30.422 1 24.12 676 THR A C 1
ATOM 5365 O O . THR A 1 676 ? 44.344 87.562 30 1 24.12 676 THR A O 1
ATOM 5368 N N . LYS A 1 677 ? 45.938 88.938 30.953 1 27.8 677 LYS A N 1
ATOM 5369 C CA . LYS A 1 677 ? 45.906 90.375 31.234 1 27.8 677 LYS A CA 1
ATOM 5370 C C . LYS A 1 677 ? 45.906 91.125 29.938 1 27.8 677 LYS A C 1
ATOM 5372 O O . LYS A 1 677 ? 46 92.375 29.953 1 27.8 677 LYS A O 1
ATOM 5377 N N . VAL A 1 678 ? 45.75 90.688 28.719 1 25.78 678 VAL A N 1
ATOM 5378 C CA . VAL A 1 678 ? 46.062 91.812 27.828 1 25.78 678 VAL A CA 1
ATOM 5379 C C . VAL A 1 678 ? 45.188 93 28.141 1 25.78 678 VAL A C 1
ATOM 5381 O O . VAL A 1 678 ? 43.969 92.812 28.328 1 25.78 678 VAL A O 1
ATOM 5384 N N . SER A 1 679 ? 45.938 94.125 28.234 1 21.88 679 SER A N 1
ATOM 5385 C CA . SER A 1 679 ? 46.188 95.5 27.734 1 21.88 679 SER A CA 1
ATOM 5386 C C . SER A 1 679 ? 45.812 95.625 26.266 1 21.88 679 SER A C 1
ATOM 5388 O O . SER A 1 679 ? 46.125 94.688 25.469 1 21.88 679 SER A O 1
ATOM 5390 N N . MET B 1 1 ? 31.062 -55.125 0.352 1 23 1 MET B N 1
ATOM 5391 C CA . MET B 1 1 ? 29.734 -55.312 -0.22 1 23 1 MET B CA 1
ATOM 5392 C C . MET B 1 1 ? 29.609 -54.656 -1.579 1 23 1 MET B C 1
ATOM 5394 O O . MET B 1 1 ? 30.031 -53.5 -1.742 1 23 1 MET B O 1
ATOM 5398 N N . PRO B 1 2 ? 29.438 -55.406 -2.727 1 24.23 2 PRO B N 1
ATOM 5399 C CA . PRO B 1 2 ? 29.547 -54.969 -4.113 1 24.23 2 PRO B CA 1
ATOM 5400 C C . PRO B 1 2 ? 28.594 -53.812 -4.438 1 24.23 2 PRO B C 1
ATOM 5402 O O . PRO B 1 2 ? 27.484 -53.781 -3.898 1 24.23 2 PRO B O 1
ATOM 5405 N N . TRP B 1 3 ? 29.109 -52.656 -4.797 1 26.42 3 TRP B N 1
ATOM 5406 C CA . TRP B 1 3 ? 28.516 -51.438 -5.309 1 26.42 3 TRP B CA 1
ATOM 5407 C C . TRP B 1 3 ? 27.641 -51.719 -6.531 1 26.42 3 TRP B C 1
ATOM 5409 O O . TRP B 1 3 ? 28.125 -52.312 -7.516 1 26.42 3 TRP B O 1
ATOM 5419 N N . HIS B 1 4 ? 26.406 -52.219 -6.344 1 27.72 4 HIS B N 1
ATOM 5420 C CA . HIS B 1 4 ? 25.484 -52.5 -7.438 1 27.72 4 HIS B CA 1
ATOM 5421 C C . HIS B 1 4 ? 25.484 -51.344 -8.453 1 27.72 4 HIS B C 1
ATOM 5423 O O . HIS B 1 4 ? 25.062 -50.219 -8.141 1 27.72 4 HIS B O 1
ATOM 5429 N N . VAL B 1 5 ? 26.438 -51.312 -9.359 1 29.5 5 VAL B N 1
ATOM 5430 C CA . VAL B 1 5 ? 26.453 -50.5 -10.578 1 29.5 5 VAL B CA 1
ATOM 5431 C C . VAL B 1 5 ? 25.203 -50.781 -11.406 1 29.5 5 VAL B C 1
ATOM 5433 O O . VAL B 1 5 ? 24.938 -51.938 -11.758 1 29.5 5 VAL B O 1
ATOM 5436 N N . TYR B 1 6 ? 24.156 -50.094 -11.227 1 30.52 6 TYR B N 1
ATOM 5437 C CA . TYR B 1 6 ? 23.016 -50.219 -12.141 1 30.52 6 TYR B CA 1
ATOM 5438 C C . TYR B 1 6 ? 23.484 -50.219 -13.594 1 30.52 6 TYR B C 1
ATOM 5440 O O . TYR B 1 6 ? 24.328 -49.406 -13.977 1 30.52 6 TYR B O 1
ATOM 5448 N N . PRO B 1 7 ? 23.438 -51.375 -14.32 1 30.08 7 PRO B N 1
ATOM 5449 C CA . PRO B 1 7 ? 23.844 -51.469 -15.727 1 30.08 7 PRO B CA 1
ATOM 5450 C C . PRO B 1 7 ? 23.281 -50.344 -16.578 1 30.08 7 PRO B C 1
ATOM 5452 O O . PRO B 1 7 ? 22.203 -49.812 -16.297 1 30.08 7 PRO B O 1
ATOM 5455 N N . LEU B 1 8 ? 24.156 -49.656 -17.375 1 32.59 8 LEU B N 1
ATOM 5456 C CA . LEU B 1 8 ? 23.891 -48.656 -18.375 1 32.59 8 LEU B CA 1
ATOM 5457 C C . LEU B 1 8 ? 22.984 -49.188 -19.484 1 32.59 8 LEU B C 1
ATOM 5459 O O . LEU B 1 8 ? 23.375 -50.094 -20.219 1 32.59 8 LEU B O 1
ATOM 5463 N N . ALA B 1 9 ? 21.703 -49.469 -19.391 1 35 9 ALA B N 1
ATOM 5464 C CA . ALA B 1 9 ? 20.859 -49.875 -20.5 1 35 9 ALA B CA 1
ATOM 5465 C C . ALA B 1 9 ? 21.094 -49 -21.719 1 35 9 ALA B C 1
ATOM 5467 O O . ALA B 1 9 ? 20.969 -47.75 -21.641 1 35 9 ALA B O 1
ATOM 5468 N N . THR B 1 10 ? 21.797 -49.312 -22.703 1 32.88 10 THR B N 1
ATOM 5469 C CA . THR B 1 10 ? 22.156 -48.719 -23.969 1 32.88 10 THR B CA 1
ATOM 5470 C C . THR B 1 10 ? 20.906 -48.281 -24.734 1 32.88 10 THR B C 1
ATOM 5472 O O . THR B 1 10 ? 20.969 -47.344 -25.547 1 32.88 10 THR B O 1
ATOM 5475 N N . ASN B 1 11 ? 20.047 -49.281 -25.203 1 34.25 11 ASN B N 1
ATOM 5476 C CA . ASN B 1 11 ? 19.031 -48.969 -26.188 1 34.25 11 ASN B CA 1
ATOM 5477 C C . ASN B 1 11 ? 17.969 -48.031 -25.609 1 34.25 11 ASN B C 1
ATOM 5479 O O . ASN B 1 11 ? 17.141 -48.438 -24.797 1 34.25 11 ASN B O 1
ATOM 5483 N N . LYS B 1 12 ? 18.172 -46.781 -25.578 1 41.53 12 LYS B N 1
ATOM 5484 C CA . LYS B 1 12 ? 17.359 -45.812 -24.844 1 41.53 12 LYS B CA 1
ATOM 5485 C C . LYS B 1 12 ? 15.938 -45.75 -25.422 1 41.53 12 LYS B C 1
ATOM 5487 O O . LYS B 1 12 ? 15.727 -45.188 -26.5 1 41.53 12 LYS B O 1
ATOM 5492 N N . PRO B 1 13 ? 15.164 -46.781 -25.422 1 38.28 13 PRO B N 1
ATOM 5493 C CA . PRO B 1 13 ? 13.812 -46.469 -25.875 1 38.28 13 PRO B CA 1
ATOM 5494 C C . PRO B 1 13 ? 13.375 -45.062 -25.484 1 38.28 13 PRO B C 1
ATOM 5496 O O . PRO B 1 13 ? 13.656 -44.625 -24.375 1 38.28 13 PRO B O 1
ATOM 5499 N N . GLN B 1 14 ? 13.227 -44.125 -26.469 1 44.12 14 GLN B N 1
ATOM 5500 C CA . GLN B 1 14 ? 12.75 -42.781 -26.219 1 44.12 14 GLN B CA 1
ATOM 5501 C C . GLN B 1 14 ? 11.57 -42.781 -25.25 1 44.12 14 GLN B C 1
ATOM 5503 O O . GLN B 1 14 ? 10.484 -43.25 -25.594 1 44.12 14 GLN B O 1
ATOM 5508 N N . ALA B 1 15 ? 11.695 -43.094 -24.078 1 49.12 15 ALA B N 1
ATOM 5509 C CA . ALA B 1 15 ? 10.719 -43 -23 1 49.12 15 ALA B CA 1
ATOM 5510 C C . ALA B 1 15 ? 9.695 -41.906 -23.281 1 49.12 15 ALA B C 1
ATOM 5512 O O . ALA B 1 15 ? 10.055 -40.812 -23.703 1 49.12 15 ALA B O 1
ATOM 5513 N N . ASP B 1 16 ? 8.43 -42.312 -23.469 1 58.28 16 ASP B N 1
ATOM 5514 C CA . ASP B 1 16 ? 7.266 -41.469 -23.672 1 58.28 16 ASP B CA 1
ATOM 5515 C C . ASP B 1 16 ? 7.297 -40.25 -22.719 1 58.28 16 ASP B C 1
ATOM 5517 O O . ASP B 1 16 ? 7.555 -40.406 -21.531 1 58.28 16 ASP B O 1
ATOM 5521 N N . THR B 1 17 ? 7.34 -39 -23.359 1 72 17 THR B N 1
ATOM 5522 C CA . THR B 1 17 ? 7.32 -37.75 -22.594 1 72 17 THR B CA 1
ATOM 5523 C C . THR B 1 17 ? 5.957 -37.562 -21.922 1 72 17 THR B C 1
ATOM 5525 O O . THR B 1 17 ? 5.008 -38.281 -22.203 1 72 17 THR B O 1
ATOM 5528 N N . PHE B 1 18 ? 5.906 -36.938 -20.906 1 75.62 18 PHE B N 1
ATOM 5529 C CA . PHE B 1 18 ? 4.668 -36.562 -20.234 1 75.62 18 PHE B CA 1
ATOM 5530 C C . PHE B 1 18 ? 3.615 -36.125 -21.25 1 75.62 18 PHE B C 1
ATOM 5532 O O . PHE B 1 18 ? 2.447 -36.5 -21.141 1 75.62 18 PHE B O 1
ATOM 5539 N N . LEU B 1 19 ? 4.039 -35.469 -22.297 1 85.69 19 LEU B N 1
ATOM 5540 C CA . LEU B 1 19 ? 3.104 -34.938 -23.297 1 85.69 19 LEU B CA 1
ATOM 5541 C C . LEU B 1 19 ? 2.521 -36.094 -24.125 1 85.69 19 LEU B C 1
ATOM 5543 O O . LEU B 1 19 ? 1.362 -36.031 -24.547 1 85.69 19 LEU B O 1
ATOM 5547 N N . ASP B 1 20 ? 3.314 -37.062 -24.344 1 84.31 20 ASP B N 1
ATOM 5548 C CA . ASP B 1 20 ? 2.818 -38.219 -25.094 1 84.31 20 ASP B CA 1
ATOM 5549 C C . ASP B 1 20 ? 1.753 -38.969 -24.297 1 84.31 20 ASP B C 1
ATOM 5551 O O . ASP B 1 20 ? 0.742 -39.406 -24.859 1 84.31 20 ASP B O 1
ATOM 5555 N N . SER B 1 21 ? 2.088 -39.125 -23 1 82 21 SER B N 1
ATOM 5556 C CA . SER B 1 21 ? 1.114 -39.781 -22.141 1 82 21 SER B CA 1
ATOM 5557 C C . SER B 1 21 ? -0.186 -38.969 -22.062 1 82 21 SER B C 1
ATOM 5559 O O . SER B 1 21 ? -1.274 -39.562 -22.078 1 82 21 SER B O 1
ATOM 5561 N N . LEU B 1 22 ? -0.072 -37.75 -22 1 87.88 22 LEU B N 1
ATOM 5562 C CA . LEU B 1 22 ? -1.243 -36.875 -21.953 1 87.88 22 LEU B CA 1
ATOM 5563 C C . LEU B 1 22 ? -2.02 -36.938 -23.266 1 87.88 22 LEU B C 1
ATOM 5565 O O . LEU B 1 22 ? -3.252 -36.969 -23.25 1 87.88 22 LEU B O 1
ATOM 5569 N N . ALA B 1 23 ? -1.312 -36.875 -24.359 1 90.94 23 ALA B N 1
ATOM 5570 C CA . ALA B 1 23 ? -1.952 -36.969 -25.672 1 90.94 23 ALA B CA 1
ATOM 5571 C C . ALA B 1 23 ? -2.75 -38.25 -25.812 1 90.94 23 ALA B C 1
ATOM 5573 O O . ALA B 1 23 ? -3.861 -38.25 -26.344 1 90.94 23 ALA B O 1
ATOM 5574 N N . HIS B 1 24 ? -2.176 -39.281 -25.328 1 88.44 24 HIS B N 1
ATOM 5575 C CA . HIS B 1 24 ? -2.846 -40.594 -25.391 1 88.44 24 HIS B CA 1
ATOM 5576 C C . HIS B 1 24 ? -4.129 -40.562 -24.562 1 88.44 24 HIS B C 1
ATOM 5578 O O . HIS B 1 24 ? -5.164 -41.062 -25.016 1 88.44 24 HIS B O 1
ATOM 5584 N N . LYS B 1 25 ? -4.066 -40.031 -23.391 1 88.38 25 LYS B N 1
ATOM 5585 C CA . LYS B 1 25 ? -5.242 -39.938 -22.531 1 88.38 25 LYS B CA 1
ATOM 5586 C C . LYS B 1 25 ? -6.332 -39.094 -23.156 1 88.38 25 LYS B C 1
ATOM 5588 O O . LYS B 1 25 ? -7.52 -39.375 -23.016 1 88.38 25 LYS B O 1
ATOM 5593 N N . LEU B 1 26 ? -5.91 -38.062 -23.75 1 92.56 26 LEU B N 1
ATOM 5594 C CA . LEU B 1 26 ? -6.867 -37.156 -24.375 1 92.56 26 LEU B CA 1
ATOM 5595 C C . LEU B 1 26 ? -7.559 -37.844 -25.562 1 92.56 26 LEU B C 1
ATOM 5597 O O . LEU B 1 26 ? -8.758 -37.625 -25.781 1 92.56 26 LEU B O 1
ATOM 5601 N N . LYS B 1 27 ? -6.852 -38.625 -26.297 1 92.06 27 LYS B N 1
ATOM 5602 C CA . LYS B 1 27 ? -7.41 -39.312 -27.453 1 92.06 27 LYS B CA 1
ATOM 5603 C C . LYS B 1 27 ? -8.406 -40.375 -27.031 1 92.06 27 LYS B C 1
ATOM 5605 O O . LYS B 1 27 ? -9.297 -40.75 -27.812 1 92.06 27 LYS B O 1
ATOM 5610 N N . LEU B 1 28 ? -8.281 -40.844 -25.781 1 90.38 28 LEU B N 1
ATOM 5611 C CA . LEU B 1 28 ? -9.148 -41.906 -25.281 1 90.38 28 LEU B CA 1
ATOM 5612 C C . LEU B 1 28 ? -10.484 -41.312 -24.812 1 90.38 28 LEU B C 1
ATOM 5614 O O . LEU B 1 28 ? -11.461 -42.062 -24.656 1 90.38 28 LEU B O 1
ATOM 5618 N N . GLU B 1 29 ? -10.531 -40.062 -24.641 1 91.31 29 GLU B N 1
ATOM 5619 C CA . GLU B 1 29 ? -11.766 -39.406 -24.203 1 91.31 29 GLU B CA 1
ATOM 5620 C C . GLU B 1 29 ? -12.766 -39.281 -25.344 1 91.31 29 GLU B C 1
ATOM 5622 O O . GLU B 1 29 ? -12.375 -39.25 -26.516 1 91.31 29 GLU B O 1
ATOM 5627 N N . LYS B 1 30 ? -14.117 -39.188 -24.984 1 92.75 30 LYS B N 1
ATOM 5628 C CA . LYS B 1 30 ? -15.156 -38.969 -25.984 1 92.75 30 LYS B CA 1
ATOM 5629 C C . LYS B 1 30 ? -15.336 -37.469 -26.25 1 92.75 30 LYS B C 1
ATOM 5631 O O . LYS B 1 30 ? -15.695 -36.719 -25.344 1 92.75 30 LYS B O 1
ATOM 5636 N N . TRP B 1 31 ? -15.023 -37.062 -27.469 1 94.25 31 TRP B N 1
ATOM 5637 C CA . TRP B 1 31 ? -15.133 -35.656 -27.844 1 94.25 31 TRP B CA 1
ATOM 5638 C C . TRP B 1 31 ? -16.312 -35.438 -28.781 1 94.25 31 TRP B C 1
ATOM 5640 O O . TRP B 1 31 ? -16.5 -36.188 -29.75 1 94.25 31 TRP B O 1
ATOM 5650 N N . GLU B 1 32 ? -17.125 -34.469 -28.469 1 94.62 32 GLU B N 1
ATOM 5651 C CA . GLU B 1 32 ? -18.203 -34.094 -29.359 1 94.62 32 GLU B CA 1
ATOM 5652 C C . GLU B 1 32 ? -17.672 -33.344 -30.578 1 94.62 32 GLU B C 1
ATOM 5654 O O . GLU B 1 32 ? -16.516 -32.938 -30.609 1 94.62 32 GLU B O 1
ATOM 5659 N N . LYS B 1 33 ? -18.562 -33.188 -31.547 1 93.44 33 LYS B N 1
ATOM 5660 C CA . LYS B 1 33 ? -18.172 -32.562 -32.812 1 93.44 33 LYS B CA 1
ATOM 5661 C C . LYS B 1 33 ? -17.641 -31.156 -32.625 1 93.44 33 LYS B C 1
ATOM 5663 O O . LYS B 1 33 ? -16.656 -30.766 -33.25 1 93.44 33 LYS B O 1
ATOM 5668 N N . ASP B 1 34 ? -18.219 -30.453 -31.766 1 92.56 34 ASP B N 1
ATOM 5669 C CA . ASP B 1 34 ? -17.844 -29.062 -31.547 1 92.56 34 ASP B CA 1
ATOM 5670 C C . ASP B 1 34 ? -16.578 -28.969 -30.703 1 92.56 34 ASP B C 1
ATOM 5672 O O . ASP B 1 34 ? -15.938 -27.922 -30.641 1 92.56 34 ASP B O 1
ATOM 5676 N N . GLU B 1 35 ? -16.109 -30.078 -30.188 1 94.81 35 GLU B N 1
ATOM 5677 C CA . GLU B 1 35 ? -14.945 -30.094 -29.312 1 94.81 35 GLU B CA 1
ATOM 5678 C C . GLU B 1 35 ? -13.695 -30.578 -30.047 1 94.81 35 GLU B C 1
ATOM 5680 O O . GLU B 1 35 ? -12.578 -30.359 -29.594 1 94.81 35 GLU B O 1
ATOM 5685 N N . VAL B 1 36 ? -13.836 -31.203 -31.141 1 94.31 36 VAL B N 1
ATOM 5686 C CA . VAL B 1 36 ? -12.773 -31.891 -31.859 1 94.31 36 VAL B CA 1
ATOM 5687 C C . VAL B 1 36 ? -11.711 -30.891 -32.312 1 94.31 36 VAL B C 1
ATOM 5689 O O . VAL B 1 36 ? -10.508 -31.172 -32.219 1 94.31 36 VAL B O 1
ATOM 5692 N N . PRO B 1 37 ? -12.164 -29.703 -32.781 1 94.31 37 PRO B N 1
ATOM 5693 C CA . PRO B 1 37 ? -11.125 -28.75 -33.188 1 94.31 37 PRO B CA 1
ATOM 5694 C C . PRO B 1 37 ? -10.18 -28.406 -32.031 1 94.31 37 PRO B C 1
ATOM 5696 O O . PRO B 1 37 ? -8.984 -28.188 -32.25 1 94.31 37 PRO B O 1
ATOM 5699 N N . CYS B 1 38 ? -10.68 -28.281 -30.891 1 95.75 38 CYS B N 1
ATOM 5700 C CA . CYS B 1 38 ? -9.852 -28 -29.734 1 95.75 38 CYS B CA 1
ATOM 5701 C C . CYS B 1 38 ? -8.844 -29.125 -29.5 1 95.75 38 CYS B C 1
ATOM 5703 O O . CYS B 1 38 ? -7.656 -28.859 -29.266 1 95.75 38 CYS B O 1
ATOM 5705 N N . LEU B 1 39 ? -9.297 -30.359 -29.547 1 95.75 39 LEU B N 1
ATOM 5706 C CA . LEU B 1 39 ? -8.422 -31.516 -29.375 1 95.75 39 LEU B CA 1
ATOM 5707 C C . LEU B 1 39 ? -7.297 -31.516 -30.406 1 95.75 39 LEU B C 1
ATOM 5709 O O . LEU B 1 39 ? -6.133 -31.719 -30.062 1 95.75 39 LEU B O 1
ATOM 5713 N N . GLU B 1 40 ? -7.66 -31.297 -31.641 1 95.81 40 GLU B N 1
ATOM 5714 C CA . GLU B 1 40 ? -6.676 -31.297 -32.719 1 95.81 40 GLU B CA 1
ATOM 5715 C C . GLU B 1 40 ? -5.625 -30.203 -32.5 1 95.81 40 GLU B C 1
ATOM 5717 O O . GLU B 1 40 ? -4.434 -30.438 -32.719 1 95.81 40 GLU B O 1
ATOM 5722 N N . ASN B 1 41 ? -6.066 -29.078 -32.125 1 96.44 41 ASN B N 1
ATOM 5723 C CA . ASN B 1 41 ? -5.137 -27.984 -31.875 1 96.44 41 ASN B CA 1
ATOM 5724 C C . ASN B 1 41 ? -4.203 -28.297 -30.719 1 96.44 41 ASN B C 1
ATOM 5726 O O . ASN B 1 41 ? -3.023 -27.938 -30.75 1 96.44 41 ASN B O 1
ATOM 5730 N N . ILE B 1 42 ? -4.746 -28.891 -29.688 1 96.31 42 ILE B N 1
ATOM 5731 C CA . ILE B 1 42 ? -3.943 -29.234 -28.516 1 96.31 42 ILE B CA 1
ATOM 5732 C C . ILE B 1 42 ? -2.887 -30.281 -28.906 1 96.31 42 ILE B C 1
ATOM 5734 O O . ILE B 1 42 ? -1.727 -30.172 -28.5 1 96.31 42 ILE B O 1
ATOM 5738 N N . LEU B 1 43 ? -3.301 -31.25 -29.672 1 95.62 43 LEU B N 1
ATOM 5739 C CA . LEU B 1 43 ? -2.352 -32.25 -30.125 1 95.62 43 LEU B CA 1
ATOM 5740 C C . LEU B 1 43 ? -1.282 -31.641 -31.016 1 95.62 43 LEU B C 1
ATOM 5742 O O . LEU B 1 43 ? -0.112 -32.031 -30.953 1 95.62 43 LEU B O 1
ATOM 5746 N N . ASN B 1 44 ? -1.711 -30.703 -31.781 1 95.69 44 ASN B N 1
ATOM 5747 C CA . ASN B 1 44 ? -0.764 -29.953 -32.594 1 95.69 44 ASN B CA 1
ATOM 5748 C C . ASN B 1 44 ? 0.232 -29.188 -31.75 1 95.69 44 ASN B C 1
ATOM 5750 O O . ASN B 1 44 ? 1.414 -29.094 -32.094 1 95.69 44 ASN B O 1
ATOM 5754 N N . ILE B 1 45 ? -0.216 -28.609 -30.734 1 95.69 45 ILE B N 1
ATOM 5755 C CA . ILE B 1 45 ? 0.647 -27.891 -29.812 1 95.69 45 ILE B CA 1
ATOM 5756 C C . ILE B 1 45 ? 1.678 -28.844 -29.203 1 95.69 45 ILE B C 1
ATOM 5758 O O . ILE B 1 45 ? 2.869 -28.516 -29.156 1 95.69 45 ILE B O 1
ATOM 5762 N N . PHE B 1 46 ? 1.241 -29.984 -28.766 1 92.94 46 PHE B N 1
ATOM 5763 C CA . PHE B 1 46 ? 2.143 -30.953 -28.141 1 92.94 46 PHE B CA 1
ATOM 5764 C C . PHE B 1 46 ? 3.252 -31.359 -29.109 1 92.94 46 PHE B C 1
ATOM 5766 O O . PHE B 1 46 ? 4.422 -31.438 -28.734 1 92.94 46 PHE B O 1
ATOM 5773 N N . GLU B 1 47 ? 2.898 -31.531 -30.359 1 92.62 47 GLU B N 1
ATOM 5774 C CA . GLU B 1 47 ? 3.879 -31.922 -31.359 1 92.62 47 GLU B CA 1
ATOM 5775 C C . GLU B 1 47 ? 4.875 -30.797 -31.625 1 92.62 47 GLU B C 1
ATOM 5777 O O . GLU B 1 47 ? 6.078 -31.031 -31.75 1 92.62 47 GLU B O 1
ATOM 5782 N N . ASN B 1 48 ? 4.375 -29.641 -31.672 1 93.81 48 ASN B N 1
ATOM 5783 C CA . ASN B 1 48 ? 5.234 -28.5 -31.984 1 93.81 48 ASN B CA 1
ATOM 5784 C C . ASN B 1 48 ? 6.098 -28.125 -30.781 1 93.81 48 ASN B C 1
ATOM 5786 O O . ASN B 1 48 ? 7.172 -27.547 -30.938 1 93.81 48 ASN B O 1
ATOM 5790 N N . VAL B 1 49 ? 5.645 -28.391 -29.578 1 92.62 49 VAL B N 1
ATOM 5791 C CA . VAL B 1 49 ? 6.461 -28.172 -28.375 1 92.62 49 VAL B CA 1
ATOM 5792 C C . VAL B 1 49 ? 7.68 -29.094 -28.406 1 92.62 49 VAL B C 1
ATOM 5794 O O . VAL B 1 49 ? 8.789 -28.672 -28.062 1 92.62 49 VAL B O 1
ATOM 5797 N N . LYS B 1 50 ? 7.461 -30.312 -28.781 1 87.56 50 LYS B N 1
ATOM 5798 C CA . LYS B 1 50 ? 8.555 -31.266 -28.875 1 87.56 50 LYS B CA 1
ATOM 5799 C C . LYS B 1 50 ? 9.594 -30.828 -29.906 1 87.56 50 LYS B C 1
ATOM 5801 O O . LYS B 1 50 ? 10.781 -31.109 -29.75 1 87.56 50 LYS B O 1
ATOM 5806 N N . ASN B 1 51 ? 9.062 -30.031 -30.891 1 88.62 51 ASN B N 1
ATOM 5807 C CA . ASN B 1 51 ? 9.961 -29.5 -31.906 1 88.62 51 ASN B CA 1
ATOM 5808 C C . ASN B 1 51 ? 10.531 -28.156 -31.5 1 88.62 51 ASN B C 1
ATOM 5810 O O . ASN B 1 51 ? 11.195 -27.484 -32.312 1 88.62 51 ASN B O 1
ATOM 5814 N N . HIS B 1 52 ? 10.203 -27.656 -30.391 1 90.06 52 HIS B N 1
ATOM 5815 C CA . HIS B 1 52 ? 10.703 -26.406 -29.828 1 90.06 52 HIS B CA 1
ATOM 5816 C C . HIS B 1 52 ? 10.289 -25.203 -30.672 1 90.06 52 HIS B C 1
ATOM 5818 O O . HIS B 1 52 ? 11.086 -24.297 -30.906 1 90.06 52 HIS B O 1
ATOM 5824 N N . THR B 1 53 ? 9.109 -25.312 -31.188 1 93.38 53 THR B N 1
ATOM 5825 C CA . THR B 1 53 ? 8.547 -24.188 -31.922 1 93.38 53 THR B CA 1
ATOM 5826 C C . THR B 1 53 ? 8.062 -23.109 -30.953 1 93.38 53 THR B C 1
ATOM 5828 O O . THR B 1 53 ? 7.512 -23.422 -29.891 1 93.38 53 THR B O 1
ATOM 5831 N N . LEU B 1 54 ? 8.172 -21.891 -31.281 1 94.5 54 LEU B N 1
ATOM 5832 C CA . LEU B 1 54 ? 7.973 -20.766 -30.359 1 94.5 54 LEU B CA 1
ATOM 5833 C C . LEU B 1 54 ? 6.504 -20.656 -29.969 1 94.5 54 LEU B C 1
ATOM 5835 O O . LEU B 1 54 ? 6.184 -20.562 -28.781 1 94.5 54 LEU B O 1
ATOM 5839 N N . TRP B 1 55 ? 5.551 -20.578 -30.922 1 96.56 55 TRP B N 1
ATOM 5840 C CA . TRP B 1 55 ? 4.148 -20.344 -30.609 1 96.56 55 TRP B CA 1
ATOM 5841 C C . TRP B 1 55 ? 3.604 -21.438 -29.688 1 96.56 55 TRP B C 1
ATOM 5843 O O . TRP B 1 55 ? 2.846 -21.141 -28.766 1 96.56 55 TRP B O 1
ATOM 5853 N N . ALA B 1 56 ? 3.959 -22.703 -29.938 1 95.88 56 ALA B N 1
ATOM 5854 C CA . ALA B 1 56 ? 3.486 -23.828 -29.125 1 95.88 56 ALA B CA 1
ATOM 5855 C C . ALA B 1 56 ? 4.121 -23.812 -27.734 1 95.88 56 ALA B C 1
ATOM 5857 O O . ALA B 1 56 ? 3.436 -24.016 -26.734 1 95.88 56 ALA B O 1
ATOM 5858 N N . THR B 1 57 ? 5.398 -23.531 -27.703 1 94.38 57 THR B N 1
ATOM 5859 C CA . THR B 1 57 ? 6.094 -23.422 -26.422 1 94.38 57 THR B CA 1
ATOM 5860 C C . THR B 1 57 ? 5.531 -22.266 -25.594 1 94.38 57 THR B C 1
ATOM 5862 O O . THR B 1 57 ? 5.422 -22.375 -24.375 1 94.38 57 THR B O 1
ATOM 5865 N N . TRP B 1 58 ? 5.184 -21.188 -26.281 1 95.81 58 TRP B N 1
ATOM 5866 C CA . TRP B 1 58 ? 4.582 -20.016 -25.656 1 95.81 58 TRP B CA 1
ATOM 5867 C C . TRP B 1 58 ? 3.293 -20.391 -24.938 1 95.81 58 TRP B C 1
ATOM 5869 O O . TRP B 1 58 ? 3.094 -20.016 -23.781 1 95.81 58 TRP B O 1
ATOM 5879 N N . ILE B 1 59 ? 2.473 -21.125 -25.578 1 96.88 59 ILE B N 1
ATOM 5880 C CA . ILE B 1 59 ? 1.169 -21.484 -25.031 1 96.88 59 ILE B CA 1
ATOM 5881 C C . ILE B 1 59 ? 1.349 -22.453 -23.859 1 96.88 59 ILE B C 1
ATOM 5883 O O . ILE B 1 59 ? 0.738 -22.281 -22.812 1 96.88 59 ILE B O 1
ATOM 5887 N N . LEU B 1 60 ? 2.178 -23.453 -24.031 1 94.62 60 LEU B N 1
ATOM 5888 C CA . LEU B 1 60 ? 2.414 -24.422 -22.953 1 94.62 60 LEU B CA 1
ATOM 5889 C C . LEU B 1 60 ? 3.014 -23.734 -21.734 1 94.62 60 LEU B C 1
ATOM 5891 O O . LEU B 1 60 ? 2.604 -24 -20.609 1 94.62 60 LEU B O 1
ATOM 5895 N N . ASN B 1 61 ? 3.979 -22.844 -21.984 1 94.56 61 ASN B N 1
ATOM 5896 C CA . ASN B 1 61 ? 4.68 -22.141 -20.922 1 94.56 61 ASN B CA 1
ATOM 5897 C C . ASN B 1 61 ? 3.762 -21.172 -20.203 1 94.56 61 ASN B C 1
ATOM 5899 O O . ASN B 1 61 ? 4.055 -20.75 -19.078 1 94.56 61 ASN B O 1
ATOM 5903 N N . ALA B 1 62 ? 2.658 -20.797 -20.797 1 97.06 62 ALA B N 1
ATOM 5904 C CA . ALA B 1 62 ? 1.698 -19.891 -20.156 1 97.06 62 ALA B CA 1
ATOM 5905 C C . ALA B 1 62 ? 0.818 -20.625 -19.156 1 97.06 62 ALA B C 1
ATOM 5907 O O . ALA B 1 62 ? 0.114 -20.016 -18.359 1 97.06 62 ALA B O 1
ATOM 5908 N N . ASN B 1 63 ? 0.872 -21.922 -19.203 1 96.06 63 ASN B N 1
ATOM 5909 C CA . ASN B 1 63 ? 0.043 -22.75 -18.328 1 96.06 63 ASN B CA 1
ATOM 5910 C C . ASN B 1 63 ? 0.824 -23.219 -17.109 1 96.06 63 ASN B C 1
ATOM 5912 O O . ASN B 1 63 ? 2.055 -23.297 -17.141 1 96.06 63 ASN B O 1
ATOM 5916 N N . ALA B 1 64 ? 0.136 -23.406 -16.016 1 93.81 64 ALA B N 1
ATOM 5917 C CA . ALA B 1 64 ? 0.7 -23.938 -14.773 1 93.81 64 ALA B CA 1
ATOM 5918 C C . ALA B 1 64 ? -0.299 -24.844 -14.062 1 93.81 64 ALA B C 1
ATOM 5920 O O . ALA B 1 64 ? -1.498 -24.547 -14.031 1 93.81 64 ALA B O 1
ATOM 5921 N N . LEU B 1 65 ? 0.182 -25.922 -13.547 1 91.75 65 LEU B N 1
ATOM 5922 C CA . LEU B 1 65 ? -0.673 -26.781 -12.727 1 91.75 65 LEU B CA 1
ATOM 5923 C C . LEU B 1 65 ? -0.895 -26.172 -11.352 1 91.75 65 LEU B C 1
ATOM 5925 O O . LEU B 1 65 ? -0.017 -25.484 -10.82 1 91.75 65 LEU B O 1
ATOM 5929 N N . PRO B 1 66 ? -2.053 -26.375 -10.781 1 91.56 66 PRO B N 1
ATOM 5930 C CA . PRO B 1 66 ? -2.291 -25.859 -9.43 1 91.56 66 PRO B CA 1
ATOM 5931 C C . PRO B 1 66 ? -1.366 -26.484 -8.391 1 91.56 66 PRO B C 1
ATOM 5933 O O . PRO B 1 66 ? -1.19 -27.703 -8.375 1 91.56 66 PRO B O 1
ATOM 5936 N N . THR B 1 67 ? -0.731 -25.703 -7.672 1 91.75 67 THR B N 1
ATOM 5937 C CA . THR B 1 67 ? 0.143 -26.141 -6.586 1 91.75 67 THR B CA 1
ATOM 5938 C C . THR B 1 67 ? -0.085 -25.281 -5.34 1 91.75 67 THR B C 1
ATOM 5940 O O . THR B 1 67 ? -0.715 -24.234 -5.406 1 91.75 67 THR B O 1
ATOM 5943 N N . GLY B 1 68 ? 0.227 -25.812 -4.188 1 93.12 68 GLY B N 1
ATOM 5944 C CA . GLY B 1 68 ? 0.154 -25.062 -2.945 1 93.12 68 GLY B CA 1
ATOM 5945 C C . GLY B 1 68 ? -1.235 -25.047 -2.338 1 93.12 68 GLY B C 1
ATOM 5946 O O . GLY B 1 68 ? -1.456 -24.422 -1.295 1 93.12 68 GLY B O 1
ATOM 5947 N N . ASN B 1 69 ? -2.186 -25.75 -2.951 1 91.44 69 ASN B N 1
ATOM 5948 C CA . ASN B 1 69 ? -3.562 -25.719 -2.469 1 91.44 69 ASN B CA 1
ATOM 5949 C C . ASN B 1 69 ? -3.703 -26.422 -1.121 1 91.44 69 ASN B C 1
ATOM 5951 O O . ASN B 1 69 ? -4.637 -26.141 -0.366 1 91.44 69 ASN B O 1
ATOM 5955 N N . LEU B 1 70 ? -2.756 -27.312 -0.801 1 92.88 70 LEU B N 1
ATOM 5956 C CA . LEU B 1 70 ? -2.828 -27.984 0.487 1 92.88 70 LEU B CA 1
ATOM 5957 C C . LEU B 1 70 ? -2.521 -27.031 1.629 1 92.88 70 LEU B C 1
ATOM 5959 O O . LEU B 1 70 ? -2.85 -27.297 2.785 1 92.88 70 LEU B O 1
ATOM 5963 N N . TYR B 1 71 ? -1.924 -25.938 1.271 1 94 71 TYR B N 1
ATOM 5964 C CA . TYR B 1 71 ? -1.704 -24.922 2.283 1 94 71 TYR B CA 1
ATOM 5965 C C . TYR B 1 71 ? -2.691 -23.766 2.121 1 94 71 TYR B C 1
ATOM 5967 O O . TYR B 1 71 ? -2.418 -22.641 2.543 1 94 71 TYR B O 1
ATOM 5975 N N . GLY B 1 72 ? -3.68 -24 1.393 1 90.81 72 GLY B N 1
ATOM 5976 C CA . GLY B 1 72 ? -4.824 -23.109 1.359 1 90.81 72 GLY B CA 1
ATOM 5977 C C . GLY B 1 72 ? -4.801 -22.156 0.181 1 90.81 72 GLY B C 1
ATOM 5978 O O . GLY B 1 72 ? -5.57 -21.188 0.141 1 90.81 72 GLY B O 1
ATOM 5979 N N . SER B 1 73 ? -3.908 -22.281 -0.8 1 92.5 73 SER B N 1
ATOM 5980 C CA . SER B 1 73 ? -3.939 -21.484 -2.018 1 92.5 73 SER B CA 1
ATOM 5981 C C . SER B 1 73 ? -4.984 -22 -2.998 1 92.5 73 SER B C 1
ATOM 5983 O O . SER B 1 73 ? -4.719 -22.938 -3.762 1 92.5 73 SER B O 1
ATOM 5985 N N . TYR B 1 74 ? -6.109 -21.406 -3.078 1 91.06 74 TYR B N 1
ATOM 5986 C CA . TYR B 1 74 ? -7.168 -22 -3.887 1 91.06 74 TYR B CA 1
ATOM 5987 C C . TYR B 1 74 ? -7.23 -21.359 -5.266 1 91.06 74 TYR B C 1
ATOM 5989 O O . TYR B 1 74 ? -7.941 -21.828 -6.152 1 91.06 74 TYR B O 1
ATOM 5997 N N . VAL B 1 75 ? -6.504 -20.312 -5.488 1 93.25 75 VAL B N 1
ATOM 5998 C CA . VAL B 1 75 ? -6.527 -19.641 -6.785 1 93.25 75 VAL B CA 1
ATOM 5999 C C . VAL B 1 75 ? -5.18 -19.828 -7.484 1 93.25 75 VAL B C 1
ATOM 6001 O O . VAL B 1 75 ? -4.129 -19.562 -6.898 1 93.25 75 VAL B O 1
ATOM 6004 N N . HIS B 1 76 ? -5.188 -20.219 -8.672 1 94.69 76 HIS B N 1
ATOM 6005 C CA . HIS B 1 76 ? -4.023 -20.406 -9.531 1 94.69 76 HIS B CA 1
ATOM 6006 C C . HIS B 1 76 ? -4.258 -19.797 -10.914 1 94.69 76 HIS B C 1
ATOM 6008 O O . HIS B 1 76 ? -4.82 -20.453 -11.789 1 94.69 76 HIS B O 1
ATOM 6014 N N . TYR B 1 77 ? -3.682 -18.656 -11.18 1 95.62 77 TYR B N 1
ATOM 6015 C CA . TYR B 1 77 ? -4.02 -17.859 -12.352 1 95.62 77 TYR B CA 1
ATOM 6016 C C . TYR B 1 77 ? -3.121 -18.234 -13.531 1 95.62 77 TYR B C 1
ATOM 6018 O O . TYR B 1 77 ? -3.373 -17.812 -14.664 1 95.62 77 TYR B O 1
ATOM 6026 N N . ALA B 1 78 ? -2.117 -19.062 -13.312 1 95.75 78 ALA B N 1
ATOM 6027 C CA . ALA B 1 78 ? -1.123 -19.266 -14.359 1 95.75 78 ALA B CA 1
ATOM 6028 C C . ALA B 1 78 ? -0.62 -17.938 -14.922 1 95.75 78 ALA B C 1
ATOM 6030 O O . ALA B 1 78 ? -0.441 -16.984 -14.172 1 95.75 78 ALA B O 1
ATOM 6031 N N . SER B 1 79 ? -0.157 -17.906 -16.203 1 96.69 79 SER B N 1
ATOM 6032 C CA . SER B 1 79 ? 0.375 -16.672 -16.766 1 96.69 79 SER B CA 1
ATOM 6033 C C . SER B 1 79 ? -0.637 -16 -17.688 1 96.69 79 SER B C 1
ATOM 6035 O O . SER B 1 79 ? -0.601 -16.188 -18.906 1 96.69 79 SER B O 1
ATOM 6037 N N . PHE B 1 80 ? -1.499 -15.227 -17.156 1 97 80 PHE B N 1
ATOM 6038 C CA . PHE B 1 80 ? -2.582 -14.555 -17.859 1 97 80 PHE B CA 1
ATOM 6039 C C . PHE B 1 80 ? -2.033 -13.68 -18.984 1 97 80 PHE B C 1
ATOM 6041 O O . PHE B 1 80 ? -2.514 -13.734 -20.109 1 97 80 PHE B O 1
ATOM 6048 N N . ASP B 1 81 ? -1.034 -12.828 -18.656 1 96.81 81 ASP B N 1
ATOM 6049 C CA . ASP B 1 81 ? -0.51 -11.852 -19.609 1 96.81 81 ASP B CA 1
ATOM 6050 C C . ASP B 1 81 ? 0.172 -12.555 -20.781 1 96.81 81 ASP B C 1
ATOM 6052 O O . ASP B 1 81 ? 0.038 -12.125 -21.938 1 96.81 81 ASP B O 1
ATOM 6056 N N . GLN B 1 82 ? 0.934 -13.609 -20.484 1 97 82 GLN B N 1
ATOM 6057 C CA . GLN B 1 82 ? 1.557 -14.367 -21.562 1 97 82 GLN B CA 1
ATOM 6058 C C . GLN B 1 82 ? 0.505 -14.953 -22.5 1 97 82 GLN B C 1
ATOM 6060 O O . GLN B 1 82 ? 0.711 -15.016 -23.719 1 97 82 GLN B O 1
ATOM 6065 N N . CYS B 1 83 ? -0.588 -15.391 -21.953 1 97.88 83 CYS B N 1
ATOM 6066 C CA . CYS B 1 83 ? -1.673 -15.977 -22.734 1 97.88 83 CYS B CA 1
ATOM 6067 C C . CYS B 1 83 ? -2.367 -14.914 -23.578 1 97.88 83 CYS B C 1
ATOM 6069 O O . CYS B 1 83 ? -2.713 -15.164 -24.734 1 97.88 83 CYS B O 1
ATOM 6071 N N . MET B 1 84 ? -2.527 -13.734 -23.047 1 96.94 84 MET B N 1
ATOM 6072 C CA . MET B 1 84 ? -3.408 -12.742 -23.656 1 96.94 84 MET B CA 1
ATOM 6073 C C . MET B 1 84 ? -2.629 -11.828 -24.594 1 96.94 84 MET B C 1
ATOM 6075 O O . MET B 1 84 ? -3.219 -11.148 -25.438 1 96.94 84 MET B O 1
ATOM 6079 N N . LYS B 1 85 ? -1.267 -11.852 -24.484 1 95.06 85 LYS B N 1
ATOM 6080 C CA . LYS B 1 85 ? -0.509 -10.859 -25.25 1 95.06 85 LYS B CA 1
ATOM 6081 C C . LYS B 1 85 ? 0.639 -11.516 -26.016 1 95.06 85 LYS B C 1
ATOM 6083 O O . LYS B 1 85 ? 1.785 -11.07 -25.922 1 95.06 85 LYS B O 1
ATOM 6088 N N . PRO B 1 86 ? 0.33 -12.461 -26.844 1 95.31 86 PRO B N 1
ATOM 6089 C CA . PRO B 1 86 ? 1.408 -12.961 -27.703 1 95.31 86 PRO B CA 1
ATOM 6090 C C . PRO B 1 86 ? 1.905 -11.914 -28.703 1 95.31 86 PRO B C 1
ATOM 6092 O O . PRO B 1 86 ? 1.11 -11.133 -29.219 1 95.31 86 PRO B O 1
ATOM 6095 N N . PRO B 1 87 ? 3.182 -11.844 -28.953 1 91.56 87 PRO B N 1
ATOM 6096 C CA . PRO B 1 87 ? 3.736 -10.812 -29.828 1 91.56 87 PRO B CA 1
ATOM 6097 C C . PRO B 1 87 ? 3.225 -10.922 -31.266 1 91.56 87 PRO B C 1
ATOM 6099 O O . PRO B 1 87 ? 3.291 -9.953 -32.031 1 91.56 87 PRO B O 1
ATOM 6102 N N . TRP B 1 88 ? 2.674 -12 -31.719 1 94.12 88 TRP B N 1
ATOM 6103 C CA . TRP B 1 88 ? 2.234 -12.219 -33.094 1 94.12 88 TRP B CA 1
ATOM 6104 C C . TRP B 1 88 ? 0.717 -12.125 -33.188 1 94.12 88 TRP B C 1
ATOM 6106 O O . TRP B 1 88 ? 0.129 -12.586 -34.188 1 94.12 88 TRP B O 1
ATOM 6116 N N . LEU B 1 89 ? 0.085 -11.617 -32.219 1 92.69 89 LEU B N 1
ATOM 6117 C CA . LEU B 1 89 ? -1.371 -11.57 -32.156 1 92.69 89 LEU B CA 1
ATOM 6118 C C . LEU B 1 89 ? -1.968 -10.93 -33.375 1 92.69 89 LEU B C 1
ATOM 6120 O O . LEU B 1 89 ? -2.994 -11.383 -33.906 1 92.69 89 LEU B O 1
ATOM 6124 N N . LEU B 1 90 ? -1.364 -9.875 -33.969 1 90.31 90 LEU B N 1
ATOM 6125 C CA . LEU B 1 90 ? -1.892 -9.125 -35.125 1 90.31 90 LEU B CA 1
ATOM 6126 C C . LEU B 1 90 ? -1.443 -9.758 -36.438 1 90.31 90 LEU B C 1
ATOM 6128 O O . LEU B 1 90 ? -2.199 -9.773 -37.406 1 90.31 90 LEU B O 1
ATOM 6132 N N . THR B 1 91 ? -0.262 -10.336 -36.469 1 92.5 91 THR B N 1
ATOM 6133 C CA . THR B 1 91 ? 0.307 -10.859 -37.688 1 92.5 91 THR B CA 1
ATOM 6134 C C . THR B 1 91 ? -0.178 -12.281 -37.938 1 92.5 91 THR B C 1
ATOM 6136 O O . THR B 1 91 ? -0.298 -12.703 -39.094 1 92.5 91 THR B O 1
ATOM 6139 N N . HIS B 1 92 ? -0.474 -13.023 -36.812 1 94.56 92 HIS B N 1
ATOM 6140 C CA . HIS B 1 92 ? -0.927 -14.398 -36.969 1 94.56 92 HIS B CA 1
ATOM 6141 C C . HIS B 1 92 ? -2.188 -14.648 -36.125 1 94.56 92 HIS B C 1
ATOM 6143 O O . HIS B 1 92 ? -2.156 -15.383 -35.156 1 94.56 92 HIS B O 1
ATOM 6149 N N . PRO B 1 93 ? -3.326 -14.172 -36.625 1 92.81 93 PRO B N 1
ATOM 6150 C CA . PRO B 1 93 ? -4.574 -14.32 -35.875 1 92.81 93 PRO B CA 1
ATOM 6151 C C . PRO B 1 93 ? -5.008 -15.773 -35.719 1 92.81 93 PRO B C 1
ATOM 6153 O O . PRO B 1 93 ? -5.809 -16.094 -34.844 1 92.81 93 PRO B O 1
ATOM 6156 N N . GLU B 1 94 ? -4.488 -16.703 -36.531 1 92.62 94 GLU B N 1
ATOM 6157 C CA . GLU B 1 94 ? -4.828 -18.125 -36.438 1 92.62 94 GLU B CA 1
ATOM 6158 C C . GLU B 1 94 ? -4.297 -18.75 -35.156 1 92.62 94 GLU B C 1
ATOM 6160 O O . GLU B 1 94 ? -4.773 -19.797 -34.719 1 92.62 94 GLU B O 1
ATOM 6165 N N . LEU B 1 95 ? -3.309 -18.094 -34.562 1 95.44 95 LEU B N 1
ATOM 6166 C CA . LEU B 1 95 ? -2.699 -18.625 -33.344 1 95.44 95 LEU B CA 1
ATOM 6167 C C . LEU B 1 95 ? -3.275 -17.938 -32.094 1 95.44 95 LEU B C 1
ATOM 6169 O O . LEU B 1 95 ? -2.67 -17.969 -31.031 1 95.44 95 LEU B O 1
ATOM 6173 N N . LYS B 1 96 ? -4.402 -17.359 -32.281 1 95.38 96 LYS B N 1
ATOM 6174 C CA . LYS B 1 96 ? -5.051 -16.641 -31.188 1 95.38 96 LYS B CA 1
ATOM 6175 C C . LYS B 1 96 ? -5.348 -17.562 -30.016 1 95.38 96 LYS B C 1
ATOM 6177 O O . LYS B 1 96 ? -5.766 -18.719 -30.203 1 95.38 96 LYS B O 1
ATOM 6182 N N . THR B 1 97 ? -5.066 -17.031 -28.766 1 97.56 97 THR B N 1
ATOM 6183 C CA . THR B 1 97 ? -5.277 -17.812 -27.547 1 97.56 97 THR B CA 1
ATOM 6184 C C . THR B 1 97 ? -6.461 -17.266 -26.75 1 97.56 97 THR B C 1
ATOM 6186 O O . THR B 1 97 ? -6.973 -16.188 -27.062 1 97.56 97 THR B O 1
ATOM 6189 N N . LYS B 1 98 ? -6.887 -18.094 -25.922 1 96.69 98 LYS B N 1
ATOM 6190 C CA . LYS B 1 98 ? -7.961 -17.766 -24.984 1 96.69 98 LYS B CA 1
ATOM 6191 C C . LYS B 1 98 ? -7.605 -18.172 -23.562 1 96.69 98 LYS B C 1
ATOM 6193 O O . LYS B 1 98 ? -6.969 -19.203 -23.344 1 96.69 98 LYS B O 1
ATOM 6198 N N . TYR B 1 99 ? -7.914 -17.25 -22.625 1 97.56 99 TYR B N 1
ATOM 6199 C CA . TYR B 1 99 ? -7.695 -17.531 -21.219 1 97.56 99 TYR B CA 1
ATOM 6200 C C . TYR B 1 99 ? -9.016 -17.844 -20.516 1 97.56 99 TYR B C 1
ATOM 6202 O O . TYR B 1 99 ? -9.938 -17.031 -20.531 1 97.56 99 TYR B O 1
ATOM 6210 N N . CYS B 1 100 ? -9.141 -19 -19.859 1 97.69 100 CYS B N 1
ATOM 6211 C CA . CYS B 1 100 ? -10.375 -19.391 -19.188 1 97.69 100 CYS B CA 1
ATOM 6212 C C . CYS B 1 100 ? -10.117 -19.703 -17.719 1 97.69 100 CYS B C 1
ATOM 6214 O O . CYS B 1 100 ? -9.156 -20.391 -17.391 1 97.69 100 CYS B O 1
ATOM 6216 N N . MET B 1 101 ? -10.93 -19.141 -16.891 1 95.88 101 MET B N 1
ATOM 6217 C CA . MET B 1 101 ? -10.93 -19.484 -15.477 1 95.88 101 MET B CA 1
ATOM 6218 C C . MET B 1 101 ? -11.828 -20.688 -15.203 1 95.88 101 MET B C 1
ATOM 6220 O O . MET B 1 101 ? -13.023 -20.641 -15.508 1 95.88 101 MET B O 1
ATOM 6224 N N . THR B 1 102 ? -11.258 -21.734 -14.656 1 95.44 102 THR B N 1
ATOM 6225 C CA . THR B 1 102 ? -12.016 -22.953 -14.398 1 95.44 102 THR B CA 1
ATOM 6226 C C . THR B 1 102 ? -12.117 -23.219 -12.898 1 95.44 102 THR B C 1
ATOM 6228 O O . THR B 1 102 ? -11.258 -22.781 -12.125 1 95.44 102 THR B O 1
ATOM 6231 N N . GLU B 1 103 ? -13.164 -23.812 -12.492 1 91.69 103 GLU B N 1
ATOM 6232 C CA . GLU B 1 103 ? -13.391 -24.281 -11.125 1 91.69 103 GLU B CA 1
ATOM 6233 C C . GLU B 1 103 ? -13.234 -25.781 -11.023 1 91.69 103 GLU B C 1
ATOM 6235 O O . GLU B 1 103 ? -13.914 -26.531 -11.734 1 91.69 103 GLU B O 1
ATOM 6240 N N . VAL B 1 104 ? -12.336 -26.188 -10.188 1 90.69 104 VAL B N 1
ATOM 6241 C CA . VAL B 1 104 ? -12.07 -27.609 -10.008 1 90.69 104 VAL B CA 1
ATOM 6242 C C . VAL B 1 104 ? -12.508 -28.031 -8.609 1 90.69 104 VAL B C 1
ATOM 6244 O O . VAL B 1 104 ? -11.961 -27.562 -7.605 1 90.69 104 VAL B O 1
ATOM 6247 N N . GLN B 1 105 ? -13.43 -28.922 -8.539 1 86.44 105 GLN B N 1
ATOM 6248 C CA . GLN B 1 105 ? -13.875 -29.484 -7.266 1 86.44 105 GLN B CA 1
ATOM 6249 C C . GLN B 1 105 ? -13.211 -30.828 -6.988 1 86.44 105 GLN B C 1
ATOM 6251 O O . GLN B 1 105 ? -13.352 -31.766 -7.773 1 86.44 105 GLN B O 1
ATOM 6256 N N . LEU B 1 106 ? -12.477 -30.891 -5.914 1 83.44 106 LEU B N 1
ATOM 6257 C CA . LEU B 1 106 ? -11.719 -32.094 -5.609 1 83.44 106 LEU B CA 1
ATOM 6258 C C . LEU B 1 106 ? -12.57 -33.094 -4.82 1 83.44 106 LEU B C 1
ATOM 6260 O O . LEU B 1 106 ? -12.312 -34.312 -4.855 1 83.44 106 LEU B O 1
ATOM 6264 N N . SER B 1 107 ? -13.414 -32.656 -4.004 1 77 107 SER B N 1
ATOM 6265 C CA . SER B 1 107 ? -14.312 -33.531 -3.258 1 77 107 SER B CA 1
ATOM 6266 C C . SER B 1 107 ? -15.641 -32.812 -2.969 1 77 107 SER B C 1
ATOM 6268 O O . SER B 1 107 ? -15.781 -31.625 -3.193 1 77 107 SER B O 1
ATOM 6270 N N . ASP B 1 108 ? -16.516 -33.719 -2.619 1 64.94 108 ASP B N 1
ATOM 6271 C CA . ASP B 1 108 ? -17.828 -33.156 -2.273 1 64.94 108 ASP B CA 1
ATOM 6272 C C . ASP B 1 108 ? -17.75 -32.312 -0.994 1 64.94 108 ASP B C 1
ATOM 6274 O O . ASP B 1 108 ? -17.219 -32.781 0.02 1 64.94 108 ASP B O 1
ATOM 6278 N N . ILE B 1 109 ? -18.031 -31.125 -1.096 1 60.59 109 ILE B N 1
ATOM 6279 C CA . ILE B 1 109 ? -17.984 -30.141 -0.018 1 60.59 109 ILE B CA 1
ATOM 6280 C C . ILE B 1 109 ? -18.844 -30.625 1.148 1 60.59 109 ILE B C 1
ATOM 6282 O O . ILE B 1 109 ? -18.562 -30.312 2.307 1 60.59 109 ILE B O 1
ATOM 6286 N N . SER B 1 110 ? -19.828 -31.422 0.875 1 60.19 110 SER B N 1
ATOM 6287 C CA . SER B 1 110 ? -20.812 -31.797 1.885 1 60.19 110 SER B CA 1
ATOM 6288 C C . SER B 1 110 ? -20.234 -32.781 2.879 1 60.19 110 SER B C 1
ATOM 6290 O O . SER B 1 110 ? -20.75 -32.938 3.996 1 60.19 110 SER B O 1
ATOM 6292 N N . ASN B 1 111 ? -19.094 -33.375 2.572 1 62.66 111 ASN B N 1
ATOM 6293 C CA . ASN B 1 111 ? -18.609 -34.438 3.441 1 62.66 111 ASN B CA 1
ATOM 6294 C C . ASN B 1 111 ? -17.359 -34 4.207 1 62.66 111 ASN B C 1
ATOM 6296 O O . ASN B 1 111 ? -16.453 -34.812 4.43 1 62.66 111 ASN B O 1
ATOM 6300 N N . MET B 1 112 ? -17.359 -32.75 4.668 1 71 112 MET B N 1
ATOM 6301 C CA . MET B 1 112 ? -16.156 -32.312 5.371 1 71 112 MET B CA 1
ATOM 6302 C C . MET B 1 112 ? -16.203 -32.75 6.832 1 71 112 MET B C 1
ATOM 6304 O O . MET B 1 112 ? -17.219 -32.594 7.504 1 71 112 MET B O 1
ATOM 6308 N N . LYS B 1 113 ? -15.219 -33.5 7.293 1 69.94 113 LYS B N 1
ATOM 6309 C CA . LYS B 1 113 ? -15.086 -33.938 8.68 1 69.94 113 LYS B CA 1
ATOM 6310 C C . LYS B 1 113 ? -13.789 -33.406 9.297 1 69.94 113 LYS B C 1
ATOM 6312 O O . LYS B 1 113 ? -12.727 -33.469 8.672 1 69.94 113 LYS B O 1
ATOM 6317 N N . LYS B 1 114 ? -13.977 -32.812 10.492 1 66.38 114 LYS B N 1
ATOM 6318 C CA . LYS B 1 114 ? -12.812 -32.281 11.195 1 66.38 114 LYS B CA 1
ATOM 6319 C C . LYS B 1 114 ? -11.961 -33.375 11.789 1 66.38 114 LYS B C 1
ATOM 6321 O O . LYS B 1 114 ? -12.477 -34.281 12.484 1 66.38 114 LYS B O 1
ATOM 6326 N N . LEU B 1 115 ? -10.695 -33.406 11.297 1 66.56 115 LEU B N 1
ATOM 6327 C CA . LEU B 1 115 ? -9.781 -34.375 11.922 1 66.56 115 LEU B CA 1
ATOM 6328 C C . LEU B 1 115 ? -8.867 -33.656 12.914 1 66.56 115 LEU B C 1
ATOM 6330 O O . LEU B 1 115 ? -8.352 -32.594 12.641 1 66.56 115 LEU B O 1
ATOM 6334 N N . PRO B 1 116 ? -8.766 -34.188 14.133 1 62.78 116 PRO B N 1
ATOM 6335 C CA . PRO B 1 116 ? -7.934 -33.531 15.148 1 62.78 116 PRO B CA 1
ATOM 6336 C C . PRO B 1 116 ? -6.453 -33.5 14.773 1 62.78 116 PRO B C 1
ATOM 6338 O O . PRO B 1 116 ? -5.758 -32.531 15.055 1 62.78 116 PRO B O 1
ATOM 6341 N N . ASN B 1 117 ? -5.941 -34.656 14.367 1 75.75 117 ASN B N 1
ATOM 6342 C CA . ASN B 1 117 ? -4.531 -34.781 14.008 1 75.75 117 ASN B CA 1
ATOM 6343 C C . ASN B 1 117 ? -4.355 -35.406 12.633 1 75.75 117 ASN B C 1
ATOM 6345 O O . ASN B 1 117 ? -5.027 -36.406 12.32 1 75.75 117 ASN B O 1
ATOM 6349 N N . TYR B 1 118 ? -3.57 -34.75 11.969 1 83.69 118 TYR B N 1
ATOM 6350 C CA . TYR B 1 118 ? -3.336 -35.281 10.641 1 83.69 118 TYR B CA 1
ATOM 6351 C C . TYR B 1 118 ? -2.211 -36.312 10.672 1 83.69 118 TYR B C 1
ATOM 6353 O O . TYR B 1 118 ? -1.127 -36.062 11.188 1 83.69 118 TYR B O 1
ATOM 6361 N N . ASP B 1 119 ? -2.51 -37.5 10.227 1 90 119 ASP B N 1
ATOM 6362 C CA . ASP B 1 119 ? -1.491 -38.531 10.023 1 90 119 ASP B CA 1
ATOM 6363 C C . ASP B 1 119 ? -0.815 -38.375 8.664 1 90 119 ASP B C 1
ATOM 6365 O O . ASP B 1 119 ? -1.454 -38.531 7.621 1 90 119 ASP B O 1
ATOM 6369 N N . PRO B 1 120 ? 0.451 -38.094 8.703 1 95.06 120 PRO B N 1
ATOM 6370 C CA . PRO B 1 120 ? 1.129 -37.875 7.418 1 95.06 120 PRO B CA 1
ATOM 6371 C C . PRO B 1 120 ? 1.154 -39.156 6.551 1 95.06 120 PRO B C 1
ATOM 6373 O O . PRO B 1 120 ? 1.288 -39.062 5.328 1 95.06 120 PRO B O 1
ATOM 6376 N N . PHE B 1 121 ? 1.027 -40.312 7.152 1 94.81 121 PHE B N 1
ATOM 6377 C CA . PHE B 1 121 ? 1.08 -41.562 6.402 1 94.81 121 PHE B CA 1
ATOM 6378 C C . PHE B 1 121 ? -0.319 -42 5.996 1 94.81 121 PHE B C 1
ATOM 6380 O O . PHE B 1 121 ? -0.479 -43 5.309 1 94.81 121 PHE B O 1
ATOM 6387 N N . GLY B 1 122 ? -1.331 -41.188 6.32 1 92 122 GLY B N 1
ATOM 6388 C CA . GLY B 1 122 ? -2.701 -41.438 5.91 1 92 122 GLY B CA 1
ATOM 6389 C C . GLY B 1 122 ? -3.021 -40.938 4.523 1 92 122 GLY B C 1
ATOM 6390 O O . GLY B 1 122 ? -2.154 -40.375 3.852 1 92 122 GLY B O 1
ATOM 6391 N N . PRO B 1 123 ? -4.219 -41.219 4.051 1 89.88 123 PRO B N 1
ATOM 6392 C CA . PRO B 1 123 ? -4.629 -40.719 2.73 1 89.88 123 PRO B CA 1
ATOM 6393 C C . PRO B 1 123 ? -4.746 -39.219 2.664 1 89.88 123 PRO B C 1
ATOM 6395 O O . PRO B 1 123 ? -5.234 -38.594 3.609 1 89.88 123 PRO B O 1
ATOM 6398 N N . SER B 1 124 ? -4.289 -38.656 1.57 1 89.5 124 SER B N 1
ATOM 6399 C CA . SER B 1 124 ? -4.324 -37.188 1.378 1 89.5 124 SER B CA 1
ATOM 6400 C C . SER B 1 124 ? -5.758 -36.688 1.3 1 89.5 124 SER B C 1
ATOM 6402 O O . SER B 1 124 ? -6.027 -35.531 1.644 1 89.5 124 SER B O 1
ATOM 6404 N N . LYS B 1 125 ? -6.688 -37.5 0.925 1 85.88 125 LYS B N 1
ATOM 6405 C CA . LYS B 1 125 ? -8.094 -37.125 0.766 1 85.88 125 LYS B CA 1
ATOM 6406 C C . LYS B 1 125 ? -8.688 -36.688 2.09 1 85.88 125 LYS B C 1
ATOM 6408 O O . LYS B 1 125 ? -9.539 -35.781 2.113 1 85.88 125 LYS B O 1
ATOM 6413 N N . GLU B 1 126 ? -8.227 -37.219 3.105 1 86.31 126 GLU B N 1
ATOM 6414 C CA . GLU B 1 126 ? -8.734 -36.844 4.418 1 86.31 126 GLU B CA 1
ATOM 6415 C C . GLU B 1 126 ? -8.359 -35.406 4.758 1 86.31 126 GLU B C 1
ATOM 6417 O O . GLU B 1 126 ? -9.164 -34.656 5.336 1 86.31 126 GLU B O 1
ATOM 6422 N N . PHE B 1 127 ? -7.203 -35.094 4.387 1 88.62 127 PHE B N 1
ATOM 6423 C CA . PHE B 1 127 ? -6.746 -33.75 4.629 1 88.62 127 PHE B CA 1
ATOM 6424 C C . PHE B 1 127 ? -7.492 -32.75 3.738 1 88.62 127 PHE B C 1
ATOM 6426 O O . PHE B 1 127 ? -7.914 -31.688 4.199 1 88.62 127 PHE B O 1
ATOM 6433 N N . ILE B 1 128 ? -7.676 -33.062 2.508 1 87.38 128 ILE B N 1
ATOM 6434 C CA . ILE B 1 128 ? -8.32 -32.219 1.517 1 87.38 128 ILE B CA 1
ATOM 6435 C C . ILE B 1 128 ? -9.781 -31.984 1.911 1 87.38 128 ILE B C 1
ATOM 6437 O O . ILE B 1 128 ? -10.312 -30.891 1.71 1 87.38 128 ILE B O 1
ATOM 6441 N N . ASN B 1 129 ? -10.367 -32.906 2.609 1 84.38 129 ASN B N 1
ATOM 6442 C CA . ASN B 1 129 ? -11.766 -32.812 2.992 1 84.38 129 ASN B CA 1
ATOM 6443 C C . ASN B 1 129 ? -11.93 -32.312 4.418 1 84.38 129 ASN B C 1
ATOM 6445 O O . ASN B 1 129 ? -13.016 -32.344 4.984 1 84.38 129 ASN B O 1
ATOM 6449 N N . SER B 1 130 ? -10.914 -31.781 4.957 1 83.12 130 SER B N 1
ATOM 6450 C CA . SER B 1 130 ? -10.992 -31.234 6.312 1 83.12 130 SER B CA 1
ATOM 6451 C C . SER B 1 130 ? -11.375 -29.766 6.297 1 83.12 130 SER B C 1
ATOM 6453 O O . SER B 1 130 ? -10.875 -29 5.473 1 83.12 130 SER B O 1
ATOM 6455 N N . PRO B 1 131 ? -12.289 -29.438 7.156 1 77.88 131 PRO B N 1
ATOM 6456 C CA . PRO B 1 131 ? -12.664 -28.016 7.219 1 77.88 131 PRO B CA 1
ATOM 6457 C C . PRO B 1 131 ? -11.555 -27.141 7.781 1 77.88 131 PRO B C 1
ATOM 6459 O O . PRO B 1 131 ? -10.797 -27.578 8.656 1 77.88 131 PRO B O 1
ATOM 6462 N N . THR B 1 132 ? -11.414 -25.953 7.273 1 82.69 132 THR B N 1
ATOM 6463 C CA . THR B 1 132 ? -10.461 -24.984 7.781 1 82.69 132 THR B CA 1
ATOM 6464 C C . THR B 1 132 ? -11.141 -23.984 8.703 1 82.69 132 THR B C 1
ATOM 6466 O O . THR B 1 132 ? -12.367 -23.859 8.695 1 82.69 132 THR B O 1
ATOM 6469 N N . ALA B 1 133 ? -10.398 -23.234 9.5 1 77.31 133 ALA B N 1
ATOM 6470 C CA . ALA B 1 133 ? -10.953 -22.281 10.453 1 77.31 133 ALA B CA 1
ATOM 6471 C C . ALA B 1 133 ? -11.664 -21.141 9.742 1 77.31 133 ALA B C 1
ATOM 6473 O O . ALA B 1 133 ? -12.703 -20.656 10.211 1 77.31 133 ALA B O 1
ATOM 6474 N N . SER B 1 134 ? -11.188 -20.688 8.688 1 76.81 134 SER B N 1
ATOM 6475 C CA . SER B 1 134 ? -11.766 -19.562 7.949 1 76.81 134 SER B CA 1
ATOM 6476 C C . SER B 1 134 ? -12.797 -20.047 6.934 1 76.81 134 SER B C 1
ATOM 6478 O O . SER B 1 134 ? -13.555 -19.234 6.387 1 76.81 134 SER B O 1
ATOM 6480 N N . GLY B 1 135 ? -12.812 -21.312 6.738 1 76.75 135 GLY B N 1
ATOM 6481 C CA . GLY B 1 135 ? -13.703 -21.859 5.727 1 76.75 135 GLY B CA 1
ATOM 6482 C C . GLY B 1 135 ? -13.117 -21.812 4.328 1 76.75 135 GLY B C 1
ATOM 6483 O O . GLY B 1 135 ? -13.773 -22.203 3.361 1 76.75 135 GLY B O 1
ATOM 6484 N N . MET B 1 136 ? -11.883 -21.344 4.234 1 82.19 136 MET B N 1
ATOM 6485 C CA . MET B 1 136 ? -11.242 -21.359 2.922 1 82.19 136 MET B CA 1
ATOM 6486 C C . MET B 1 136 ? -11.078 -22.797 2.414 1 82.19 136 MET B C 1
ATOM 6488 O O . MET B 1 136 ? -10.695 -23.688 3.172 1 82.19 136 MET B O 1
ATOM 6492 N N . PRO B 1 137 ? -11.367 -22.953 1.246 1 77.25 137 PRO B N 1
ATOM 6493 C CA . PRO B 1 137 ? -11.438 -24.312 0.74 1 77.25 137 PRO B CA 1
ATOM 6494 C C . PRO B 1 137 ? -10.062 -24.891 0.402 1 77.25 137 PRO B C 1
ATOM 6496 O O . PRO B 1 137 ? -9.188 -24.172 -0.087 1 77.25 137 PRO B O 1
ATOM 6499 N N . VAL B 1 138 ? -9.93 -26.141 0.694 1 85.38 138 VAL B N 1
ATOM 6500 C CA . VAL B 1 138 ? -8.766 -26.891 0.24 1 85.38 138 VAL B CA 1
ATOM 6501 C C . VAL B 1 138 ? -9.164 -27.828 -0.9 1 85.38 138 VAL B C 1
ATOM 6503 O O . VAL B 1 138 ? -8.336 -28.172 -1.753 1 85.38 138 VAL B O 1
ATOM 6506 N N . ASN B 1 139 ? -10.461 -28.078 -0.96 1 85.62 139 ASN B N 1
ATOM 6507 C CA . ASN B 1 139 ? -10.961 -29.047 -1.938 1 85.62 139 ASN B CA 1
ATOM 6508 C C . ASN B 1 139 ? -11.562 -28.344 -3.154 1 85.62 139 ASN B C 1
ATOM 6510 O O . ASN B 1 139 ? -12.328 -28.953 -3.91 1 85.62 139 ASN B O 1
ATOM 6514 N N . TYR B 1 140 ? -11.367 -27.125 -3.232 1 85.94 140 TYR B N 1
ATOM 6515 C CA . TYR B 1 140 ? -11.836 -26.281 -4.324 1 85.94 140 TYR B CA 1
ATOM 6516 C C . TYR B 1 140 ? -10.719 -25.391 -4.855 1 85.94 140 TYR B C 1
ATOM 6518 O O . TYR B 1 140 ? -10.008 -24.75 -4.082 1 85.94 140 TYR B O 1
ATOM 6526 N N . ILE B 1 141 ? -10.562 -25.422 -6.188 1 90.38 141 ILE B N 1
ATOM 6527 C CA . ILE B 1 141 ? -9.484 -24.641 -6.766 1 90.38 141 ILE B CA 1
ATOM 6528 C C . ILE B 1 141 ? -10 -23.844 -7.973 1 90.38 141 ILE B C 1
ATOM 6530 O O . ILE B 1 141 ? -10.789 -24.359 -8.766 1 90.38 141 ILE B O 1
ATOM 6534 N N . LEU B 1 142 ? -9.703 -22.625 -8.047 1 93 142 LEU B N 1
ATOM 6535 C CA . LEU B 1 142 ? -9.844 -21.844 -9.266 1 93 142 LEU B CA 1
ATOM 6536 C C . LEU B 1 142 ? -8.562 -21.891 -10.094 1 93 142 LEU B C 1
ATOM 6538 O O . LEU B 1 142 ? -7.488 -21.562 -9.602 1 93 142 LEU B O 1
ATOM 6542 N N . TRP B 1 143 ? -8.711 -22.312 -11.32 1 95.44 143 TRP B N 1
ATOM 6543 C CA . TRP B 1 143 ? -7.543 -22.625 -12.141 1 95.44 143 TRP B CA 1
ATOM 6544 C C . TRP B 1 143 ? -7.645 -21.953 -13.508 1 95.44 143 TRP B C 1
ATOM 6546 O O . TRP B 1 143 ? -8.578 -22.219 -14.266 1 95.44 143 TRP B O 1
ATOM 6556 N N . GLY B 1 144 ? -6.668 -21.016 -13.766 1 96.94 144 GLY B N 1
ATOM 6557 C CA . GLY B 1 144 ? -6.598 -20.391 -15.078 1 96.94 144 GLY B CA 1
ATOM 6558 C C . GLY B 1 144 ? -5.887 -21.25 -16.109 1 96.94 144 GLY B C 1
ATOM 6559 O O . GLY B 1 144 ? -4.844 -21.828 -15.82 1 96.94 144 GLY B O 1
ATOM 6560 N N . VAL B 1 145 ? -6.473 -21.281 -17.375 1 97.31 145 VAL B N 1
ATOM 6561 C CA . VAL B 1 145 ? -5.91 -22.109 -18.438 1 97.31 145 VAL B CA 1
ATOM 6562 C C . VAL B 1 145 ? -5.789 -21.297 -19.719 1 97.31 145 VAL B C 1
ATOM 6564 O O . VAL B 1 145 ? -6.688 -20.516 -20.062 1 97.31 145 VAL B O 1
ATOM 6567 N N . CYS B 1 146 ? -4.668 -21.391 -20.328 1 98 146 CYS B N 1
ATOM 6568 C CA . CYS B 1 146 ? -4.41 -20.75 -21.609 1 98 146 CYS B CA 1
ATOM 6569 C C . CYS B 1 146 ? -4.543 -21.75 -22.75 1 98 146 CYS B C 1
ATOM 6571 O O . CYS B 1 146 ? -3.775 -22.719 -22.828 1 98 146 CYS B O 1
ATOM 6573 N N . ILE B 1 147 ? -5.461 -21.594 -23.656 1 97.5 147 ILE B N 1
ATOM 6574 C CA . ILE B 1 147 ? -5.758 -22.547 -24.719 1 97.5 147 ILE B CA 1
ATOM 6575 C C . ILE B 1 147 ? -6.016 -21.797 -26.031 1 97.5 147 ILE B C 1
ATOM 6577 O O . ILE B 1 147 ? -6.172 -20.562 -26.016 1 97.5 147 ILE B O 1
ATOM 6581 N N . PRO B 1 148 ? -6.023 -22.531 -27.094 1 96.62 148 PRO B N 1
ATOM 6582 C CA . PRO B 1 148 ? -6.383 -21.875 -28.359 1 96.62 148 PRO B CA 1
ATOM 6583 C C . PRO B 1 148 ? -7.797 -21.297 -28.344 1 96.62 148 PRO B C 1
ATOM 6585 O O . PRO B 1 148 ? -8.695 -21.875 -27.734 1 96.62 148 PRO B O 1
ATOM 6588 N N . ALA B 1 149 ? -7.957 -20.234 -29.062 1 95.62 149 ALA B N 1
ATOM 6589 C CA . ALA B 1 149 ? -9.227 -19.516 -29.078 1 95.62 149 ALA B CA 1
ATOM 6590 C C . ALA B 1 149 ? -10.352 -20.375 -29.641 1 95.62 149 ALA B C 1
ATOM 6592 O O . ALA B 1 149 ? -11.523 -20.141 -29.344 1 95.62 149 ALA B O 1
ATOM 6593 N N . SER B 1 150 ? -10.07 -21.422 -30.344 1 93.31 150 SER B N 1
ATOM 6594 C CA . SER B 1 150 ? -11.062 -22.266 -31 1 93.31 150 SER B CA 1
ATOM 6595 C C . SER B 1 150 ? -11.727 -23.219 -30.016 1 93.31 150 SER B C 1
ATOM 6597 O O . SER B 1 150 ? -12.75 -23.828 -30.312 1 93.31 150 SER B O 1
ATOM 6599 N N . CYS B 1 151 ? -11.234 -23.266 -28.859 1 96.25 151 CYS B N 1
ATOM 6600 C CA . CYS B 1 151 ? -11.734 -24.234 -27.891 1 96.25 151 CYS B CA 1
ATOM 6601 C C . CYS B 1 151 ? -13.031 -23.75 -27.266 1 96.25 151 CYS B C 1
ATOM 6603 O O . CYS B 1 151 ? -13.102 -22.625 -26.766 1 96.25 151 CYS B O 1
ATOM 6605 N N . SER B 1 152 ? -13.984 -24.578 -27.266 1 95.38 152 SER B N 1
ATOM 6606 C CA . SER B 1 152 ? -15.242 -24.297 -26.578 1 95.38 152 SER B CA 1
ATOM 6607 C C . SER B 1 152 ? -15.125 -24.516 -25.078 1 95.38 152 SER B C 1
ATOM 6609 O O . SER B 1 152 ? -14.172 -25.141 -24.609 1 95.38 152 SER B O 1
ATOM 6611 N N . SER B 1 153 ? -16.094 -24.031 -24.344 1 94.94 153 SER B N 1
ATOM 6612 C CA . SER B 1 153 ? -16.094 -24.156 -22.891 1 94.94 153 SER B CA 1
ATOM 6613 C C . SER B 1 153 ? -16.141 -25.625 -22.469 1 94.94 153 SER B C 1
ATOM 6615 O O . SER B 1 153 ? -15.5 -26.016 -21.5 1 94.94 153 SER B O 1
ATOM 6617 N N . SER B 1 154 ? -16.953 -26.375 -23.172 1 94.69 154 SER B N 1
ATOM 6618 C CA . SER B 1 154 ? -17.062 -27.797 -22.844 1 94.69 154 SER B CA 1
ATOM 6619 C C . SER B 1 154 ? -15.75 -28.531 -23.094 1 94.69 154 SER B C 1
ATOM 6621 O O . SER B 1 154 ? -15.367 -29.406 -22.312 1 94.69 154 SER B O 1
ATOM 6623 N N . ALA B 1 155 ? -15.094 -28.172 -24.156 1 96.19 155 ALA B N 1
ATOM 6624 C CA . ALA B 1 155 ? -13.797 -28.766 -24.453 1 96.19 155 ALA B CA 1
ATOM 6625 C C . ALA B 1 155 ? -12.766 -28.422 -23.391 1 96.19 155 ALA B C 1
ATOM 6627 O O . ALA B 1 155 ? -11.953 -29.266 -23 1 96.19 155 ALA B O 1
ATOM 6628 N N . VAL B 1 156 ? -12.844 -27.203 -22.969 1 96.44 156 VAL B N 1
ATOM 6629 C CA . VAL B 1 156 ? -11.906 -26.734 -21.953 1 96.44 156 VAL B CA 1
ATOM 6630 C C . VAL B 1 156 ? -12.133 -27.516 -20.656 1 96.44 156 VAL B C 1
ATOM 6632 O O . VAL B 1 156 ? -11.172 -27.891 -19.984 1 96.44 156 VAL B O 1
ATOM 6635 N N . SER B 1 157 ? -13.352 -27.688 -20.281 1 94.88 157 SER B N 1
ATOM 6636 C CA . SER B 1 157 ? -13.68 -28.438 -19.078 1 94.88 157 SER B CA 1
ATOM 6637 C C . SER B 1 157 ? -13.117 -29.859 -19.141 1 94.88 157 SER B C 1
ATOM 6639 O O . SER B 1 157 ? -12.508 -30.328 -18.172 1 94.88 157 SER B O 1
ATOM 6641 N N . LYS B 1 158 ? -13.266 -30.531 -20.25 1 92.88 158 LYS B N 1
ATOM 6642 C CA . LYS B 1 158 ? -12.773 -31.891 -20.422 1 92.88 158 LYS B CA 1
ATOM 6643 C C . LYS B 1 158 ? -11.25 -31.922 -20.422 1 92.88 158 LYS B C 1
ATOM 6645 O O . LYS B 1 158 ? -10.648 -32.781 -19.781 1 92.88 158 LYS B O 1
ATOM 6650 N N . LEU B 1 159 ? -10.703 -31.016 -21.172 1 93.94 159 LEU B N 1
ATOM 6651 C CA . LEU B 1 159 ? -9.242 -30.922 -21.234 1 93.94 159 LEU B CA 1
ATOM 6652 C C . LEU B 1 159 ? -8.648 -30.719 -19.844 1 93.94 159 LEU B C 1
ATOM 6654 O O . LEU B 1 159 ? -7.711 -31.422 -19.453 1 93.94 159 LEU B O 1
ATOM 6658 N N . SER B 1 160 ? -9.195 -29.75 -19.109 1 93.25 160 SER B N 1
ATOM 6659 C CA . SER B 1 160 ? -8.688 -29.438 -17.781 1 93.25 160 SER B CA 1
ATOM 6660 C C . SER B 1 160 ? -8.836 -30.625 -16.844 1 93.25 160 SER B C 1
ATOM 6662 O O . SER B 1 160 ? -7.965 -30.875 -16 1 93.25 160 SER B O 1
ATOM 6664 N N . ARG B 1 161 ? -9.898 -31.312 -16.922 1 91.44 161 ARG B N 1
ATOM 6665 C CA . ARG B 1 161 ? -10.109 -32.5 -16.094 1 91.44 161 ARG B CA 1
ATOM 6666 C C . ARG B 1 161 ? -9.047 -33.562 -16.359 1 91.44 161 ARG B C 1
ATOM 6668 O O . ARG B 1 161 ? -8.453 -34.094 -15.43 1 91.44 161 ARG B O 1
ATOM 6675 N N . VAL B 1 162 ? -8.773 -33.844 -17.641 1 90.38 162 VAL B N 1
ATOM 6676 C CA . VAL B 1 162 ? -7.816 -34.875 -18.031 1 90.38 162 VAL B CA 1
ATOM 6677 C C . VAL B 1 162 ? -6.41 -34.469 -17.578 1 90.38 162 VAL B C 1
ATOM 6679 O O . VAL B 1 162 ? -5.656 -35.281 -17.062 1 90.38 162 VAL B O 1
ATOM 6682 N N . VAL B 1 163 ? -6.102 -33.25 -17.797 1 89.75 163 VAL B N 1
ATOM 6683 C CA . VAL B 1 163 ? -4.773 -32.75 -17.438 1 89.75 163 VAL B CA 1
ATOM 6684 C C . VAL B 1 163 ? -4.59 -32.812 -15.922 1 89.75 163 VAL B C 1
ATOM 6686 O O . VAL B 1 163 ? -3.533 -33.25 -15.438 1 89.75 163 VAL B O 1
ATOM 6689 N N . TYR B 1 164 ? -5.578 -32.406 -15.195 1 88.81 164 TYR B N 1
ATOM 6690 C CA . TYR B 1 164 ? -5.488 -32.406 -13.742 1 88.81 164 TYR B CA 1
ATOM 6691 C C . TYR B 1 164 ? -5.336 -33.844 -13.219 1 88.81 164 TYR B C 1
ATOM 6693 O O . TYR B 1 164 ? -4.512 -34.094 -12.336 1 88.81 164 TYR B O 1
ATOM 6701 N N . GLU B 1 165 ? -6.09 -34.719 -13.711 1 84.88 165 GLU B N 1
ATOM 6702 C CA . GLU B 1 165 ? -6.035 -36.125 -13.289 1 84.88 165 GLU B CA 1
ATOM 6703 C C . GLU B 1 165 ? -4.676 -36.75 -13.602 1 84.88 165 GLU B C 1
ATOM 6705 O O . GLU B 1 165 ? -4.129 -37.5 -12.797 1 84.88 165 GLU B O 1
ATOM 6710 N N . ALA B 1 166 ? -4.227 -36.375 -14.742 1 80.75 166 ALA B N 1
ATOM 6711 C CA . ALA B 1 166 ? -2.93 -36.906 -15.148 1 80.75 166 ALA B CA 1
ATOM 6712 C C . ALA B 1 166 ? -1.812 -36.375 -14.266 1 80.75 166 ALA B C 1
ATOM 6714 O O . ALA B 1 166 ? -0.852 -37.094 -13.961 1 80.75 166 ALA B O 1
ATOM 6715 N N . ALA B 1 167 ? -1.978 -35.188 -13.852 1 76.94 167 ALA B N 1
ATOM 6716 C CA . ALA B 1 167 ? -0.91 -34.531 -13.109 1 76.94 167 ALA B CA 1
ATOM 6717 C C . ALA B 1 167 ? -0.954 -34.906 -11.633 1 76.94 167 ALA B C 1
ATOM 6719 O O . ALA B 1 167 ? 0.08 -34.938 -10.961 1 76.94 167 ALA B O 1
ATOM 6720 N N . THR B 1 168 ? -2.141 -35.125 -11.047 1 73.81 168 THR B N 1
ATOM 6721 C CA . THR B 1 168 ? -2.266 -35.344 -9.617 1 73.81 168 THR B CA 1
ATOM 6722 C C . THR B 1 168 ? -2.436 -36.844 -9.312 1 73.81 168 THR B C 1
ATOM 6724 O O . THR B 1 168 ? -2.424 -37.25 -8.148 1 73.81 168 THR B O 1
ATOM 6727 N N . PHE B 1 169 ? -2.498 -37.688 -10.203 1 62.16 169 PHE B N 1
ATOM 6728 C CA . PHE B 1 169 ? -2.658 -39.125 -10.078 1 62.16 169 PHE B CA 1
ATOM 6729 C C . PHE B 1 169 ? -3.939 -39.469 -9.328 1 62.16 169 PHE B C 1
ATOM 6731 O O . PHE B 1 169 ? -3.963 -40.375 -8.516 1 62.16 169 PHE B O 1
ATOM 6738 N N . SER B 1 170 ? -4.68 -38.625 -9.086 1 62.72 170 SER B N 1
ATOM 6739 C CA . SER B 1 170 ? -5.887 -38.875 -8.305 1 62.72 170 SER B CA 1
ATOM 6740 C C . SER B 1 170 ? -7.121 -38.906 -9.203 1 62.72 170 SER B C 1
ATOM 6742 O O . SER B 1 170 ? -7.227 -38.156 -10.156 1 62.72 170 SER B O 1
ATOM 6744 N N . THR B 1 171 ? -7.73 -40.156 -9.102 1 57.28 171 THR B N 1
ATOM 6745 C CA . THR B 1 171 ? -9 -40.281 -9.805 1 57.28 171 THR B CA 1
ATOM 6746 C C . THR B 1 171 ? -10.094 -39.469 -9.102 1 57.28 171 THR B C 1
ATOM 6748 O O . THR B 1 171 ? -11.281 -39.656 -9.406 1 57.28 171 THR B O 1
ATOM 6751 N N . ILE B 1 172 ? -9.633 -39.062 -8.062 1 54.12 172 ILE B N 1
ATOM 6752 C CA . ILE B 1 172 ? -10.656 -38.375 -7.293 1 54.12 172 ILE B CA 1
ATOM 6753 C C . ILE B 1 172 ? -11.391 -37.375 -8.188 1 54.12 172 ILE B C 1
ATOM 6755 O O . ILE B 1 172 ? -12.328 -36.719 -7.746 1 54.12 172 ILE B O 1
ATOM 6759 N N . ALA B 1 173 ? -10.914 -37.312 -9.281 1 51.44 173 ALA B N 1
ATOM 6760 C CA . ALA B 1 173 ? -11.094 -36.094 -10.086 1 51.44 173 ALA B CA 1
ATOM 6761 C C . ALA B 1 173 ? -12.555 -35.906 -10.484 1 51.44 173 ALA B C 1
ATOM 6763 O O . ALA B 1 173 ? -13.289 -36.875 -10.656 1 51.44 173 ALA B O 1
ATOM 6764 N N . SER B 1 174 ? -12.914 -34.469 -10.648 1 58.19 174 SER B N 1
ATOM 6765 C CA . SER B 1 174 ? -13.141 -33.031 -10.477 1 58.19 174 SER B CA 1
ATOM 6766 C C . SER B 1 174 ? -14.148 -32.5 -11.492 1 58.19 174 SER B C 1
ATOM 6768 O O . SER B 1 174 ? -14.039 -32.781 -12.688 1 58.19 174 SER B O 1
ATOM 6770 N N . ASP B 1 175 ? -15.172 -32.625 -11.117 1 78.31 175 ASP B N 1
ATOM 6771 C CA . ASP B 1 175 ? -16.047 -31.734 -11.883 1 78.31 175 ASP B CA 1
ATOM 6772 C C . ASP B 1 175 ? -15.398 -30.375 -12.125 1 78.31 175 ASP B C 1
ATOM 6774 O O . ASP B 1 175 ? -14.977 -29.703 -11.172 1 78.31 175 ASP B O 1
ATOM 6778 N N . VAL B 1 176 ? -14.977 -30.219 -13.445 1 90.94 176 VAL B N 1
ATOM 6779 C CA . VAL B 1 176 ? -14.383 -28.938 -13.836 1 90.94 176 VAL B CA 1
ATOM 6780 C C . VAL B 1 176 ? -15.406 -28.109 -14.594 1 90.94 176 VAL B C 1
ATOM 6782 O O . VAL B 1 176 ? -16.031 -28.578 -15.547 1 90.94 176 VAL B O 1
ATOM 6785 N N . THR B 1 177 ? -15.688 -26.969 -14.086 1 93.19 177 THR B N 1
ATOM 6786 C CA . THR B 1 177 ? -16.609 -26.047 -14.75 1 93.19 177 THR B CA 1
ATOM 6787 C C . THR B 1 177 ? -15.875 -24.766 -15.156 1 93.19 177 THR B C 1
ATOM 6789 O O . THR B 1 177 ? -15 -24.281 -14.43 1 93.19 177 THR B O 1
ATOM 6792 N N . VAL B 1 178 ? -16.172 -24.281 -16.359 1 95.69 178 VAL B N 1
ATOM 6793 C CA . VAL B 1 178 ? -15.578 -23.031 -16.844 1 95.69 178 VAL B CA 1
ATOM 6794 C C . VAL B 1 178 ? -16.391 -21.844 -16.344 1 95.69 178 VAL B C 1
ATOM 6796 O O . VAL B 1 178 ? -17.609 -21.781 -16.562 1 95.69 178 VAL B O 1
ATOM 6799 N N . LYS B 1 179 ? -15.781 -20.906 -15.68 1 92 179 LYS B N 1
ATOM 6800 C CA . LYS B 1 179 ? -16.469 -19.75 -15.125 1 92 179 LYS B CA 1
ATOM 6801 C C . LYS B 1 179 ? -16.484 -18.578 -16.109 1 92 179 LYS B C 1
ATOM 6803 O O . LYS B 1 179 ? -17.5 -17.922 -16.297 1 92 179 LYS B O 1
ATOM 6808 N N . HIS B 1 180 ? -15.328 -18.344 -16.672 1 93.88 180 HIS B N 1
ATOM 6809 C CA . HIS B 1 180 ? -15.188 -17.188 -17.547 1 93.88 180 HIS B CA 1
ATOM 6810 C C . HIS B 1 180 ? -14.016 -17.359 -18.5 1 93.88 180 HIS B C 1
ATOM 6812 O O . HIS B 1 180 ? -12.961 -17.875 -18.125 1 93.88 180 HIS B O 1
ATOM 6818 N N . CYS B 1 181 ? -14.203 -16.938 -19.734 1 96 181 CYS B N 1
ATOM 6819 C CA . CYS B 1 181 ? -13.117 -16.969 -20.703 1 96 181 CYS B CA 1
ATOM 6820 C C . CYS B 1 181 ? -12.938 -15.602 -21.359 1 96 181 CYS B C 1
ATOM 6822 O O . CYS B 1 181 ? -13.891 -14.836 -21.484 1 96 181 CYS B O 1
ATOM 6824 N N . GLN B 1 182 ? -11.734 -15.281 -21.625 1 94.5 182 GLN B N 1
ATOM 6825 C CA . GLN B 1 182 ? -11.352 -14.055 -22.328 1 94.5 182 GLN B CA 1
ATOM 6826 C C . GLN B 1 182 ? -10.453 -14.367 -23.516 1 94.5 182 GLN B C 1
ATOM 6828 O O . GLN B 1 182 ? -9.492 -15.125 -23.406 1 94.5 182 GLN B O 1
ATOM 6833 N N . GLU B 1 183 ? -10.742 -13.82 -24.656 1 95.5 183 GLU B N 1
ATOM 6834 C CA . GLU B 1 183 ? -9.938 -14.047 -25.844 1 95.5 183 GLU B CA 1
ATOM 6835 C C . GLU B 1 183 ? -8.875 -12.961 -26.016 1 95.5 183 GLU B C 1
ATOM 6837 O O . GLU B 1 183 ? -9.133 -11.789 -25.75 1 95.5 183 GLU B O 1
ATOM 6842 N N . ALA B 1 184 ? -7.707 -13.359 -26.453 1 95.94 184 ALA B N 1
ATOM 6843 C CA . ALA B 1 184 ? -6.609 -12.422 -26.672 1 95.94 184 ALA B CA 1
ATOM 6844 C C . ALA B 1 184 ? -6.957 -11.414 -27.766 1 95.94 184 ALA B C 1
ATOM 6846 O O . ALA B 1 184 ? -7.469 -11.789 -28.812 1 95.94 184 ALA B O 1
ATOM 6847 N N . GLY B 1 185 ? -6.73 -10.141 -27.469 1 90.12 185 GLY B N 1
ATOM 6848 C CA . GLY B 1 185 ? -6.965 -9.086 -28.438 1 90.12 185 GLY B CA 1
ATOM 6849 C C . GLY B 1 185 ? -8.344 -8.469 -28.344 1 90.12 185 GLY B C 1
ATOM 6850 O O . GLY B 1 185 ? -8.641 -7.48 -29.016 1 90.12 185 GLY B O 1
ATOM 6851 N N . GLU B 1 186 ? -9.156 -9.078 -27.562 1 86.19 186 GLU B N 1
ATOM 6852 C CA . GLU B 1 186 ? -10.484 -8.508 -27.359 1 86.19 186 GLU B CA 1
ATOM 6853 C C . GLU B 1 186 ? -10.422 -7.227 -26.547 1 86.19 186 GLU B C 1
ATOM 6855 O O . GLU B 1 186 ? -9.781 -7.195 -25.484 1 86.19 186 GLU B O 1
ATOM 6860 N N . SER B 1 187 ? -10.711 -6.121 -27.141 1 82.88 187 SER B N 1
ATOM 6861 C CA . SER B 1 187 ? -10.734 -4.863 -26.391 1 82.88 187 SER B CA 1
ATOM 6862 C C . SER B 1 187 ? -12.164 -4.363 -26.203 1 82.88 187 SER B C 1
ATOM 6864 O O . SER B 1 187 ? -13.023 -4.562 -27.062 1 82.88 187 SER B O 1
ATOM 6866 N N . LEU B 1 188 ? -12.492 -3.939 -25.094 1 86.62 188 LEU B N 1
ATOM 6867 C CA . LEU B 1 188 ? -13.789 -3.34 -24.812 1 86.62 188 LEU B CA 1
ATOM 6868 C C . LEU B 1 188 ? -13.828 -1.883 -25.266 1 86.62 188 LEU B C 1
ATOM 6870 O O . LEU B 1 188 ? -13.109 -1.044 -24.719 1 86.62 188 LEU B O 1
ATOM 6874 N N . PRO B 1 189 ? -14.641 -1.604 -26.234 1 91.69 189 PRO B N 1
ATOM 6875 C CA . PRO B 1 189 ? -14.719 -0.211 -26.672 1 91.69 189 PRO B CA 1
ATOM 6876 C C . PRO B 1 189 ? -15.289 0.719 -25.609 1 91.69 189 PRO B C 1
ATOM 6878 O O . PRO B 1 189 ? -16.094 0.292 -24.781 1 91.69 189 PRO B O 1
ATOM 6881 N N . TYR B 1 190 ? -14.867 1.91 -25.609 1 94.06 190 TYR B N 1
ATOM 6882 C CA . TYR B 1 190 ? -15.383 2.91 -24.672 1 94.06 190 TYR B CA 1
ATOM 6883 C C . TYR B 1 190 ? -16.828 3.27 -25.016 1 94.06 190 TYR B C 1
ATOM 6885 O O . TYR B 1 190 ? -17.156 3.523 -26.172 1 94.06 190 TYR B O 1
ATOM 6893 N N . SER B 1 191 ? -17.719 3.266 -24.125 1 93.19 191 SER B N 1
ATOM 6894 C CA . SER B 1 191 ? -19.125 3.561 -24.328 1 93.19 191 SER B CA 1
ATOM 6895 C C . SER B 1 191 ? -19.391 5.062 -24.297 1 93.19 191 SER B C 1
ATOM 6897 O O . SER B 1 191 ? -18.516 5.844 -23.938 1 93.19 191 SER B O 1
ATOM 6899 N N . THR B 1 192 ? -20.578 5.426 -24.703 1 95.88 192 THR B N 1
ATOM 6900 C CA . THR B 1 192 ? -21.016 6.816 -24.609 1 95.88 192 THR B CA 1
ATOM 6901 C C . THR B 1 192 ? -21.016 7.281 -23.156 1 95.88 192 THR B C 1
ATOM 6903 O O . THR B 1 192 ? -20.688 8.438 -22.875 1 95.88 192 THR B O 1
ATOM 6906 N N . GLY B 1 193 ? -21.344 6.312 -22.312 1 96.38 193 GLY B N 1
ATOM 6907 C CA . GLY B 1 193 ? -21.344 6.633 -20.906 1 96.38 193 GLY B CA 1
ATOM 6908 C C . GLY B 1 193 ? -19.969 7.031 -20.375 1 96.38 193 GLY B C 1
ATOM 6909 O O . GLY B 1 193 ? -19.859 7.91 -19.531 1 96.38 193 GLY B O 1
ATOM 6910 N N . PHE B 1 194 ? -18.984 6.402 -20.922 1 97.06 194 PHE B N 1
ATOM 6911 C CA . PHE B 1 194 ? -17.609 6.711 -20.531 1 97.06 194 PHE B CA 1
ATOM 6912 C C . PHE B 1 194 ? -17.266 8.164 -20.875 1 97.06 194 PHE B C 1
ATOM 6914 O O . PHE B 1 194 ? -16.781 8.898 -20.016 1 97.06 194 PHE B O 1
ATOM 6921 N N . TYR B 1 195 ? -17.578 8.656 -22.031 1 97.56 195 TYR B N 1
ATOM 6922 C CA . TYR B 1 195 ? -17.25 10.008 -22.484 1 97.56 195 TYR B CA 1
ATOM 6923 C C . TYR B 1 195 ? -18.078 11.047 -21.734 1 97.56 195 TYR B C 1
ATOM 6925 O O . TYR B 1 195 ? -17.578 12.133 -21.422 1 97.56 195 TYR B O 1
ATOM 6933 N N . ILE B 1 196 ? -19.312 10.711 -21.453 1 98.06 196 ILE B N 1
ATOM 6934 C CA . ILE B 1 196 ? -20.156 11.633 -20.719 1 98.06 196 ILE B CA 1
ATOM 6935 C C . ILE B 1 196 ? -19.609 11.812 -19.297 1 98.06 196 ILE B C 1
ATOM 6937 O O . ILE B 1 196 ? -19.594 12.922 -18.766 1 98.06 196 ILE B O 1
ATOM 6941 N N . PHE B 1 197 ? -19.203 10.703 -18.75 1 98 197 PHE B N 1
ATOM 6942 C CA . PHE B 1 197 ? -18.656 10.781 -17.406 1 98 197 PHE B CA 1
ATOM 6943 C C . PHE B 1 197 ? -17.422 11.672 -17.375 1 98 197 PHE B C 1
ATOM 6945 O O . PHE B 1 197 ? -17.281 12.508 -16.484 1 98 197 PHE B O 1
ATOM 6952 N N . ILE B 1 198 ? -16.516 11.461 -18.312 1 97.75 198 ILE B N 1
ATOM 6953 C CA . ILE B 1 198 ? -15.289 12.242 -18.391 1 97.75 198 ILE B CA 1
ATOM 6954 C C . ILE B 1 198 ? -15.625 13.711 -18.625 1 97.75 198 ILE B C 1
ATOM 6956 O O . ILE B 1 198 ? -15.062 14.594 -17.969 1 97.75 198 ILE B O 1
ATOM 6960 N N . ALA B 1 199 ? -16.531 13.969 -19.516 1 97.88 199 ALA B N 1
ATOM 6961 C CA . ALA B 1 199 ? -16.953 15.336 -19.812 1 97.88 199 ALA B CA 1
ATOM 6962 C C . ALA B 1 199 ? -17.562 15.992 -18.578 1 97.88 199 ALA B C 1
ATOM 6964 O O . ALA B 1 199 ? -17.328 17.172 -18.297 1 97.88 199 ALA B O 1
ATOM 6965 N N . MET B 1 200 ? -18.359 15.219 -17.906 1 97.62 200 MET B N 1
ATOM 6966 C CA . MET B 1 200 ? -19.016 15.734 -16.703 1 97.62 200 MET B CA 1
ATOM 6967 C C . MET B 1 200 ? -17.984 16.094 -15.641 1 97.62 200 MET B C 1
ATOM 6969 O O . MET B 1 200 ? -18.047 17.172 -15.039 1 97.62 200 MET B O 1
ATOM 6973 N N . THR B 1 201 ? -17.047 15.211 -15.367 1 97.25 201 THR B N 1
ATOM 6974 C CA . THR B 1 201 ? -16.016 15.43 -14.352 1 97.25 201 THR B CA 1
ATOM 6975 C C . THR B 1 201 ? -15.148 16.625 -14.703 1 97.25 201 THR B C 1
ATOM 6977 O O . THR B 1 201 ? -14.867 17.469 -13.844 1 97.25 201 THR B O 1
ATOM 6980 N N . LEU B 1 202 ? -14.789 16.781 -15.961 1 97.44 202 LEU B N 1
ATOM 6981 C CA . LEU B 1 202 ? -13.961 17.906 -16.406 1 97.44 202 LEU B CA 1
ATOM 6982 C C . LEU B 1 202 ? -14.75 19.203 -16.359 1 97.44 202 LEU B C 1
ATOM 6984 O O . LEU B 1 202 ? -14.195 20.25 -16.016 1 97.44 202 LEU B O 1
ATOM 6988 N N . SER B 1 203 ? -16 19.141 -16.703 1 97.56 203 SER B N 1
ATOM 6989 C CA . SER B 1 203 ? -16.844 20.328 -16.656 1 97.56 203 SER B CA 1
ATOM 6990 C C . SER B 1 203 ? -17.031 20.828 -15.227 1 97.56 203 SER B C 1
ATOM 6992 O O . SER B 1 203 ? -16.953 22.031 -14.961 1 97.56 203 SER B O 1
ATOM 6994 N N . LEU B 1 204 ? -17.281 19.922 -14.328 1 97.38 204 LEU B N 1
ATOM 6995 C CA . LEU B 1 204 ? -17.438 20.297 -12.93 1 97.38 204 LEU B CA 1
ATOM 6996 C C . LEU B 1 204 ? -16.156 20.906 -12.375 1 97.38 204 LEU B C 1
ATOM 6998 O O . LEU B 1 204 ? -16.203 21.906 -11.656 1 97.38 204 LEU B O 1
ATOM 7002 N N . ALA B 1 205 ? -15.031 20.312 -12.742 1 97.06 205 ALA B N 1
ATOM 7003 C CA . ALA B 1 205 ? -13.742 20.844 -12.312 1 97.06 205 ALA B CA 1
ATOM 7004 C C . ALA B 1 205 ? -13.5 22.234 -12.914 1 97.06 205 ALA B C 1
ATOM 7006 O O . ALA B 1 205 ? -13.039 23.141 -12.227 1 97.06 205 ALA B O 1
ATOM 7007 N N . ALA B 1 206 ? -13.875 22.406 -14.164 1 97.38 206 ALA B N 1
ATOM 7008 C CA . ALA B 1 206 ? -13.688 23.672 -14.852 1 97.38 206 ALA B CA 1
ATOM 7009 C C . ALA B 1 206 ? -14.578 24.75 -14.242 1 97.38 206 ALA B C 1
ATOM 7011 O O . ALA B 1 206 ? -14.148 25.906 -14.07 1 97.38 206 ALA B O 1
ATOM 7012 N N . ILE B 1 207 ? -15.766 24.406 -13.93 1 96.94 207 ILE B N 1
ATOM 7013 C CA . ILE B 1 207 ? -16.703 25.359 -13.32 1 96.94 207 ILE B CA 1
ATOM 7014 C C . ILE B 1 207 ? -16.188 25.781 -11.953 1 96.94 207 ILE B C 1
ATOM 7016 O O . ILE B 1 207 ? -16.266 26.953 -11.586 1 96.94 207 ILE B O 1
ATOM 7020 N N . ALA B 1 208 ? -15.711 24.812 -11.18 1 97.19 208 ALA B N 1
ATOM 7021 C CA . ALA B 1 208 ? -15.18 25.109 -9.852 1 97.19 208 ALA B CA 1
ATOM 7022 C C . ALA B 1 208 ? -13.984 26.047 -9.938 1 97.19 208 ALA B C 1
ATOM 7024 O O . ALA B 1 208 ? -13.883 27.016 -9.172 1 97.19 208 ALA B O 1
ATOM 7025 N N . VAL B 1 209 ? -13.094 25.797 -10.898 1 94.94 209 VAL B N 1
ATOM 7026 C CA . VAL B 1 209 ? -11.906 26.625 -11.07 1 94.94 209 VAL B CA 1
ATOM 7027 C C . VAL B 1 209 ? -12.312 28.016 -11.555 1 94.94 209 VAL B C 1
ATOM 7029 O O . VAL B 1 209 ? -11.82 29.031 -11.047 1 94.94 209 VAL B O 1
ATOM 7032 N N . ALA B 1 210 ? -13.211 28.109 -12.523 1 95.44 210 ALA B N 1
ATOM 7033 C CA . ALA B 1 210 ? -13.68 29.375 -13.055 1 95.44 210 ALA B CA 1
ATOM 7034 C C . ALA B 1 210 ? -14.406 30.188 -11.984 1 95.44 210 ALA B C 1
ATOM 7036 O O . ALA B 1 210 ? -14.227 31.406 -11.891 1 95.44 210 ALA B O 1
ATOM 7037 N N . SER B 1 211 ? -15.227 29.5 -11.242 1 95.81 211 SER B N 1
ATOM 7038 C CA . SER B 1 211 ? -15.961 30.172 -10.172 1 95.81 211 SER B CA 1
ATOM 7039 C C . SER B 1 211 ? -15.016 30.703 -9.102 1 95.81 211 SER B C 1
ATOM 7041 O O . SER B 1 211 ? -15.219 31.797 -8.57 1 95.81 211 SER B O 1
ATOM 7043 N N . THR B 1 212 ? -14.047 29.953 -8.742 1 94.19 212 THR B N 1
ATOM 7044 C CA . THR B 1 212 ? -13.062 30.375 -7.75 1 94.19 212 THR B CA 1
ATOM 7045 C C . THR B 1 212 ? -12.273 31.594 -8.258 1 94.19 212 THR B C 1
ATOM 7047 O O . THR B 1 212 ? -12.078 32.562 -7.523 1 94.19 212 THR B O 1
ATOM 7050 N N . TYR B 1 213 ? -11.852 31.547 -9.531 1 91.88 213 TYR B N 1
ATOM 7051 C CA . TYR B 1 213 ? -11.133 32.656 -10.133 1 91.88 213 TYR B CA 1
ATOM 7052 C C . TYR B 1 213 ? -12.016 33.906 -10.18 1 91.88 213 TYR B C 1
ATOM 7054 O O . TYR B 1 213 ? -11.555 35 -9.859 1 91.88 213 TYR B O 1
ATOM 7062 N N . TYR B 1 214 ? -13.242 33.75 -10.57 1 91.62 214 TYR B N 1
ATOM 7063 C CA . TYR B 1 214 ? -14.188 34.875 -10.672 1 91.62 214 TYR B CA 1
ATOM 7064 C C . TYR B 1 214 ? -14.422 35.531 -9.312 1 91.62 214 TYR B C 1
ATOM 7066 O O . TYR B 1 214 ? -14.422 36.75 -9.195 1 91.62 214 TYR B O 1
ATOM 7074 N N . ARG B 1 215 ? -14.586 34.719 -8.289 1 90.94 215 ARG B N 1
ATOM 7075 C CA . ARG B 1 215 ? -14.867 35.25 -6.957 1 90.94 215 ARG B CA 1
ATOM 7076 C C . ARG B 1 215 ? -13.625 35.906 -6.352 1 90.94 215 ARG B C 1
ATOM 7078 O O . ARG B 1 215 ? -13.742 36.844 -5.578 1 90.94 215 ARG B O 1
ATOM 7085 N N . MET B 1 216 ? -12.531 35.406 -6.641 1 87.12 216 MET B N 1
ATOM 7086 C CA . MET B 1 216 ? -11.305 35.906 -6.035 1 87.12 216 MET B CA 1
ATOM 7087 C C . MET B 1 216 ? -10.82 37.156 -6.758 1 87.12 216 MET B C 1
ATOM 7089 O O . MET B 1 216 ? -10.258 38.062 -6.137 1 87.12 216 MET B O 1
ATOM 7093 N N . HIS B 1 217 ? -11.055 37.344 -8.055 1 85.75 217 HIS B N 1
ATOM 7094 C CA . HIS B 1 217 ? -10.391 38.406 -8.797 1 85.75 217 HIS B CA 1
ATOM 7095 C C . HIS B 1 217 ? -11.398 39.344 -9.453 1 85.75 217 HIS B C 1
ATOM 7097 O O . HIS B 1 217 ? -11.062 40.469 -9.805 1 85.75 217 HIS B O 1
ATOM 7103 N N . VAL B 1 218 ? -12.586 38.844 -9.75 1 83.38 218 VAL B N 1
ATOM 7104 C CA . VAL B 1 218 ? -13.492 39.625 -10.594 1 83.38 218 VAL B CA 1
ATOM 7105 C C . VAL B 1 218 ? -14.656 40.156 -9.758 1 83.38 218 VAL B C 1
ATOM 7107 O O . VAL B 1 218 ? -15.094 41.312 -9.93 1 83.38 218 VAL B O 1
ATOM 7110 N N . SER B 1 219 ? -15.148 39.281 -8.859 1 78.31 219 SER B N 1
ATOM 7111 C CA . SER B 1 219 ? -16.406 39.594 -8.188 1 78.31 219 SER B CA 1
ATOM 7112 C C . SER B 1 219 ? -16.281 40.812 -7.293 1 78.31 219 SER B C 1
ATOM 7114 O O . SER B 1 219 ? -15.312 40.938 -6.543 1 78.31 219 SER B O 1
ATOM 7116 N N . SER B 1 220 ? -17.078 41.812 -7.668 1 70.06 220 SER B N 1
ATOM 7117 C CA . SER B 1 220 ? -17.219 43 -6.816 1 70.06 220 SER B CA 1
ATOM 7118 C C . SER B 1 220 ? -18.188 42.75 -5.664 1 70.06 220 SER B C 1
ATOM 7120 O O . SER B 1 220 ? -19.078 41.906 -5.777 1 70.06 220 SER B O 1
ATOM 7122 N N . GLU B 1 221 ? -17.875 43.031 -4.414 1 62.12 221 GLU B N 1
ATOM 7123 C CA . GLU B 1 221 ? -18.672 42.875 -3.191 1 62.12 221 GLU B CA 1
ATOM 7124 C C . GLU B 1 221 ? -20.125 43.219 -3.434 1 62.12 221 GLU B C 1
ATOM 7126 O O . GLU B 1 221 ? -21.016 42.75 -2.736 1 62.12 221 GLU B O 1
ATOM 7131 N N . ASP B 1 222 ? -20.5 44 -4.531 1 59.66 222 ASP B N 1
ATOM 7132 C CA . ASP B 1 222 ? -21.828 44.594 -4.66 1 59.66 222 ASP B CA 1
ATOM 7133 C C . ASP B 1 222 ? -22.75 43.719 -5.496 1 59.66 222 ASP B C 1
ATOM 7135 O O . ASP B 1 222 ? -23.828 44.156 -5.906 1 59.66 222 ASP B O 1
ATOM 7139 N N . GLN B 1 223 ? -22.406 42.594 -5.844 1 64.88 223 GLN B N 1
ATOM 7140 C CA . GLN B 1 223 ? -23.266 41.812 -6.723 1 64.88 223 GLN B CA 1
ATOM 7141 C C . GLN B 1 223 ? -24.484 41.281 -5.98 1 64.88 223 GLN B C 1
ATOM 7143 O O . GLN B 1 223 ? -24.422 41 -4.785 1 64.88 223 GLN B O 1
ATOM 7148 N N . SER B 1 224 ? -25.641 41.469 -6.617 1 67.31 224 SER B N 1
ATOM 7149 C CA . SER B 1 224 ? -26.906 41 -6.035 1 67.31 224 SER B CA 1
ATOM 7150 C C . SER B 1 224 ? -26.797 39.562 -5.574 1 67.31 224 SER B C 1
ATOM 7152 O O . SER B 1 224 ? -26.297 38.688 -6.305 1 67.31 224 SER B O 1
ATOM 7154 N N . SER B 1 225 ? -27.094 39.25 -4.367 1 67.06 225 SER B N 1
ATOM 7155 C CA . SER B 1 225 ? -26.969 37.969 -3.67 1 67.06 225 SER B CA 1
ATOM 7156 C C . SER B 1 225 ? -27.859 36.906 -4.305 1 67.06 225 SER B C 1
ATOM 7158 O O . SER B 1 225 ? -27.594 35.719 -4.168 1 67.06 225 SER B O 1
ATOM 7160 N N . ASN B 1 226 ? -28.812 37.375 -5.309 1 75.06 226 ASN B N 1
ATOM 7161 C CA . ASN B 1 226 ? -29.797 36.375 -5.719 1 75.06 226 ASN B CA 1
ATOM 7162 C C . ASN B 1 226 ? -29.656 36 -7.195 1 75.06 226 ASN B C 1
ATOM 7164 O O . ASN B 1 226 ? -30.469 35.25 -7.742 1 75.06 226 ASN B O 1
ATOM 7168 N N . SER B 1 227 ? -28.734 36.469 -7.812 1 83.94 227 SER B N 1
ATOM 7169 C CA . SER B 1 227 ? -28.547 36.094 -9.211 1 83.94 227 SER B CA 1
ATOM 7170 C C . SER B 1 227 ? -28 34.688 -9.344 1 83.94 227 SER B C 1
ATOM 7172 O O . SER B 1 227 ? -27.297 34.188 -8.469 1 83.94 227 SER B O 1
ATOM 7174 N N . LEU B 1 228 ? -28.453 34.031 -10.438 1 86.38 228 LEU B N 1
ATOM 7175 C CA . LEU B 1 228 ? -28.047 32.656 -10.688 1 86.38 228 LEU B CA 1
ATOM 7176 C C . LEU B 1 228 ? -26.516 32.562 -10.773 1 86.38 228 LEU B C 1
ATOM 7178 O O . LEU B 1 228 ? -25.938 31.578 -10.312 1 86.38 228 LEU B O 1
ATOM 7182 N N . ILE B 1 229 ? -25.953 33.5 -11.344 1 86.81 229 ILE B N 1
ATOM 7183 C CA . ILE B 1 229 ? -24.5 33.5 -11.5 1 86.81 229 ILE B CA 1
ATOM 7184 C C . ILE B 1 229 ? -23.828 33.594 -10.125 1 86.81 229 ILE B C 1
ATOM 7186 O O . ILE B 1 229 ? -22.828 32.938 -9.883 1 86.81 229 ILE B O 1
ATOM 7190 N N . THR B 1 230 ? -24.453 34.344 -9.281 1 89.12 230 THR B N 1
ATOM 7191 C CA . THR B 1 230 ? -23.891 34.469 -7.938 1 89.12 230 THR B CA 1
ATOM 7192 C C . THR B 1 230 ? -24.047 33.188 -7.16 1 89.12 230 THR B C 1
ATOM 7194 O O . THR B 1 230 ? -23.141 32.781 -6.441 1 89.12 230 THR B O 1
ATOM 7197 N N . ILE B 1 231 ? -25.188 32.594 -7.41 1 91.06 231 ILE B N 1
ATOM 7198 C CA . ILE B 1 231 ? -25.453 31.344 -6.699 1 91.06 231 ILE B CA 1
ATOM 7199 C C . ILE B 1 231 ? -24.469 30.266 -7.152 1 91.06 231 ILE B C 1
ATOM 7201 O O . ILE B 1 231 ? -23.859 29.578 -6.324 1 91.06 231 ILE B O 1
ATOM 7205 N N . ILE B 1 232 ? -24.266 30.188 -8.391 1 92.5 232 ILE B N 1
ATOM 7206 C CA . ILE B 1 232 ? -23.391 29.172 -8.938 1 92.5 232 ILE B CA 1
ATOM 7207 C C . ILE B 1 232 ? -21.938 29.453 -8.539 1 92.5 232 ILE B C 1
ATOM 7209 O O . ILE B 1 232 ? -21.219 28.562 -8.086 1 92.5 232 ILE B O 1
ATOM 7213 N N . THR B 1 233 ? -21.5 30.641 -8.695 1 93.31 233 THR B N 1
ATOM 7214 C CA . THR B 1 233 ? -20.109 30.984 -8.43 1 93.31 233 THR B CA 1
ATOM 7215 C C . THR B 1 233 ? -19.797 30.844 -6.938 1 93.31 233 THR B C 1
ATOM 7217 O O . THR B 1 233 ? -18.703 30.422 -6.562 1 93.31 233 THR B O 1
ATOM 7220 N N . LYS B 1 234 ? -20.766 31.125 -6.105 1 92.75 234 LYS B N 1
ATOM 7221 C CA . LYS B 1 234 ? -20.547 30.984 -4.668 1 92.75 234 LYS B CA 1
ATOM 7222 C C . LYS B 1 234 ? -20.547 29.516 -4.262 1 92.75 234 LYS B C 1
ATOM 7224 O O . LYS B 1 234 ? -19.781 29.094 -3.387 1 92.75 234 LYS B O 1
ATOM 7229 N N . SER B 1 235 ? -21.406 28.797 -4.898 1 95.19 235 SER B N 1
ATOM 7230 C CA . SER B 1 235 ? -21.562 27.391 -4.539 1 95.19 235 SER B CA 1
ATOM 7231 C C . SER B 1 235 ? -20.344 26.578 -4.977 1 95.19 235 SER B C 1
ATOM 7233 O O . SER B 1 235 ? -19.953 25.625 -4.297 1 95.19 235 SER B O 1
ATOM 7235 N N . PHE B 1 236 ? -19.703 26.938 -6.102 1 96.81 236 PHE B N 1
ATOM 7236 C CA . PHE B 1 236 ? -18.594 26.156 -6.652 1 96.81 236 PHE B CA 1
ATOM 7237 C C . PHE B 1 236 ? -17.25 26.734 -6.238 1 96.81 236 PHE B C 1
ATOM 7239 O O . PHE B 1 236 ? -16.203 26.234 -6.637 1 96.81 236 PHE B O 1
ATOM 7246 N N . CYS B 1 237 ? -17.281 27.812 -5.406 1 96.12 237 CYS B N 1
ATOM 7247 C CA . CYS B 1 237 ? -16.031 28.422 -4.98 1 96.12 237 CYS B CA 1
ATOM 7248 C C . CYS B 1 237 ? -15.234 27.469 -4.082 1 96.12 237 CYS B C 1
ATOM 7250 O O . CYS B 1 237 ? -15.648 27.188 -2.959 1 96.12 237 CYS B O 1
ATOM 7252 N N . MET B 1 238 ? -14.117 27.062 -4.531 1 95.94 238 MET B N 1
ATOM 7253 C CA . MET B 1 238 ? -13.32 26.047 -3.846 1 95.94 238 MET B CA 1
ATOM 7254 C C . MET B 1 238 ? -12.758 26.594 -2.537 1 95.94 238 MET B C 1
ATOM 7256 O O . MET B 1 238 ? -12.609 25.859 -1.563 1 95.94 238 MET B O 1
ATOM 7260 N N . TYR B 1 239 ? -12.461 27.812 -2.461 1 93.31 239 TYR B N 1
ATOM 7261 C CA . TYR B 1 239 ? -11.93 28.438 -1.249 1 93.31 239 TYR B CA 1
ATOM 7262 C C . TYR B 1 239 ? -12.961 28.406 -0.129 1 93.31 239 TYR B C 1
ATOM 7264 O O . TYR B 1 239 ? -12.656 28.031 1.002 1 93.31 239 TYR B O 1
ATOM 7272 N N . LYS B 1 240 ? -14.117 28.812 -0.47 1 93.88 240 LYS B N 1
ATOM 7273 C CA . LYS B 1 240 ? -15.195 28.812 0.512 1 93.88 240 LYS B CA 1
ATOM 7274 C C . LYS B 1 240 ? -15.523 27.406 0.973 1 93.88 240 LYS B C 1
ATOM 7276 O O . LYS B 1 240 ? -15.695 27.156 2.168 1 93.88 240 LYS B O 1
ATOM 7281 N N . ASN B 1 241 ? -15.586 26.484 0.003 1 96.25 241 ASN B N 1
ATOM 7282 C CA . ASN B 1 241 ? -15.93 25.109 0.323 1 96.25 241 ASN B CA 1
ATOM 7283 C C . ASN B 1 241 ? -14.844 24.438 1.171 1 96.25 241 ASN B C 1
ATOM 7285 O O . ASN B 1 241 ? -15.141 23.609 2.02 1 96.25 241 ASN B O 1
ATOM 7289 N N . ARG B 1 242 ? -13.594 24.797 0.895 1 94.88 242 ARG B N 1
ATOM 7290 C CA . ARG B 1 242 ? -12.5 24.297 1.726 1 94.88 242 ARG B CA 1
ATOM 7291 C C . ARG B 1 242 ? -12.609 24.828 3.15 1 94.88 242 ARG B C 1
ATOM 7293 O O . ARG B 1 242 ? -12.43 24.078 4.113 1 94.88 242 ARG B O 1
ATOM 7300 N N . GLU B 1 243 ? -12.945 26.078 3.357 1 93.88 243 GLU B N 1
ATOM 7301 C CA . GLU B 1 243 ? -13.086 26.703 4.672 1 93.88 243 GLU B CA 1
ATOM 7302 C C . GLU B 1 243 ? -14.242 26.078 5.453 1 93.88 243 GLU B C 1
ATOM 7304 O O . GLU B 1 243 ? -14.148 25.875 6.664 1 93.88 243 GLU B O 1
ATOM 7309 N N . ASP B 1 244 ? -15.242 25.781 4.66 1 93.19 244 ASP B N 1
ATOM 7310 C CA . ASP B 1 244 ? -16.391 25.156 5.297 1 93.19 244 ASP B CA 1
ATOM 7311 C C . ASP B 1 244 ? -16.047 23.766 5.824 1 93.19 244 ASP B C 1
ATOM 7313 O O . ASP B 1 244 ? -16.609 23.328 6.836 1 93.19 244 ASP B O 1
ATOM 7317 N N . LEU B 1 245 ? -15.203 23.141 5.184 1 94 245 LEU B N 1
ATOM 7318 C CA . LEU B 1 245 ? -14.797 21.797 5.562 1 94 245 LEU B CA 1
ATOM 7319 C C . LEU B 1 245 ? -13.961 21.812 6.844 1 94 245 LEU B C 1
ATOM 7321 O O . LEU B 1 245 ? -14.094 20.938 7.688 1 94 245 LEU B O 1
ATOM 7325 N N . ILE B 1 246 ? -13.109 22.859 7.023 1 92.56 246 ILE B N 1
ATOM 7326 C CA . ILE B 1 246 ? -12.156 22.891 8.125 1 92.56 246 ILE B CA 1
ATOM 7327 C C . ILE B 1 246 ? -12.742 23.688 9.297 1 92.56 246 ILE B C 1
ATOM 7329 O O . ILE B 1 246 ? -12.281 23.562 10.43 1 92.56 246 ILE B O 1
ATOM 7333 N N . LYS B 1 247 ? -13.773 24.406 9.094 1 89.75 247 LYS B N 1
ATOM 7334 C CA . LYS B 1 247 ? -14.336 25.312 10.094 1 89.75 247 LYS B CA 1
ATOM 7335 C C . LYS B 1 247 ? -14.781 24.547 11.336 1 89.75 247 LYS B C 1
ATOM 7337 O O . LYS B 1 247 ? -15.422 23.5 11.234 1 89.75 247 LYS B O 1
ATOM 7342 N N . ASP B 1 248 ? -14.312 25.047 12.422 1 84.5 248 ASP B N 1
ATOM 7343 C CA . ASP B 1 248 ? -14.672 24.438 13.703 1 84.5 248 ASP B CA 1
ATOM 7344 C C . ASP B 1 248 ? -16.031 24.938 14.18 1 84.5 248 ASP B C 1
ATOM 7346 O O . ASP B 1 248 ? -16.359 26.125 14.039 1 84.5 248 ASP B O 1
ATOM 7350 N N . ASN B 1 249 ? -16.875 23.969 14.445 1 80.88 249 ASN B N 1
ATOM 7351 C CA . ASN B 1 249 ? -18.172 24.297 15.031 1 80.88 249 ASN B CA 1
ATOM 7352 C C . ASN B 1 249 ? -18.203 24.031 16.531 1 80.88 249 ASN B C 1
ATOM 7354 O O . ASN B 1 249 ? -17.953 22.906 16.969 1 80.88 249 ASN B O 1
ATOM 7358 N N . LYS B 1 250 ? -18.469 25.094 17.312 1 76.44 250 LYS B N 1
ATOM 7359 C CA . LYS B 1 250 ? -18.453 25.016 18.781 1 76.44 250 LYS B CA 1
ATOM 7360 C C . LYS B 1 250 ? -19.516 24.062 19.281 1 76.44 250 LYS B C 1
ATOM 7362 O O . LYS B 1 250 ? -19.359 23.453 20.344 1 76.44 250 LYS B O 1
ATOM 7367 N N . ASP B 1 251 ? -20.562 23.875 18.531 1 77.12 251 ASP B N 1
ATOM 7368 C CA . ASP B 1 251 ? -21.672 23.047 18.984 1 77.12 251 ASP B CA 1
ATOM 7369 C C . ASP B 1 251 ? -21.438 21.578 18.625 1 77.12 251 ASP B C 1
ATOM 7371 O O . ASP B 1 251 ? -22.203 20.703 19.031 1 77.12 251 ASP B O 1
ATOM 7375 N N . GLU B 1 252 ? -20.391 21.359 18.016 1 85.94 252 GLU B N 1
ATOM 7376 C CA . GLU B 1 252 ? -20.125 20 17.562 1 85.94 252 GLU B CA 1
ATOM 7377 C C . GLU B 1 252 ? -19.469 19.156 18.656 1 85.94 252 GLU B C 1
ATOM 7379 O O . GLU B 1 252 ? -18.672 19.672 19.438 1 85.94 252 GLU B O 1
ATOM 7384 N N . ILE B 1 253 ? -19.953 17.969 18.812 1 90.88 253 ILE B N 1
ATOM 7385 C CA . ILE B 1 253 ? -19.328 17.016 19.719 1 90.88 253 ILE B CA 1
ATOM 7386 C C . ILE B 1 253 ? -18.031 16.484 19.109 1 90.88 253 ILE B C 1
ATOM 7388 O O . ILE B 1 253 ? -18.062 15.539 18.312 1 90.88 253 ILE B O 1
ATOM 7392 N N . ARG B 1 254 ? -16.984 16.953 19.516 1 90.88 254 ARG B N 1
ATOM 7393 C CA . ARG B 1 254 ? -15.688 16.719 18.891 1 90.88 254 ARG B CA 1
ATOM 7394 C C . ARG B 1 254 ? -15.273 15.258 18.984 1 90.88 254 ARG B C 1
ATOM 7396 O O . ARG B 1 254 ? -14.656 14.727 18.062 1 90.88 254 ARG B O 1
ATOM 7403 N N . VAL B 1 255 ? -15.633 14.633 20.094 1 94.19 255 VAL B N 1
ATOM 7404 C CA . VAL B 1 255 ? -15.203 13.258 20.312 1 94.19 255 VAL B CA 1
ATOM 7405 C C . VAL B 1 255 ? -15.812 12.344 19.25 1 94.19 255 VAL B C 1
ATOM 7407 O O . VAL B 1 255 ? -15.211 11.336 18.875 1 94.19 255 VAL B O 1
ATOM 7410 N N . MET B 1 256 ? -16.922 12.688 18.719 1 95.75 256 MET B N 1
ATOM 7411 C CA . MET B 1 256 ? -17.594 11.891 17.703 1 95.75 256 MET B CA 1
ATOM 7412 C C . MET B 1 256 ? -16.781 11.891 16.406 1 95.75 256 MET B C 1
ATOM 7414 O O . MET B 1 256 ? -16.812 10.922 15.641 1 95.75 256 MET B O 1
ATOM 7418 N N . ASN B 1 257 ? -16.078 13 16.172 1 95.62 257 ASN B N 1
ATOM 7419 C CA . ASN B 1 257 ? -15.258 13.086 14.961 1 95.62 257 ASN B CA 1
ATOM 7420 C C . ASN B 1 257 ? -14.133 12.055 14.961 1 95.62 257 ASN B C 1
ATOM 7422 O O . ASN B 1 257 ? -13.898 11.391 13.953 1 95.62 257 ASN B O 1
ATOM 7426 N N . GLY B 1 258 ? -13.539 11.922 16.094 1 96.38 258 GLY B N 1
ATOM 7427 C CA . GLY B 1 258 ? -12.5 10.914 16.203 1 96.38 258 GLY B CA 1
ATOM 7428 C C . GLY B 1 258 ? -13.023 9.492 16.094 1 96.38 258 GLY B C 1
ATOM 7429 O O . GLY B 1 258 ? -12.406 8.648 15.453 1 96.38 258 GLY B O 1
ATOM 7430 N N . ILE B 1 259 ? -14.148 9.25 16.672 1 96.88 259 ILE B N 1
ATOM 7431 C CA . ILE B 1 259 ? -14.758 7.922 16.641 1 96.88 259 ILE B CA 1
ATOM 7432 C C . ILE B 1 259 ? -15.125 7.559 15.203 1 96.88 259 ILE B C 1
ATOM 7434 O O . ILE B 1 259 ? -14.836 6.453 14.742 1 96.88 259 ILE B O 1
ATOM 7438 N N . LYS B 1 260 ? -15.68 8.484 14.508 1 96.5 260 LYS B N 1
ATOM 7439 C CA . LYS B 1 260 ? -16.078 8.25 13.125 1 96.5 260 LYS B CA 1
ATOM 7440 C C . LYS B 1 260 ? -14.883 7.926 12.242 1 96.5 260 LYS B C 1
ATOM 7442 O O . LYS B 1 260 ? -14.906 6.961 11.477 1 96.5 260 LYS B O 1
ATOM 7447 N N . PHE B 1 261 ? -13.891 8.719 12.398 1 96.19 261 PHE B N 1
ATOM 7448 C CA . PHE B 1 261 ? -12.742 8.547 11.523 1 96.19 261 PHE B CA 1
ATOM 7449 C C . PHE B 1 261 ? -12.031 7.23 11.812 1 96.19 261 PHE B C 1
ATOM 7451 O O . PHE B 1 261 ? -11.664 6.5 10.891 1 96.19 261 PHE B O 1
ATOM 7458 N N . LEU B 1 262 ? -11.812 6.895 13.039 1 95.62 262 LEU B N 1
ATOM 7459 C CA . LEU B 1 262 ? -11.117 5.664 13.406 1 95.62 262 LEU B CA 1
ATOM 7460 C C . LEU B 1 262 ? -11.922 4.441 12.977 1 95.62 262 LEU B C 1
ATOM 7462 O O . LEU B 1 262 ? -11.352 3.426 12.578 1 95.62 262 LEU B O 1
ATOM 7466 N N . ASN B 1 263 ? -13.211 4.574 13.094 1 95.81 263 ASN B N 1
ATOM 7467 C CA . ASN B 1 263 ? -14.055 3.496 12.602 1 95.81 263 ASN B CA 1
ATOM 7468 C C . ASN B 1 263 ? -13.984 3.369 11.086 1 95.81 263 ASN B C 1
ATOM 7470 O O . ASN B 1 263 ? -14.039 2.262 10.547 1 95.81 263 ASN B O 1
ATOM 7474 N N . ALA B 1 264 ? -13.859 4.5 10.422 1 96.38 264 ALA B N 1
ATOM 7475 C CA . ALA B 1 264 ? -13.703 4.469 8.977 1 96.38 264 ALA B CA 1
ATOM 7476 C C . ALA B 1 264 ? -12.414 3.748 8.578 1 96.38 264 ALA B C 1
ATOM 7478 O O . ALA B 1 264 ? -12.406 2.969 7.621 1 96.38 264 ALA B O 1
ATOM 7479 N N . VAL B 1 265 ? -11.359 3.969 9.266 1 96.56 265 VAL B N 1
ATOM 7480 C CA . VAL B 1 265 ? -10.086 3.309 9.008 1 96.56 265 VAL B CA 1
ATOM 7481 C C . VAL B 1 265 ? -10.242 1.8 9.18 1 96.56 265 VAL B C 1
ATOM 7483 O O . VAL B 1 265 ? -9.727 1.021 8.367 1 96.56 265 VAL B O 1
ATOM 7486 N N . THR B 1 266 ? -10.977 1.443 10.203 1 95.69 266 THR B N 1
ATOM 7487 C CA . THR B 1 266 ? -11.195 0.024 10.469 1 95.69 266 THR B CA 1
ATOM 7488 C C . THR B 1 266 ? -12.016 -0.611 9.352 1 95.69 266 THR B C 1
ATOM 7490 O O . THR B 1 266 ? -11.727 -1.729 8.914 1 95.69 266 THR B O 1
ATOM 7493 N N . VAL B 1 267 ? -12.984 0.091 8.883 1 96.06 267 VAL B N 1
ATOM 7494 C CA . VAL B 1 267 ? -13.812 -0.404 7.793 1 96.06 267 VAL B CA 1
ATOM 7495 C C . VAL B 1 267 ? -12.953 -0.63 6.551 1 96.06 267 VAL B C 1
ATOM 7497 O O . VAL B 1 267 ? -13.094 -1.647 5.867 1 96.06 267 VAL B O 1
ATOM 7500 N N . ILE B 1 268 ? -12.055 0.27 6.242 1 97.56 268 ILE B N 1
ATOM 7501 C CA . ILE B 1 268 ? -11.164 0.138 5.094 1 97.56 268 ILE B CA 1
ATOM 7502 C C . ILE B 1 268 ? -10.297 -1.108 5.258 1 97.56 268 ILE B C 1
ATOM 7504 O O . ILE B 1 268 ? -10.148 -1.89 4.316 1 97.56 268 ILE B O 1
ATOM 7508 N N . SER B 1 269 ? -9.773 -1.317 6.426 1 96.25 269 SER B N 1
ATOM 7509 C CA . SER B 1 269 ? -8.914 -2.465 6.691 1 96.25 269 SER B CA 1
ATOM 7510 C C . SER B 1 269 ? -9.656 -3.777 6.473 1 96.25 269 SER B C 1
ATOM 7512 O O . SER B 1 269 ? -9.102 -4.723 5.906 1 96.25 269 SER B O 1
ATOM 7514 N N . VAL B 1 270 ? -10.867 -3.805 6.926 1 93.44 270 VAL B N 1
ATOM 7515 C CA . VAL B 1 270 ? -11.68 -5.012 6.785 1 93.44 270 VAL B CA 1
ATOM 7516 C C . VAL B 1 270 ? -11.938 -5.289 5.305 1 93.44 270 VAL B C 1
ATOM 7518 O O . VAL B 1 270 ? -11.883 -6.438 4.863 1 93.44 270 VAL B O 1
ATOM 7521 N N . HIS B 1 271 ? -12.195 -4.281 4.574 1 95.12 271 HIS B N 1
ATOM 7522 C CA . HIS B 1 271 ? -12.484 -4.477 3.158 1 95.12 271 HIS B CA 1
ATOM 7523 C C . HIS B 1 271 ? -11.211 -4.828 2.387 1 95.12 271 HIS B C 1
ATOM 7525 O O . HIS B 1 271 ? -11.266 -5.566 1.4 1 95.12 271 HIS B O 1
ATOM 7531 N N . VAL B 1 272 ? -10.086 -4.355 2.832 1 96.19 272 VAL B N 1
ATOM 7532 C CA . VAL B 1 272 ? -8.82 -4.781 2.24 1 96.19 272 VAL B CA 1
ATOM 7533 C C . VAL B 1 272 ? -8.641 -6.285 2.422 1 96.19 272 VAL B C 1
ATOM 7535 O O . VAL B 1 272 ? -8.312 -6.996 1.47 1 96.19 272 VAL B O 1
ATOM 7538 N N . LEU B 1 273 ? -8.922 -6.73 3.602 1 92.06 273 LEU B N 1
ATOM 7539 C CA . LEU B 1 273 ? -8.781 -8.148 3.902 1 92.06 273 LEU B CA 1
ATOM 7540 C C . LEU B 1 273 ? -9.812 -8.969 3.139 1 92.06 273 LEU B C 1
ATOM 7542 O O . LEU B 1 273 ? -9.5 -10.047 2.629 1 92.06 273 LEU B O 1
ATOM 7546 N N . PHE B 1 274 ? -11 -8.492 3.053 1 90.38 274 PHE B N 1
ATOM 7547 C CA . PHE B 1 274 ? -12.094 -9.195 2.385 1 90.38 274 PHE B CA 1
ATOM 7548 C C . PHE B 1 274 ? -11.781 -9.391 0.906 1 90.38 274 PHE B C 1
ATOM 7550 O O . PHE B 1 274 ? -11.891 -10.508 0.387 1 90.38 274 PHE B O 1
ATOM 7557 N N . TYR B 1 275 ? -11.375 -8.352 0.247 1 93.38 275 TYR B N 1
ATOM 7558 C CA . TYR B 1 275 ? -11.117 -8.438 -1.186 1 93.38 275 TYR B CA 1
ATOM 7559 C C . TYR B 1 275 ? -9.82 -9.188 -1.457 1 93.38 275 TYR B C 1
ATOM 7561 O O . TYR B 1 275 ? -9.664 -9.805 -2.514 1 93.38 275 TYR B O 1
ATOM 7569 N N . MET B 1 276 ? -8.93 -9.141 -0.527 1 92.75 276 MET B N 1
ATOM 7570 C CA . MET B 1 276 ? -7.742 -9.984 -0.622 1 92.75 276 MET B CA 1
ATOM 7571 C C . MET B 1 276 ? -8.125 -11.461 -0.613 1 92.75 276 MET B C 1
ATOM 7573 O O . MET B 1 276 ? -7.609 -12.25 -1.411 1 92.75 276 MET B O 1
ATOM 7577 N N . ALA B 1 277 ? -9.031 -11.805 0.257 1 89.75 277 ALA B N 1
ATOM 7578 C CA . ALA B 1 277 ? -9.484 -13.188 0.347 1 89.75 277 ALA B CA 1
ATOM 7579 C C . ALA B 1 277 ? -10.25 -13.602 -0.911 1 89.75 277 ALA B C 1
ATOM 7581 O O . ALA B 1 277 ? -10.094 -14.719 -1.405 1 89.75 277 ALA B O 1
ATOM 7582 N N . LEU B 1 278 ? -11.031 -12.68 -1.411 1 89.12 278 LEU B N 1
ATOM 7583 C CA . LEU B 1 278 ? -11.812 -12.961 -2.607 1 89.12 278 LEU B CA 1
ATOM 7584 C C . LEU B 1 278 ? -10.906 -13.18 -3.814 1 89.12 278 LEU B C 1
ATOM 7586 O O . LEU B 1 278 ? -11.227 -13.977 -4.703 1 89.12 278 LEU B O 1
ATOM 7590 N N . SER B 1 279 ? -9.773 -12.453 -3.838 1 91 279 SER B N 1
ATOM 7591 C CA . SER B 1 279 ? -8.859 -12.531 -4.969 1 91 279 SER B CA 1
ATOM 7592 C C . SER B 1 279 ? -7.879 -13.688 -4.812 1 91 279 SER B C 1
ATOM 7594 O O . SER B 1 279 ? -7.215 -14.086 -5.77 1 91 279 SER B O 1
ATOM 7596 N N . GLY B 1 280 ? -7.801 -14.25 -3.65 1 91.12 280 GLY B N 1
ATOM 7597 C CA . GLY B 1 280 ? -6.953 -15.406 -3.42 1 91.12 280 GLY B CA 1
ATOM 7598 C C . GLY B 1 280 ? -5.789 -15.117 -2.49 1 91.12 280 GLY B C 1
ATOM 7599 O O . GLY B 1 280 ? -5.129 -14.086 -2.615 1 91.12 280 GLY B O 1
ATOM 7600 N N . ILE B 1 281 ? -5.582 -16.047 -1.601 1 92.56 281 ILE B N 1
ATOM 7601 C CA . ILE B 1 281 ? -4.477 -15.977 -0.653 1 92.56 281 ILE B CA 1
ATOM 7602 C C . ILE B 1 281 ? -3.588 -17.219 -0.812 1 92.56 281 ILE B C 1
ATOM 7604 O O . ILE B 1 281 ? -4.086 -18.344 -0.865 1 92.56 281 ILE B O 1
ATOM 7608 N N . SER B 1 282 ? -2.287 -17 -0.898 1 93.31 282 SER B N 1
ATOM 7609 C CA . SER B 1 282 ? -1.356 -18.094 -1.139 1 93.31 282 SER B CA 1
ATOM 7610 C C . SER B 1 282 ? -1.081 -18.875 0.141 1 93.31 282 SER B C 1
ATOM 7612 O O . SER B 1 282 ? -0.742 -20.062 0.09 1 93.31 282 SER B O 1
ATOM 7614 N N . ASN B 1 283 ? -1.222 -18.25 1.297 1 94.19 283 ASN B N 1
ATOM 7615 C CA . ASN B 1 283 ? -0.954 -18.875 2.59 1 94.19 283 ASN B CA 1
ATOM 7616 C C . ASN B 1 283 ? -2.16 -18.781 3.518 1 94.19 283 ASN B C 1
ATOM 7618 O O . ASN B 1 283 ? -2.035 -18.344 4.66 1 94.19 283 ASN B O 1
ATOM 7622 N N . SER B 1 284 ? -3.264 -19.281 3.072 1 92.5 284 SER B N 1
ATOM 7623 C CA . SER B 1 284 ? -4.523 -19.172 3.801 1 92.5 284 SER B CA 1
ATOM 7624 C C . SER B 1 284 ? -4.449 -19.875 5.148 1 92.5 284 SER B C 1
ATOM 7626 O O . SER B 1 284 ? -5.184 -19.531 6.078 1 92.5 284 SER B O 1
ATOM 7628 N N . ARG B 1 285 ? -3.59 -20.828 5.281 1 92.69 285 ARG B N 1
ATOM 7629 C CA . ARG B 1 285 ? -3.434 -21.5 6.562 1 92.69 285 ARG B CA 1
ATOM 7630 C C . ARG B 1 285 ? -2.922 -20.531 7.633 1 92.69 285 ARG B C 1
ATOM 7632 O O . ARG B 1 285 ? -3.297 -20.641 8.805 1 92.69 285 ARG B O 1
ATOM 7639 N N . ASP B 1 286 ? -2.041 -19.656 7.207 1 93 286 ASP B N 1
ATOM 7640 C CA . ASP B 1 286 ? -1.588 -18.641 8.148 1 93 286 ASP B CA 1
ATOM 7641 C C . ASP B 1 286 ? -2.748 -17.75 8.594 1 93 286 ASP B C 1
ATOM 7643 O O . ASP B 1 286 ? -2.787 -17.312 9.75 1 93 286 ASP B O 1
ATOM 7647 N N . TYR B 1 287 ? -3.602 -17.453 7.672 1 90.94 287 TYR B N 1
ATOM 7648 C CA . TYR B 1 287 ? -4.805 -16.703 8.008 1 90.94 287 TYR B CA 1
ATOM 7649 C C . TYR B 1 287 ? -5.668 -17.469 9.008 1 90.94 287 TYR B C 1
ATOM 7651 O O . TYR B 1 287 ? -6.195 -16.875 9.953 1 90.94 287 TYR B O 1
ATOM 7659 N N . ASP B 1 288 ? -5.785 -18.75 8.844 1 90.88 288 ASP B N 1
ATOM 7660 C CA . ASP B 1 288 ? -6.531 -19.609 9.758 1 90.88 288 ASP B CA 1
ATOM 7661 C C . ASP B 1 288 ? -5.91 -19.609 11.156 1 90.88 288 ASP B C 1
ATOM 7663 O O . ASP B 1 288 ? -6.625 -19.531 12.156 1 90.88 288 ASP B O 1
ATOM 7667 N N . LEU B 1 289 ? -4.641 -19.672 11.18 1 90.19 289 LEU B N 1
ATOM 7668 C CA . LEU B 1 289 ? -3.943 -19.641 12.461 1 90.19 289 LEU B CA 1
ATOM 7669 C C . LEU B 1 289 ? -4.148 -18.312 13.172 1 90.19 289 LEU B C 1
ATOM 7671 O O . LEU B 1 289 ? -4.273 -18.266 14.398 1 90.19 289 LEU B O 1
ATOM 7675 N N . ALA B 1 290 ? -4.172 -17.297 12.375 1 89.94 290 ALA B N 1
ATOM 7676 C CA . ALA B 1 290 ? -4.434 -15.977 12.953 1 89.94 290 ALA B CA 1
ATOM 7677 C C . ALA B 1 290 ? -5.832 -15.914 13.555 1 89.94 290 ALA B C 1
ATOM 7679 O O . ALA B 1 290 ? -6.023 -15.344 14.633 1 89.94 290 ALA B O 1
ATOM 7680 N N . ILE B 1 291 ? -6.793 -16.469 12.891 1 86.62 291 ILE B N 1
ATOM 7681 C CA . ILE B 1 291 ? -8.18 -16.469 13.352 1 86.62 291 ILE B CA 1
ATOM 7682 C C . ILE B 1 291 ? -8.297 -17.312 14.625 1 86.62 291 ILE B C 1
ATOM 7684 O O . ILE B 1 291 ? -9.062 -16.969 15.531 1 86.62 291 ILE B O 1
ATOM 7688 N N . GLU B 1 292 ? -7.527 -18.359 14.68 1 87.19 292 GLU B N 1
ATOM 7689 C CA . GLU B 1 292 ? -7.531 -19.219 15.859 1 87.19 292 GLU B CA 1
ATOM 7690 C C . GLU B 1 292 ? -6.895 -18.516 17.047 1 87.19 292 GLU B C 1
ATOM 7692 O O . GLU B 1 292 ? -7.168 -18.875 18.203 1 87.19 292 GLU B O 1
ATOM 7697 N N . GLY B 1 293 ? -6.109 -17.5 16.75 1 87.25 293 GLY B N 1
ATOM 7698 C CA . GLY B 1 293 ? -5.5 -16.703 17.797 1 87.25 293 GLY B CA 1
ATOM 7699 C C . GLY B 1 293 ? -6.211 -15.383 18.031 1 87.25 293 GLY B C 1
ATOM 7700 O O . GLY B 1 293 ? -7.434 -15.352 18.172 1 87.25 293 GLY B O 1
ATOM 7701 N N . MET B 1 294 ? -5.477 -14.328 18.062 1 84.88 294 MET B N 1
ATOM 7702 C CA . MET B 1 294 ? -6.008 -13.008 18.391 1 84.88 294 MET B CA 1
ATOM 7703 C C . MET B 1 294 ? -6.887 -12.484 17.25 1 84.88 294 MET B C 1
ATOM 7705 O O . MET B 1 294 ? -7.766 -11.648 17.469 1 84.88 294 MET B O 1
ATOM 7709 N N . GLY B 1 295 ? -6.648 -13.016 16.141 1 85.62 295 GLY B N 1
ATOM 7710 C CA . GLY B 1 295 ? -7.441 -12.594 14.992 1 85.62 295 GLY B CA 1
ATOM 7711 C C . GLY B 1 295 ? -8.898 -12.992 15.102 1 85.62 295 GLY B C 1
ATOM 7712 O O . GLY B 1 295 ? -9.75 -12.445 14.398 1 85.62 295 GLY B O 1
ATOM 7713 N N . GLY B 1 296 ? -9.164 -13.898 15.984 1 84.88 296 GLY B N 1
ATOM 7714 C CA . GLY B 1 296 ? -10.539 -14.312 16.203 1 84.88 296 GLY B CA 1
ATOM 7715 C C . GLY B 1 296 ? -11.438 -13.18 16.656 1 84.88 296 GLY B C 1
ATOM 7716 O O . GLY B 1 296 ? -12.648 -13.211 16.438 1 84.88 296 GLY B O 1
ATOM 7717 N N . LEU B 1 297 ? -10.844 -12.125 17.188 1 84.94 297 LEU B N 1
ATOM 7718 C CA . LEU B 1 297 ? -11.602 -10.961 17.641 1 84.94 297 LEU B CA 1
ATOM 7719 C C . LEU B 1 297 ? -12.188 -10.203 16.438 1 84.94 297 LEU B C 1
ATOM 7721 O O . LEU B 1 297 ? -13.148 -9.453 16.594 1 84.94 297 LEU B O 1
ATOM 7725 N N . PHE B 1 298 ? -11.703 -10.578 15.297 1 82.56 298 PHE B N 1
ATOM 7726 C CA . PHE B 1 298 ? -12.109 -9.836 14.109 1 82.56 298 PHE B CA 1
ATOM 7727 C C . PHE B 1 298 ? -13.234 -10.562 13.383 1 82.56 298 PHE B C 1
ATOM 7729 O O . PHE B 1 298 ? -13.797 -10.031 12.414 1 82.56 298 PHE B O 1
ATOM 7736 N N . LEU B 1 299 ? -13.609 -11.672 13.938 1 85.06 299 LEU B N 1
ATOM 7737 C CA . LEU B 1 299 ? -14.695 -12.43 13.312 1 85.06 299 LEU B CA 1
ATOM 7738 C C . LEU B 1 299 ? -16.016 -11.672 13.422 1 85.06 299 LEU B C 1
ATOM 7740 O O . LEU B 1 299 ? -16.891 -11.812 12.562 1 85.06 299 LEU B O 1
ATOM 7744 N N . HIS B 1 300 ? -16.125 -10.836 14.445 1 88.94 300 HIS B N 1
ATOM 7745 C CA . HIS B 1 300 ? -17.344 -10.047 14.641 1 88.94 300 HIS B CA 1
ATOM 7746 C C . HIS B 1 300 ? -17.078 -8.562 14.406 1 88.94 300 HIS B C 1
ATOM 7748 O O . HIS B 1 300 ? -17.781 -7.711 14.945 1 88.94 300 HIS B O 1
ATOM 7754 N N . ILE B 1 301 ? -16.094 -8.281 13.578 1 87.56 301 ILE B N 1
ATOM 7755 C CA . ILE B 1 301 ? -15.672 -6.898 13.375 1 87.56 301 ILE B CA 1
ATOM 7756 C C . ILE B 1 301 ? -16.734 -6.141 12.578 1 87.56 301 ILE B C 1
ATOM 7758 O O . ILE B 1 301 ? -16.719 -4.91 12.531 1 87.56 301 ILE B O 1
ATOM 7762 N N . ASP B 1 302 ? -17.734 -6.824 12.031 1 88.38 302 ASP B N 1
ATOM 7763 C CA . ASP B 1 302 ? -18.828 -6.18 11.305 1 88.38 302 ASP B CA 1
ATOM 7764 C C . ASP B 1 302 ? -19.656 -5.297 12.227 1 88.38 302 ASP B C 1
ATOM 7766 O O . ASP B 1 302 ? -20.375 -4.41 11.758 1 88.38 302 ASP B O 1
ATOM 7770 N N . ILE B 1 303 ? -19.531 -5.461 13.5 1 93.19 303 ILE B N 1
ATOM 7771 C CA . ILE B 1 303 ? -20.297 -4.727 14.492 1 93.19 303 ILE B CA 1
ATOM 7772 C C . ILE B 1 303 ? -19.859 -3.262 14.508 1 93.19 303 ILE B C 1
ATOM 7774 O O . ILE B 1 303 ? -20.578 -2.398 15.016 1 93.19 303 ILE B O 1
ATOM 7778 N N . ILE B 1 304 ? -18.734 -2.971 13.938 1 94.44 304 ILE B N 1
ATOM 7779 C CA . ILE B 1 304 ? -18.188 -1.618 13.969 1 94.44 304 ILE B CA 1
ATOM 7780 C C . ILE B 1 304 ? -19.062 -0.68 13.156 1 94.44 304 ILE B C 1
ATOM 7782 O O . ILE B 1 304 ? -19.094 0.528 13.398 1 94.44 304 ILE B O 1
ATOM 7786 N N . VAL B 1 305 ? -19.812 -1.168 12.203 1 95 305 VAL B N 1
ATOM 7787 C CA . VAL B 1 305 ? -20.703 -0.366 11.367 1 95 305 VAL B CA 1
ATOM 7788 C C . VAL B 1 305 ? -21.828 0.223 12.219 1 95 305 VAL B C 1
ATOM 7790 O O . VAL B 1 305 ? -22.328 1.308 11.922 1 95 305 VAL B O 1
ATOM 7793 N N . ASP B 1 306 ? -22.172 -0.443 13.289 1 97.19 306 ASP B N 1
ATOM 7794 C CA . ASP B 1 306 ? -23.25 -0.001 14.164 1 97.19 306 ASP B CA 1
ATOM 7795 C C . ASP B 1 306 ? -22.875 1.278 14.906 1 97.19 306 ASP B C 1
ATOM 7797 O O . ASP B 1 306 ? -23.75 1.997 15.398 1 97.19 306 ASP B O 1
ATOM 7801 N N . THR B 1 307 ? -21.562 1.524 14.977 1 98 307 THR B N 1
ATOM 7802 C CA . THR B 1 307 ? -21.125 2.805 15.516 1 98 307 THR B CA 1
ATOM 7803 C C . THR B 1 307 ? -21.688 3.961 14.688 1 98 307 THR B C 1
ATOM 7805 O O . THR B 1 307 ? -22.141 4.961 15.242 1 98 307 THR B O 1
ATOM 7808 N N . PHE B 1 308 ? -21.703 3.805 13.422 1 97.5 308 PHE B N 1
ATOM 7809 C CA . PHE B 1 308 ? -22.188 4.855 12.531 1 97.5 308 PHE B CA 1
ATOM 7810 C C . PHE B 1 308 ? -23.703 5.023 12.664 1 97.5 308 PHE B C 1
ATOM 7812 O O . PHE B 1 308 ? -24.219 6.145 12.609 1 97.5 308 PHE B O 1
ATOM 7819 N N . PHE B 1 309 ? -24.422 3.926 12.852 1 98.19 309 PHE B N 1
ATOM 7820 C CA . PHE B 1 309 ? -25.859 4.008 13.031 1 98.19 309 PHE B CA 1
ATOM 7821 C C . PHE B 1 309 ? -26.203 4.707 14.336 1 98.19 309 PHE B C 1
ATOM 7823 O O . PHE B 1 309 ? -27.125 5.523 14.383 1 98.19 309 PHE B O 1
ATOM 7830 N N . ALA B 1 310 ? -25.469 4.355 15.367 1 98.5 310 ALA B N 1
ATOM 7831 C CA . ALA B 1 310 ? -25.703 4.996 16.656 1 98.5 310 ALA B CA 1
ATOM 7832 C C . ALA B 1 310 ? -25.469 6.504 16.578 1 98.5 310 ALA B C 1
ATOM 7834 O O . ALA B 1 310 ? -26.281 7.293 17.062 1 98.5 310 ALA B O 1
ATOM 7835 N N . ILE B 1 311 ? -24.391 6.879 15.938 1 97.69 311 ILE B N 1
ATOM 7836 C CA . ILE B 1 311 ? -24.047 8.289 15.812 1 97.69 311 ILE B CA 1
ATOM 7837 C C . ILE B 1 311 ? -25.078 8.992 14.938 1 97.69 311 ILE B C 1
ATOM 7839 O O . ILE B 1 311 ? -25.484 10.125 15.219 1 97.69 311 ILE B O 1
ATOM 7843 N N . SER B 1 312 ? -25.516 8.352 13.883 1 97.44 312 SER B N 1
ATOM 7844 C CA . SER B 1 312 ? -26.531 8.906 12.984 1 97.44 312 SER B CA 1
ATOM 7845 C C . SER B 1 312 ? -27.828 9.188 13.727 1 97.44 312 SER B C 1
ATOM 7847 O O . SER B 1 312 ? -28.406 10.266 13.578 1 97.44 312 SER B O 1
ATOM 7849 N N . GLY B 1 313 ? -28.297 8.219 14.531 1 98.19 313 GLY B N 1
ATOM 7850 C CA . GLY B 1 313 ? -29.5 8.422 15.328 1 98.19 313 GLY B CA 1
ATOM 7851 C C . GLY B 1 313 ? -29.359 9.547 16.328 1 98.19 313 GLY B C 1
ATOM 7852 O O . GLY B 1 313 ? -30.281 10.352 16.484 1 98.19 313 GLY B O 1
ATOM 7853 N N . LEU B 1 314 ? -28.219 9.609 16.953 1 97.94 314 LEU B N 1
ATOM 7854 C CA . LEU B 1 314 ? -27.953 10.633 17.953 1 97.94 314 LEU B CA 1
ATOM 7855 C C . LEU B 1 314 ? -28.016 12.023 17.328 1 97.94 314 LEU B C 1
ATOM 7857 O O . LEU B 1 314 ? -28.734 12.898 17.828 1 97.94 314 LEU B O 1
ATOM 7861 N N . LEU B 1 315 ? -27.328 12.219 16.219 1 94.88 315 LEU B N 1
ATOM 7862 C CA . LEU B 1 315 ? -27.25 13.523 15.562 1 94.88 315 LEU B CA 1
ATOM 7863 C C . LEU B 1 315 ? -28.609 13.906 14.961 1 94.88 315 LEU B C 1
ATOM 7865 O O . LEU B 1 315 ? -28.969 15.086 14.961 1 94.88 315 LEU B O 1
ATOM 7869 N N . HIS B 1 316 ? -29.312 12.906 14.453 1 96.12 316 HIS B N 1
ATOM 7870 C CA . HIS B 1 316 ? -30.609 13.156 13.82 1 96.12 316 HIS B CA 1
ATOM 7871 C C . HIS B 1 316 ? -31.609 13.719 14.812 1 96.12 316 HIS B C 1
ATOM 7873 O O . HIS B 1 316 ? -32.219 14.758 14.57 1 96.12 316 HIS B O 1
ATOM 7879 N N . ILE B 1 317 ? -31.766 13.117 15.992 1 96.12 317 ILE B N 1
ATOM 7880 C CA . ILE B 1 317 ? -32.75 13.523 16.984 1 96.12 317 ILE B CA 1
ATOM 7881 C C . ILE B 1 317 ? -32.312 14.797 17.688 1 96.12 317 ILE B C 1
ATOM 7883 O O . ILE B 1 317 ? -33.094 15.68 17.969 1 96.12 317 ILE B O 1
ATOM 7887 N N . LYS B 1 318 ? -31.016 14.883 17.984 1 93.62 318 LYS B N 1
ATOM 7888 C CA . LYS B 1 318 ? -30.5 16.109 18.594 1 93.62 318 LYS B CA 1
ATOM 7889 C C . LYS B 1 318 ? -30.734 17.312 17.688 1 93.62 318 LYS B C 1
ATOM 7891 O O . LYS B 1 318 ? -31.094 18.391 18.156 1 93.62 318 LYS B O 1
ATOM 7896 N N . GLY B 1 319 ? -30.578 17.141 16.406 1 91.62 319 GLY B N 1
ATOM 7897 C CA . GLY B 1 319 ? -30.812 18.203 15.438 1 91.62 319 GLY B CA 1
ATOM 7898 C C . GLY B 1 319 ? -32.281 18.594 15.352 1 91.62 319 GLY B C 1
ATOM 7899 O O . GLY B 1 319 ? -32.594 19.781 15.234 1 91.62 319 GLY B O 1
ATOM 7900 N N . LEU B 1 320 ? -33.156 17.656 15.445 1 93.88 320 LEU B N 1
ATOM 7901 C CA . LEU B 1 320 ? -34.594 17.906 15.336 1 93.88 320 LEU B CA 1
ATOM 7902 C C . LEU B 1 320 ? -35.125 18.625 16.578 1 93.88 320 LEU B C 1
ATOM 7904 O O . LEU B 1 320 ? -36.031 19.453 16.484 1 93.88 320 LEU B O 1
ATOM 7908 N N . LEU B 1 321 ? -34.594 18.328 17.703 1 92 321 LEU B N 1
ATOM 7909 C CA . LEU B 1 321 ? -35.031 18.922 18.953 1 92 321 LEU B CA 1
ATOM 7910 C C . LEU B 1 321 ? -34.469 20.344 19.109 1 92 321 LEU B C 1
ATOM 7912 O O . LEU B 1 321 ? -35.031 21.156 19.828 1 92 321 LEU B O 1
ATOM 7916 N N . GLY B 1 322 ? -33.438 20.625 18.484 1 83.88 322 GLY B N 1
ATOM 7917 C CA . GLY B 1 322 ? -32.781 21.922 18.641 1 83.88 322 GLY B CA 1
ATOM 7918 C C . GLY B 1 322 ? -33.438 23.016 17.812 1 83.88 322 GLY B C 1
ATOM 7919 O O . GLY B 1 322 ? -33.344 24.203 18.156 1 83.88 322 GLY B O 1
ATOM 7920 N N . ARG B 1 323 ? -33.969 22.703 16.688 1 78.75 323 ARG B N 1
ATOM 7921 C CA . ARG B 1 323 ? -34.531 23.719 15.82 1 78.75 323 ARG B CA 1
ATOM 7922 C C . ARG B 1 323 ? -35.844 23.266 15.234 1 78.75 323 ARG B C 1
ATOM 7924 O O . ARG B 1 323 ? -36.031 22.078 14.906 1 78.75 323 ARG B O 1
ATOM 7931 N N . ARG B 1 324 ? -36.75 24.234 15.258 1 80.31 324 ARG B N 1
ATOM 7932 C CA . ARG B 1 324 ? -38.031 23.938 14.602 1 80.31 324 ARG B CA 1
ATOM 7933 C C . ARG B 1 324 ? -37.875 23.922 13.086 1 80.31 324 ARG B C 1
ATOM 7935 O O . ARG B 1 324 ? -37.406 24.891 12.492 1 80.31 324 ARG B O 1
ATOM 7942 N N . GLN B 1 325 ? -38 22.688 12.531 1 83.69 325 GLN B N 1
ATOM 7943 C CA . GLN B 1 325 ? -37.844 22.531 11.086 1 83.69 325 GLN B CA 1
ATOM 7944 C C . GLN B 1 325 ? -38.969 21.656 10.508 1 83.69 325 GLN B C 1
ATOM 7946 O O . GLN B 1 325 ? -39.625 20.922 11.234 1 83.69 325 GLN B O 1
ATOM 7951 N N . ASN B 1 326 ? -39.156 21.922 9.211 1 91.31 326 ASN B N 1
ATOM 7952 C CA . ASN B 1 326 ? -40.031 21.031 8.461 1 91.31 326 ASN B CA 1
ATOM 7953 C C . ASN B 1 326 ? -39.406 19.641 8.305 1 91.31 326 ASN B C 1
ATOM 7955 O O . ASN B 1 326 ? -38.281 19.516 7.828 1 91.31 326 ASN B O 1
ATOM 7959 N N . LEU B 1 327 ? -40.156 18.656 8.797 1 94.19 327 LEU B N 1
ATOM 7960 C CA . LEU B 1 327 ? -39.625 17.297 8.828 1 94.19 327 LEU B CA 1
ATOM 7961 C C . LEU B 1 327 ? -39.281 16.797 7.426 1 94.19 327 LEU B C 1
ATOM 7963 O O . LEU B 1 327 ? -38.312 16.078 7.227 1 94.19 327 LEU B O 1
ATOM 7967 N N . LEU B 1 328 ? -40.094 17.156 6.438 1 94 328 LEU B N 1
ATOM 7968 C CA . LEU B 1 328 ? -39.844 16.766 5.059 1 94 328 LEU B CA 1
ATOM 7969 C C . LEU B 1 328 ? -38.594 17.438 4.52 1 94 328 LEU B C 1
ATOM 7971 O O . LEU B 1 328 ? -37.812 16.844 3.758 1 94 328 LEU B O 1
ATOM 7975 N N . SER B 1 329 ? -38.375 18.641 4.891 1 92.88 329 SER B N 1
ATOM 7976 C CA . SER B 1 329 ? -37.188 19.375 4.457 1 92.88 329 SER B CA 1
ATOM 7977 C C . SER B 1 329 ? -35.938 18.75 5.031 1 92.88 329 SER B C 1
ATOM 7979 O O . SER B 1 329 ? -34.875 18.719 4.367 1 92.88 329 SER B O 1
ATOM 7981 N N . VAL B 1 330 ? -36.125 18.25 6.227 1 94 330 VAL B N 1
ATOM 7982 C CA . VAL B 1 330 ? -34.969 17.625 6.871 1 94 330 VAL B CA 1
ATOM 7983 C C . VAL B 1 330 ? -34.562 16.359 6.102 1 94 330 VAL B C 1
ATOM 7985 O O . VAL B 1 330 ? -33.375 16.125 5.84 1 94 330 VAL B O 1
ATOM 7988 N N . LEU B 1 331 ? -35.531 15.562 5.766 1 95.75 331 LEU B N 1
ATOM 7989 C CA . LEU B 1 331 ? -35.281 14.328 5.031 1 95.75 331 LEU B CA 1
ATOM 7990 C C . LEU B 1 331 ? -34.75 14.625 3.631 1 95.75 331 LEU B C 1
ATOM 7992 O O . LEU B 1 331 ? -33.875 13.914 3.123 1 95.75 331 LEU B O 1
ATOM 7996 N N . LEU B 1 332 ? -35.25 15.703 3.047 1 95.19 332 LEU B N 1
ATOM 7997 C CA . LEU B 1 332 ? -34.812 16.062 1.707 1 95.19 332 LEU B CA 1
ATOM 7998 C C . LEU B 1 332 ? -33.375 16.578 1.729 1 95.19 332 LEU B C 1
ATOM 8000 O O . LEU B 1 332 ? -32.594 16.281 0.819 1 95.19 332 LEU B O 1
ATOM 8004 N N . LYS B 1 333 ? -33.031 17.344 2.674 1 93.88 333 LYS B N 1
ATOM 8005 C CA . LYS B 1 333 ? -31.672 17.828 2.816 1 93.88 333 LYS B CA 1
ATOM 8006 C C . LYS B 1 333 ? -30.688 16.672 2.994 1 93.88 333 LYS B C 1
ATOM 8008 O O . LYS B 1 333 ? -29.609 16.672 2.414 1 93.88 333 LYS B O 1
ATOM 8013 N N . ARG B 1 334 ? -31.109 15.734 3.793 1 95.06 334 ARG B N 1
ATOM 8014 C CA . ARG B 1 334 ? -30.281 14.547 3.984 1 95.06 334 ARG B CA 1
ATOM 8015 C C . ARG B 1 334 ? -30.125 13.773 2.684 1 95.06 334 ARG B C 1
ATOM 8017 O O . ARG B 1 334 ? -29.031 13.297 2.363 1 95.06 334 ARG B O 1
ATOM 8024 N N . TYR B 1 335 ? -31.234 13.625 1.996 1 96.25 335 TYR B N 1
ATOM 8025 C CA . TYR B 1 335 ? -31.203 12.93 0.712 1 96.25 335 TYR B CA 1
ATOM 8026 C C . TYR B 1 335 ? -30.219 13.609 -0.242 1 96.25 335 TYR B C 1
ATOM 8028 O O . TYR B 1 335 ? -29.422 12.938 -0.904 1 96.25 335 TYR B O 1
ATOM 8036 N N . ILE B 1 336 ? -30.234 14.883 -0.299 1 95 336 ILE B N 1
ATOM 8037 C CA . ILE B 1 336 ? -29.391 15.648 -1.207 1 95 336 ILE B CA 1
ATOM 8038 C C . ILE B 1 336 ? -27.922 15.484 -0.808 1 95 336 ILE B C 1
ATOM 8040 O O . ILE B 1 336 ? -27.047 15.352 -1.669 1 95 336 ILE B O 1
ATOM 8044 N N . ARG B 1 337 ? -27.656 15.422 0.421 1 93.69 337 ARG B N 1
ATOM 8045 C CA . ARG B 1 337 ? -26.297 15.25 0.924 1 93.69 337 ARG B CA 1
ATOM 8046 C C . ARG B 1 337 ? -25.734 13.883 0.543 1 93.69 337 ARG B C 1
ATOM 8048 O O . ARG B 1 337 ? -24.547 13.742 0.291 1 93.69 337 ARG B O 1
ATOM 8055 N N . LEU B 1 338 ? -26.578 12.898 0.437 1 95.62 338 LEU B N 1
ATOM 8056 C CA . LEU B 1 338 ? -26.141 11.523 0.195 1 95.62 338 LEU B CA 1
ATOM 8057 C C . LEU B 1 338 ? -26.078 11.227 -1.3 1 95.62 338 LEU B C 1
ATOM 8059 O O . LEU B 1 338 ? -25.219 10.469 -1.753 1 95.62 338 LEU B O 1
ATOM 8063 N N . ILE B 1 339 ? -26.953 11.844 -2.072 1 95.44 339 ILE B N 1
ATOM 8064 C CA . ILE B 1 339 ? -27.172 11.406 -3.445 1 95.44 339 ILE B CA 1
ATOM 8065 C C . ILE B 1 339 ? -26.031 11.891 -4.336 1 95.44 339 ILE B C 1
ATOM 8067 O O . ILE B 1 339 ? -25.672 11.227 -5.309 1 95.44 339 ILE B O 1
ATOM 8071 N N . GLY B 1 340 ? -25.438 13.062 -4.082 1 94.62 340 GLY B N 1
ATOM 8072 C CA . GLY B 1 340 ? -24.375 13.609 -4.922 1 94.62 340 GLY B CA 1
ATOM 8073 C C . GLY B 1 340 ? -23.25 12.625 -5.164 1 94.62 340 GLY B C 1
ATOM 8074 O O . GLY B 1 340 ? -23.078 12.117 -6.273 1 94.62 340 GLY B O 1
ATOM 8075 N N . PRO B 1 341 ? -22.5 12.258 -4.098 1 95.62 341 PRO B N 1
ATOM 8076 C CA . PRO B 1 341 ? -21.406 11.297 -4.25 1 95.62 341 PRO B CA 1
ATOM 8077 C C . PRO B 1 341 ? -21.891 9.922 -4.707 1 95.62 341 PRO B C 1
ATOM 8079 O O . PRO B 1 341 ? -21.203 9.258 -5.496 1 95.62 341 PRO B O 1
ATOM 8082 N N . PHE B 1 342 ? -23.062 9.508 -4.246 1 96.25 342 PHE B N 1
ATOM 8083 C CA . PHE B 1 342 ? -23.609 8.203 -4.59 1 96.25 342 PHE B CA 1
ATOM 8084 C C . PHE B 1 342 ? -23.859 8.094 -6.086 1 96.25 342 PHE B C 1
ATOM 8086 O O . PHE B 1 342 ? -23.531 7.086 -6.711 1 96.25 342 PHE B O 1
ATOM 8093 N N . ALA B 1 343 ? -24.406 9.117 -6.645 1 96.69 343 ALA B N 1
ATOM 8094 C CA . ALA B 1 343 ? -24.703 9.133 -8.078 1 96.69 343 ALA B CA 1
ATOM 8095 C C . ALA B 1 343 ? -23.422 9.102 -8.898 1 96.69 343 ALA B C 1
ATOM 8097 O O . ALA B 1 343 ? -23.359 8.43 -9.93 1 96.69 343 ALA B O 1
ATOM 8098 N N . VAL B 1 344 ? -22.406 9.828 -8.508 1 97 344 VAL B N 1
ATOM 8099 C CA . VAL B 1 344 ? -21.125 9.859 -9.219 1 97 344 VAL B CA 1
ATOM 8100 C C . VAL B 1 344 ? -20.484 8.477 -9.195 1 97 344 VAL B C 1
ATOM 8102 O O . VAL B 1 344 ? -19.984 8 -10.219 1 97 344 VAL B O 1
ATOM 8105 N N . ILE B 1 345 ? -20.547 7.797 -8.102 1 96.5 345 ILE B N 1
ATOM 8106 C CA . ILE B 1 345 ? -19.922 6.484 -7.957 1 96.5 345 ILE B CA 1
ATOM 8107 C C . ILE B 1 345 ? -20.672 5.461 -8.797 1 96.5 345 ILE B C 1
ATOM 8109 O O . ILE B 1 345 ? -20.062 4.598 -9.43 1 96.5 345 ILE B O 1
ATOM 8113 N N . ILE B 1 346 ? -21.984 5.543 -8.758 1 96.19 346 ILE B N 1
ATOM 8114 C CA . ILE B 1 346 ? -22.812 4.645 -9.562 1 96.19 346 ILE B CA 1
ATOM 8115 C C . ILE B 1 346 ? -22.484 4.844 -11.039 1 96.19 346 ILE B C 1
ATOM 8117 O O . ILE B 1 346 ? -22.266 3.873 -11.773 1 96.19 346 ILE B O 1
ATOM 8121 N N . PHE B 1 347 ? -22.453 6.078 -11.445 1 97.19 347 PHE B N 1
ATOM 8122 C CA . PHE B 1 347 ? -22.125 6.391 -12.836 1 97.19 347 PHE B CA 1
ATOM 8123 C C . PHE B 1 347 ? -20.734 5.887 -13.188 1 97.19 347 PHE B C 1
ATOM 8125 O O . PHE B 1 347 ? -20.516 5.344 -14.273 1 97.19 347 PHE B O 1
ATOM 8132 N N . TYR B 1 348 ? -19.797 6.043 -12.359 1 97.31 348 TYR B N 1
ATOM 8133 C CA . TYR B 1 348 ? -18.438 5.555 -12.555 1 97.31 348 TYR B CA 1
ATOM 8134 C C . TYR B 1 348 ? -18.422 4.043 -12.711 1 97.31 348 TYR B C 1
ATOM 8136 O O . TYR B 1 348 ? -17.75 3.514 -13.602 1 97.31 348 TYR B O 1
ATOM 8144 N N . LEU B 1 349 ? -19.156 3.346 -11.852 1 96.5 349 LEU B N 1
ATOM 8145 C CA . LEU B 1 349 ? -19.172 1.887 -11.859 1 96.5 349 LEU B CA 1
ATOM 8146 C C . LEU B 1 349 ? -19.766 1.354 -13.156 1 96.5 349 LEU B C 1
ATOM 8148 O O . LEU B 1 349 ? -19.281 0.366 -13.711 1 96.5 349 LEU B O 1
ATOM 8152 N N . ILE B 1 350 ? -20.719 2 -13.641 1 96.38 350 ILE B N 1
ATOM 8153 C CA . ILE B 1 350 ? -21.422 1.526 -14.828 1 96.38 350 ILE B CA 1
ATOM 8154 C C . ILE B 1 350 ? -20.609 1.843 -16.078 1 96.38 350 ILE B C 1
ATOM 8156 O O . ILE B 1 350 ? -20.484 1.002 -16.969 1 96.38 350 ILE B O 1
ATOM 8160 N N . SER B 1 351 ? -19.922 2.984 -16.094 1 96.75 351 SER B N 1
ATOM 8161 C CA . SER B 1 351 ? -19.438 3.482 -17.375 1 96.75 351 SER B CA 1
ATOM 8162 C C . SER B 1 351 ? -17.906 3.459 -17.438 1 96.75 351 SER B C 1
ATOM 8164 O O . SER B 1 351 ? -17.328 3.406 -18.516 1 96.75 351 SER B O 1
ATOM 8166 N N . VAL B 1 352 ? -17.234 3.498 -16.344 1 97.06 352 VAL B N 1
ATOM 8167 C CA . VAL B 1 352 ? -15.797 3.746 -16.391 1 97.06 352 VAL B CA 1
ATOM 8168 C C . VAL B 1 352 ? -15.047 2.557 -15.797 1 97.06 352 VAL B C 1
ATOM 8170 O O . VAL B 1 352 ? -13.992 2.16 -16.312 1 97.06 352 VAL B O 1
ATOM 8173 N N . SER B 1 353 ? -15.523 1.945 -14.758 1 95.44 353 SER B N 1
ATOM 8174 C CA . SER B 1 353 ? -14.812 0.964 -13.945 1 95.44 353 SER B CA 1
ATOM 8175 C C . SER B 1 353 ? -14.281 -0.181 -14.797 1 95.44 353 SER B C 1
ATOM 8177 O O . SER B 1 353 ? -13.156 -0.646 -14.594 1 95.44 353 SER B O 1
ATOM 8179 N N . LYS B 1 354 ? -15.023 -0.692 -15.766 1 94.12 354 LYS B N 1
ATOM 8180 C CA . LYS B 1 354 ? -14.656 -1.864 -16.547 1 94.12 354 LYS B CA 1
ATOM 8181 C C . LYS B 1 354 ? -13.43 -1.58 -17.422 1 94.12 354 LYS B C 1
ATOM 8183 O O . LYS B 1 354 ? -12.742 -2.506 -17.859 1 94.12 354 LYS B O 1
ATOM 8188 N N . HIS B 1 355 ? -13.078 -0.288 -17.641 1 94.44 355 HIS B N 1
ATOM 8189 C CA . HIS B 1 355 ? -11.984 0.093 -18.516 1 94.44 355 HIS B CA 1
ATOM 8190 C C . HIS B 1 355 ? -10.703 0.36 -17.734 1 94.44 355 HIS B C 1
ATOM 8192 O O . HIS B 1 355 ? -9.664 0.66 -18.312 1 94.44 355 HIS B O 1
ATOM 8198 N N . THR B 1 356 ? -10.68 0.228 -16.453 1 93.75 356 THR B N 1
ATOM 8199 C CA . THR B 1 356 ? -9.57 0.711 -15.648 1 93.75 356 THR B CA 1
ATOM 8200 C C . THR B 1 356 ? -8.633 -0.436 -15.273 1 93.75 356 THR B C 1
ATOM 8202 O O . THR B 1 356 ? -7.574 -0.213 -14.688 1 93.75 356 THR B O 1
ATOM 8205 N N . GLY B 1 357 ? -8.984 -1.628 -15.625 1 91.94 357 GLY B N 1
ATOM 8206 C CA . GLY B 1 357 ? -8.148 -2.754 -15.25 1 91.94 357 GLY B CA 1
ATOM 8207 C C . GLY B 1 357 ? -8.336 -3.963 -16.156 1 91.94 357 GLY B C 1
ATOM 8208 O O . GLY B 1 357 ? -9.094 -3.908 -17.125 1 91.94 357 GLY B O 1
ATOM 8209 N N . ASP B 1 358 ? -7.57 -4.953 -15.922 1 93.19 358 ASP B N 1
ATOM 8210 C CA . ASP B 1 358 ? -7.633 -6.27 -16.547 1 93.19 358 ASP B CA 1
ATOM 8211 C C . ASP B 1 358 ? -6.98 -7.332 -15.672 1 93.19 358 ASP B C 1
ATOM 8213 O O . ASP B 1 358 ? -6.422 -7.016 -14.617 1 93.19 358 ASP B O 1
ATOM 8217 N N . GLY B 1 359 ? -7.176 -8.547 -16.062 1 93.5 359 GLY B N 1
ATOM 8218 C CA . GLY B 1 359 ? -6.602 -9.641 -15.297 1 93.5 359 GLY B CA 1
ATOM 8219 C C . GLY B 1 359 ? -7.535 -10.828 -15.164 1 93.5 359 GLY B C 1
ATOM 8220 O O . GLY B 1 359 ? -8.688 -10.766 -15.586 1 93.5 359 GLY B O 1
ATOM 8221 N N . PRO B 1 360 ? -6.992 -11.883 -14.594 1 94.69 360 PRO B N 1
ATOM 8222 C CA . PRO B 1 360 ? -7.789 -13.109 -14.469 1 94.69 360 PRO B CA 1
ATOM 8223 C C . PRO B 1 360 ? -9.008 -12.922 -13.57 1 94.69 360 PRO B C 1
ATOM 8225 O O . PRO B 1 360 ? -10.07 -13.492 -13.844 1 94.69 360 PRO B O 1
ATOM 8228 N N . GLY B 1 361 ? -8.867 -12.133 -12.531 1 92.81 361 GLY B N 1
ATOM 8229 C CA . GLY B 1 361 ? -9.961 -11.938 -11.586 1 92.81 361 GLY B CA 1
ATOM 8230 C C . GLY B 1 361 ? -10.773 -10.688 -11.867 1 92.81 361 GLY B C 1
ATOM 8231 O O . GLY B 1 361 ? -11.719 -10.383 -11.133 1 92.81 361 GLY B O 1
ATOM 8232 N N . TRP B 1 362 ? -10.484 -9.977 -12.93 1 93.44 362 TRP B N 1
ATOM 8233 C CA . TRP B 1 362 ? -11.117 -8.695 -13.219 1 93.44 362 TRP B CA 1
ATOM 8234 C C . TRP B 1 362 ? -12.609 -8.875 -13.508 1 93.44 362 TRP B C 1
ATOM 8236 O O . TRP B 1 362 ? -13.414 -7.996 -13.195 1 93.44 362 TRP B O 1
ATOM 8246 N N . TYR B 1 363 ? -13.008 -10.062 -14.023 1 91.62 363 TYR B N 1
ATOM 8247 C CA . TYR B 1 363 ? -14.398 -10.328 -14.375 1 91.62 363 TYR B CA 1
ATOM 8248 C C . TYR B 1 363 ? -15.289 -10.297 -13.141 1 91.62 363 TYR B C 1
ATOM 8250 O O . TYR B 1 363 ? -16.484 -10.016 -13.234 1 91.62 363 TYR B O 1
ATOM 8258 N N . LEU B 1 364 ? -14.727 -10.578 -11.984 1 89.81 364 LEU B N 1
ATOM 8259 C CA . LEU B 1 364 ? -15.5 -10.523 -10.75 1 89.81 364 LEU B CA 1
ATOM 8260 C C . LEU B 1 364 ? -16.031 -9.117 -10.508 1 89.81 364 LEU B C 1
ATOM 8262 O O . LEU B 1 364 ? -17.203 -8.953 -10.141 1 89.81 364 LEU B O 1
ATOM 8266 N N . GLY B 1 365 ? -15.195 -8.109 -10.711 1 90 365 GLY B N 1
ATOM 8267 C CA . GLY B 1 365 ? -15.633 -6.73 -10.562 1 90 365 GLY B CA 1
ATOM 8268 C C . GLY B 1 365 ? -16.672 -6.32 -11.586 1 90 365 GLY B C 1
ATOM 8269 O O . GLY B 1 365 ? -17.609 -5.582 -11.273 1 90 365 GLY B O 1
ATOM 8270 N N . VAL B 1 366 ? -16.562 -6.895 -12.742 1 91.88 366 VAL B N 1
ATOM 8271 C CA . VAL B 1 366 ? -17.484 -6.539 -13.812 1 91.88 366 VAL B CA 1
ATOM 8272 C C . VAL B 1 366 ? -18.828 -7.242 -13.594 1 91.88 366 VAL B C 1
ATOM 8274 O O . VAL B 1 366 ? -19.875 -6.602 -13.578 1 91.88 366 VAL B O 1
ATOM 8277 N N . GLU B 1 367 ? -18.766 -8.516 -13.336 1 90.19 367 GLU B N 1
ATOM 8278 C CA . GLU B 1 367 ? -19.984 -9.312 -13.211 1 90.19 367 GLU B CA 1
ATOM 8279 C C . GLU B 1 367 ? -20.734 -8.992 -11.922 1 90.19 367 GLU B C 1
ATOM 8281 O O . GLU B 1 367 ? -21.969 -8.891 -11.914 1 90.19 367 GLU B O 1
ATOM 8286 N N . GLU B 1 368 ? -19.969 -8.781 -10.875 1 89.69 368 GLU B N 1
ATOM 8287 C CA . GLU B 1 368 ? -20.609 -8.664 -9.562 1 89.69 368 GLU B CA 1
ATOM 8288 C C . GLU B 1 368 ? -20.906 -7.203 -9.234 1 89.69 368 GLU B C 1
ATOM 8290 O O . GLU B 1 368 ? -21.766 -6.918 -8.398 1 89.69 368 GLU B O 1
ATOM 8295 N N . GLU B 1 369 ? -20.266 -6.254 -9.805 1 92.69 369 GLU B N 1
ATOM 8296 C CA . GLU B 1 369 ? -20.469 -4.855 -9.445 1 92.69 369 GLU B CA 1
ATOM 8297 C C . GLU B 1 369 ? -21.031 -4.062 -10.625 1 92.69 369 GLU B C 1
ATOM 8299 O O . GLU B 1 369 ? -22.156 -3.566 -10.562 1 92.69 369 GLU B O 1
ATOM 8304 N N . THR B 1 370 ? -20.375 -4.062 -11.773 1 93.44 370 THR B N 1
ATOM 8305 C CA . THR B 1 370 ? -20.766 -3.246 -12.922 1 93.44 370 THR B CA 1
ATOM 8306 C C . THR B 1 370 ? -22.109 -3.719 -13.492 1 93.44 370 THR B C 1
ATOM 8308 O O . THR B 1 370 ? -23.047 -2.928 -13.641 1 93.44 370 THR B O 1
ATOM 8311 N N . ASN B 1 371 ? -22.25 -4.992 -13.773 1 93.69 371 ASN B N 1
ATOM 8312 C CA . ASN B 1 371 ? -23.453 -5.531 -14.391 1 93.69 371 ASN B CA 1
ATOM 8313 C C . ASN B 1 371 ? -24.656 -5.41 -13.453 1 93.69 371 ASN B C 1
ATOM 8315 O O . ASN B 1 371 ? -25.75 -5.066 -13.891 1 93.69 371 ASN B O 1
ATOM 8319 N N . VAL B 1 372 ? -24.469 -5.652 -12.219 1 93.44 372 VAL B N 1
ATOM 8320 C CA . VAL B 1 372 ? -25.531 -5.543 -11.234 1 93.44 372 VAL B CA 1
ATOM 8321 C C . VAL B 1 372 ? -25.984 -4.086 -11.117 1 93.44 372 VAL B C 1
ATOM 8323 O O . VAL B 1 372 ? -27.188 -3.795 -11.102 1 93.44 372 VAL B O 1
ATOM 8326 N N . CYS B 1 373 ? -25.047 -3.227 -11.07 1 94.56 373 CYS B N 1
ATOM 8327 C CA . CYS B 1 373 ? -25.359 -1.808 -10.922 1 94.56 373 CYS B CA 1
ATOM 8328 C C . CYS B 1 373 ? -26.109 -1.285 -12.141 1 94.56 373 CYS B C 1
ATOM 8330 O O . CYS B 1 373 ? -26.984 -0.424 -12.016 1 94.56 373 CYS B O 1
ATOM 8332 N N . GLU B 1 374 ? -25.781 -1.773 -13.305 1 95 374 GLU B N 1
ATOM 8333 C CA . GLU B 1 374 ? -26.453 -1.363 -14.531 1 95 374 GLU B CA 1
ATOM 8334 C C . GLU B 1 374 ? -27.938 -1.717 -14.484 1 95 374 GLU B C 1
ATOM 8336 O O . GLU B 1 374 ? -28.766 -0.973 -15.008 1 95 374 GLU B O 1
ATOM 8341 N N . LYS B 1 375 ? -28.234 -2.711 -13.781 1 94.38 375 LYS B N 1
ATOM 8342 C CA . LYS B 1 375 ? -29.609 -3.188 -13.727 1 94.38 375 LYS B CA 1
ATOM 8343 C C . LYS B 1 375 ? -30.375 -2.533 -12.578 1 94.38 375 LYS B C 1
ATOM 8345 O O . LYS B 1 375 ? -31.594 -2.332 -12.664 1 94.38 375 LYS B O 1
ATOM 8350 N N . THR B 1 376 ? -29.688 -2.15 -11.508 1 94.44 376 THR B N 1
ATOM 8351 C CA . THR B 1 376 ? -30.422 -1.818 -10.289 1 94.44 376 THR B CA 1
ATOM 8352 C C . THR B 1 376 ? -30.141 -0.377 -9.875 1 94.44 376 THR B C 1
ATOM 8354 O O . THR B 1 376 ? -30.578 0.06 -8.805 1 94.44 376 THR B O 1
ATOM 8357 N N . TRP B 1 377 ? -29.453 0.478 -10.625 1 94.88 377 TRP B N 1
ATOM 8358 C CA . TRP B 1 377 ? -28.984 1.801 -10.219 1 94.88 377 TRP B CA 1
ATOM 8359 C C . TRP B 1 377 ? -30.156 2.701 -9.852 1 94.88 377 TRP B C 1
ATOM 8361 O O . TRP B 1 377 ? -30.062 3.496 -8.914 1 94.88 377 TRP B O 1
ATOM 8371 N N . PRO B 1 378 ? -31.375 2.6 -10.492 1 95.31 378 PRO B N 1
ATOM 8372 C CA . PRO B 1 378 ? -32.469 3.49 -10.094 1 95.31 378 PRO B CA 1
ATOM 8373 C C . PRO B 1 378 ? -32.938 3.229 -8.664 1 95.31 378 PRO B C 1
ATOM 8375 O O . PRO B 1 378 ? -33.25 4.172 -7.926 1 95.31 378 PRO B O 1
ATOM 8378 N N . LYS B 1 379 ? -32.969 1.933 -8.273 1 94.69 379 LYS B N 1
ATOM 8379 C CA . LYS B 1 379 ? -33.406 1.584 -6.922 1 94.69 379 LYS B CA 1
ATOM 8380 C C . LYS B 1 379 ? -32.406 2.074 -5.883 1 94.69 379 LYS B C 1
ATOM 8382 O O . LYS B 1 379 ? -32.781 2.438 -4.77 1 94.69 379 LYS B O 1
ATOM 8387 N N . SER B 1 380 ? -31.188 2.049 -6.262 1 93.88 380 SER B N 1
ATOM 8388 C CA . SER B 1 380 ? -30.156 2.525 -5.352 1 93.88 380 SER B CA 1
ATOM 8389 C C . SER B 1 380 ? -30.234 4.039 -5.176 1 93.88 380 SER B C 1
ATOM 8391 O O . SER B 1 380 ? -30.078 4.547 -4.062 1 93.88 380 SER B O 1
ATOM 8393 N N . LEU B 1 381 ? -30.516 4.777 -6.234 1 94.5 381 LEU B N 1
ATOM 8394 C CA . LEU B 1 381 ? -30.609 6.23 -6.156 1 94.5 381 LEU B CA 1
ATOM 8395 C C . LEU B 1 381 ? -31.844 6.652 -5.379 1 94.5 381 LEU B C 1
ATOM 8397 O O . LEU B 1 381 ? -31.875 7.723 -4.77 1 94.5 381 LEU B O 1
ATOM 8401 N N . LEU B 1 382 ? -32.812 5.77 -5.355 1 95.38 382 LEU B N 1
ATOM 8402 C CA . LEU B 1 382 ? -34.031 6.055 -4.605 1 95.38 382 LEU B CA 1
ATOM 8403 C C . LEU B 1 382 ? -33.906 5.594 -3.156 1 95.38 382 LEU B C 1
ATOM 8405 O O . LEU B 1 382 ? -34.812 5.762 -2.359 1 95.38 382 LEU B O 1
ATOM 8409 N N . MET B 1 383 ? -32.844 5.066 -2.74 1 95.31 383 MET B N 1
ATOM 8410 C CA . MET B 1 383 ? -32.5 4.645 -1.383 1 95.31 383 MET B CA 1
ATOM 8411 C C . MET B 1 383 ? -33.469 3.572 -0.89 1 95.31 383 MET B C 1
ATOM 8413 O O . MET B 1 383 ? -33.875 3.592 0.27 1 95.31 383 MET B O 1
ATOM 8417 N N . ILE B 1 384 ? -33.781 2.584 -1.784 1 92.38 384 ILE B N 1
ATOM 8418 C CA . ILE B 1 384 ? -34.75 1.56 -1.405 1 92.38 384 ILE B CA 1
ATOM 8419 C C . ILE B 1 384 ? -34.062 0.207 -1.293 1 92.38 384 ILE B C 1
ATOM 8421 O O . ILE B 1 384 ? -34.438 -0.639 -0.488 1 92.38 384 ILE B O 1
ATOM 8425 N N . ASN B 1 385 ? -33.031 0.043 -1.958 1 90.56 385 ASN B N 1
ATOM 8426 C CA . ASN B 1 385 ? -32.406 -1.271 -2.084 1 90.56 385 ASN B CA 1
ATOM 8427 C C . ASN B 1 385 ? -31.344 -1.487 -1.021 1 90.56 385 ASN B C 1
ATOM 8429 O O . ASN B 1 385 ? -30.328 -0.783 -1 1 90.56 385 ASN B O 1
ATOM 8433 N N . THR B 1 386 ? -31.562 -2.518 -0.113 1 92 386 THR B N 1
ATOM 8434 C CA . THR B 1 386 ? -30.562 -2.898 0.88 1 92 386 THR B CA 1
ATOM 8435 C C . THR B 1 386 ? -30.156 -4.355 0.699 1 92 386 THR B C 1
ATOM 8437 O O . THR B 1 386 ? -29.359 -4.883 1.482 1 92 386 THR B O 1
ATOM 8440 N N . ASP B 1 387 ? -30.734 -4.957 -0.375 1 90.88 387 ASP B N 1
ATOM 8441 C CA . ASP B 1 387 ? -30.422 -6.355 -0.663 1 90.88 387 ASP B CA 1
ATOM 8442 C C . ASP B 1 387 ? -29.047 -6.492 -1.306 1 90.88 387 ASP B C 1
ATOM 8444 O O . ASP B 1 387 ? -28.781 -5.906 -2.359 1 90.88 387 ASP B O 1
ATOM 8448 N N . ILE B 1 388 ? -28.281 -7.305 -0.729 1 88.12 388 ILE B N 1
ATOM 8449 C CA . ILE B 1 388 ? -26.906 -7.453 -1.185 1 88.12 388 ILE B CA 1
ATOM 8450 C C . ILE B 1 388 ? -26.891 -8.023 -2.6 1 88.12 388 ILE B C 1
ATOM 8452 O O . ILE B 1 388 ? -25.969 -7.762 -3.373 1 88.12 388 ILE B O 1
ATOM 8456 N N . LYS B 1 389 ? -27.891 -8.773 -2.953 1 88.19 389 LYS B N 1
ATOM 8457 C CA . LYS B 1 389 ? -27.969 -9.398 -4.27 1 88.19 389 LYS B CA 1
ATOM 8458 C C . LYS B 1 389 ? -28.234 -8.359 -5.355 1 88.19 389 LYS B C 1
ATOM 8460 O O . LYS B 1 389 ? -27.797 -8.508 -6.492 1 88.19 389 LYS B O 1
ATOM 8465 N N . GLU B 1 390 ? -28.875 -7.262 -4.914 1 89.31 390 GLU B N 1
ATOM 8466 C CA . GLU B 1 390 ? -29.375 -6.363 -5.953 1 89.31 390 GLU B CA 1
ATOM 8467 C C . GLU B 1 390 ? -28.844 -4.945 -5.754 1 89.31 390 GLU B C 1
ATOM 8469 O O . GLU B 1 390 ? -29.078 -4.07 -6.594 1 89.31 390 GLU B O 1
ATOM 8474 N N . ILE B 1 391 ? -28.203 -4.727 -4.801 1 89.56 391 ILE B N 1
ATOM 8475 C CA . ILE B 1 391 ? -27.781 -3.354 -4.539 1 89.56 391 ILE B CA 1
ATOM 8476 C C . ILE B 1 391 ? -26.594 -3 -5.434 1 89.56 391 ILE B C 1
ATOM 8478 O O . ILE B 1 391 ? -25.75 -3.852 -5.73 1 89.56 391 ILE B O 1
ATOM 8482 N N . CYS B 1 392 ? -26.641 -1.76 -5.887 1 91.19 392 CYS B N 1
ATOM 8483 C CA . CYS B 1 392 ? -25.516 -1.268 -6.664 1 91.19 392 CYS B CA 1
ATOM 8484 C C . CYS B 1 392 ? -24.281 -1.069 -5.781 1 91.19 392 CYS B C 1
ATOM 8486 O O . CYS B 1 392 ? -24.297 -0.231 -4.875 1 91.19 392 CYS B O 1
ATOM 8488 N N . HIS B 1 393 ? -23.281 -1.843 -6.047 1 90.19 393 HIS B N 1
ATOM 8489 C CA . HIS B 1 393 ? -22.047 -1.883 -5.262 1 90.19 393 HIS B CA 1
ATOM 8490 C C . HIS B 1 393 ? -22.312 -2.426 -3.859 1 90.19 393 HIS B C 1
ATOM 8492 O O . HIS B 1 393 ? -22.734 -1.682 -2.969 1 90.19 393 HIS B O 1
ATOM 8498 N N . ALA B 1 394 ? -21.969 -3.482 -3.547 1 87.38 394 ALA B N 1
ATOM 8499 C CA . ALA B 1 394 ? -22.359 -4.266 -2.379 1 87.38 394 ALA B CA 1
ATOM 8500 C C . ALA B 1 394 ? -22.047 -3.516 -1.086 1 87.38 394 ALA B C 1
ATOM 8502 O O . ALA B 1 394 ? -22.859 -3.52 -0.151 1 87.38 394 ALA B O 1
ATOM 8503 N N . VAL B 1 395 ? -21 -2.791 -1.019 1 90.12 395 VAL B N 1
ATOM 8504 C CA . VAL B 1 395 ? -20.531 -2.145 0.208 1 90.12 395 VAL B CA 1
ATOM 8505 C C . VAL B 1 395 ? -21.438 -0.956 0.532 1 90.12 395 VAL B C 1
ATOM 8507 O O . VAL B 1 395 ? -21.547 -0.551 1.691 1 90.12 395 VAL B O 1
ATOM 8510 N N . THR B 1 396 ? -22.219 -0.423 -0.422 1 92.94 396 THR B N 1
ATOM 8511 C CA . THR B 1 396 ? -22.969 0.81 -0.23 1 92.94 396 THR B CA 1
ATOM 8512 C C . THR B 1 396 ? -24.344 0.518 0.389 1 92.94 396 THR B C 1
ATOM 8514 O O . THR B 1 396 ? -25.172 1.413 0.508 1 92.94 396 THR B O 1
ATOM 8517 N N . TRP B 1 397 ? -24.594 -0.699 0.857 1 93 397 TRP B N 1
ATOM 8518 C CA . TRP B 1 397 ? -25.859 -1.054 1.485 1 93 397 TRP B CA 1
ATOM 8519 C C . TRP B 1 397 ? -26.156 -0.14 2.672 1 93 397 TRP B C 1
ATOM 8521 O O . TRP B 1 397 ? -27.328 0.106 2.998 1 93 397 TRP B O 1
ATOM 8531 N N . TYR B 1 398 ? -25.156 0.334 3.318 1 95.12 398 TYR B N 1
ATOM 8532 C CA . TYR B 1 398 ? -25.281 1.175 4.504 1 95.12 398 TYR B CA 1
ATOM 8533 C C . TYR B 1 398 ? -26.062 2.445 4.191 1 95.12 398 TYR B C 1
ATOM 8535 O O . TYR B 1 398 ? -26.828 2.934 5.027 1 95.12 398 TYR B O 1
ATOM 8543 N N . VAL B 1 399 ? -25.953 2.975 2.973 1 95.75 399 VAL B N 1
ATOM 8544 C CA . VAL B 1 399 ? -26.469 4.293 2.627 1 95.75 399 VAL B CA 1
ATOM 8545 C C . VAL B 1 399 ? -28 4.25 2.602 1 95.75 399 VAL B C 1
ATOM 8547 O O . VAL B 1 399 ? -28.656 5.016 3.311 1 95.75 399 VAL B O 1
ATOM 8550 N N . PRO B 1 400 ? -28.578 3.344 1.816 1 95.88 400 PRO B N 1
ATOM 8551 C CA . PRO B 1 400 ? -30.047 3.279 1.877 1 95.88 400 PRO B CA 1
ATOM 8552 C C . PRO B 1 400 ? -30.562 2.859 3.252 1 95.88 400 PRO B C 1
ATOM 8554 O O . PRO B 1 400 ? -31.609 3.318 3.686 1 95.88 400 PRO B O 1
ATOM 8557 N N . CYS B 1 401 ? -29.844 2.051 3.922 1 96.19 401 CYS B N 1
ATOM 8558 C CA . CYS B 1 401 ? -30.234 1.626 5.262 1 96.19 401 CYS B CA 1
ATOM 8559 C C . CYS B 1 401 ? -30.266 2.811 6.223 1 96.19 401 CYS B C 1
ATOM 8561 O O . CYS B 1 401 ? -31.234 2.98 6.973 1 96.19 401 CYS B O 1
ATOM 8563 N N . ASP B 1 402 ? -29.266 3.619 6.211 1 96.19 402 ASP B N 1
ATOM 8564 C CA . ASP B 1 402 ? -29.188 4.805 7.059 1 96.19 402 ASP B CA 1
ATOM 8565 C C . ASP B 1 402 ? -30.297 5.789 6.738 1 96.19 402 ASP B C 1
ATOM 8567 O O . ASP B 1 402 ? -30.891 6.387 7.645 1 96.19 402 ASP B O 1
ATOM 8571 N N . TYR B 1 403 ? -30.562 5.988 5.48 1 97.31 403 TYR B N 1
ATOM 8572 C CA . TYR B 1 403 ? -31.625 6.906 5.078 1 97.31 403 TYR B CA 1
ATOM 8573 C C . TYR B 1 403 ? -33 6.41 5.555 1 97.31 403 TYR B C 1
ATOM 8575 O O . TYR B 1 403 ? -33.812 7.195 6.027 1 97.31 403 TYR B O 1
ATOM 8583 N N . GLN B 1 404 ? -33.25 5.121 5.426 1 97.56 404 GLN B N 1
ATOM 8584 C CA . GLN B 1 404 ? -34.5 4.539 5.879 1 97.56 404 GLN B CA 1
ATOM 8585 C C . GLN B 1 404 ? -34.656 4.664 7.395 1 97.56 404 GLN B C 1
ATOM 8587 O O . GLN B 1 404 ? -35.75 4.914 7.895 1 97.56 404 GLN B O 1
ATOM 8592 N N . LEU B 1 405 ? -33.625 4.512 8.086 1 97.94 405 LEU B N 1
ATOM 8593 C CA . LEU B 1 405 ? -33.656 4.676 9.531 1 97.94 405 LEU B CA 1
ATOM 8594 C C . LEU B 1 405 ? -33.844 6.141 9.906 1 97.94 405 LEU B C 1
ATOM 8596 O O . LEU B 1 405 ? -34.5 6.449 10.922 1 97.94 405 LEU B O 1
ATOM 8600 N N . ALA B 1 406 ? -33.312 7.031 9.102 1 97.5 406 ALA B N 1
ATOM 8601 C CA . ALA B 1 406 ? -33.562 8.453 9.32 1 97.5 406 ALA B CA 1
ATOM 8602 C C . ALA B 1 406 ? -35.062 8.773 9.148 1 97.5 406 ALA B C 1
ATOM 8604 O O . ALA B 1 406 ? -35.594 9.625 9.859 1 97.5 406 ALA B O 1
ATOM 8605 N N . ILE B 1 407 ? -35.625 8.102 8.188 1 97.69 407 ILE B N 1
ATOM 8606 C CA . ILE B 1 407 ? -37.062 8.242 8.023 1 97.69 407 ILE B CA 1
ATOM 8607 C C . ILE B 1 407 ? -37.781 7.75 9.281 1 97.69 407 ILE B C 1
ATOM 8609 O O . ILE B 1 407 ? -38.688 8.414 9.789 1 97.69 407 ILE B O 1
ATOM 8613 N N . LEU B 1 408 ? -37.344 6.617 9.773 1 97.5 408 LEU B N 1
ATOM 8614 C CA . LEU B 1 408 ? -37.906 6.098 11.016 1 97.5 408 LEU B CA 1
ATOM 8615 C C . LEU B 1 408 ? -37.75 7.102 12.148 1 97.5 408 LEU B C 1
ATOM 8617 O O . LEU B 1 408 ? -38.719 7.371 12.883 1 97.5 408 LEU B O 1
ATOM 8621 N N . GLY B 1 409 ? -36.531 7.629 12.297 1 97.56 409 GLY B N 1
ATOM 8622 C CA . GLY B 1 409 ? -36.312 8.633 13.328 1 97.56 409 GLY B CA 1
ATOM 8623 C C . GLY B 1 409 ? -37.219 9.852 13.188 1 97.56 409 GLY B C 1
ATOM 8624 O O . GLY B 1 409 ? -37.719 10.367 14.188 1 97.56 409 GLY B O 1
ATOM 8625 N N . THR B 1 410 ? -37.438 10.312 11.977 1 97.12 410 THR B N 1
ATOM 8626 C CA . THR B 1 410 ? -38.281 11.469 11.719 1 97.12 410 THR B CA 1
ATOM 8627 C C . THR B 1 410 ? -39.75 11.148 12.062 1 97.12 410 THR B C 1
ATOM 8629 O O . THR B 1 410 ? -40.438 11.992 12.625 1 97.12 410 THR B O 1
ATOM 8632 N N . VAL B 1 411 ? -40.188 9.961 11.758 1 96.88 411 VAL B N 1
ATOM 8633 C CA . VAL B 1 411 ? -41.562 9.539 12.07 1 96.88 411 VAL B CA 1
ATOM 8634 C C . VAL B 1 411 ? -41.719 9.453 13.586 1 96.88 411 VAL B C 1
ATOM 8636 O O . VAL B 1 411 ? -42.75 9.891 14.109 1 96.88 411 VAL B O 1
ATOM 8639 N N . LEU B 1 412 ? -40.781 8.898 14.266 1 97.38 412 LEU B N 1
ATOM 8640 C CA . LEU B 1 412 ? -40.812 8.828 15.719 1 97.38 412 LEU B CA 1
ATOM 8641 C C . LEU B 1 412 ? -40.906 10.227 16.328 1 97.38 412 LEU B C 1
ATOM 8643 O O . LEU B 1 412 ? -41.688 10.453 17.25 1 97.38 412 LEU B O 1
ATOM 8647 N N . PHE B 1 413 ? -40.156 11.125 15.805 1 96.69 413 PHE B N 1
ATOM 8648 C CA . PHE B 1 413 ? -40.156 12.5 16.281 1 96.69 413 PHE B CA 1
ATOM 8649 C C . PHE B 1 413 ? -41.5 13.156 16.016 1 96.69 413 PHE B C 1
ATOM 8651 O O . PHE B 1 413 ? -42 13.945 16.828 1 96.69 413 PHE B O 1
ATOM 8658 N N . PHE B 1 414 ? -42.094 12.883 14.859 1 96 414 PHE B N 1
ATOM 8659 C CA . PHE B 1 414 ? -43.406 13.398 14.508 1 96 414 PHE B CA 1
ATOM 8660 C C . PHE B 1 414 ? -44.438 13.008 15.555 1 96 414 PHE B C 1
ATOM 8662 O O . PHE B 1 414 ? -45.219 13.852 16.016 1 96 414 PHE B O 1
ATOM 8669 N N . PHE B 1 415 ? -44.438 11.781 15.961 1 96.69 415 PHE B N 1
ATOM 8670 C CA . PHE B 1 415 ? -45.375 11.305 16.969 1 96.69 415 PHE B CA 1
ATOM 8671 C C . PHE B 1 415 ? -45.062 11.93 18.328 1 96.69 415 PHE B C 1
ATOM 8673 O O . PHE B 1 415 ? -46 12.211 19.109 1 96.69 415 PHE B O 1
ATOM 8680 N N . TYR B 1 416 ? -43.844 12.109 18.609 1 95.69 416 TYR B N 1
ATOM 8681 C CA . TYR B 1 416 ? -43.406 12.758 19.844 1 95.69 416 TYR B CA 1
ATOM 8682 C C . TYR B 1 416 ? -43.938 14.195 19.891 1 95.69 416 TYR B C 1
ATOM 8684 O O . TYR B 1 416 ? -44.375 14.664 20.938 1 95.69 416 TYR B O 1
ATOM 8692 N N . GLN B 1 417 ? -43.875 14.914 18.766 1 93.62 417 GLN B N 1
ATOM 8693 C CA . GLN B 1 417 ? -44.312 16.297 18.703 1 93.62 417 GLN B CA 1
ATOM 8694 C C . GLN B 1 417 ? -45.844 16.406 18.891 1 93.62 417 GLN B C 1
ATOM 8696 O O . GLN B 1 417 ? -46.312 17.391 19.469 1 93.62 417 GLN B O 1
ATOM 8701 N N . LYS B 1 418 ? -46.531 15.461 18.422 1 94.69 418 LYS B N 1
ATOM 8702 C CA . LYS B 1 418 ? -47.969 15.477 18.531 1 94.69 418 LYS B CA 1
ATOM 8703 C C . LYS B 1 418 ? -48.438 15.164 19.969 1 94.69 418 LYS B C 1
ATOM 8705 O O . LYS B 1 418 ? -49.312 15.828 20.5 1 94.69 418 LYS B O 1
ATOM 8710 N N . ASN B 1 419 ? -47.938 14.055 20.406 1 96.56 419 ASN B N 1
ATOM 8711 C CA . ASN B 1 419 ? -48.219 13.625 21.781 1 96.56 419 ASN B CA 1
ATOM 8712 C C . ASN B 1 419 ? -47 12.93 22.391 1 96.56 419 ASN B C 1
ATOM 8714 O O . ASN B 1 419 ? -46.625 11.836 21.969 1 96.56 419 ASN B O 1
ATOM 8718 N N . ARG B 1 420 ? -46.438 13.484 23.422 1 95 420 ARG B N 1
ATOM 8719 C CA . ARG B 1 420 ? -45.188 13.008 24.031 1 95 420 ARG B CA 1
ATOM 8720 C C . ARG B 1 420 ? -45.344 11.562 24.5 1 95 420 ARG B C 1
ATOM 8722 O O . ARG B 1 420 ? -44.469 10.734 24.25 1 95 420 ARG B O 1
ATOM 8729 N N . ARG B 1 421 ? -46.438 11.258 25.172 1 96.69 421 ARG B N 1
ATOM 8730 C CA . ARG B 1 421 ? -46.656 9.906 25.688 1 96.69 421 ARG B CA 1
ATOM 8731 C C . ARG B 1 421 ? -46.781 8.898 24.562 1 96.69 421 ARG B C 1
ATOM 8733 O O . ARG B 1 421 ? -46.219 7.797 24.641 1 96.69 421 ARG B O 1
ATOM 8740 N N . PHE B 1 422 ? -47.469 9.281 23.531 1 95.75 422 PHE B N 1
ATOM 8741 C CA . PHE B 1 422 ? -47.625 8.422 22.375 1 95.75 422 PHE B CA 1
ATOM 8742 C C . PHE B 1 422 ? -46.281 8.234 21.656 1 95.75 422 PHE B C 1
ATOM 8744 O O . PHE B 1 422 ? -45.969 7.137 21.203 1 95.75 422 PHE B O 1
ATOM 8751 N N . GLY B 1 423 ? -45.562 9.336 21.578 1 96.12 423 GLY B N 1
ATOM 8752 C CA . GLY B 1 423 ? -44.25 9.266 20.969 1 96.12 423 GLY B CA 1
ATOM 8753 C C . GLY B 1 423 ? -43.312 8.305 21.672 1 96.12 423 GLY B C 1
ATOM 8754 O O . GLY B 1 423 ? -42.625 7.508 21.031 1 96.12 423 GLY B O 1
ATOM 8755 N N . PHE B 1 424 ? -43.312 8.312 22.953 1 97.56 424 PHE B N 1
ATOM 8756 C CA . PHE B 1 424 ? -42.469 7.398 23.734 1 97.56 424 PHE B CA 1
ATOM 8757 C C . PHE B 1 424 ? -42.969 5.965 23.594 1 97.56 424 PHE B C 1
ATOM 8759 O O . PHE B 1 424 ? -42.188 5.023 23.594 1 97.56 424 PHE B O 1
ATOM 8766 N N . GLY B 1 425 ? -44.281 5.801 23.531 1 97.5 425 GLY B N 1
ATOM 8767 C CA . GLY B 1 425 ? -44.844 4.484 23.297 1 97.5 425 GLY B CA 1
ATOM 8768 C C . GLY B 1 425 ? -44.438 3.879 21.969 1 97.5 425 GLY B C 1
ATOM 8769 O O . GLY B 1 425 ? -44.062 2.699 21.906 1 97.5 425 GLY B O 1
ATOM 8770 N N . VAL B 1 426 ? -44.406 4.668 20.938 1 97.62 426 VAL B N 1
ATOM 8771 C CA . VAL B 1 426 ? -44 4.207 19.609 1 97.62 426 VAL B CA 1
ATOM 8772 C C . VAL B 1 426 ? -42.531 3.883 19.609 1 97.62 426 VAL B C 1
ATOM 8774 O O . VAL B 1 426 ? -42.094 2.908 18.984 1 97.62 426 VAL B O 1
ATOM 8777 N N . TYR B 1 427 ? -41.719 4.723 20.25 1 98.06 427 TYR B N 1
ATOM 8778 C CA . TYR B 1 427 ? -40.281 4.461 20.375 1 98.06 427 TYR B CA 1
ATOM 8779 C C . TYR B 1 427 ? -40.031 3.129 21.062 1 98.06 427 TYR B C 1
ATOM 8781 O O . TYR B 1 427 ? -39.219 2.332 20.625 1 98.06 427 TYR B O 1
ATOM 8789 N N . ALA B 1 428 ? -40.719 2.904 22.141 1 98 428 ALA B N 1
ATOM 8790 C CA . ALA B 1 428 ? -40.562 1.661 22.891 1 98 428 ALA B CA 1
ATOM 8791 C C . ALA B 1 428 ? -40.969 0.455 22.031 1 98 428 ALA B C 1
ATOM 8793 O O . ALA B 1 428 ? -40.312 -0.584 22.078 1 98 428 ALA B O 1
ATOM 8794 N N . ALA B 1 429 ? -42 0.586 21.328 1 97.62 429 ALA B N 1
ATOM 8795 C CA . ALA B 1 429 ? -42.406 -0.49 20.438 1 97.62 429 ALA B CA 1
ATOM 8796 C C . ALA B 1 429 ? -41.344 -0.767 19.375 1 97.62 429 ALA B C 1
ATOM 8798 O O . ALA B 1 429 ? -41.031 -1.925 19.109 1 97.62 429 ALA B O 1
ATOM 8799 N N . ALA B 1 430 ? -40.875 0.291 18.766 1 97.75 430 ALA B N 1
ATOM 8800 C CA . ALA B 1 430 ? -39.812 0.145 17.766 1 97.75 430 ALA B CA 1
ATOM 8801 C C . ALA B 1 430 ? -38.562 -0.526 18.359 1 97.75 430 ALA B C 1
ATOM 8803 O O . ALA B 1 430 ? -37.938 -1.362 17.719 1 97.75 430 ALA B O 1
ATOM 8804 N N . ALA B 1 431 ? -38.188 -0.172 19.547 1 97.5 431 ALA B N 1
ATOM 8805 C CA . ALA B 1 431 ? -37.031 -0.744 20.234 1 97.5 431 ALA B CA 1
ATOM 8806 C C . ALA B 1 431 ? -37.219 -2.236 20.484 1 97.5 431 ALA B C 1
ATOM 8808 O O . ALA B 1 431 ? -36.312 -3.035 20.25 1 97.5 431 ALA B O 1
ATOM 8809 N N . VAL B 1 432 ? -38.375 -2.549 20.922 1 96.94 432 VAL B N 1
ATOM 8810 C CA . VAL B 1 432 ? -38.688 -3.945 21.219 1 96.94 432 VAL B CA 1
ATOM 8811 C C . VAL B 1 432 ? -38.688 -4.762 19.922 1 96.94 432 VAL B C 1
ATOM 8813 O O . VAL B 1 432 ? -38.094 -5.848 19.875 1 96.94 432 VAL B O 1
ATOM 8816 N N . PHE B 1 433 ? -39.25 -4.258 18.875 1 96.38 433 PHE B N 1
ATOM 8817 C CA . PHE B 1 433 ? -39.281 -4.965 17.594 1 96.38 433 PHE B CA 1
ATOM 8818 C C . PHE B 1 433 ? -37.875 -5.094 17.031 1 96.38 433 PHE B C 1
ATOM 8820 O O . PHE B 1 433 ? -37.562 -6.09 16.375 1 96.38 433 PHE B O 1
ATOM 8827 N N . SER B 1 434 ? -37.031 -4.109 17.25 1 95.81 434 SER B N 1
ATOM 8828 C CA . SER B 1 434 ? -35.656 -4.148 16.75 1 95.81 434 SER B CA 1
ATOM 8829 C C . SER B 1 434 ? -34.875 -5.258 17.422 1 95.81 434 SER B C 1
ATOM 8831 O O . SER B 1 434 ? -33.875 -5.723 16.875 1 95.81 434 SER B O 1
ATOM 8833 N N . ILE B 1 435 ? -35.281 -5.695 18.594 1 95.69 435 ILE B N 1
ATOM 8834 C CA . ILE B 1 435 ? -34.625 -6.785 19.312 1 95.69 435 ILE B CA 1
ATOM 8835 C C . ILE B 1 435 ? -35.219 -8.117 18.891 1 95.69 435 ILE B C 1
ATOM 8837 O O . ILE B 1 435 ? -34.5 -9.086 18.641 1 95.69 435 ILE B O 1
ATOM 8841 N N . ILE B 1 436 ? -36.531 -8.148 18.703 1 95.88 436 ILE B N 1
ATOM 8842 C CA . ILE B 1 436 ? -37.281 -9.383 18.484 1 95.88 436 ILE B CA 1
ATOM 8843 C C . ILE B 1 436 ? -37.062 -9.883 17.062 1 95.88 436 ILE B C 1
ATOM 8845 O O . ILE B 1 436 ? -36.906 -11.078 16.844 1 95.88 436 ILE B O 1
ATOM 8849 N N . ILE B 1 437 ? -37.062 -9.078 16.078 1 95.06 437 ILE B N 1
ATOM 8850 C CA . ILE B 1 437 ? -37.031 -9.484 14.68 1 95.06 437 ILE B CA 1
ATOM 8851 C C . ILE B 1 437 ? -35.719 -10.227 14.391 1 95.06 437 ILE B C 1
ATOM 8853 O O . ILE B 1 437 ? -35.75 -11.367 13.922 1 95.06 437 ILE B O 1
ATOM 8857 N N . PRO B 1 438 ? -34.531 -9.656 14.68 1 93.38 438 PRO B N 1
ATOM 8858 C CA . PRO B 1 438 ? -33.312 -10.414 14.406 1 93.38 438 PRO B CA 1
ATOM 8859 C C . PRO B 1 438 ? -33.219 -11.695 15.227 1 93.38 438 PRO B C 1
ATOM 8861 O O . PRO B 1 438 ? -32.719 -12.703 14.742 1 93.38 438 PRO B O 1
ATOM 8864 N N . GLY B 1 439 ? -33.75 -11.648 16.469 1 94.06 439 GLY B N 1
ATOM 8865 C CA . GLY B 1 439 ? -33.75 -12.844 17.297 1 94.06 439 GLY B CA 1
ATOM 8866 C C . GLY B 1 439 ? -34.594 -13.961 16.719 1 94.06 439 GLY B C 1
ATOM 8867 O O . GLY B 1 439 ? -34.156 -15.109 16.625 1 94.06 439 GLY B O 1
ATOM 8868 N N . VAL B 1 440 ? -35.75 -13.602 16.281 1 95.06 440 VAL B N 1
ATOM 8869 C CA . VAL B 1 440 ? -36.688 -14.578 15.742 1 95.06 440 VAL B CA 1
ATOM 8870 C C . VAL B 1 440 ? -36.156 -15.125 14.414 1 95.06 440 VAL B C 1
ATOM 8872 O O . VAL B 1 440 ? -36.219 -16.328 14.156 1 95.06 440 VAL B O 1
ATOM 8875 N N . LEU B 1 441 ? -35.625 -14.297 13.594 1 92.81 441 LEU B N 1
ATOM 8876 C CA . LEU B 1 441 ? -35.031 -14.742 12.328 1 92.81 441 LEU B CA 1
ATOM 8877 C C . LEU B 1 441 ? -33.875 -15.695 12.562 1 92.81 441 LEU B C 1
ATOM 8879 O O . LEU B 1 441 ? -33.781 -16.734 11.898 1 92.81 441 LEU B O 1
ATOM 8883 N N . THR B 1 442 ? -33.031 -15.375 13.516 1 92.44 442 THR B N 1
ATOM 8884 C CA . THR B 1 442 ? -31.875 -16.203 13.828 1 92.44 442 THR B CA 1
ATOM 8885 C C . THR B 1 442 ? -32.312 -17.562 14.383 1 92.44 442 THR B C 1
ATOM 8887 O O . THR B 1 442 ? -31.766 -18.594 14.023 1 92.44 442 THR B O 1
ATOM 8890 N N . TYR B 1 443 ? -33.344 -17.5 15.227 1 94.06 443 TYR B N 1
ATOM 8891 C CA . TYR B 1 443 ? -33.844 -18.734 15.828 1 94.06 443 TYR B CA 1
ATOM 8892 C C . TYR B 1 443 ? -34.531 -19.609 14.789 1 94.06 443 TYR B C 1
ATOM 8894 O O . TYR B 1 443 ? -34.25 -20.812 14.703 1 94.06 443 TYR B O 1
ATOM 8902 N N . TRP B 1 444 ? -35.344 -19.047 13.984 1 93.38 444 TRP B N 1
ATOM 8903 C CA . TRP B 1 444 ? -36.188 -19.781 13.047 1 93.38 444 TRP B CA 1
ATOM 8904 C C . TRP B 1 444 ? -35.344 -20.375 11.922 1 93.38 444 TRP B C 1
ATOM 8906 O O . TRP B 1 444 ? -35.594 -21.5 11.484 1 93.38 444 TRP B O 1
ATOM 8916 N N . PHE B 1 445 ? -34.344 -19.688 11.469 1 90.31 445 PHE B N 1
ATOM 8917 C CA . PHE B 1 445 ? -33.562 -20.156 10.344 1 90.31 445 PHE B CA 1
ATOM 8918 C C . PHE B 1 445 ? -32.219 -20.734 10.812 1 90.31 445 PHE B C 1
ATOM 8920 O O . PHE B 1 445 ? -31.375 -21.094 9.992 1 90.31 445 PHE B O 1
ATOM 8927 N N . ARG B 1 446 ? -31.984 -20.797 12.031 1 89.56 446 ARG B N 1
ATOM 8928 C CA . ARG B 1 446 ? -30.766 -21.359 12.617 1 89.56 446 ARG B CA 1
ATOM 8929 C C . ARG B 1 446 ? -29.516 -20.703 12.047 1 89.56 446 ARG B C 1
ATOM 8931 O O . ARG B 1 446 ? -28.609 -21.391 11.578 1 89.56 446 ARG B O 1
ATOM 8938 N N . LEU B 1 447 ? -29.641 -19.438 12.094 1 88.31 447 LEU B N 1
ATOM 8939 C CA . LEU B 1 447 ? -28.516 -18.656 11.578 1 88.31 447 LEU B CA 1
ATOM 8940 C C . LEU B 1 447 ? -27.469 -18.438 12.656 1 88.31 447 LEU B C 1
ATOM 8942 O O . LEU B 1 447 ? -27.75 -18.531 13.852 1 88.31 447 LEU B O 1
ATOM 8946 N N . PRO B 1 448 ? -26.219 -18.297 12.18 1 85.06 448 PRO B N 1
ATOM 8947 C CA . PRO B 1 448 ? -25.188 -17.984 13.172 1 85.06 448 PRO B CA 1
ATOM 8948 C C . PRO B 1 448 ? -25.391 -16.625 13.828 1 85.06 448 PRO B C 1
ATOM 8950 O O . PRO B 1 448 ? -26.016 -15.734 13.242 1 85.06 448 PRO B O 1
ATOM 8953 N N . ALA B 1 449 ? -24.859 -16.531 15.039 1 83.44 449 ALA B N 1
ATOM 8954 C CA . ALA B 1 449 ? -24.969 -15.289 15.781 1 83.44 449 ALA B CA 1
ATOM 8955 C C . ALA B 1 449 ? -24.188 -14.164 15.109 1 83.44 449 ALA B C 1
ATOM 8957 O O . ALA B 1 449 ? -24.562 -12.992 15.211 1 83.44 449 ALA B O 1
ATOM 8958 N N . VAL B 1 450 ? -23 -14.656 14.453 1 81.56 450 VAL B N 1
ATOM 8959 C CA . VAL B 1 450 ? -22.125 -13.695 13.789 1 81.56 450 VAL B CA 1
ATOM 8960 C C . VAL B 1 450 ? -21.969 -14.07 12.32 1 81.56 450 VAL B C 1
ATOM 8962 O O . VAL B 1 450 ? -21.844 -15.25 11.977 1 81.56 450 VAL B O 1
ATOM 8965 N N . HIS B 1 451 ? -22.047 -13.133 11.43 1 71 451 HIS B N 1
ATOM 8966 C CA . HIS B 1 451 ? -22.156 -13.375 10 1 71 451 HIS B CA 1
ATOM 8967 C C . HIS B 1 451 ? -20.812 -13.75 9.398 1 71 451 HIS B C 1
ATOM 8969 O O . HIS B 1 451 ? -20.734 -14.578 8.484 1 71 451 HIS B O 1
ATOM 8975 N N . PHE B 1 452 ? -19.75 -13.211 9.734 1 65.25 452 PHE B N 1
ATOM 8976 C CA . PHE B 1 452 ? -18.516 -13.352 8.969 1 65.25 452 PHE B CA 1
ATOM 8977 C C . PHE B 1 452 ? -17.609 -14.406 9.594 1 65.25 452 PHE B C 1
ATOM 8979 O O . PHE B 1 452 ? -16.391 -14.305 9.531 1 65.25 452 PHE B O 1
ATOM 8986 N N . MET B 1 453 ? -18.344 -15.5 9.984 1 65.38 453 MET B N 1
ATOM 8987 C CA . MET B 1 453 ? -17.594 -16.594 10.594 1 65.38 453 MET B CA 1
ATOM 8988 C C . MET B 1 453 ? -17.047 -17.547 9.531 1 65.38 453 MET B C 1
ATOM 8990 O O . MET B 1 453 ? -16.062 -18.25 9.758 1 65.38 453 MET B O 1
ATOM 8994 N N . ASP B 1 454 ? -17.703 -17.5 8.344 1 72.25 454 ASP B N 1
ATOM 8995 C CA . ASP B 1 454 ? -17.297 -18.375 7.246 1 72.25 454 ASP B CA 1
ATOM 8996 C C . ASP B 1 454 ? -17.016 -17.562 5.98 1 72.25 454 ASP B C 1
ATOM 8998 O O . ASP B 1 454 ? -17.891 -17.406 5.125 1 72.25 454 ASP B O 1
ATOM 9002 N N . ILE B 1 455 ? -15.812 -17.219 5.852 1 74.31 455 ILE B N 1
ATOM 9003 C CA . ILE B 1 455 ? -15.398 -16.406 4.723 1 74.31 455 ILE B CA 1
ATOM 9004 C C . ILE B 1 455 ? -15.438 -17.234 3.438 1 74.31 455 ILE B C 1
ATOM 9006 O O . ILE B 1 455 ? -15.75 -16.703 2.365 1 74.31 455 ILE B O 1
ATOM 9010 N N . GLY B 1 456 ? -15.188 -18.516 3.617 1 74.94 456 GLY B N 1
ATOM 9011 C CA . GLY B 1 456 ? -15.242 -19.406 2.465 1 74.94 456 GLY B CA 1
ATOM 9012 C C . GLY B 1 456 ? -16.625 -19.469 1.831 1 74.94 456 GLY B C 1
ATOM 9013 O O . GLY B 1 456 ? -16.75 -19.453 0.605 1 74.94 456 GLY B O 1
ATOM 9014 N N . LYS B 1 457 ? -17.562 -19.5 2.658 1 74.56 457 LYS B N 1
ATOM 9015 C CA . LYS B 1 457 ? -18.922 -19.516 2.152 1 74.56 457 LYS B CA 1
ATOM 9016 C C . LYS B 1 457 ? -19.281 -18.203 1.45 1 74.56 457 LYS B C 1
ATOM 9018 O O . LYS B 1 457 ? -19.891 -18.219 0.386 1 74.56 457 LYS B O 1
ATOM 9023 N N . ILE B 1 458 ? -18.797 -17.203 2.043 1 73.81 458 ILE B N 1
ATOM 9024 C CA . ILE B 1 458 ? -19.094 -15.891 1.484 1 73.81 458 ILE B CA 1
ATOM 9025 C C . ILE B 1 458 ? -18.422 -15.742 0.125 1 73.81 458 ILE B C 1
ATOM 9027 O O . ILE B 1 458 ? -19 -15.164 -0.802 1 73.81 458 ILE B O 1
ATOM 9031 N N . ILE B 1 459 ? -17.344 -16.344 0.018 1 73.88 459 ILE B N 1
ATOM 9032 C CA . ILE B 1 459 ? -16.562 -16.266 -1.22 1 73.88 459 ILE B CA 1
ATOM 9033 C C . ILE B 1 459 ? -17.25 -17.094 -2.303 1 73.88 459 ILE B C 1
ATOM 9035 O O . ILE B 1 459 ? -17.328 -16.672 -3.459 1 73.88 459 ILE B O 1
ATOM 9039 N N . ARG B 1 460 ? -17.797 -18.141 -1.91 1 73 460 ARG B N 1
ATOM 9040 C CA . ARG B 1 460 ? -18.406 -19.047 -2.869 1 73 460 ARG B CA 1
ATOM 9041 C C . ARG B 1 460 ? -19.781 -18.531 -3.301 1 73 460 ARG B C 1
ATOM 9043 O O . ARG B 1 460 ? -20.188 -18.734 -4.445 1 73 460 ARG B O 1
ATOM 9050 N N . GLU B 1 461 ? -20.359 -17.844 -2.357 1 76.38 461 GLU B N 1
ATOM 9051 C CA . GLU B 1 461 ? -21.703 -17.312 -2.623 1 76.38 461 GLU B CA 1
ATOM 9052 C C . GLU B 1 461 ? -21.703 -15.789 -2.592 1 76.38 461 GLU B C 1
ATOM 9054 O O . GLU B 1 461 ? -22.5 -15.18 -1.869 1 76.38 461 GLU B O 1
ATOM 9059 N N . ILE B 1 462 ? -20.953 -15.344 -3.502 1 68.69 462 ILE B N 1
ATOM 9060 C CA . ILE B 1 462 ? -20.797 -13.891 -3.494 1 68.69 462 ILE B CA 1
ATOM 9061 C C . ILE B 1 462 ? -22.141 -13.234 -3.807 1 68.69 462 ILE B C 1
ATOM 9063 O O . ILE B 1 462 ? -22.797 -13.57 -4.797 1 68.69 462 ILE B O 1
ATOM 9067 N N . ARG B 1 463 ? -22.672 -12.477 -3.061 1 74.75 463 ARG B N 1
ATOM 9068 C CA . ARG B 1 463 ? -23.891 -11.695 -3.189 1 74.75 463 ARG B CA 1
ATOM 9069 C C . ARG B 1 463 ? -25.125 -12.594 -3.102 1 74.75 463 ARG B C 1
ATOM 9071 O O . ARG B 1 463 ? -26.25 -12.117 -3.256 1 74.75 463 ARG B O 1
ATOM 9078 N N . ASP B 1 464 ? -24.922 -13.914 -2.877 1 75.44 464 ASP B N 1
ATOM 9079 C CA . ASP B 1 464 ? -26.078 -14.812 -2.822 1 75.44 464 ASP B CA 1
ATOM 9080 C C . ASP B 1 464 ? -26.312 -15.328 -1.402 1 75.44 464 ASP B C 1
ATOM 9082 O O . ASP B 1 464 ? -27.062 -16.281 -1.194 1 75.44 464 ASP B O 1
ATOM 9086 N N . ALA B 1 465 ? -25.719 -14.695 -0.6 1 74.62 465 ALA B N 1
ATOM 9087 C CA . ALA B 1 465 ? -25.922 -15.086 0.791 1 74.62 465 ALA B CA 1
ATOM 9088 C C . ALA B 1 465 ? -27.172 -14.422 1.369 1 74.62 465 ALA B C 1
ATOM 9090 O O . ALA B 1 465 ? -27.094 -13.32 1.921 1 74.62 465 ALA B O 1
ATOM 9091 N N . TRP B 1 466 ? -28.359 -15.062 1.293 1 75.31 466 TRP B N 1
ATOM 9092 C CA . TRP B 1 466 ? -29.625 -14.508 1.736 1 75.31 466 TRP B CA 1
ATOM 9093 C C . TRP B 1 466 ? -29.594 -14.18 3.225 1 75.31 466 TRP B C 1
ATOM 9095 O O . TRP B 1 466 ? -30.25 -13.242 3.676 1 75.31 466 TRP B O 1
ATOM 9105 N N . GLU B 1 467 ? -28.781 -14.859 3.949 1 80.06 467 GLU B N 1
ATOM 9106 C CA . GLU B 1 467 ? -28.672 -14.641 5.387 1 80.06 467 GLU B CA 1
ATOM 9107 C C . GLU B 1 467 ? -28.109 -13.258 5.695 1 80.06 467 GLU B C 1
ATOM 9109 O O . GLU B 1 467 ? -28.516 -12.617 6.664 1 80.06 467 GLU B O 1
ATOM 9114 N N . VAL B 1 468 ? -27.297 -12.781 4.797 1 81.81 468 VAL B N 1
ATOM 9115 C CA . VAL B 1 468 ? -26.688 -11.477 5.008 1 81.81 468 VAL B CA 1
ATOM 9116 C C . VAL B 1 468 ? -27.719 -10.375 4.777 1 81.81 468 VAL B C 1
ATOM 9118 O O . VAL B 1 468 ? -27.734 -9.375 5.5 1 81.81 468 VAL B O 1
ATOM 9121 N N . THR B 1 469 ? -28.625 -10.578 3.871 1 83.81 469 THR B N 1
ATOM 9122 C CA . THR B 1 469 ? -29.641 -9.586 3.549 1 83.81 469 THR B CA 1
ATOM 9123 C C . THR B 1 469 ? -30.625 -9.414 4.707 1 83.81 469 THR B C 1
ATOM 9125 O O . THR B 1 469 ? -31 -8.297 5.051 1 83.81 469 THR B O 1
ATOM 9128 N N . TYR B 1 470 ? -30.922 -10.453 5.387 1 82.19 470 TYR B N 1
ATOM 9129 C CA . TYR B 1 470 ? -31.969 -10.359 6.395 1 82.19 470 TYR B CA 1
ATOM 9130 C C . TYR B 1 470 ? -31.375 -10.078 7.77 1 82.19 470 TYR B C 1
ATOM 9132 O O . TYR B 1 470 ? -32.031 -9.453 8.609 1 82.19 470 TYR B O 1
ATOM 9140 N N . THR B 1 471 ? -30.188 -10.453 7.914 1 84.69 471 THR B N 1
ATOM 9141 C CA . THR B 1 471 ? -29.688 -10.328 9.281 1 84.69 471 THR B CA 1
ATOM 9142 C C . THR B 1 471 ? -28.609 -9.25 9.367 1 84.69 471 THR B C 1
ATOM 9144 O O . THR B 1 471 ? -28.219 -8.844 10.461 1 84.69 471 THR B O 1
ATOM 9147 N N . TYR B 1 472 ? -28.234 -8.734 8.234 1 88.81 472 TYR B N 1
ATOM 9148 C CA . TYR B 1 472 ? -27.109 -7.809 8.305 1 88.81 472 TYR B CA 1
ATOM 9149 C C . TYR B 1 472 ? -27.438 -6.496 7.602 1 88.81 472 TYR B C 1
ATOM 9151 O O . TYR B 1 472 ? -27.312 -5.422 8.195 1 88.81 472 TYR B O 1
ATOM 9159 N N . THR B 1 473 ? -27.953 -6.516 6.367 1 91.5 473 THR B N 1
ATOM 9160 C CA . THR B 1 473 ? -28.047 -5.297 5.57 1 91.5 473 THR B CA 1
ATOM 9161 C C . THR B 1 473 ? -29.438 -4.676 5.695 1 91.5 473 THR B C 1
ATOM 9163 O O . THR B 1 473 ? -29.656 -3.531 5.285 1 91.5 473 THR B O 1
ATOM 9166 N N . SER B 1 474 ? -30.375 -5.352 6.328 1 92.06 474 SER B N 1
ATOM 9167 C CA . SER B 1 474 ? -31.734 -4.836 6.449 1 92.06 474 SER B CA 1
ATOM 9168 C C . SER B 1 474 ? -31.844 -3.801 7.566 1 92.06 474 SER B C 1
ATOM 9170 O O . SER B 1 474 ? -31.188 -3.934 8.602 1 92.06 474 SER B O 1
ATOM 9172 N N . PRO B 1 475 ? -32.688 -2.793 7.352 1 94.44 475 PRO B N 1
ATOM 9173 C CA . PRO B 1 475 ? -32.844 -1.756 8.375 1 94.44 475 PRO B CA 1
ATOM 9174 C C . PRO B 1 475 ? -33.406 -2.299 9.688 1 94.44 475 PRO B C 1
ATOM 9176 O O . PRO B 1 475 ? -33.062 -1.801 10.758 1 94.44 475 PRO B O 1
ATOM 9179 N N . PHE B 1 476 ? -34.219 -3.338 9.594 1 92.19 476 PHE B N 1
ATOM 9180 C CA . PHE B 1 476 ? -34.844 -3.846 10.82 1 92.19 476 PHE B CA 1
ATOM 9181 C C . PHE B 1 476 ? -33.812 -4.566 11.68 1 92.19 476 PHE B C 1
ATOM 9183 O O . PHE B 1 476 ? -33.969 -4.68 12.891 1 92.19 476 PHE B O 1
ATOM 9190 N N . SER B 1 477 ? -32.75 -5.059 11.055 1 90.94 477 SER B N 1
ATOM 9191 C CA . SER B 1 477 ? -31.688 -5.723 11.812 1 90.94 477 SER B CA 1
ATOM 9192 C C . SER B 1 477 ? -30.719 -4.703 12.406 1 90.94 477 SER B C 1
ATOM 9194 O O . SER B 1 477 ? -30 -5.012 13.359 1 90.94 477 SER B O 1
ATOM 9196 N N . ARG B 1 478 ? -30.688 -3.463 11.891 1 94.69 478 ARG B N 1
ATOM 9197 C CA . ARG B 1 478 ? -29.719 -2.461 12.336 1 94.69 478 ARG B CA 1
ATOM 9198 C C . ARG B 1 478 ? -30.406 -1.368 13.148 1 94.69 478 ARG B C 1
ATOM 9200 O O . ARG B 1 478 ? -29.734 -0.486 13.695 1 94.69 478 ARG B O 1
ATOM 9207 N N . ALA B 1 479 ? -31.703 -1.472 13.281 1 97.5 479 ALA B N 1
ATOM 9208 C CA . ALA B 1 479 ? -32.5 -0.433 13.922 1 97.5 479 ALA B CA 1
ATOM 9209 C C . ALA B 1 479 ? -32.156 -0.294 15.398 1 97.5 479 ALA B C 1
ATOM 9211 O O . ALA B 1 479 ? -32.219 0.8 15.961 1 97.5 479 ALA B O 1
ATOM 9212 N N . SER B 1 480 ? -31.781 -1.398 16.016 1 97.44 480 SER B N 1
ATOM 9213 C CA . SER B 1 480 ? -31.484 -1.361 17.453 1 97.44 480 SER B CA 1
ATOM 9214 C C . SER B 1 480 ? -30.359 -0.378 17.75 1 97.44 480 SER B C 1
ATOM 9216 O O . SER B 1 480 ? -30.469 0.432 18.672 1 97.44 480 SER B O 1
ATOM 9218 N N . ALA B 1 481 ? -29.281 -0.447 16.984 1 98.12 481 ALA B N 1
ATOM 9219 C CA . ALA B 1 481 ? -28.156 0.465 17.188 1 98.12 481 ALA B CA 1
ATOM 9220 C C . ALA B 1 481 ? -28.562 1.912 16.938 1 98.12 481 ALA B C 1
ATOM 9222 O O . ALA B 1 481 ? -28.188 2.811 17.703 1 98.12 481 ALA B O 1
ATOM 9223 N N . TYR B 1 482 ? -29.344 2.166 15.922 1 98.5 482 TYR B N 1
ATOM 9224 C CA . TYR B 1 482 ? -29.844 3.494 15.586 1 98.5 482 TYR B CA 1
ATOM 9225 C C . TYR B 1 482 ? -30.719 4.051 16.703 1 98.5 482 TYR B C 1
ATOM 9227 O O . TYR B 1 482 ? -30.594 5.219 17.078 1 98.5 482 TYR B O 1
ATOM 9235 N N . LEU B 1 483 ? -31.562 3.217 17.266 1 98.62 483 LEU B N 1
ATOM 9236 C CA . LEU B 1 483 ? -32.5 3.65 18.297 1 98.62 483 LEU B CA 1
ATOM 9237 C C . LEU B 1 483 ? -31.781 3.961 19.609 1 98.62 483 LEU B C 1
ATOM 9239 O O . LEU B 1 483 ? -32.188 4.848 20.344 1 98.62 483 LEU B O 1
ATOM 9243 N N . VAL B 1 484 ? -30.719 3.223 19.844 1 98.62 484 VAL B N 1
ATOM 9244 C CA . VAL B 1 484 ? -29.891 3.586 20.984 1 98.62 484 VAL B CA 1
ATOM 9245 C C . VAL B 1 484 ? -29.328 4.992 20.797 1 98.62 484 VAL B C 1
ATOM 9247 O O . VAL B 1 484 ? -29.312 5.793 21.734 1 98.62 484 VAL B O 1
ATOM 9250 N N . GLY B 1 485 ? -28.906 5.285 19.594 1 98.62 485 GLY B N 1
ATOM 9251 C CA . GLY B 1 485 ? -28.453 6.629 19.266 1 98.62 485 GLY B CA 1
ATOM 9252 C C . GLY B 1 485 ? -29.531 7.68 19.438 1 98.62 485 GLY B C 1
ATOM 9253 O O . GLY B 1 485 ? -29.281 8.758 19.969 1 98.62 485 GLY B O 1
ATOM 9254 N N . VAL B 1 486 ? -30.703 7.316 19.062 1 98.31 486 VAL B N 1
ATOM 9255 C CA . VAL B 1 486 ? -31.859 8.211 19.203 1 98.31 486 VAL B CA 1
ATOM 9256 C C . VAL B 1 486 ? -32.062 8.547 20.672 1 98.31 486 VAL B C 1
ATOM 9258 O O . VAL B 1 486 ? -32.281 9.719 21.031 1 98.31 486 VAL B O 1
ATOM 9261 N N . ALA B 1 487 ? -32 7.539 21.5 1 98.06 487 ALA B N 1
ATOM 9262 C CA . ALA B 1 487 ? -32.188 7.75 22.938 1 98.06 487 ALA B CA 1
ATOM 9263 C C . ALA B 1 487 ? -31.109 8.68 23.484 1 98.06 487 ALA B C 1
ATOM 9265 O O . ALA B 1 487 ? -31.406 9.578 24.281 1 98.06 487 ALA B O 1
ATOM 9266 N N . MET B 1 488 ? -29.922 8.461 23.094 1 97.75 488 MET B N 1
ATOM 9267 C CA . MET B 1 488 ? -28.828 9.305 23.562 1 97.75 488 MET B CA 1
ATOM 9268 C C . MET B 1 488 ? -28.984 10.734 23.047 1 97.75 488 MET B C 1
ATOM 9270 O O . MET B 1 488 ? -28.734 11.695 23.781 1 97.75 488 MET B O 1
ATOM 9274 N N . GLY B 1 489 ? -29.375 10.883 21.766 1 96.69 489 GLY B N 1
ATOM 9275 C CA . GLY B 1 489 ? -29.625 12.203 21.219 1 96.69 489 GLY B CA 1
ATOM 9276 C C . GLY B 1 489 ? -30.703 12.969 21.969 1 96.69 489 GLY B C 1
ATOM 9277 O O . GLY B 1 489 ? -30.562 14.164 22.219 1 96.69 489 GLY B O 1
ATOM 9278 N N . TYR B 1 490 ? -31.75 12.25 22.312 1 96.56 490 TYR B N 1
ATOM 9279 C CA . TYR B 1 490 ? -32.812 12.828 23.125 1 96.56 490 TYR B CA 1
ATOM 9280 C C . TYR B 1 490 ? -32.312 13.281 24.484 1 96.56 490 TYR B C 1
ATOM 9282 O O . TYR B 1 490 ? -32.562 14.398 24.906 1 96.56 490 TYR B O 1
ATOM 9290 N N . PHE B 1 491 ? -31.594 12.414 25.062 1 95.31 491 PHE B N 1
ATOM 9291 C CA . PHE B 1 491 ? -31.047 12.703 26.375 1 95.31 491 PHE B CA 1
ATOM 9292 C C . PHE B 1 491 ? -30.141 13.93 26.328 1 95.31 491 PHE B C 1
ATOM 9294 O O . PHE B 1 491 ? -30.25 14.812 27.188 1 95.31 491 PHE B O 1
ATOM 9301 N N . MET B 1 492 ? -29.312 14.086 25.375 1 93.06 492 MET B N 1
ATOM 9302 C CA . MET B 1 492 ? -28.344 15.18 25.266 1 93.06 492 MET B CA 1
ATOM 9303 C C . MET B 1 492 ? -29.062 16.484 24.922 1 93.06 492 MET B C 1
ATOM 9305 O O . MET B 1 492 ? -28.562 17.562 25.25 1 93.06 492 MET B O 1
ATOM 9309 N N . ALA B 1 493 ? -30.156 16.391 24.297 1 91.94 493 ALA B N 1
ATOM 9310 C CA . ALA B 1 493 ? -30.906 17.578 23.922 1 91.94 493 ALA B CA 1
ATOM 9311 C C . ALA B 1 493 ? -31.641 18.172 25.125 1 91.94 493 ALA B C 1
ATOM 9313 O O . ALA B 1 493 ? -31.781 19.391 25.234 1 91.94 493 ALA B O 1
ATOM 9314 N N . ILE B 1 494 ? -32.031 17.328 26.031 1 90.62 494 ILE B N 1
ATOM 9315 C CA . ILE B 1 494 ? -32.844 17.781 27.156 1 90.62 494 ILE B CA 1
ATOM 9316 C C . ILE B 1 494 ? -31.953 18.094 28.344 1 90.62 494 ILE B C 1
ATOM 9318 O O . ILE B 1 494 ? -32.219 19.047 29.094 1 90.62 494 ILE B O 1
ATOM 9322 N N . TYR B 1 495 ? -30.969 17.328 28.453 1 89.56 495 TYR B N 1
ATOM 9323 C CA . TYR B 1 495 ? -30.109 17.5 29.609 1 89.56 495 TYR B CA 1
ATOM 9324 C C . TYR B 1 495 ? -28.922 18.391 29.281 1 89.56 495 TYR B C 1
ATOM 9326 O O . TYR B 1 495 ? -27.844 17.906 28.922 1 89.56 495 TYR B O 1
ATOM 9334 N N . LYS B 1 496 ? -29.078 19.719 29.453 1 85.5 496 LYS B N 1
ATOM 9335 C CA . LYS B 1 496 ? -28.031 20.703 29.234 1 85.5 496 LYS B CA 1
ATOM 9336 C C . LYS B 1 496 ? -27.797 21.562 30.469 1 85.5 496 LYS B C 1
ATOM 9338 O O . LYS B 1 496 ? -28.172 22.734 30.5 1 85.5 496 LYS B O 1
ATOM 9343 N N . PRO B 1 497 ? -27.125 20.969 31.406 1 80.56 497 PRO B N 1
ATOM 9344 C CA . PRO B 1 497 ? -26.859 21.781 32.594 1 80.56 497 PRO B CA 1
ATOM 9345 C C . PRO B 1 497 ? -25.859 22.906 32.312 1 80.56 497 PRO B C 1
ATOM 9347 O O . PRO B 1 497 ? -25.203 22.922 31.281 1 80.56 497 PRO B O 1
ATOM 9350 N N . ALA B 1 498 ? -25.766 24.031 33.094 1 76.44 498 ALA B N 1
ATOM 9351 C CA . ALA B 1 498 ? -24.922 25.203 32.906 1 76.44 498 ALA B CA 1
ATOM 9352 C C . ALA B 1 498 ? -23.469 24.812 32.719 1 76.44 498 ALA B C 1
ATOM 9354 O O . ALA B 1 498 ? -22.812 25.281 31.766 1 76.44 498 ALA B O 1
ATOM 9355 N N . ASP B 1 499 ? -22.938 23.906 33.625 1 81.75 499 ASP B N 1
ATOM 9356 C CA . ASP B 1 499 ? -21.578 23.391 33.469 1 81.75 499 ASP B CA 1
ATOM 9357 C C . ASP B 1 499 ? -21.594 21.906 33.156 1 81.75 499 ASP B C 1
ATOM 9359 O O . ASP B 1 499 ? -21.062 21.094 33.938 1 81.75 499 ASP B O 1
ATOM 9363 N N . TYR B 1 500 ? -22.094 21.656 31.953 1 79.56 500 TYR B N 1
ATOM 9364 C CA . TYR B 1 500 ? -22.406 20.25 31.703 1 79.56 500 TYR B CA 1
ATOM 9365 C C . TYR B 1 500 ? -21.125 19.453 31.484 1 79.56 500 TYR B C 1
ATOM 9367 O O . TYR B 1 500 ? -21.109 18.234 31.719 1 79.56 500 TYR B O 1
ATOM 9375 N N . ARG B 1 501 ? -20 20.125 31.156 1 79.88 501 ARG B N 1
ATOM 9376 C CA . ARG B 1 501 ? -18.75 19.406 30.938 1 79.88 501 ARG B CA 1
ATOM 9377 C C . ARG B 1 501 ? -18.172 18.891 32.25 1 79.88 501 ARG B C 1
ATOM 9379 O O . ARG B 1 501 ? -17.266 18.047 32.25 1 79.88 501 ARG B O 1
ATOM 9386 N N . LYS B 1 502 ? -18.766 19.328 33.344 1 83.75 502 LYS B N 1
ATOM 9387 C CA . LYS B 1 502 ? -18.297 18.906 34.656 1 83.75 502 LYS B CA 1
ATOM 9388 C C . LYS B 1 502 ? -19.406 18.156 35.438 1 83.75 502 LYS B C 1
ATOM 9390 O O . LYS B 1 502 ? -19.328 18 36.656 1 83.75 502 LYS B O 1
ATOM 9395 N N . SER B 1 503 ? -20.359 17.734 34.719 1 89.06 503 SER B N 1
ATOM 9396 C CA . SER B 1 503 ? -21.5 17.094 35.344 1 89.06 503 SER B CA 1
ATOM 9397 C C . SER B 1 503 ? -21.141 15.711 35.906 1 89.06 503 SER B C 1
ATOM 9399 O O . SER B 1 503 ? -21.781 15.219 36.812 1 89.06 503 SER B O 1
ATOM 9401 N N . VAL B 1 504 ? -20.234 15.055 35.25 1 92.38 504 VAL B N 1
ATOM 9402 C CA . VAL B 1 504 ? -19.781 13.742 35.688 1 92.38 504 VAL B CA 1
ATOM 9403 C C . VAL B 1 504 ? -18.344 13.836 36.188 1 92.38 504 VAL B C 1
ATOM 9405 O O . VAL B 1 504 ? -17.5 14.5 35.562 1 92.38 504 VAL B O 1
ATOM 9408 N N . SER B 1 505 ? -18.094 13.266 37.312 1 93.19 505 SER B N 1
ATOM 9409 C CA . SER B 1 505 ? -16.75 13.312 37.875 1 93.19 505 SER B CA 1
ATOM 9410 C C . SER B 1 505 ? -15.75 12.57 37 1 93.19 505 SER B C 1
ATOM 9412 O O . SER B 1 505 ? -16.125 11.719 36.188 1 93.19 505 SER B O 1
ATOM 9414 N N . MET B 1 506 ? -14.531 12.898 37.156 1 92.81 506 MET B N 1
ATOM 9415 C CA . MET B 1 506 ? -13.469 12.289 36.375 1 92.81 506 MET B CA 1
ATOM 9416 C C . MET B 1 506 ? -13.375 10.789 36.625 1 92.81 506 MET B C 1
ATOM 9418 O O . MET B 1 506 ? -13.219 10.008 35.688 1 92.81 506 MET B O 1
ATOM 9422 N N . ALA B 1 507 ? -13.484 10.383 37.844 1 94 507 ALA B N 1
ATOM 9423 C CA . ALA B 1 507 ? -13.391 8.969 38.219 1 94 507 ALA B CA 1
ATOM 9424 C C . ALA B 1 507 ? -14.5 8.156 37.562 1 94 507 ALA B C 1
ATOM 9426 O O . ALA B 1 507 ? -14.242 7.078 37.031 1 94 507 ALA B O 1
ATOM 9427 N N . TRP B 1 508 ? -15.641 8.758 37.594 1 94.69 508 TRP B N 1
ATOM 9428 C CA . TRP B 1 508 ? -16.781 8.062 37 1 94.69 508 TRP B CA 1
ATOM 9429 C C . TRP B 1 508 ? -16.688 8.055 35.469 1 94.69 508 TRP B C 1
ATOM 9431 O O . TRP B 1 508 ? -17.109 7.098 34.844 1 94.69 508 TRP B O 1
ATOM 9441 N N . SER B 1 509 ? -16.172 9.141 34.969 1 95.69 509 SER B N 1
ATOM 9442 C CA . SER B 1 509 ? -15.984 9.211 33.531 1 95.69 509 SER B CA 1
ATOM 9443 C C . SER B 1 509 ? -14.984 8.164 33.062 1 95.69 509 SER B C 1
ATOM 9445 O O . SER B 1 509 ? -15.203 7.5 32.031 1 95.69 509 SER B O 1
ATOM 9447 N N . ILE B 1 510 ? -13.906 8.023 33.781 1 95.5 510 ILE B N 1
ATOM 9448 C CA . ILE B 1 510 ? -12.883 7.035 33.438 1 95.5 510 ILE B CA 1
ATOM 9449 C C . ILE B 1 510 ? -13.453 5.625 33.594 1 95.5 510 ILE B C 1
ATOM 9451 O O . ILE B 1 510 ? -13.25 4.766 32.719 1 95.5 510 ILE B O 1
ATOM 9455 N N . PHE B 1 511 ? -14.164 5.449 34.656 1 96.62 511 PHE B N 1
ATOM 9456 C CA . PHE B 1 511 ? -14.766 4.148 34.906 1 96.62 511 PHE B CA 1
ATOM 9457 C C . PHE B 1 511 ? -15.781 3.793 33.844 1 96.62 511 PHE B C 1
ATOM 9459 O O . PHE B 1 511 ? -15.797 2.668 33.344 1 96.62 511 PHE B O 1
ATOM 9466 N N . GLY B 1 512 ? -16.641 4.738 33.531 1 96.81 512 GLY B N 1
ATOM 9467 C CA . GLY B 1 512 ? -17.625 4.52 32.469 1 96.81 512 GLY B CA 1
ATOM 9468 C C . GLY B 1 512 ? -17.016 4.199 31.125 1 96.81 512 GLY B C 1
ATOM 9469 O O . GLY B 1 512 ? -17.5 3.326 30.406 1 96.81 512 GLY B O 1
ATOM 9470 N N . THR B 1 513 ? -16.016 4.883 30.812 1 96.94 513 THR B N 1
ATOM 9471 C CA . THR B 1 513 ? -15.32 4.641 29.547 1 96.94 513 THR B CA 1
ATOM 9472 C C . THR B 1 513 ? -14.656 3.27 29.562 1 96.94 513 THR B C 1
ATOM 9474 O O . THR B 1 513 ? -14.719 2.539 28.562 1 96.94 513 THR B O 1
ATOM 9477 N N . ALA B 1 514 ? -13.992 2.904 30.641 1 97.25 514 ALA B N 1
ATOM 9478 C CA . ALA B 1 514 ? -13.344 1.6 30.75 1 97.25 514 ALA B CA 1
ATOM 9479 C C . ALA B 1 514 ? -14.367 0.471 30.641 1 97.25 514 ALA B C 1
ATOM 9481 O O . ALA B 1 514 ? -14.117 -0.54 29.984 1 97.25 514 ALA B O 1
ATOM 9482 N N . LEU B 1 515 ? -15.477 0.681 31.312 1 97.81 515 LEU B N 1
ATOM 9483 C CA . LEU B 1 515 ? -16.547 -0.303 31.25 1 97.81 515 LEU B CA 1
ATOM 9484 C C . LEU B 1 515 ? -17.078 -0.443 29.828 1 97.81 515 LEU B C 1
ATOM 9486 O O . LEU B 1 515 ? -17.391 -1.552 29.375 1 97.81 515 LEU B O 1
ATOM 9490 N N . SER B 1 516 ? -17.219 0.663 29.172 1 97.94 516 SER B N 1
ATOM 9491 C CA . SER B 1 516 ? -17.688 0.655 27.797 1 97.94 516 SER B CA 1
ATOM 9492 C C . SER B 1 516 ? -16.703 -0.067 26.875 1 97.94 516 SER B C 1
ATOM 9494 O O . SER B 1 516 ? -17.094 -0.858 26.031 1 97.94 516 SER B O 1
ATOM 9496 N N . LEU B 1 517 ? -15.43 0.206 27.031 1 96.88 517 LEU B N 1
ATOM 9497 C CA . LEU B 1 517 ? -14.406 -0.478 26.234 1 96.88 517 LEU B CA 1
ATOM 9498 C C . LEU B 1 517 ? -14.406 -1.975 26.531 1 96.88 517 LEU B C 1
ATOM 9500 O O . LEU B 1 517 ? -14.211 -2.789 25.625 1 96.88 517 LEU B O 1
ATOM 9504 N N . GLY B 1 518 ? -14.555 -2.287 27.812 1 97.38 518 GLY B N 1
ATOM 9505 C CA . GLY B 1 518 ? -14.68 -3.689 28.188 1 97.38 518 GLY B CA 1
ATOM 9506 C C . GLY B 1 518 ? -15.875 -4.371 27.531 1 97.38 518 GLY B C 1
ATOM 9507 O O . GLY B 1 518 ? -15.766 -5.508 27.078 1 97.38 518 GLY B O 1
ATOM 9508 N N . ALA B 1 519 ? -17 -3.668 27.484 1 97.75 519 ALA B N 1
ATOM 9509 C CA . ALA B 1 519 ? -18.188 -4.199 26.844 1 97.75 519 ALA B CA 1
ATOM 9510 C C . ALA B 1 519 ? -17.969 -4.391 25.344 1 97.75 519 ALA B C 1
ATOM 9512 O O . ALA B 1 519 ? -18.438 -5.371 24.766 1 97.75 519 ALA B O 1
ATOM 9513 N N . MET B 1 520 ? -17.312 -3.484 24.719 1 97 520 MET B N 1
ATOM 9514 C CA . MET B 1 520 ? -17 -3.594 23.297 1 97 520 MET B CA 1
ATOM 9515 C C . MET B 1 520 ? -16.109 -4.801 23.031 1 97 520 MET B C 1
ATOM 9517 O O . MET B 1 520 ? -16.328 -5.539 22.062 1 97 520 MET B O 1
ATOM 9521 N N . LEU B 1 521 ? -15.117 -4.98 23.875 1 95.56 521 LEU B N 1
ATOM 9522 C CA . LEU B 1 521 ? -14.227 -6.129 23.734 1 95.56 521 LEU B CA 1
ATOM 9523 C C . LEU B 1 521 ? -14.992 -7.434 23.922 1 95.56 521 LEU B C 1
ATOM 9525 O O . LEU B 1 521 ? -14.711 -8.422 23.234 1 95.56 521 LEU B O 1
ATOM 9529 N N . ALA B 1 522 ? -15.898 -7.398 24.828 1 95.12 522 ALA B N 1
ATOM 9530 C CA . ALA B 1 522 ? -16.734 -8.578 25.047 1 95.12 522 ALA B CA 1
ATOM 9531 C C . ALA B 1 522 ? -17.562 -8.906 23.812 1 95.12 522 ALA B C 1
ATOM 9533 O O . ALA B 1 522 ? -17.719 -10.07 23.438 1 95.12 522 ALA B O 1
ATOM 9534 N N . MET B 1 523 ? -18.094 -7.898 23.203 1 94.62 523 MET B N 1
ATOM 9535 C CA . MET B 1 523 ? -18.891 -8.117 22 1 94.62 523 MET B CA 1
ATOM 9536 C C . MET B 1 523 ? -18.016 -8.625 20.859 1 94.62 523 MET B C 1
ATOM 9538 O O . MET B 1 523 ? -18.438 -9.5 20.094 1 94.62 523 MET B O 1
ATOM 9542 N N . LEU B 1 524 ? -16.828 -8.133 20.75 1 92.94 524 LEU B N 1
ATOM 9543 C CA . LEU B 1 524 ? -15.922 -8.594 19.703 1 92.94 524 LEU B CA 1
ATOM 9544 C C . LEU B 1 524 ? -15.539 -10.047 19.922 1 92.94 524 LEU B C 1
ATOM 9546 O O . LEU B 1 524 ? -15.258 -10.773 18.953 1 92.94 524 LEU B O 1
ATOM 9550 N N . SER B 1 525 ? -15.578 -10.484 21.156 1 91.56 525 SER B N 1
ATOM 9551 C CA . SER B 1 525 ? -15.148 -11.836 21.5 1 91.56 525 SER B CA 1
ATOM 9552 C C . SER B 1 525 ? -16.25 -12.852 21.203 1 91.56 525 SER B C 1
ATOM 9554 O O . SER B 1 525 ? -15.992 -14.062 21.172 1 91.56 525 SER B O 1
ATOM 9556 N N . ILE B 1 526 ? -17.422 -12.375 20.906 1 90.06 526 ILE B N 1
ATOM 9557 C CA . ILE B 1 526 ? -18.562 -13.266 20.656 1 90.06 526 ILE B CA 1
ATOM 9558 C C . ILE B 1 526 ? -18.266 -14.172 19.469 1 90.06 526 ILE B C 1
ATOM 9560 O O . ILE B 1 526 ? -18.609 -15.352 19.484 1 90.06 526 ILE B O 1
ATOM 9564 N N . GLY B 1 527 ? -17.641 -13.602 18.469 1 83.88 527 GLY B N 1
ATOM 9565 C CA . GLY B 1 527 ? -17.312 -14.406 17.297 1 83.88 527 GLY B CA 1
ATOM 9566 C C . GLY B 1 527 ? -16.406 -15.586 17.625 1 83.88 527 GLY B C 1
ATOM 9567 O O . GLY B 1 527 ? -16.656 -16.703 17.188 1 83.88 527 GLY B O 1
ATOM 9568 N N . TYR B 1 528 ? -15.477 -15.328 18.406 1 83.06 528 TYR B N 1
ATOM 9569 C CA . TYR B 1 528 ? -14.516 -16.359 18.797 1 83.06 528 TYR B CA 1
ATOM 9570 C C . TYR B 1 528 ? -15.18 -17.406 19.688 1 83.06 528 TYR B C 1
ATOM 9572 O O . TYR B 1 528 ? -14.977 -18.609 19.484 1 83.06 528 TYR B O 1
ATOM 9580 N N . ILE B 1 529 ? -16.016 -17.016 20.562 1 86 529 ILE B N 1
ATOM 9581 C CA . ILE B 1 529 ? -16.656 -17.906 21.531 1 86 529 ILE B CA 1
ATOM 9582 C C . ILE B 1 529 ? -17.672 -18.797 20.828 1 86 529 ILE B C 1
ATOM 9584 O O . ILE B 1 529 ? -17.734 -20 21.078 1 86 529 ILE B O 1
ATOM 9588 N N . THR B 1 530 ? -18.375 -18.266 19.906 1 86.88 530 THR B N 1
ATOM 9589 C CA . THR B 1 530 ? -19.438 -19.016 19.25 1 86.88 530 THR B CA 1
ATOM 9590 C C . THR B 1 530 ? -18.859 -19.938 18.172 1 86.88 530 THR B C 1
ATOM 9592 O O . THR B 1 530 ? -19.5 -20.906 17.781 1 86.88 530 THR B O 1
ATOM 9595 N N . LYS B 1 531 ? -17.703 -19.609 17.703 1 82.75 531 LYS B N 1
ATOM 9596 C CA . LYS B 1 531 ? -17.094 -20.438 16.672 1 82.75 531 LYS B CA 1
ATOM 9597 C C . LYS B 1 531 ? -16.672 -21.781 17.234 1 82.75 531 LYS B C 1
ATOM 9599 O O . LYS B 1 531 ? -16.797 -22.812 16.562 1 82.75 531 LYS B O 1
ATOM 9604 N N . TYR B 1 532 ? -16.203 -21.844 18.438 1 80.69 532 TYR B N 1
ATOM 9605 C CA . TYR B 1 532 ? -15.625 -23.062 18.969 1 80.69 532 TYR B CA 1
ATOM 9606 C C . TYR B 1 532 ? -16.547 -23.719 19.984 1 80.69 532 TYR B C 1
ATOM 9608 O O . TYR B 1 532 ? -16.188 -24.703 20.625 1 80.69 532 TYR B O 1
ATOM 9616 N N . ARG B 1 533 ? -17.734 -23.172 20.047 1 84.94 533 ARG B N 1
ATOM 9617 C CA . ARG B 1 533 ? -18.75 -23.781 20.906 1 84.94 533 ARG B CA 1
ATOM 9618 C C . ARG B 1 533 ? -19.859 -24.406 20.078 1 84.94 533 ARG B C 1
ATOM 9620 O O . ARG B 1 533 ? -20.094 -24.016 18.922 1 84.94 533 ARG B O 1
ATOM 9627 N N . GLU B 1 534 ? -20.516 -25.344 20.656 1 88.5 534 GLU B N 1
ATOM 9628 C CA . GLU B 1 534 ? -21.641 -25.969 19.969 1 88.5 534 GLU B CA 1
ATOM 9629 C C . GLU B 1 534 ? -22.781 -24.984 19.734 1 88.5 534 GLU B C 1
ATOM 9631 O O . GLU B 1 534 ? -23.078 -24.156 20.609 1 88.5 534 GLU B O 1
ATOM 9636 N N . TYR B 1 535 ? -23.344 -25.078 18.609 1 89.5 535 TYR B N 1
ATOM 9637 C CA . TYR B 1 535 ? -24.391 -24.156 18.219 1 89.5 535 TYR B CA 1
ATOM 9638 C C . TYR B 1 535 ? -25.641 -24.359 19.062 1 89.5 535 TYR B C 1
ATOM 9640 O O . TYR B 1 535 ? -26.109 -25.484 19.234 1 89.5 535 TYR B O 1
ATOM 9648 N N . ASN B 1 536 ? -26.078 -23.297 19.672 1 92.81 536 ASN B N 1
ATOM 9649 C CA . ASN B 1 536 ? -27.344 -23.234 20.406 1 92.81 536 ASN B CA 1
ATOM 9650 C C . ASN B 1 536 ? -28.25 -22.125 19.859 1 92.81 536 ASN B C 1
ATOM 9652 O O . ASN B 1 536 ? -27.938 -20.938 20 1 92.81 536 ASN B O 1
ATOM 9656 N N . PRO B 1 537 ? -29.406 -22.531 19.344 1 93.75 537 PRO B N 1
ATOM 9657 C CA . PRO B 1 537 ? -30.266 -21.547 18.672 1 93.75 537 PRO B CA 1
ATOM 9658 C C . PRO B 1 537 ? -30.734 -20.438 19.609 1 93.75 537 PRO B C 1
ATOM 9660 O O . PRO B 1 537 ? -30.844 -19.281 19.203 1 93.75 537 PRO B O 1
ATOM 9663 N N . LEU B 1 538 ? -31.094 -20.766 20.812 1 94.75 538 LEU B N 1
ATOM 9664 C CA . LEU B 1 538 ? -31.562 -19.766 21.766 1 94.75 538 LEU B CA 1
ATOM 9665 C C . LEU B 1 538 ? -30.469 -18.766 22.109 1 94.75 538 LEU B C 1
ATOM 9667 O O . LEU B 1 538 ? -30.719 -17.562 22.219 1 94.75 538 LEU B O 1
ATOM 9671 N N . GLU B 1 539 ? -29.344 -19.328 22.281 1 94 539 GLU B N 1
ATOM 9672 C CA . GLU B 1 539 ? -28.203 -18.453 22.531 1 94 539 GLU B CA 1
ATOM 9673 C C . GLU B 1 539 ? -27.906 -17.547 21.344 1 94 539 GLU B C 1
ATOM 9675 O O . GLU B 1 539 ? -27.656 -16.359 21.5 1 94 539 GLU B O 1
ATOM 9680 N N . ALA B 1 540 ? -27.922 -18.172 20.203 1 93.31 540 ALA B N 1
ATOM 9681 C CA . ALA B 1 540 ? -27.672 -17.406 18.984 1 93.31 540 ALA B CA 1
ATOM 9682 C C . ALA B 1 540 ? -28.719 -16.312 18.797 1 93.31 540 ALA B C 1
ATOM 9684 O O . ALA B 1 540 ? -28.391 -15.188 18.422 1 93.31 540 ALA B O 1
ATOM 9685 N N . ALA B 1 541 ? -29.922 -16.625 19.078 1 94.69 541 ALA B N 1
ATOM 9686 C CA . ALA B 1 541 ? -31.016 -15.664 18.953 1 94.69 541 ALA B CA 1
ATOM 9687 C C . ALA B 1 541 ? -30.859 -14.508 19.938 1 94.69 541 ALA B C 1
ATOM 9689 O O . ALA B 1 541 ? -31.078 -13.352 19.578 1 94.69 541 ALA B O 1
ATOM 9690 N N . PHE B 1 542 ? -30.531 -14.789 21.125 1 94.88 542 PHE B N 1
ATOM 9691 C CA . PHE B 1 542 ? -30.344 -13.781 22.156 1 94.88 542 PHE B CA 1
ATOM 9692 C C . PHE B 1 542 ? -29.188 -12.844 21.781 1 94.88 542 PHE B C 1
ATOM 9694 O O . PHE B 1 542 ? -29.312 -11.625 21.875 1 94.88 542 PHE B O 1
ATOM 9701 N N . LEU B 1 543 ? -28.109 -13.477 21.359 1 93.62 543 LEU B N 1
ATOM 9702 C CA . LEU B 1 543 ? -26.938 -12.688 20.984 1 93.62 543 LEU B CA 1
ATOM 9703 C C . LEU B 1 543 ? -27.219 -11.836 19.75 1 93.62 543 LEU B C 1
ATOM 9705 O O . LEU B 1 543 ? -26.797 -10.68 19.688 1 93.62 543 LEU B O 1
ATOM 9709 N N . ALA B 1 544 ? -27.922 -12.344 18.828 1 92.69 544 ALA B N 1
ATOM 9710 C CA . ALA B 1 544 ? -28.266 -11.617 17.609 1 92.69 544 ALA B CA 1
ATOM 9711 C C . ALA B 1 544 ? -29.141 -10.406 17.922 1 92.69 544 ALA B C 1
ATOM 9713 O O . ALA B 1 544 ? -29.016 -9.359 17.281 1 92.69 544 ALA B O 1
ATOM 9714 N N . GLY B 1 545 ? -29.953 -10.539 18.891 1 93.5 545 GLY B N 1
ATOM 9715 C CA . GLY B 1 545 ? -30.875 -9.461 19.234 1 93.5 545 GLY B CA 1
ATOM 9716 C C . GLY B 1 545 ? -30.25 -8.422 20.141 1 93.5 545 GLY B C 1
ATOM 9717 O O . GLY B 1 545 ? -30.734 -7.285 20.203 1 93.5 545 GLY B O 1
ATOM 9718 N N . THR B 1 546 ? -29.109 -8.758 20.781 1 95.06 546 THR B N 1
ATOM 9719 C CA . THR B 1 546 ? -28.688 -7.852 21.844 1 95.06 546 THR B CA 1
ATOM 9720 C C . THR B 1 546 ? -27.281 -7.309 21.547 1 95.06 546 THR B C 1
ATOM 9722 O O . THR B 1 546 ? -26.891 -6.285 22.094 1 95.06 546 THR B O 1
ATOM 9725 N N . ASN B 1 547 ? -26.469 -7.961 20.781 1 94.88 547 ASN B N 1
ATOM 9726 C CA . ASN B 1 547 ? -25.062 -7.59 20.625 1 94.88 547 ASN B CA 1
ATOM 9727 C C . ASN B 1 547 ? -24.922 -6.164 20.094 1 94.88 547 ASN B C 1
ATOM 9729 O O . ASN B 1 547 ? -24.094 -5.398 20.578 1 94.88 547 ASN B O 1
ATOM 9733 N N . ARG B 1 548 ? -25.766 -5.766 19.141 1 96 548 ARG B N 1
ATOM 9734 C CA . ARG B 1 548 ? -25.656 -4.441 18.531 1 96 548 ARG B CA 1
ATOM 9735 C C . ARG B 1 548 ? -26.094 -3.354 19.516 1 96 548 ARG B C 1
ATOM 9737 O O . ARG B 1 548 ? -25.594 -2.232 19.469 1 96 548 ARG B O 1
ATOM 9744 N N . ILE B 1 549 ? -27.016 -3.67 20.391 1 97.5 549 ILE B N 1
ATOM 9745 C CA . ILE B 1 549 ? -27.5 -2.742 21.406 1 97.5 549 ILE B CA 1
ATOM 9746 C C . ILE B 1 549 ? -26.359 -2.447 22.406 1 97.5 549 ILE B C 1
ATOM 9748 O O . ILE B 1 549 ? -26.125 -1.289 22.75 1 97.5 549 ILE B O 1
ATOM 9752 N N . VAL B 1 550 ? -25.734 -3.529 22.797 1 97.81 550 VAL B N 1
ATOM 9753 C CA . VAL B 1 550 ? -24.656 -3.381 23.766 1 97.81 550 VAL B CA 1
ATOM 9754 C C . VAL B 1 550 ? -23.531 -2.555 23.156 1 97.81 550 VAL B C 1
ATOM 9756 O O . VAL B 1 550 ? -22.984 -1.661 23.812 1 97.81 550 VAL B O 1
ATOM 9759 N N . TRP B 1 551 ? -23.172 -2.83 21.953 1 97.94 551 TRP B N 1
ATOM 9760 C CA . TRP B 1 551 ? -22.109 -2.08 21.266 1 97.94 551 TRP B CA 1
ATOM 9761 C C . TRP B 1 551 ? -22.5 -0.608 21.141 1 97.94 551 TRP B C 1
ATOM 9763 O O . TRP B 1 551 ? -21.703 0.272 21.484 1 97.94 551 TRP B O 1
ATOM 9773 N N . ALA B 1 552 ? -23.703 -0.349 20.656 1 98.56 552 ALA B N 1
ATOM 9774 C CA . ALA B 1 552 ? -24.172 1.022 20.469 1 98.56 552 ALA B CA 1
ATOM 9775 C C . ALA B 1 552 ? -24.219 1.768 21.797 1 98.56 552 ALA B C 1
ATOM 9777 O O . ALA B 1 552 ? -23.875 2.945 21.875 1 98.56 552 ALA B O 1
ATOM 9778 N N . ALA B 1 553 ? -24.672 1.061 22.828 1 98.56 553 ALA B N 1
ATOM 9779 C CA . ALA B 1 553 ? -24.734 1.665 24.156 1 98.56 553 ALA B CA 1
ATOM 9780 C C . ALA B 1 553 ? -23.344 2.027 24.656 1 98.56 553 ALA B C 1
ATOM 9782 O O . ALA B 1 553 ? -23.156 3.068 25.297 1 98.56 553 ALA B O 1
ATOM 9783 N N . ALA B 1 554 ? -22.422 1.171 24.391 1 98.62 554 ALA B N 1
ATOM 9784 C CA . ALA B 1 554 ? -21.047 1.439 24.797 1 98.62 554 ALA B CA 1
ATOM 9785 C C . ALA B 1 554 ? -20.5 2.682 24.094 1 98.62 554 ALA B C 1
ATOM 9787 O O . ALA B 1 554 ? -19.891 3.541 24.719 1 98.62 554 ALA B O 1
ATOM 9788 N N . ILE B 1 555 ? -20.734 2.793 22.828 1 98.25 555 ILE B N 1
ATOM 9789 C CA . ILE B 1 555 ? -20.297 3.939 22.047 1 98.25 555 ILE B CA 1
ATOM 9790 C C . ILE B 1 555 ? -20.938 5.219 22.594 1 98.25 555 ILE B C 1
ATOM 9792 O O . ILE B 1 555 ? -20.25 6.223 22.797 1 98.25 555 ILE B O 1
ATOM 9796 N N . CYS B 1 556 ? -22.234 5.152 22.797 1 98.25 556 CYS B N 1
ATOM 9797 C CA . CYS B 1 556 ? -22.953 6.309 23.312 1 98.25 556 CYS B CA 1
ATOM 9798 C C . CYS B 1 556 ? -22.453 6.688 24.703 1 98.25 556 CYS B C 1
ATOM 9800 O O . CYS B 1 556 ? -22.375 7.871 25.047 1 98.25 556 CYS B O 1
ATOM 9802 N N . CYS B 1 557 ? -22.156 5.676 25.469 1 97.5 557 CYS B N 1
ATOM 9803 C CA . CYS B 1 557 ? -21.625 5.93 26.797 1 97.5 557 CYS B CA 1
ATOM 9804 C C . CYS B 1 557 ? -20.266 6.633 26.719 1 97.5 557 CYS B C 1
ATOM 9806 O O . CYS B 1 557 ? -20.016 7.574 27.484 1 97.5 557 CYS B O 1
ATOM 9808 N N . ILE B 1 558 ? -19.422 6.227 25.859 1 97.19 558 ILE B N 1
ATOM 9809 C CA . ILE B 1 558 ? -18.141 6.871 25.672 1 97.19 558 ILE B CA 1
ATOM 9810 C C . ILE B 1 558 ? -18.344 8.328 25.266 1 97.19 558 ILE B C 1
ATOM 9812 O O . ILE B 1 558 ? -17.703 9.227 25.828 1 97.19 558 ILE B O 1
ATOM 9816 N N . ILE B 1 559 ? -19.234 8.586 24.344 1 96.56 559 ILE B N 1
ATOM 9817 C CA . ILE B 1 559 ? -19.531 9.938 23.891 1 96.56 559 ILE B CA 1
ATOM 9818 C C . ILE B 1 559 ? -20.047 10.766 25.062 1 96.56 559 ILE B C 1
ATOM 9820 O O . ILE B 1 559 ? -19.578 11.891 25.297 1 96.56 559 ILE B O 1
ATOM 9824 N N . GLY B 1 560 ? -20.953 10.164 25.859 1 95.25 560 GLY B N 1
ATOM 9825 C CA . GLY B 1 560 ? -21.516 10.859 27.016 1 95.25 560 GLY B CA 1
ATOM 9826 C C . GLY B 1 560 ? -20.484 11.18 28.078 1 95.25 560 GLY B C 1
ATOM 9827 O O . GLY B 1 560 ? -20.469 12.289 28.609 1 95.25 560 GLY B O 1
ATOM 9828 N N . MET B 1 561 ? -19.625 10.219 28.359 1 95.5 561 MET B N 1
ATOM 9829 C CA . MET B 1 561 ? -18.609 10.406 29.391 1 95.5 561 MET B CA 1
ATOM 9830 C C . MET B 1 561 ? -17.594 11.469 28.984 1 95.5 561 MET B C 1
ATOM 9832 O O . MET B 1 561 ? -17.078 12.203 29.828 1 95.5 561 MET B O 1
ATOM 9836 N N . CYS B 1 562 ? -17.359 11.578 27.734 1 93.5 562 CYS B N 1
ATOM 9837 C CA . CYS B 1 562 ? -16.406 12.57 27.25 1 93.5 562 CYS B CA 1
ATOM 9838 C C . CYS B 1 562 ? -17.062 13.945 27.156 1 93.5 562 CYS B C 1
ATOM 9840 O O . CYS B 1 562 ? -16.391 14.969 27.359 1 93.5 562 CYS B O 1
ATOM 9842 N N . GLU B 1 563 ? -18.359 13.945 26.859 1 90.56 563 GLU B N 1
ATOM 9843 C CA . GLU B 1 563 ? -19.078 15.219 26.688 1 90.56 563 GLU B CA 1
ATOM 9844 C C . GLU B 1 563 ? -19.469 15.805 28.031 1 90.56 563 GLU B C 1
ATOM 9846 O O . GLU B 1 563 ? -19.391 17.016 28.234 1 90.56 563 GLU B O 1
ATOM 9851 N N . TYR B 1 564 ? -19.906 14.977 28.969 1 92.38 564 TYR B N 1
ATOM 9852 C CA . TYR B 1 564 ? -20.422 15.445 30.25 1 92.38 564 TYR B CA 1
ATOM 9853 C C . TYR B 1 564 ? -19.359 15.352 31.328 1 92.38 564 TYR B C 1
ATOM 9855 O O . TYR B 1 564 ? -19.547 15.852 32.438 1 92.38 564 TYR B O 1
ATOM 9863 N N . GLY B 1 565 ? -18.297 14.703 30.953 1 90.56 565 GLY B N 1
ATOM 9864 C CA . GLY B 1 565 ? -17.188 14.547 31.875 1 90.56 565 GLY B CA 1
ATOM 9865 C C . GLY B 1 565 ? -15.836 14.766 31.219 1 90.56 565 GLY B C 1
ATOM 9866 O O . GLY B 1 565 ? -15.719 15.539 30.266 1 90.56 565 GLY B O 1
ATOM 9867 N N . THR B 1 566 ? -14.781 14.305 32 1 83.94 566 THR B N 1
ATOM 9868 C CA . THR B 1 566 ? -13.438 14.422 31.438 1 83.94 566 THR B CA 1
ATOM 9869 C C . THR B 1 566 ? -12.711 13.078 31.5 1 83.94 566 THR B C 1
ATOM 9871 O O . THR B 1 566 ? -12.508 12.516 32.562 1 83.94 566 THR B O 1
ATOM 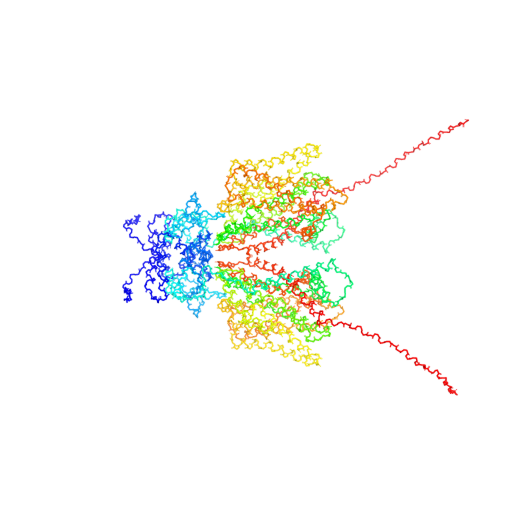9874 N N . VAL B 1 567 ? -12.531 12.555 30.5 1 90.75 567 VAL B N 1
ATOM 9875 C CA . VAL B 1 567 ? -11.68 11.375 30.375 1 90.75 567 VAL B CA 1
ATOM 9876 C C . VAL B 1 567 ? -10.336 11.773 29.766 1 90.75 567 VAL B C 1
ATOM 9878 O O . VAL B 1 567 ? -10.203 11.852 28.547 1 90.75 567 VAL B O 1
ATOM 9881 N N . PRO B 1 568 ? -9.422 11.875 30.672 1 84.69 568 PRO B N 1
ATOM 9882 C CA . PRO B 1 568 ? -8.156 12.391 30.156 1 84.69 568 PRO B CA 1
ATOM 9883 C C . PRO B 1 568 ? -7.613 11.57 29 1 84.69 568 PRO B C 1
ATOM 9885 O O . PRO B 1 568 ? -7.996 10.406 28.828 1 84.69 568 PRO B O 1
ATOM 9888 N N . ILE B 1 569 ? -6.918 11.938 28.016 1 84.81 569 ILE B N 1
ATOM 9889 C CA . ILE B 1 569 ? -6.219 11.32 26.891 1 84.81 569 ILE B CA 1
ATOM 9890 C C . ILE B 1 569 ? -7.219 10.977 25.781 1 84.81 569 ILE B C 1
ATOM 9892 O O . ILE B 1 569 ? -7.031 11.359 24.625 1 84.81 569 ILE B O 1
ATOM 9896 N N . VAL B 1 570 ? -8.391 10.18 26.297 1 90.31 570 VAL B N 1
ATOM 9897 C CA . VAL B 1 570 ? -9.359 9.727 25.297 1 90.31 570 VAL B CA 1
ATOM 9898 C C . VAL B 1 570 ? -10.039 10.938 24.656 1 90.31 570 VAL B C 1
ATOM 9900 O O . VAL B 1 570 ? -10.156 11.016 23.438 1 90.31 570 VAL B O 1
ATOM 9903 N N . SER B 1 571 ? -10.484 11.852 25.484 1 90.75 571 SER B N 1
ATOM 9904 C CA . SER B 1 571 ? -11.156 13.047 24.969 1 90.75 571 SER B CA 1
ATOM 9905 C C . SER B 1 571 ? -10.219 13.875 24.109 1 90.75 571 SER B C 1
ATOM 9907 O O . SER B 1 571 ? -10.641 14.453 23.094 1 90.75 571 SER B O 1
ATOM 9909 N N . HIS B 1 572 ? -8.969 13.836 24.547 1 88.12 572 HIS B N 1
ATOM 9910 C CA . HIS B 1 572 ? -7.988 14.617 23.797 1 88.12 572 HIS B CA 1
ATOM 9911 C C . HIS B 1 572 ? -7.684 13.984 22.438 1 88.12 572 HIS B C 1
ATOM 9913 O O . HIS B 1 572 ? -7.555 14.68 21.438 1 88.12 572 HIS B O 1
ATOM 9919 N N . ILE B 1 573 ? -7.613 12.75 22.391 1 90.94 573 ILE B N 1
ATOM 9920 C CA . ILE B 1 573 ? -7.281 12.047 21.156 1 90.94 573 ILE B CA 1
ATOM 9921 C C . ILE B 1 573 ? -8.477 12.07 20.203 1 90.94 573 ILE B C 1
ATOM 9923 O O . ILE B 1 573 ? -8.344 12.438 19.031 1 90.94 573 ILE B O 1
ATOM 9927 N N . LEU B 1 574 ? -9.586 11.742 20.688 1 93.38 574 LEU B N 1
ATOM 9928 C CA . LEU B 1 574 ? -10.781 11.641 19.859 1 93.38 574 LEU B CA 1
ATOM 9929 C C . LEU B 1 574 ? -11.281 13.023 19.453 1 93.38 574 LEU B C 1
ATOM 9931 O O . LEU B 1 574 ? -11.938 13.172 18.422 1 93.38 574 LEU B O 1
ATOM 9935 N N . GLY B 1 575 ? -10.984 14.023 20.25 1 92.31 575 GLY B N 1
ATOM 9936 C CA . GLY B 1 575 ? -11.453 15.367 19.984 1 92.31 575 GLY B CA 1
ATOM 9937 C C . GLY B 1 575 ? -10.43 16.219 19.234 1 92.31 575 GLY B C 1
ATOM 9938 O O . GLY B 1 575 ? -10.609 17.422 19.094 1 92.31 575 GLY B O 1
ATOM 9939 N N . TRP B 1 576 ? -9.406 15.555 18.719 1 91.19 576 TRP B N 1
ATOM 9940 C CA . TRP B 1 576 ? -8.359 16.266 18 1 91.19 576 TRP B CA 1
ATOM 9941 C C . TRP B 1 576 ? -8.938 16.969 16.766 1 91.19 576 TRP B C 1
ATOM 9943 O O . TRP B 1 576 ? -9.734 16.391 16.031 1 91.19 576 TRP B O 1
ATOM 9953 N N . SER B 1 577 ? -8.562 18.188 16.516 1 91.19 577 SER B N 1
ATOM 9954 C CA . SER B 1 577 ? -9.141 19.047 15.5 1 91.19 577 SER B CA 1
ATOM 9955 C C . SER B 1 577 ? -8.891 18.484 14.102 1 91.19 577 SER B C 1
ATOM 9957 O O . SER B 1 577 ? -9.633 18.797 13.164 1 91.19 577 SER B O 1
ATOM 9959 N N . VAL B 1 578 ? -7.895 17.656 13.961 1 90.81 578 VAL B N 1
ATOM 9960 C CA . VAL B 1 578 ? -7.574 17.078 12.656 1 90.81 578 VAL B CA 1
ATOM 9961 C C . VAL B 1 578 ? -8.703 16.156 12.203 1 90.81 578 VAL B C 1
ATOM 9963 O O . VAL B 1 578 ? -8.93 15.992 11.008 1 90.81 578 VAL B O 1
ATOM 9966 N N . PHE B 1 579 ? -9.469 15.68 13.148 1 94.75 579 PHE B N 1
ATOM 9967 C CA . PHE B 1 579 ? -10.516 14.719 12.82 1 94.75 579 PHE B CA 1
ATOM 9968 C C . PHE B 1 579 ? -11.773 15.43 12.328 1 94.75 579 PHE B C 1
ATOM 9970 O O . PHE B 1 579 ? -12.664 14.797 11.766 1 94.75 579 PHE B O 1
ATOM 9977 N N . THR B 1 580 ? -11.859 16.766 12.492 1 94.19 580 THR B N 1
ATOM 9978 C CA . THR B 1 580 ? -13.055 17.484 12.086 1 94.19 580 THR B CA 1
ATOM 9979 C C . THR B 1 580 ? -13.25 17.406 10.57 1 94.19 580 THR B C 1
ATOM 9981 O O . THR B 1 580 ? -14.266 16.891 10.102 1 94.19 580 THR B O 1
ATOM 9984 N N . PRO B 1 581 ? -12.227 17.828 9.805 1 95.19 581 PRO B N 1
ATOM 9985 C CA . PRO B 1 581 ? -12.422 17.688 8.359 1 95.19 581 PRO B CA 1
ATOM 9986 C C . PRO B 1 581 ? -12.445 16.234 7.902 1 95.19 581 PRO B C 1
ATOM 9988 O O . PRO B 1 581 ? -13.164 15.891 6.961 1 95.19 581 PRO B O 1
ATOM 9991 N N . LEU B 1 582 ? -11.719 15.375 8.531 1 96.12 582 LEU B N 1
ATOM 9992 C CA . LEU B 1 582 ? -11.656 13.969 8.141 1 96.12 582 LEU B CA 1
ATOM 9993 C C . LEU B 1 582 ? -12.984 13.273 8.391 1 96.12 582 LEU B C 1
ATOM 9995 O O . LEU B 1 582 ? -13.383 12.398 7.617 1 96.12 582 LEU B O 1
ATOM 9999 N N . SER B 1 583 ? -13.609 13.656 9.469 1 94.94 583 SER B N 1
ATOM 10000 C CA . SER B 1 583 ? -14.922 13.094 9.766 1 94.94 583 SER B CA 1
ATOM 10001 C C . SER B 1 583 ? -15.961 13.539 8.742 1 94.94 583 SER B C 1
ATOM 10003 O O . SER B 1 583 ? -16.828 12.75 8.344 1 94.94 583 SER B O 1
ATOM 10005 N N . ARG B 1 584 ? -15.875 14.75 8.297 1 94.31 584 ARG B N 1
ATOM 10006 C CA . ARG B 1 584 ? -16.797 15.273 7.297 1 94.31 584 ARG B CA 1
ATOM 10007 C C . ARG B 1 584 ? -16.562 14.617 5.938 1 94.31 584 ARG B C 1
ATOM 10009 O O . ARG B 1 584 ? -17.484 14.539 5.117 1 94.31 584 ARG B O 1
ATOM 10016 N N . LEU B 1 585 ? -15.344 14.094 5.762 1 96.5 585 LEU B N 1
ATOM 10017 C CA . LEU B 1 585 ? -15.008 13.406 4.52 1 96.5 585 LEU B CA 1
ATOM 10018 C C . LEU B 1 585 ? -15.281 11.914 4.629 1 96.5 585 LEU B C 1
ATOM 10020 O O . LEU B 1 585 ? -15.086 11.172 3.664 1 96.5 585 LEU B O 1
ATOM 10024 N N . SER B 1 586 ? -15.742 11.5 5.746 1 95.31 586 SER B N 1
ATOM 10025 C CA . SER B 1 586 ? -15.875 10.07 6.008 1 95.31 586 SER B CA 1
ATOM 10026 C C . SER B 1 586 ? -16.859 9.414 5.035 1 95.31 586 SER B C 1
ATOM 10028 O O . SER B 1 586 ? -16.656 8.273 4.625 1 95.31 586 SER B O 1
ATOM 10030 N N . TYR B 1 587 ? -17.922 10.133 4.656 1 95 587 TYR B N 1
ATOM 10031 C CA . TYR B 1 587 ? -18.875 9.578 3.707 1 95 587 TYR B CA 1
ATOM 10032 C C . TYR B 1 587 ? -18.234 9.375 2.34 1 95 587 TYR B C 1
ATOM 10034 O O . TYR B 1 587 ? -18.406 8.32 1.718 1 95 587 TYR B O 1
ATOM 10042 N N . GLY B 1 588 ? -17.5 10.375 1.888 1 96.5 588 GLY B N 1
ATOM 10043 C CA . GLY B 1 588 ? -16.766 10.219 0.64 1 96.5 588 GLY B CA 1
ATOM 10044 C C . GLY B 1 588 ? -15.75 9.094 0.678 1 96.5 588 GLY B C 1
ATOM 10045 O O . GLY B 1 588 ? -15.617 8.336 -0.285 1 96.5 588 GLY B O 1
ATOM 10046 N N . ILE B 1 589 ? -15.016 9 1.795 1 97.56 589 ILE B N 1
ATOM 10047 C CA . ILE B 1 589 ? -14.047 7.934 1.984 1 97.56 589 ILE B CA 1
ATOM 10048 C C . ILE B 1 589 ? -14.742 6.578 1.9 1 97.56 589 ILE B C 1
ATOM 10050 O O . ILE B 1 589 ? -14.25 5.656 1.243 1 97.56 589 ILE B O 1
ATOM 10054 N N . TYR B 1 590 ? -15.914 6.516 2.502 1 96.31 590 TYR B N 1
ATOM 10055 C CA . TYR B 1 590 ? -16.703 5.289 2.508 1 96.31 590 TYR B CA 1
ATOM 10056 C C . TYR B 1 590 ? -17.125 4.902 1.095 1 96.31 590 TYR B C 1
ATOM 10058 O O . TYR B 1 590 ? -17.062 3.732 0.717 1 96.31 590 TYR B O 1
ATOM 10066 N N . MET B 1 591 ? -17.438 5.828 0.317 1 95.69 591 MET B N 1
ATOM 10067 C CA . MET B 1 591 ? -17.922 5.578 -1.033 1 95.69 591 MET B CA 1
ATOM 10068 C C . MET B 1 591 ? -16.781 5.203 -1.971 1 95.69 591 MET B C 1
ATOM 10070 O O . MET B 1 591 ? -16.953 4.379 -2.871 1 95.69 591 MET B O 1
ATOM 10074 N N . ILE B 1 592 ? -15.664 5.68 -1.752 1 97.56 592 ILE B N 1
ATOM 10075 C CA . ILE B 1 592 ? -14.594 5.613 -2.736 1 97.56 592 ILE B CA 1
ATOM 10076 C C . ILE B 1 592 ? -13.68 4.426 -2.428 1 97.56 592 ILE B C 1
ATOM 10078 O O . ILE B 1 592 ? -13.18 3.766 -3.342 1 97.56 592 ILE B O 1
ATOM 10082 N N . HIS B 1 593 ? -13.43 4.074 -1.202 1 98.12 593 HIS B N 1
ATOM 10083 C CA . HIS B 1 593 ? -12.375 3.152 -0.809 1 98.12 593 HIS B CA 1
ATOM 10084 C C . HIS B 1 593 ? -12.57 1.779 -1.442 1 98.12 593 HIS B C 1
ATOM 10086 O O . HIS B 1 593 ? -11.602 1.142 -1.867 1 98.12 593 HIS B O 1
ATOM 10092 N N . PRO B 1 594 ? -13.82 1.277 -1.577 1 96.56 594 PRO B N 1
ATOM 10093 C CA . PRO B 1 594 ? -13.93 -0.061 -2.162 1 96.56 594 PRO B CA 1
ATOM 10094 C C . PRO B 1 594 ? -13.477 -0.105 -3.621 1 96.56 594 PRO B C 1
ATOM 10096 O O . PRO B 1 594 ? -12.961 -1.126 -4.078 1 96.56 594 PRO B O 1
ATOM 10099 N N . ILE B 1 595 ? -13.688 0.984 -4.312 1 96.69 595 ILE B N 1
ATOM 10100 C CA . ILE B 1 595 ? -13.289 1.057 -5.715 1 96.69 595 ILE B CA 1
ATOM 10101 C C . ILE B 1 595 ? -11.773 0.937 -5.824 1 96.69 595 ILE B C 1
ATOM 10103 O O . ILE B 1 595 ? -11.258 0.226 -6.695 1 96.69 595 ILE B O 1
ATOM 10107 N N . ILE B 1 596 ? -11.078 1.583 -4.941 1 97.69 596 ILE B N 1
ATOM 10108 C CA . ILE B 1 596 ? -9.617 1.557 -4.941 1 97.69 596 ILE B CA 1
ATOM 10109 C C . ILE B 1 596 ? -9.125 0.148 -4.617 1 97.69 596 ILE B C 1
ATOM 10111 O O . ILE B 1 596 ? -8.242 -0.378 -5.293 1 97.69 596 ILE B O 1
ATOM 10115 N N . VAL B 1 597 ? -9.727 -0.483 -3.643 1 97.31 597 VAL B N 1
ATOM 10116 C CA . VAL B 1 597 ? -9.297 -1.803 -3.189 1 97.31 597 VAL B CA 1
ATOM 10117 C C . VAL B 1 597 ? -9.617 -2.846 -4.258 1 97.31 597 VAL B C 1
ATOM 10119 O O . VAL B 1 597 ? -8.781 -3.695 -4.578 1 97.31 597 VAL B O 1
ATOM 10122 N N . GLN B 1 598 ? -10.828 -2.775 -4.805 1 96.12 598 GLN B N 1
ATOM 10123 C CA . GLN B 1 598 ? -11.234 -3.729 -5.828 1 96.12 598 GLN B CA 1
ATOM 10124 C C . GLN B 1 598 ? -10.336 -3.643 -7.055 1 96.12 598 GLN B C 1
ATOM 10126 O O . GLN B 1 598 ? -9.898 -4.668 -7.582 1 96.12 598 GLN B O 1
ATOM 10131 N N . ARG B 1 599 ? -10.055 -2.424 -7.504 1 96.69 599 ARG B N 1
ATOM 10132 C CA . ARG B 1 599 ? -9.18 -2.254 -8.664 1 96.69 599 ARG B CA 1
ATOM 10133 C C . ARG B 1 599 ? -7.797 -2.838 -8.398 1 96.69 599 ARG B C 1
ATOM 10135 O O . ARG B 1 599 ? -7.191 -3.441 -9.281 1 96.69 599 ARG B O 1
ATOM 10142 N N . HIS B 1 600 ? -7.332 -2.67 -7.211 1 95.88 600 HIS B N 1
ATOM 10143 C CA . HIS B 1 600 ? -6.008 -3.154 -6.844 1 95.88 600 HIS B CA 1
ATOM 10144 C C . HIS B 1 600 ? -5.988 -4.676 -6.727 1 95.88 600 HIS B C 1
ATOM 10146 O O . HIS B 1 600 ? -5.074 -5.332 -7.234 1 95.88 600 HIS B O 1
ATOM 10152 N N . LYS B 1 601 ? -6.992 -5.293 -6.121 1 95.62 601 LYS B N 1
ATOM 10153 C CA . LYS B 1 601 ? -6.973 -6.711 -5.785 1 95.62 601 LYS B CA 1
ATOM 10154 C C . LYS B 1 601 ? -7.461 -7.559 -6.957 1 95.62 601 LYS B C 1
ATOM 10156 O O . LYS B 1 601 ? -6.922 -8.633 -7.219 1 95.62 601 LYS B O 1
ATOM 10161 N N . PHE B 1 602 ? -8.477 -7.109 -7.723 1 94.69 602 PHE B N 1
ATOM 10162 C CA . PHE B 1 602 ? -9.023 -7.906 -8.812 1 94.69 602 PHE B CA 1
ATOM 10163 C C . PHE B 1 602 ? -8.102 -7.875 -10.023 1 94.69 602 PHE B C 1
ATOM 10165 O O . PHE B 1 602 ? -8.219 -8.711 -10.922 1 94.69 602 PHE B O 1
ATOM 10172 N N . ALA B 1 603 ? -7.207 -6.906 -10.078 1 94.56 603 ALA B N 1
ATOM 10173 C CA . ALA B 1 603 ? -6.293 -6.785 -11.203 1 94.56 603 ALA B CA 1
ATOM 10174 C C . ALA B 1 603 ? -5.016 -7.586 -10.969 1 94.56 603 ALA B C 1
ATOM 10176 O O . ALA B 1 603 ? -4.102 -7.566 -11.797 1 94.56 603 ALA B O 1
ATOM 10177 N N . GLN B 1 604 ? -4.957 -8.344 -9.984 1 91 604 GLN B N 1
ATOM 10178 C CA . GLN B 1 604 ? -3.738 -9.07 -9.648 1 91 604 GLN B CA 1
ATOM 10179 C C . GLN B 1 604 ? -3.543 -10.266 -10.57 1 91 604 GLN B C 1
ATOM 10181 O O . GLN B 1 604 ? -4.488 -10.719 -11.219 1 91 604 GLN B O 1
ATOM 10186 N N . ARG B 1 605 ? -2.279 -10.734 -10.664 1 94.5 605 ARG B N 1
ATOM 10187 C CA . ARG B 1 605 ? -1.911 -11.852 -11.523 1 94.5 605 ARG B CA 1
ATOM 10188 C C . ARG B 1 605 ? -1.563 -13.086 -10.695 1 94.5 605 ARG B C 1
ATOM 10190 O O . ARG B 1 605 ? -1.444 -14.188 -11.234 1 94.5 605 ARG B O 1
ATOM 10197 N N . VAL B 1 606 ? -1.42 -12.883 -9.453 1 92.31 606 VAL B N 1
ATOM 10198 C CA . VAL B 1 606 ? -1.046 -13.945 -8.531 1 92.31 606 VAL B CA 1
ATOM 10199 C C . VAL B 1 606 ? -1.782 -13.766 -7.207 1 92.31 606 VAL B C 1
ATOM 10201 O O . VAL B 1 606 ? -2.232 -12.664 -6.887 1 92.31 606 VAL B O 1
ATOM 10204 N N . PRO B 1 607 ? -1.953 -14.875 -6.465 1 93.12 607 PRO B N 1
ATOM 10205 C CA . PRO B 1 607 ? -2.605 -14.727 -5.16 1 93.12 607 PRO B CA 1
ATOM 10206 C C . PRO B 1 607 ? -1.797 -13.867 -4.191 1 93.12 607 PRO B C 1
ATOM 10208 O O . PRO B 1 607 ? -0.586 -13.703 -4.363 1 93.12 607 PRO B O 1
ATOM 10211 N N . HIS B 1 608 ? -2.48 -13.352 -3.236 1 92.94 608 HIS B N 1
ATOM 10212 C CA . HIS B 1 608 ? -1.85 -12.469 -2.256 1 92.94 608 HIS B CA 1
ATOM 10213 C C . HIS B 1 608 ? -1.259 -13.273 -1.1 1 92.94 608 HIS B C 1
ATOM 10215 O O . HIS B 1 608 ? -1.715 -14.383 -0.809 1 92.94 608 HIS B O 1
ATOM 10221 N N . LYS B 1 609 ? -0.221 -12.719 -0.471 1 93.38 609 LYS B N 1
ATOM 10222 C CA . LYS B 1 609 ? 0.258 -13.211 0.815 1 93.38 609 LYS B CA 1
ATOM 10223 C C . LYS B 1 609 ? -0.476 -12.539 1.973 1 93.38 609 LYS B C 1
ATOM 10225 O O . LYS B 1 609 ? -0.576 -11.312 2.021 1 93.38 609 LYS B O 1
ATOM 10230 N N . PHE B 1 610 ? -0.999 -13.383 2.771 1 94.12 610 PHE B N 1
ATOM 10231 C CA . PHE B 1 610 ? -1.514 -12.812 4.008 1 94.12 610 PHE B CA 1
ATOM 10232 C C . PHE B 1 610 ? -0.377 -12.477 4.965 1 94.12 610 PHE B C 1
ATOM 10234 O O . PHE B 1 610 ? 0.371 -13.367 5.379 1 94.12 610 PHE B O 1
ATOM 10241 N N . ASP B 1 611 ? -0.274 -11.18 5.211 1 93.62 611 ASP B N 1
ATOM 10242 C CA . ASP B 1 611 ? 0.717 -10.586 6.102 1 93.62 611 ASP B CA 1
ATOM 10243 C C . ASP B 1 611 ? 0.18 -9.305 6.742 1 93.62 611 ASP B C 1
ATOM 10245 O O . ASP B 1 611 ? -0.114 -8.328 6.043 1 93.62 611 ASP B O 1
ATOM 10249 N N . PRO B 1 612 ? 0.031 -9.344 8.102 1 93.38 612 PRO B N 1
ATOM 10250 C CA . PRO B 1 612 ? -0.48 -8.133 8.75 1 93.38 612 PRO B CA 1
ATOM 10251 C C . PRO B 1 612 ? 0.277 -6.875 8.336 1 93.38 612 PRO B C 1
ATOM 10253 O O . PRO B 1 612 ? -0.317 -5.797 8.242 1 93.38 612 PRO B O 1
ATOM 10256 N N . TYR B 1 613 ? 1.601 -7.02 8.133 1 95.12 613 TYR B N 1
ATOM 10257 C CA . TYR B 1 613 ? 2.406 -5.895 7.668 1 95.12 613 TYR B CA 1
ATOM 10258 C C . TYR B 1 613 ? 1.89 -5.367 6.336 1 95.12 613 TYR B C 1
ATOM 10260 O O . TYR B 1 613 ? 1.732 -4.156 6.156 1 95.12 613 TYR B O 1
ATOM 10268 N N . GLY B 1 614 ? 1.57 -6.266 5.398 1 94.94 614 GLY B N 1
ATOM 10269 C CA . GLY B 1 614 ? 1.025 -5.891 4.102 1 94.94 614 GLY B CA 1
ATOM 10270 C C . GLY B 1 614 ? -0.367 -5.297 4.188 1 94.94 614 GLY B C 1
ATOM 10271 O O . GLY B 1 614 ? -0.698 -4.367 3.449 1 94.94 614 GLY B O 1
ATOM 10272 N N . VAL B 1 615 ? -1.162 -5.762 5.102 1 95.75 615 VAL B N 1
ATOM 10273 C CA . VAL B 1 615 ? -2.523 -5.266 5.281 1 95.75 615 VAL B CA 1
ATOM 10274 C C . VAL B 1 615 ? -2.484 -3.816 5.766 1 95.75 615 VAL B C 1
ATOM 10276 O O . VAL B 1 615 ? -3.254 -2.977 5.293 1 95.75 615 VAL B O 1
ATOM 10279 N N . VAL B 1 616 ? -1.577 -3.525 6.656 1 97.31 616 VAL B N 1
ATOM 10280 C CA . VAL B 1 616 ? -1.431 -2.166 7.164 1 97.31 616 VAL B CA 1
ATOM 10281 C C . VAL B 1 616 ? -1.011 -1.234 6.027 1 97.31 616 VAL B C 1
ATOM 10283 O O . VAL B 1 616 ? -1.535 -0.126 5.898 1 97.31 616 VAL B O 1
ATOM 10286 N N . LEU B 1 617 ? -0.078 -1.657 5.199 1 97.69 617 LEU B N 1
ATOM 10287 C CA . LEU B 1 617 ? 0.372 -0.844 4.074 1 97.69 617 LEU B CA 1
ATOM 10288 C C . LEU B 1 617 ? -0.772 -0.585 3.1 1 97.69 617 LEU B C 1
ATOM 10290 O O . LEU B 1 617 ? -1.002 0.556 2.693 1 97.69 617 LEU B O 1
ATOM 10294 N N . ASP B 1 618 ? -1.522 -1.638 2.799 1 97.62 618 ASP B N 1
ATOM 10295 C CA . ASP B 1 618 ? -2.641 -1.499 1.87 1 97.62 618 ASP B CA 1
ATOM 10296 C C . ASP B 1 618 ? -3.723 -0.586 2.445 1 97.62 618 ASP B C 1
ATOM 10298 O O . ASP B 1 618 ? -4.324 0.205 1.718 1 97.62 618 ASP B O 1
ATOM 10302 N N . THR B 1 619 ? -3.939 -0.741 3.707 1 98.38 619 THR B N 1
ATOM 10303 C CA . THR B 1 619 ? -4.938 0.093 4.367 1 98.38 619 THR B CA 1
ATOM 10304 C C . THR B 1 619 ? -4.52 1.56 4.344 1 98.38 619 THR B C 1
ATOM 10306 O O . THR B 1 619 ? -5.332 2.441 4.062 1 98.38 619 THR B O 1
ATOM 10309 N N . THR B 1 620 ? -3.252 1.781 4.57 1 98.44 620 THR B N 1
ATOM 10310 C CA . THR B 1 620 ? -2.721 3.139 4.625 1 98.44 620 THR B CA 1
ATOM 10311 C C . THR B 1 620 ? -2.816 3.812 3.262 1 98.44 620 THR B C 1
ATOM 10313 O O . THR B 1 620 ? -3.268 4.957 3.158 1 98.44 620 THR B O 1
ATOM 10316 N N . SER B 1 621 ? -2.408 3.154 2.264 1 98.56 621 SER B N 1
ATOM 10317 C CA . SER B 1 621 ? -2.461 3.742 0.93 1 98.56 621 SER B CA 1
ATOM 10318 C C . SER B 1 621 ? -3.9 3.99 0.491 1 98.56 621 SER B C 1
ATOM 10320 O O . SER B 1 621 ? -4.211 5.047 -0.06 1 98.56 621 SER B O 1
ATOM 10322 N N . THR B 1 622 ? -4.812 3.027 0.762 1 98.56 622 THR B N 1
ATOM 10323 C CA . THR B 1 622 ? -6.219 3.182 0.412 1 98.56 622 THR B CA 1
ATOM 10324 C C . THR B 1 622 ? -6.832 4.367 1.148 1 98.56 622 THR B C 1
ATOM 10326 O O . THR B 1 622 ? -7.594 5.145 0.563 1 98.56 622 THR B O 1
ATOM 10329 N N . LEU B 1 623 ? -6.477 4.465 2.404 1 98.44 623 LEU B N 1
ATOM 10330 C CA . LEU B 1 623 ? -6.996 5.559 3.217 1 98.44 623 LEU B CA 1
ATOM 10331 C C . LEU B 1 623 ? -6.57 6.906 2.65 1 98.44 623 LEU B C 1
ATOM 10333 O O . LEU B 1 623 ? -7.406 7.793 2.453 1 98.44 623 LEU B O 1
ATOM 10337 N N . VAL B 1 624 ? -5.316 7.078 2.316 1 98.31 624 VAL B N 1
ATOM 10338 C CA . VAL B 1 624 ? -4.777 8.359 1.87 1 98.31 624 VAL B CA 1
ATOM 10339 C C . VAL B 1 624 ? -5.379 8.727 0.515 1 98.31 624 VAL B C 1
ATOM 10341 O O . VAL B 1 624 ? -5.828 9.859 0.317 1 98.31 624 VAL B O 1
ATOM 10344 N N . ILE B 1 625 ? -5.441 7.781 -0.358 1 98.38 625 ILE B N 1
ATOM 10345 C CA . ILE B 1 625 ? -5.98 8.07 -1.684 1 98.38 625 ILE B CA 1
ATOM 10346 C C . ILE B 1 625 ? -7.477 8.352 -1.583 1 98.38 625 ILE B C 1
ATOM 10348 O O . ILE B 1 625 ? -8 9.219 -2.291 1 98.38 625 ILE B O 1
ATOM 10352 N N . SER B 1 626 ? -8.141 7.66 -0.703 1 98.44 626 SER B N 1
ATOM 10353 C CA . SER B 1 626 ? -9.562 7.91 -0.496 1 98.44 626 SER B CA 1
ATOM 10354 C C . SER B 1 626 ? -9.805 9.305 0.077 1 98.44 626 SER B C 1
ATOM 10356 O O . SER B 1 626 ? -10.797 9.953 -0.258 1 98.44 626 SER B O 1
ATOM 10358 N N . ILE B 1 627 ? -8.938 9.711 0.973 1 98.12 627 ILE B N 1
ATOM 10359 C CA . ILE B 1 627 ? -9.062 11.047 1.547 1 98.12 627 ILE B CA 1
ATOM 10360 C C . ILE B 1 627 ? -8.914 12.102 0.448 1 98.12 627 ILE B C 1
ATOM 10362 O O . ILE B 1 627 ? -9.719 13.031 0.356 1 98.12 627 ILE B O 1
ATOM 10366 N N . VAL B 1 628 ? -7.934 11.922 -0.437 1 97.62 628 VAL B N 1
ATOM 10367 C CA . VAL B 1 628 ? -7.652 12.883 -1.499 1 97.62 628 VAL B CA 1
ATOM 10368 C C . VAL B 1 628 ? -8.828 12.93 -2.475 1 97.62 628 VAL B C 1
ATOM 10370 O O . VAL B 1 628 ? -9.289 14.016 -2.842 1 97.62 628 VAL B O 1
ATOM 10373 N N . LEU B 1 629 ? -9.32 11.812 -2.818 1 97.94 629 LEU B N 1
ATOM 10374 C CA . LEU B 1 629 ? -10.414 11.758 -3.779 1 97.94 629 LEU B CA 1
ATOM 10375 C C . LEU B 1 629 ? -11.719 12.227 -3.145 1 97.94 629 LEU B C 1
ATOM 10377 O O . LEU B 1 629 ? -12.562 12.828 -3.814 1 97.94 629 LEU B O 1
ATOM 10381 N N . SER B 1 630 ? -11.891 11.906 -1.877 1 98.06 630 SER B N 1
ATOM 10382 C CA . SER B 1 630 ? -13.055 12.406 -1.161 1 98.06 630 SER B CA 1
ATOM 10383 C C . SER B 1 630 ? -13.039 13.93 -1.065 1 98.06 630 SER B C 1
ATOM 10385 O O . SER B 1 630 ? -14.086 14.57 -1.132 1 98.06 630 SER B O 1
ATOM 10387 N N . TYR B 1 631 ? -11.875 14.531 -0.857 1 97.44 631 TYR B N 1
ATOM 10388 C CA . TYR B 1 631 ? -11.727 15.977 -0.842 1 97.44 631 TYR B CA 1
ATOM 10389 C C . TYR B 1 631 ? -12.133 16.578 -2.182 1 97.44 631 TYR B C 1
ATOM 10391 O O . TYR B 1 631 ? -12.844 17.594 -2.229 1 97.44 631 TYR B O 1
ATOM 10399 N N . ALA B 1 632 ? -11.711 15.938 -3.252 1 97.31 632 ALA B N 1
ATOM 10400 C CA . ALA B 1 632 ? -12.125 16.375 -4.582 1 97.31 632 ALA B CA 1
ATOM 10401 C C . ALA B 1 632 ? -13.633 16.25 -4.758 1 97.31 632 ALA B C 1
ATOM 10403 O O . ALA B 1 632 ? -14.273 17.156 -5.309 1 97.31 632 ALA B O 1
ATOM 10404 N N . MET B 1 633 ? -14.203 15.156 -4.297 1 97.44 633 MET B N 1
ATOM 10405 C CA . MET B 1 633 ? -15.648 14.945 -4.352 1 97.44 633 MET B CA 1
ATOM 10406 C C . MET B 1 633 ? -16.391 16.047 -3.588 1 97.44 633 MET B C 1
ATOM 10408 O O . MET B 1 633 ? -17.438 16.5 -4.027 1 97.44 633 MET B O 1
ATOM 10412 N N . TRP B 1 634 ? -15.828 16.438 -2.467 1 97.38 634 TRP B N 1
ATOM 10413 C CA . TRP B 1 634 ? -16.406 17.5 -1.658 1 97.38 634 TRP B CA 1
ATOM 10414 C C . TRP B 1 634 ? -16.406 18.828 -2.416 1 97.38 634 TRP B C 1
ATOM 10416 O O . TRP B 1 634 ? -17.422 19.516 -2.482 1 97.38 634 TRP B O 1
ATOM 10426 N N . LEU B 1 635 ? -15.312 19.141 -3.105 1 97.19 635 LEU B N 1
ATOM 10427 C CA . LEU B 1 635 ? -15.133 20.438 -3.742 1 97.19 635 LEU B CA 1
ATOM 10428 C C . LEU B 1 635 ? -15.953 20.531 -5.02 1 97.19 635 LEU B C 1
ATOM 10430 O O . LEU B 1 635 ? -16.484 21.609 -5.34 1 97.19 635 LEU B O 1
ATOM 10434 N N . PHE B 1 636 ? -16.109 19.422 -5.723 1 96.94 636 PHE B N 1
ATOM 10435 C CA . PHE B 1 636 ? -16.656 19.516 -7.074 1 96.94 636 PHE B CA 1
ATOM 10436 C C . PHE B 1 636 ? -18.125 19.094 -7.098 1 96.94 636 PHE B C 1
ATOM 10438 O O . PHE B 1 636 ? -18.859 19.453 -8.023 1 96.94 636 PHE B O 1
ATOM 10445 N N . VAL B 1 637 ? -18.562 18.328 -6.109 1 96.94 637 VAL B N 1
ATOM 10446 C CA . VAL B 1 637 ? -19.906 17.75 -6.238 1 96.94 637 VAL B CA 1
ATOM 10447 C C . VAL B 1 637 ? -20.703 18.016 -4.965 1 96.94 637 VAL B C 1
ATOM 10449 O O . VAL B 1 637 ? -21.703 18.719 -4.988 1 96.94 637 VAL B O 1
ATOM 10452 N N . GLU B 1 638 ? -20.25 17.594 -3.822 1 96.88 638 GLU B N 1
ATOM 10453 C CA . GLU B 1 638 ? -21.031 17.578 -2.59 1 96.88 638 GLU B CA 1
ATOM 10454 C C . GLU B 1 638 ? -21.375 19 -2.127 1 96.88 638 GLU B C 1
ATOM 10456 O O . GLU B 1 638 ? -22.547 19.344 -2.01 1 96.88 638 GLU B O 1
ATOM 10461 N N . ALA B 1 639 ? -20.328 19.797 -1.893 1 96.69 639 ALA B N 1
ATOM 10462 C CA . ALA B 1 639 ? -20.547 21.141 -1.373 1 96.69 639 ALA B CA 1
ATOM 10463 C C . ALA B 1 639 ? -21.359 21.984 -2.352 1 96.69 639 ALA B C 1
ATOM 10465 O O . ALA B 1 639 ? -22.344 22.625 -1.961 1 96.69 639 ALA B O 1
ATOM 10466 N N . PRO B 1 640 ? -21 22.016 -3.617 1 96.5 640 PRO B N 1
ATOM 10467 C CA . PRO B 1 640 ? -21.797 22.812 -4.559 1 96.5 640 PRO B CA 1
ATOM 10468 C C . PRO B 1 640 ? -23.266 22.391 -4.598 1 96.5 640 PRO B C 1
ATOM 10470 O O . PRO B 1 640 ? -24.156 23.234 -4.652 1 96.5 640 PRO B O 1
ATOM 10473 N N . LEU B 1 641 ? -23.516 21.094 -4.625 1 96.06 641 LEU B N 1
ATOM 10474 C CA . LEU B 1 641 ? -24.891 20.594 -4.668 1 96.06 641 LEU B CA 1
ATOM 10475 C C . LEU B 1 641 ? -25.656 21.031 -3.426 1 96.06 641 LEU B C 1
ATOM 10477 O O . LEU B 1 641 ? -26.812 21.469 -3.527 1 96.06 641 LEU B O 1
ATOM 10481 N N . ILE B 1 642 ? -25.078 20.875 -2.295 1 95.06 642 ILE B N 1
ATOM 10482 C CA . ILE B 1 642 ? -25.703 21.281 -1.038 1 95.06 642 ILE B CA 1
ATOM 10483 C C . ILE B 1 642 ? -25.984 22.781 -1.054 1 95.06 642 ILE B C 1
ATOM 10485 O O . ILE B 1 642 ? -27.078 23.219 -0.716 1 95.06 642 ILE B O 1
ATOM 10489 N N . ASN B 1 643 ? -25.016 23.547 -1.484 1 94 643 ASN B N 1
ATOM 10490 C CA . ASN B 1 643 ? -25.125 25 -1.489 1 94 643 ASN B CA 1
ATOM 10491 C C . ASN B 1 643 ? -26.188 25.469 -2.484 1 94 643 ASN B C 1
ATOM 10493 O O . ASN B 1 643 ? -26.984 26.359 -2.174 1 94 643 ASN B O 1
ATOM 10497 N N . ILE B 1 644 ? -26.219 24.969 -3.641 1 93.75 644 ILE B N 1
ATOM 10498 C CA . ILE B 1 644 ? -27.188 25.344 -4.668 1 93.75 644 ILE B CA 1
ATOM 10499 C C . ILE B 1 644 ? -28.594 25.031 -4.195 1 93.75 644 ILE B C 1
ATOM 10501 O O . ILE B 1 644 ? -29.5 25.859 -4.305 1 93.75 644 ILE B O 1
ATOM 10505 N N . THR B 1 645 ? -28.781 23.875 -3.66 1 92.38 645 THR B N 1
ATOM 10506 C CA . THR B 1 645 ? -30.109 23.438 -3.229 1 92.38 645 THR B CA 1
ATOM 10507 C C . THR B 1 645 ? -30.578 24.266 -2.033 1 92.38 645 THR B C 1
ATOM 10509 O O . THR B 1 645 ? -31.766 24.609 -1.935 1 92.38 645 THR B O 1
ATOM 10512 N N . ASN B 1 646 ? -29.672 24.547 -1.127 1 89.88 646 ASN B N 1
ATOM 10513 C CA . ASN B 1 646 ? -30.031 25.375 0.013 1 89.88 646 ASN B CA 1
ATOM 10514 C C . ASN B 1 646 ? -30.453 26.781 -0.431 1 89.88 646 ASN B C 1
ATOM 10516 O O . ASN B 1 646 ? -31.406 27.328 0.098 1 89.88 646 ASN B O 1
ATOM 10520 N N . GLN B 1 647 ? -29.812 27.312 -1.389 1 87.81 647 GLN B N 1
ATOM 10521 C CA . GLN B 1 647 ? -30.094 28.672 -1.851 1 87.81 647 GLN B CA 1
ATOM 10522 C C . GLN B 1 647 ? -31.359 28.703 -2.709 1 87.81 647 GLN B C 1
ATOM 10524 O O . GLN B 1 647 ? -32.125 29.656 -2.648 1 87.81 647 GLN B O 1
ATOM 10529 N N . LEU B 1 648 ? -31.562 27.688 -3.412 1 86.31 648 LEU B N 1
ATOM 10530 C CA . LEU B 1 648 ? -32.688 27.672 -4.344 1 86.31 648 LEU B CA 1
ATOM 10531 C C . LEU B 1 648 ? -33.969 27.234 -3.646 1 86.31 648 LEU B C 1
ATOM 10533 O O . LEU B 1 648 ? -35.031 27.75 -3.928 1 86.31 648 LEU B O 1
ATOM 10537 N N . PHE B 1 649 ? -33.844 26.281 -2.752 1 83 649 PHE B N 1
ATOM 10538 C CA . PHE B 1 649 ? -35.062 25.625 -2.291 1 83 649 PHE B CA 1
ATOM 10539 C C . PHE B 1 649 ? -35.312 25.938 -0.818 1 83 649 PHE B C 1
ATOM 10541 O O . PHE B 1 649 ? -36.469 25.891 -0.355 1 83 649 PHE B O 1
ATOM 10548 N N . PHE B 1 650 ? -34.344 26.266 -0.066 1 78.12 650 PHE B N 1
ATOM 10549 C CA . PHE B 1 650 ? -34.562 26.297 1.377 1 78.12 650 PHE B CA 1
ATOM 10550 C C . PHE B 1 650 ? -34.344 27.719 1.915 1 78.12 650 PHE B C 1
ATOM 10552 O O . PHE B 1 650 ? -34.875 28.062 2.971 1 78.12 650 PHE B O 1
ATOM 10559 N N . ASN B 1 651 ? -33.469 28.578 1.399 1 68.94 651 ASN B N 1
ATOM 10560 C CA . ASN B 1 651 ? -33.281 29.938 1.897 1 68.94 651 ASN B CA 1
ATOM 10561 C C . ASN B 1 651 ? -34.281 30.906 1.29 1 68.94 651 ASN B C 1
ATOM 10563 O O . ASN B 1 651 ? -34.312 31.109 0.074 1 68.94 651 ASN B O 1
ATOM 10567 N N . LYS B 1 652 ? -35.594 30.781 1.669 1 56.69 652 LYS B N 1
ATOM 10568 C CA . LYS B 1 652 ? -36.594 31.781 1.29 1 56.69 652 LYS B CA 1
ATOM 10569 C C . LYS B 1 652 ? -36.125 33.188 1.627 1 56.69 652 LYS B C 1
ATOM 10571 O O . LYS B 1 652 ? -35.594 33.438 2.717 1 56.69 652 LYS B O 1
ATOM 10576 N N . SER B 1 653 ? -35.906 33.969 0.594 1 48.59 653 SER B N 1
ATOM 10577 C CA . SER B 1 653 ? -35.719 35.406 0.709 1 48.59 653 SER B CA 1
ATOM 10578 C C . SER B 1 653 ? -36.625 36 1.779 1 48.59 653 SER B C 1
ATOM 10580 O O . SER B 1 653 ? -37.812 35.781 1.774 1 48.59 653 SER B O 1
ATOM 10582 N N . LYS B 1 654 ? -36.156 36.25 3.01 1 45.66 654 LYS B N 1
ATOM 10583 C CA . LYS B 1 654 ? -36.906 37.219 3.811 1 45.66 654 LYS B CA 1
ATOM 10584 C C . LYS B 1 654 ? -37.406 38.375 2.943 1 45.66 654 LYS B C 1
ATOM 10586 O O . LYS B 1 654 ? -36.625 39.156 2.4 1 45.66 654 LYS B O 1
ATOM 10591 N N . ASN B 1 655 ? -38.375 38.219 2.133 1 40.28 655 ASN B N 1
ATOM 10592 C CA . ASN B 1 655 ? -39.031 39.438 1.671 1 40.28 655 ASN B CA 1
ATOM 10593 C C . ASN B 1 655 ? -39.125 40.469 2.783 1 40.28 655 ASN B C 1
ATOM 10595 O O . ASN B 1 655 ? -39.594 40.188 3.887 1 40.28 655 ASN B O 1
ATOM 10599 N N . PRO B 1 656 ? -38.344 41.531 2.752 1 39.5 656 PRO B N 1
ATOM 10600 C CA . PRO B 1 656 ? -38.625 42.625 3.693 1 39.5 656 PRO B CA 1
ATOM 10601 C C . PRO B 1 656 ? -40.125 42.906 3.838 1 39.5 656 PRO B C 1
ATOM 10603 O O . PRO B 1 656 ? -40.844 43 2.836 1 39.5 656 PRO B O 1
ATOM 10606 N N . GLN B 1 657 ? -40.781 42.281 4.758 1 38.25 657 GLN B N 1
ATOM 10607 C CA . GLN B 1 657 ? -42.094 42.812 5 1 38.25 657 GLN B CA 1
ATOM 10608 C C . GLN B 1 657 ? -42.156 44.344 4.844 1 38.25 657 GLN B C 1
ATOM 10610 O O . GLN B 1 657 ? -41.281 45.031 5.344 1 38.25 657 GLN B O 1
ATOM 10615 N N . PRO B 1 658 ? -42.812 44.938 3.822 1 40.34 658 PRO B N 1
ATOM 10616 C CA . PRO B 1 658 ? -43 46.375 3.779 1 40.34 658 PRO B CA 1
ATOM 10617 C C . PRO B 1 658 ? -43.344 46.969 5.148 1 40.34 658 PRO B C 1
ATOM 10619 O O . PRO B 1 658 ? -44.062 46.344 5.941 1 40.34 658 PRO B O 1
ATOM 10622 N N . ASP B 1 659 ? -42.438 47.719 5.758 1 35.81 659 ASP B N 1
ATOM 10623 C CA . ASP B 1 659 ? -42.75 48.469 6.961 1 35.81 659 ASP B CA 1
ATOM 10624 C C . ASP B 1 659 ? -44.156 49.062 6.902 1 35.81 659 ASP B C 1
ATOM 10626 O O . ASP B 1 659 ? -44.469 49.844 6.012 1 35.81 659 ASP B O 1
ATOM 10630 N N . LYS B 1 660 ? -45.219 48.375 7.207 1 39.03 660 LYS B N 1
ATOM 10631 C CA . LYS B 1 660 ? -46.469 49.062 7.422 1 39.03 660 LYS B CA 1
ATOM 10632 C C . LYS B 1 660 ? -46.281 50.344 8.211 1 39.03 660 LYS B C 1
ATOM 10634 O O . LYS B 1 660 ? -45.719 50.344 9.312 1 39.03 660 LYS B O 1
ATOM 10639 N N . GLY B 1 661 ? -46.219 51.594 7.582 1 33.47 661 GLY B N 1
ATOM 10640 C CA . GLY B 1 661 ? -46.344 52.906 8.164 1 33.47 661 GLY B CA 1
ATOM 10641 C C . GLY B 1 661 ? -47.344 52.969 9.305 1 33.47 661 GLY B C 1
ATOM 10642 O O . GLY B 1 661 ? -48.469 52.438 9.188 1 33.47 661 GLY B O 1
ATOM 10643 N N . ARG B 1 662 ? -46.844 52.812 10.531 1 33.53 662 ARG B N 1
ATOM 10644 C CA . ARG B 1 662 ? -47.625 53.156 11.734 1 33.53 662 ARG B CA 1
ATOM 10645 C C . ARG B 1 662 ? -48.469 54.406 11.5 1 33.53 662 ARG B C 1
ATOM 10647 O O . ARG B 1 662 ? -47.938 55.5 11.305 1 33.53 662 ARG B O 1
ATOM 10654 N N . GLY B 1 663 ? -49.594 54.375 10.734 1 28.69 663 GLY B N 1
ATOM 10655 C CA . GLY B 1 663 ? -50.562 55.469 10.805 1 28.69 663 GLY B CA 1
ATOM 10656 C C . GLY B 1 663 ? -50.812 55.938 12.227 1 28.69 663 GLY B C 1
ATOM 10657 O O . GLY B 1 663 ? -51.031 55.125 13.133 1 28.69 663 GLY B O 1
ATOM 10658 N N . GLU B 1 664 ? -50.156 57.062 12.633 1 30.48 664 GLU B N 1
ATOM 10659 C CA . GLU B 1 664 ? -50.344 57.906 13.797 1 30.48 664 GLU B CA 1
ATOM 10660 C C . GLU B 1 664 ? -51.812 58.125 14.102 1 30.48 664 GLU B C 1
ATOM 10662 O O . GLU B 1 664 ? -52.531 58.844 13.391 1 30.48 664 GLU B O 1
ATOM 10667 N N . ASN B 1 665 ? -52.625 57.031 14.211 1 27.08 665 ASN B N 1
ATOM 10668 C CA . ASN B 1 665 ? -53.938 57.406 14.734 1 27.08 665 ASN B CA 1
ATOM 10669 C C . ASN B 1 665 ? -53.812 58.156 16.047 1 27.08 665 ASN B C 1
ATOM 10671 O O . ASN B 1 665 ? -53.25 57.656 17.031 1 27.08 665 ASN B O 1
ATOM 10675 N N . GLY B 1 666 ? -53.656 59.5 16.016 1 28.02 666 GLY B N 1
ATOM 10676 C CA . GLY B 1 666 ? -53.844 60.594 16.938 1 28.02 666 GLY B CA 1
ATOM 10677 C C . GLY B 1 666 ? -55.062 60.406 17.828 1 28.02 666 GLY B C 1
ATOM 10678 O O . GLY B 1 666 ? -56.156 60.875 17.484 1 28.02 666 GLY B O 1
ATOM 10679 N N . ILE B 1 667 ? -55.281 59.188 18.406 1 27.58 667 ILE B N 1
ATOM 10680 C CA . ILE B 1 667 ? -56.406 59.219 19.328 1 27.58 667 ILE B CA 1
ATOM 10681 C C . ILE B 1 667 ? -56.156 60.25 20.422 1 27.58 667 ILE B C 1
ATOM 10683 O O . ILE B 1 667 ? -55.156 60.125 21.172 1 27.58 667 ILE B O 1
ATOM 10687 N N . GLN B 1 668 ? -56.562 61.438 20.25 1 26.19 668 GLN B N 1
ATOM 10688 C CA . GLN B 1 668 ? -56.781 62.594 21.125 1 26.19 668 GLN B CA 1
ATOM 10689 C C . GLN B 1 668 ? -57.531 62.156 22.391 1 26.19 668 GLN B C 1
ATOM 10691 O O . GLN B 1 668 ? -58.719 61.812 22.312 1 26.19 668 GLN B O 1
ATOM 10696 N N . HIS B 1 669 ? -56.906 61.219 23.156 1 25.41 669 HIS B N 1
ATOM 10697 C CA . HIS B 1 669 ? -57.594 61 24.438 1 25.41 669 HIS B CA 1
ATOM 10698 C C . HIS B 1 669 ? -57.875 62.312 25.125 1 25.41 669 HIS B C 1
ATOM 10700 O O . HIS B 1 669 ? -56.969 63.125 25.344 1 25.41 669 HIS B O 1
ATOM 10706 N N . GLN B 1 670 ? -59.094 62.812 25.062 1 23.81 670 GLN B N 1
ATOM 10707 C CA . GLN B 1 670 ? -59.812 63.906 25.688 1 23.81 670 GLN B CA 1
ATOM 10708 C C . GLN B 1 670 ? -59.719 63.844 27.219 1 23.81 670 GLN B C 1
ATOM 10710 O O . GLN B 1 670 ? -59.906 62.781 27.812 1 23.81 670 GLN B O 1
ATOM 10715 N N . ASN B 1 671 ? -58.812 64.688 27.812 1 24.58 671 ASN B N 1
ATOM 10716 C CA . ASN B 1 671 ? -58.594 65.125 29.172 1 24.58 671 ASN B CA 1
ATOM 10717 C C . ASN B 1 671 ? -59.938 65.375 29.906 1 24.58 671 ASN B C 1
ATOM 10719 O O . ASN B 1 671 ? -60.531 66.438 29.719 1 24.58 671 ASN B O 1
ATOM 10723 N N . GLY B 1 672 ? -60.875 64.5 29.891 1 21.91 672 GLY B N 1
ATOM 10724 C CA . GLY B 1 672 ? -62.062 64.875 30.656 1 21.91 672 GLY B CA 1
ATOM 10725 C C . GLY B 1 672 ? -61.75 65.125 32.125 1 21.91 672 GLY B C 1
ATOM 10726 O O . GLY B 1 672 ? -61 64.375 32.75 1 21.91 672 GLY B O 1
ATOM 10727 N N . VAL B 1 673 ? -61.844 66.375 32.656 1 26.81 673 VAL B N 1
ATOM 10728 C CA . VAL B 1 673 ? -61.844 67.125 33.875 1 26.81 673 VAL B CA 1
ATOM 10729 C C . VAL B 1 673 ? -62.875 66.562 34.844 1 26.81 673 VAL B C 1
ATOM 10731 O O . VAL B 1 673 ? -64 67.125 34.938 1 26.81 673 VAL B O 1
ATOM 10734 N N . THR B 1 674 ? -63.312 65.375 34.844 1 23 674 THR B N 1
ATOM 10735 C CA . THR B 1 674 ? -64.5 65.438 35.688 1 23 674 THR B CA 1
ATOM 10736 C C . THR B 1 674 ? -64.062 65.75 37.125 1 23 674 THR B C 1
ATOM 10738 O O . THR B 1 674 ? -63.062 65.25 37.594 1 23 674 THR B O 1
ATOM 10741 N N . LYS B 1 675 ? -64.938 66.562 38 1 27 675 LYS B N 1
ATOM 10742 C CA . LYS B 1 675 ? -65.375 67.375 39.125 1 27 675 LYS B CA 1
ATOM 10743 C C . LYS B 1 675 ? -65.5 66.562 40.406 1 27 675 LYS B C 1
ATOM 10745 O O . LYS B 1 675 ? -65.562 67.125 41.5 1 27 675 LYS B O 1
ATOM 10750 N N . THR B 1 676 ? -65.875 65.375 40.406 1 22.12 676 THR B N 1
ATOM 10751 C CA . THR B 1 676 ? -66.75 65.25 41.562 1 22.12 676 THR B CA 1
ATOM 10752 C C . THR B 1 676 ? -66.062 65.5 42.875 1 22.12 676 THR B C 1
ATOM 10754 O O . THR B 1 676 ? -64.812 65.375 42.906 1 22.12 676 THR B O 1
ATOM 10757 N N . LYS B 1 677 ? -66.312 64.688 43.969 1 25.62 677 LYS B N 1
ATOM 10758 C CA . LYS B 1 677 ? -67.188 64.75 45.125 1 25.62 677 LYS B CA 1
ATOM 10759 C C . LYS B 1 677 ? -66.438 64.688 46.438 1 25.62 677 LYS B C 1
ATOM 10761 O O . LYS B 1 677 ? -67 64.812 47.5 1 25.62 677 LYS B O 1
ATOM 10766 N N . VAL B 1 678 ? -65.312 64.438 46.969 1 25.64 678 VAL B N 1
ATOM 10767 C CA . VAL B 1 678 ? -65.625 64.25 48.375 1 25.64 678 VAL B CA 1
ATOM 10768 C C . VAL B 1 678 ? -66.062 65.562 49 1 25.64 678 VAL B C 1
ATOM 10770 O O . VAL B 1 678 ? -65.5 66.625 48.719 1 25.64 678 VAL B O 1
ATOM 10773 N N . SER B 1 679 ? -67.312 65.562 49.812 1 19.94 679 SER B N 1
ATOM 10774 C CA . SER B 1 679 ? -67.5 65.688 51.25 1 19.94 679 SER B CA 1
ATOM 10775 C C . SER B 1 679 ? -66.5 64.75 51.969 1 19.94 679 SER B C 1
ATOM 10777 O O . SER B 1 679 ? -66.25 63.625 51.562 1 19.94 679 SER B O 1
#

Solvent-accessible surface area (backbone atoms only — not comparable to full-atom values): 70295 Å² total; per-residue (Å²): 130,86,77,80,68,76,78,81,79,74,82,65,70,82,69,71,48,55,62,52,47,48,50,54,54,57,68,71,51,91,70,53,83,79,26,42,64,32,54,53,51,50,52,49,32,53,55,32,28,69,66,39,21,23,51,32,39,50,43,57,35,12,33,53,78,82,44,21,26,92,31,29,16,27,48,32,46,38,25,53,63,46,35,45,56,50,94,44,51,85,83,40,61,89,70,37,26,21,40,32,37,27,39,40,33,45,54,70,76,87,66,50,49,82,65,93,70,82,57,50,83,34,57,34,65,59,60,39,36,31,69,46,75,40,37,54,45,47,30,38,34,40,40,26,43,45,42,56,52,74,42,38,62,70,38,48,24,52,49,51,44,52,52,49,28,65,72,61,64,33,86,46,66,74,50,51,44,66,77,47,73,46,55,41,79,71,72,83,77,82,48,72,54,30,54,50,50,52,51,49,55,52,48,38,48,48,48,21,52,50,19,32,50,38,59,73,73,61,57,60,94,80,59,65,82,78,40,67,66,46,43,50,30,58,26,21,15,42,66,59,49,51,48,62,47,61,53,84,56,90,87,51,66,45,45,55,23,25,52,49,38,55,48,49,53,49,50,48,40,52,49,49,53,50,44,39,57,68,51,15,29,47,39,37,49,59,52,28,52,36,38,74,47,79,46,16,41,54,32,30,51,75,59,58,60,36,52,55,35,13,52,50,24,17,53,52,41,30,52,55,73,72,42,96,69,59,67,68,57,52,54,48,53,51,48,55,65,52,45,46,61,49,51,54,50,52,51,37,38,57,38,41,53,75,75,74,61,52,51,80,46,31,56,54,55,37,61,67,29,23,54,39,22,64,73,25,43,71,45,44,76,66,42,68,39,28,41,47,68,52,26,42,41,60,84,53,25,58,56,22,26,51,52,51,48,48,50,49,53,51,52,44,48,51,39,30,72,75,35,57,71,58,13,53,51,52,48,51,50,52,51,51,47,20,29,47,51,32,16,49,51,22,41,76,66,63,43,70,56,48,81,60,56,40,51,26,55,46,58,74,33,67,57,63,48,66,65,47,29,62,58,55,34,26,48,59,42,46,36,34,11,21,49,47,13,30,52,51,13,48,50,56,64,69,61,68,58,96,61,33,52,63,67,38,54,47,69,56,16,43,48,49,36,51,52,22,52,50,51,43,50,51,54,21,38,46,32,44,55,56,68,80,39,83,87,45,49,68,59,24,11,51,45,45,28,40,49,52,41,54,44,20,46,25,54,51,45,38,52,46,27,42,56,28,11,46,30,74,70,59,40,52,60,21,35,35,72,76,25,50,38,48,32,73,32,40,63,42,27,62,67,42,34,59,58,56,47,46,57,58,40,25,38,35,62,58,46,39,68,79,40,75,72,56,49,52,38,52,32,44,19,45,49,54,54,17,48,54,51,19,52,48,43,39,43,52,39,39,45,22,51,51,43,44,47,40,55,72,73,63,53,70,75,77,65,77,70,75,78,74,74,78,74,78,75,77,76,73,76,76,79,75,79,80,71,84,67,85,128,131,85,78,80,70,76,77,80,80,74,83,66,70,82,69,71,48,55,61,52,49,49,49,52,55,58,68,71,50,92,68,54,82,78,26,42,64,32,52,53,51,51,52,48,31,54,56,32,29,71,67,39,20,22,51,33,39,49,43,56,36,12,33,52,77,82,44,21,27,90,31,29,16,27,48,34,47,38,26,53,64,46,35,45,56,51,93,44,50,84,81,40,60,90,70,35,24,21,41,33,38,27,37,36,35,52,52,71,76,87,67,52,48,82,68,94,70,82,56,51,82,34,57,35,64,58,61,40,36,30,69,46,74,40,36,54,43,47,31,40,33,39,40,25,42,44,43,57,51,74,42,38,64,69,38,48,23,52,50,52,39,53,52,49,29,65,72,62,60,36,80,64,65,36,66,43,45,66,75,48,72,47,55,41,80,73,72,84,77,84,48,71,55,30,54,51,50,53,50,48,56,50,48,38,49,48,48,21,53,52,18,31,50,38,57,74,73,62,57,60,93,78,60,65,83,78,40,68,66,46,43,50,31,60,26,21,14,44,66,60,48,52,48,61,47,61,55,82,58,89,87,52,66,45,46,56,23,25,52,49,38,56,49,49,54,50,52,48,40,51,49,48,53,50,45,38,57,67,51,16,28,49,38,37,50,59,52,28,52,37,37,73,48,78,46,17,42,55,32,29,51,73,58,58,60,36,52,55,36,12,50,50,24,18,53,52,42,30,52,55,73,71,42,96,67,60,69,66,56,52,54,48,53,51,48,54,65,53,44,47,61,49,50,54,50,52,52,38,38,58,38,42,53,73,75,75,62,51,53,81,45,30,57,53,54,36,61,66,30,24,54,40,21,66,74,25,42,70,45,44,76,66,41,69,38,29,40,47,67,52,27,40,41,60,83,52,25,60,56,24,25,51,52,51,49,48,49,50,52,52,53,44,48,51,40,31,73,75,36,57,70,58,13,52,50,51,47,51,51,52,50,52,47,19,27,45,51,33,16,50,52,22,41,74,65,62,41,69,56,46,82,59,57,40,51,27,56,47,58,75,33,64,55,62,48,64,65,46,29,61,58,57,34,27,49,59,42,46,37,34,10,21,50,46,12,30,53,51,12,47,48,56,63,69,62,68,58,96,62,34,53,64,68,36,52,48,68,58,15,43,48,49,35,51,52,23,52,50,51,42,53,52,52,22,38,45,32,44,55,56,68,80,39,82,89,45,49,68,58,24,10,52,45,43,28,38,49,53,40,54,42,20,47,23,52,51,43,38,52,44,26,43,55,27,11,47,27,80,65,57,42,56,59,23,36,36,72,75,26,49,39,48,32,71,34,40,64,41,27,63,67,42,34,59,58,56,46,46,58,58,40,25,38,36,63,58,45,39,70,80,40,74,71,56,50,51,38,53,34,45,18,45,50,53,53,17,50,54,50,18,51,50,43,37,44,53,40,38,46,22,52,50,44,44,46,41,55,72,73,63,53,71,74,77,65,75,70,76,77,74,76,78,74,78,75,77,76,75,78,76,83,75,76,83,75,83,63,90,131

Organism: Spodoptera litura (NCBI:txid69820)

Nearest PDB structures (foldseek):
  8w20-assembly1_A  TM=1.179E-01  e=1.480E-01  Streptomyces coelicolor A3(2)

pLDDT: mean 87.43, std 16.46, range [19.94, 98.62]

Radius of gyration: 37.32 Å; Cα contacts (8 Å, |Δi|>4): 2092; chains: 2; bounding box: 114×151×96 Å

Secondary structure (DSSP, 8-state):
----------S------HHHHHHHHHHHS---TTTHHHHHHHHHHHHHHHTTBHHHHHHHHT-----SGGGT--EE---HHHHH--TTTTT-GGG-EEEEEEEEE-S-GGG----SS--TTSBHHHHHTSPPSS---SSEEEEEEEEETT--HHHHHHHHHHHHHHHHT-TT--EEEEEEEEETT---PPPHHHHHHHHHHHHHHHHHHHHHHIIIII--TTS-TT-HHHHHHHHT-HHHHHHHHHPPPTTS-HHHHHHHHHHHHHHHHHHHHHHHHHH-BTTHHHHHHHHHTGGGGGGGGGGGHHHHHHHHHHHHHHHHHHS---HHHHHHHHHHHHHHHHHHHHHHHHHTGGGS--STTHHHHIIIIIHHHHHHHHHHHTT----TTTSSSGGGGHHHHHHHHHHHHHHHHHHHHH-HHHHHHHHHHHHHHHHHHHHHHHHHHT--SSGGG-HHHHHHTTT--HHHIIIIISHHHHHHHHHHHHHHHHHHHH---TTGGGSS-HHHHHHHHHHHHHHHHHHHHHHHHHHSS---HHHHHHHHHHHHHHHHHHHHHHHHHHHHS--HHHHHHHT-TTHHHHHHTHHHHHHHHHHHHHHHHHT-SSPBP--HHHHHHHHHHHHHHHHHHHHHHIIIIIHHHHHHHIIIII-----------------------------/----------S------HHHHHHHHHHHS---GGGHHHHHHHHHHHHHHHTTBHHHHHHHHT-----SGGGT--EE---HHHHH--TTTTT-GGG-EEEEEEEEE-S-GGG----SS--TTSBHHHHHTSPPSS---SSEEEEEEEEETT--HHHHHHHHHHHHHHHHT-S---EEEEEEEEETT---PPPHHHHHHHHHHHHHHHHHHHHHHIIIII--TTS-TT-HHHHHHHHS-HHHHHHHHHPPPTTS-HHHHHHHHHHHHHHHHHHHHHHHHHH-BTTHHHHHHHHHTGGGGGGGGGGGHHHHHHHHHHHHHHHHHHS---HHHHHHHHHHHHHHHHHHHHHHHHHTGGGS--STTHHHHIIIIIHHHHHHHHHHHTT----TTTSSSGGGGHHHHHHHHHHHHHHHHHHHHH-HHHHHHHHHHHHHHHHHHHHHHHHHHT--SSGGG-HHHHHHTTTT-HHHIIIIISHHHHHHHHHHHHHHHHHHHH---TTGGGSS-HHHHHHHHHHHHHHHHHHHHHHHHHHSS---HHHHHHHHHHHHHHHHHHHHHHHHHHHHS--TTHHHHHT-TTHHHHHHTHHHHHHHHHHHHHHHHHT-SSPBP--HHHHHHHHHHHHHHHHHHHHHHIIIIIHHHHHHHIIIII-----------------------------